Protein AF-0000000069434630 (afdb_homodimer)

Structure (mmCIF, N/CA/C/O backbone):
data_AF-0000000069434630-model_v1
#
loop_
_entity.id
_entity.type
_entity.pdbx_description
1 polymer 'Hypothetical phosphotransferase enzyme'
#
loop_
_atom_site.group_PDB
_atom_site.id
_atom_site.type_symbol
_atom_site.label_atom_id
_atom_site.label_alt_id
_atom_site.label_comp_id
_atom_site.label_asym_id
_atom_site.label_entity_id
_atom_site.label_seq_id
_atom_site.pdbx_PDB_ins_code
_atom_site.Cartn_x
_atom_site.Cartn_y
_atom_site.Cartn_z
_atom_site.occupancy
_atom_site.B_iso_or_equiv
_atom_site.auth_seq_id
_atom_site.auth_comp_id
_atom_site.auth_asym_id
_atom_site.auth_atom_id
_atom_site.pdbx_PDB_model_num
ATOM 1 N N . MET A 1 1 ? -15.68 -26.641 9.094 1 49.06 1 MET A N 1
ATOM 2 C CA . MET A 1 1 ? -14.352 -26.312 9.586 1 49.06 1 MET A CA 1
ATOM 3 C C . MET A 1 1 ? -13.461 -25.812 8.461 1 49.06 1 MET A C 1
ATOM 5 O O . MET A 1 1 ? -12.867 -24.734 8.57 1 49.06 1 MET A O 1
ATOM 9 N N . PHE A 1 2 ? -13.461 -26.578 7.395 1 52.41 2 PHE A N 1
ATOM 10 C CA . PHE A 1 2 ? -12.586 -26.203 6.297 1 52.41 2 PHE A CA 1
ATOM 11 C C . PHE A 1 2 ? -13.07 -24.906 5.648 1 52.41 2 PHE A C 1
ATOM 13 O O . PHE A 1 2 ? -12.258 -24.047 5.293 1 52.41 2 PHE A O 1
ATOM 20 N N . ASP A 1 3 ? -14.383 -24.781 5.559 1 60 3 ASP A N 1
ATOM 21 C CA . ASP A 1 3 ? -14.938 -23.547 5.016 1 60 3 ASP A CA 1
ATOM 22 C C . ASP A 1 3 ? -14.523 -22.328 5.852 1 60 3 ASP A C 1
ATOM 24 O O . ASP A 1 3 ? -14.266 -21.25 5.312 1 60 3 ASP A O 1
ATOM 28 N N . TYR A 1 4 ? -14.43 -22.672 7.027 1 62.97 4 TYR A N 1
ATOM 29 C CA . TYR A 1 4 ? -14.031 -21.594 7.938 1 62.97 4 TYR A CA 1
ATOM 30 C C . TYR A 1 4 ? -12.57 -21.234 7.734 1 62.97 4 TYR A C 1
ATOM 32 O O . TYR A 1 4 ? -12.211 -20.047 7.723 1 62.97 4 TYR A O 1
ATOM 40 N N . ILE A 1 5 ? -11.797 -22.156 7.512 1 62 5 ILE A N 1
ATOM 41 C CA . ILE A 1 5 ? -10.367 -21.922 7.293 1 62 5 ILE A CA 1
ATOM 42 C C . ILE A 1 5 ? -10.172 -21.141 5.996 1 62 5 ILE A C 1
ATOM 44 O O . ILE A 1 5 ? -9.359 -20.219 5.938 1 62 5 ILE A O 1
ATOM 48 N N . LEU A 1 6 ? -10.984 -21.516 5.113 1 60.88 6 LEU A N 1
ATOM 49 C CA . LEU A 1 6 ? -10.914 -20.844 3.814 1 60.88 6 LEU A CA 1
ATOM 50 C C . LEU A 1 6 ? -11.359 -19.391 3.922 1 60.88 6 LEU A C 1
ATOM 52 O O . LEU A 1 6 ? -10.844 -18.531 3.213 1 60.88 6 LEU A O 1
ATOM 56 N N . SER A 1 7 ? -12.211 -19.266 4.766 1 64.5 7 SER A N 1
ATOM 57 C CA . SER A 1 7 ? -12.766 -17.922 4.91 1 64.5 7 SER A CA 1
ATOM 58 C C . SER A 1 7 ? -11.766 -16.984 5.562 1 64.5 7 SER A C 1
ATOM 60 O O . SER A 1 7 ? -11.898 -15.758 5.449 1 64.5 7 SER A O 1
ATOM 62 N N . LEU A 1 8 ? -10.805 -17.562 6.191 1 68.06 8 LEU A N 1
ATOM 63 C CA . LEU A 1 8 ? -9.797 -16.734 6.852 1 68.06 8 LEU A CA 1
ATOM 64 C C . LEU A 1 8 ? -8.938 -16 5.828 1 68.06 8 LEU A C 1
ATOM 66 O O . LEU A 1 8 ? -8.414 -14.922 6.109 1 68.06 8 LEU A O 1
ATOM 70 N N . GLY A 1 9 ? -8.836 -16.5 4.688 1 65.94 9 GLY A N 1
ATOM 71 C CA . GLY A 1 9 ? -8.023 -15.906 3.643 1 65.94 9 GLY A CA 1
ATOM 72 C C . GLY A 1 9 ? -6.531 -16.062 3.873 1 65.94 9 GLY A C 1
ATOM 73 O O . GLY A 1 9 ? -6.109 -16.5 4.945 1 65.94 9 GLY A O 1
ATOM 74 N N . GLY A 1 10 ? -5.684 -15.719 2.969 1 69 10 GLY A N 1
ATOM 75 C CA . GLY A 1 10 ? -4.238 -15.859 3.027 1 69 10 GLY A CA 1
ATOM 76 C C . GLY A 1 10 ? -3.59 -14.938 4.043 1 69 10 GLY A C 1
ATOM 77 O O . GLY A 1 10 ? -2.59 -15.297 4.668 1 69 10 GLY A O 1
ATOM 78 N N . THR A 1 11 ? -4.215 -13.852 4.344 1 80.19 11 THR A N 1
ATOM 79 C CA . THR A 1 11 ? -3.613 -12.852 5.219 1 80.19 11 THR A CA 1
ATOM 80 C C . THR A 1 11 ? -3.691 -13.297 6.676 1 80.19 11 THR A C 1
ATOM 82 O O . THR A 1 11 ? -2.924 -12.828 7.52 1 80.19 11 THR A O 1
ATOM 85 N N . VAL A 1 12 ? -4.641 -14.148 7.02 1 85.12 12 VAL A N 1
ATOM 86 C CA . VAL A 1 12 ? -4.762 -14.625 8.398 1 85.12 12 VAL A CA 1
ATOM 87 C C . VAL A 1 12 ? -4.211 -16.047 8.508 1 85.12 12 VAL A C 1
ATOM 89 O O . VAL A 1 12 ? -3.518 -16.375 9.469 1 85.12 12 VAL A O 1
ATOM 92 N N . PHE A 1 13 ? -4.445 -16.828 7.547 1 82.88 13 PHE A N 1
ATOM 93 C CA . PHE A 1 13 ? -4.09 -18.25 7.598 1 82.88 13 PHE A CA 1
ATOM 94 C C . PHE A 1 13 ? -2.58 -18.422 7.52 1 82.88 13 PHE A C 1
ATOM 96 O O . PHE A 1 13 ? -2.002 -19.203 8.289 1 82.88 13 PHE A O 1
ATOM 103 N N . VAL A 1 14 ? -1.921 -17.797 6.641 1 81.81 14 VAL A N 1
ATOM 104 C CA . VAL A 1 14 ? -0.492 -17.984 6.418 1 81.81 14 VAL A CA 1
ATOM 105 C C . VAL A 1 14 ? 0.288 -17.562 7.664 1 81.81 14 VAL A C 1
ATOM 107 O O . VAL A 1 14 ? 1.153 -18.312 8.141 1 81.81 14 VAL A O 1
ATOM 110 N N . PRO A 1 15 ? -0.015 -16.438 8.211 1 89.88 15 PRO A N 1
ATOM 111 C CA . PRO A 1 15 ? 0.678 -16.062 9.453 1 89.88 15 PRO A CA 1
ATOM 112 C C . PRO A 1 15 ? 0.499 -17.094 10.562 1 89.88 15 PRO A C 1
ATOM 114 O O . PRO A 1 15 ? 1.45 -17.391 11.289 1 89.88 15 PRO A O 1
ATOM 117 N N . ILE A 1 16 ? -0.662 -17.609 10.727 1 89.5 16 ILE A N 1
ATOM 118 C CA . ILE A 1 16 ? -0.917 -18.578 11.773 1 89.5 16 ILE A CA 1
ATOM 119 C C . ILE A 1 16 ? -0.065 -19.828 11.539 1 89.5 16 ILE A C 1
ATOM 121 O O . ILE A 1 16 ? 0.563 -20.344 12.469 1 89.5 16 ILE A O 1
ATOM 125 N N . ILE A 1 17 ? -0.051 -20.281 10.352 1 85.19 17 ILE A N 1
ATOM 126 C CA . ILE A 1 17 ? 0.738 -21.453 10.008 1 85.19 17 ILE A CA 1
ATOM 127 C C . ILE A 1 17 ? 2.221 -21.172 10.242 1 85.19 17 ILE A C 1
ATOM 129 O O . ILE A 1 17 ? 2.953 -22.031 10.742 1 85.19 17 ILE A O 1
ATOM 133 N N . MET A 1 18 ? 2.646 -20.016 9.891 1 88.38 18 MET A N 1
ATOM 134 C CA . MET A 1 18 ? 4.051 -19.656 10.07 1 88.38 18 MET A CA 1
ATOM 135 C C . MET A 1 18 ? 4.418 -19.609 11.555 1 88.38 18 MET A C 1
ATOM 137 O O . MET A 1 18 ? 5.527 -19.984 11.938 1 88.38 18 MET A O 1
ATOM 141 N N . ILE A 1 19 ? 3.516 -19.109 12.352 1 93.62 19 ILE A N 1
ATOM 142 C CA . ILE A 1 19 ? 3.754 -19.094 13.789 1 93.62 19 ILE A CA 1
ATOM 143 C C . ILE A 1 19 ? 3.889 -20.516 14.312 1 93.62 19 ILE A C 1
ATOM 145 O O . ILE A 1 19 ? 4.805 -20.828 15.078 1 93.62 19 ILE A O 1
ATOM 149 N N . ILE A 1 20 ? 3.02 -21.391 13.883 1 91.88 20 ILE A N 1
ATOM 150 C CA . ILE A 1 20 ? 3.043 -22.781 14.305 1 91.88 20 ILE A CA 1
ATOM 151 C C . ILE A 1 20 ? 4.348 -23.438 13.859 1 91.88 20 ILE A C 1
ATOM 153 O O . ILE A 1 20 ? 5.008 -24.125 14.641 1 91.88 20 ILE A O 1
ATOM 157 N N . ILE A 1 21 ? 4.695 -23.219 12.664 1 87.31 21 ILE A N 1
ATOM 158 C CA . ILE A 1 21 ? 5.934 -23.781 12.133 1 87.31 21 ILE A CA 1
ATOM 159 C C . ILE A 1 21 ? 7.121 -23.25 12.938 1 87.31 21 ILE A C 1
ATOM 161 O O . ILE A 1 21 ? 8.039 -24 13.273 1 87.31 21 ILE A O 1
ATOM 165 N N . GLY A 1 22 ? 7.105 -21.938 13.164 1 91.12 22 GLY A N 1
ATOM 166 C CA . GLY A 1 22 ? 8.156 -21.359 13.984 1 91.12 22 GLY A CA 1
ATOM 167 C C . GLY A 1 22 ? 8.273 -22.016 15.352 1 91.12 22 GLY A C 1
ATOM 168 O O . GLY A 1 22 ? 9.383 -22.266 15.828 1 91.12 22 GLY A O 1
ATOM 169 N N . LEU A 1 23 ? 7.16 -22.312 15.969 1 93.88 23 LEU A N 1
ATOM 170 C CA . LEU A 1 23 ? 7.152 -22.938 17.281 1 93.88 23 LEU A CA 1
ATOM 171 C C . LEU A 1 23 ? 7.648 -24.375 17.219 1 93.88 23 LEU A C 1
ATOM 173 O O . LEU A 1 23 ? 8.344 -24.844 18.109 1 93.88 23 LEU A O 1
ATOM 177 N N . ILE A 1 24 ? 7.328 -24.984 16.188 1 89.56 24 ILE A N 1
ATOM 178 C CA . ILE A 1 24 ? 7.797 -26.344 15.984 1 89.56 24 ILE A CA 1
ATOM 179 C C . ILE A 1 24 ? 9.32 -26.359 15.859 1 89.56 24 ILE A C 1
ATOM 181 O O . ILE A 1 24 ? 9.984 -27.25 16.375 1 89.56 24 ILE A O 1
ATOM 185 N N . PHE A 1 25 ? 9.836 -25.359 15.242 1 89.12 25 PHE A N 1
ATOM 186 C CA . PHE A 1 25 ? 11.281 -25.281 15.07 1 89.12 25 PHE A CA 1
ATOM 187 C C . PHE A 1 25 ? 11.945 -24.656 16.297 1 89.12 25 PHE A C 1
ATOM 189 O O . PHE A 1 25 ? 13.117 -24.281 16.25 1 89.12 25 PHE A O 1
ATOM 196 N N . ARG A 1 26 ? 11.148 -24.438 17.359 1 91.06 26 ARG A N 1
ATOM 197 C CA . ARG A 1 26 ? 11.609 -24.031 18.688 1 91.06 26 ARG A CA 1
ATOM 198 C C . ARG A 1 26 ? 12.102 -22.578 18.672 1 91.06 26 ARG A C 1
ATOM 200 O O . ARG A 1 26 ? 13.086 -22.25 19.344 1 91.06 26 ARG A O 1
ATOM 207 N N . ILE A 1 27 ? 11.516 -21.844 17.812 1 92.88 27 ILE A N 1
ATOM 208 C CA . ILE A 1 27 ? 11.719 -20.391 17.891 1 92.88 27 ILE A CA 1
ATOM 209 C C . ILE A 1 27 ? 10.938 -19.828 19.078 1 92.88 27 ILE A C 1
ATOM 211 O O . ILE A 1 27 ? 9.836 -20.297 19.391 1 92.88 27 ILE A O 1
ATOM 215 N N . PRO A 1 28 ? 11.633 -18.891 19.844 1 93.06 28 PRO A N 1
ATOM 216 C CA . PRO A 1 28 ? 10.906 -18.312 20.984 1 93.06 28 PRO A CA 1
ATOM 217 C C . PRO A 1 28 ? 9.539 -17.766 20.578 1 93.06 28 PRO A C 1
ATOM 219 O O . PRO A 1 28 ? 9.383 -17.219 19.484 1 93.06 28 PRO A O 1
ATOM 222 N N . TRP A 1 29 ? 8.672 -17.828 21.453 1 93.81 29 TRP A N 1
ATOM 223 C CA . TRP A 1 29 ? 7.262 -17.578 21.188 1 93.81 29 TRP A CA 1
ATOM 224 C C . TRP A 1 29 ? 7.066 -16.188 20.594 1 93.81 29 TRP A C 1
ATOM 226 O O . TRP A 1 29 ? 6.414 -16.031 19.547 1 93.81 29 TRP A O 1
ATOM 236 N N . LEU A 1 30 ? 7.602 -15.109 21.203 1 93.19 30 LEU A N 1
ATOM 237 C CA . LEU A 1 30 ? 7.418 -13.742 20.719 1 93.19 30 LEU A CA 1
ATOM 238 C C . LEU A 1 30 ? 8.055 -13.57 19.344 1 93.19 30 LEU A C 1
ATOM 240 O O . LEU A 1 30 ? 7.547 -12.805 18.5 1 93.19 30 LEU A O 1
ATOM 244 N N . GLN A 1 31 ? 9.094 -14.234 19.156 1 94.12 31 GLN A N 1
ATOM 245 C CA . GLN A 1 31 ? 9.766 -14.172 17.875 1 94.12 31 GLN A CA 1
ATOM 246 C C . GLN A 1 31 ? 8.953 -14.867 16.797 1 94.12 31 GLN A C 1
ATOM 248 O O . GLN A 1 31 ? 8.914 -14.414 15.641 1 94.12 31 GLN A O 1
ATOM 253 N N . ALA A 1 32 ? 8.383 -15.961 17.172 1 95.5 32 ALA A N 1
ATOM 254 C CA . ALA A 1 32 ? 7.531 -16.688 16.219 1 95.5 32 ALA A CA 1
ATOM 255 C C . ALA A 1 32 ? 6.324 -15.844 15.82 1 95.5 32 ALA A C 1
ATOM 257 O O . ALA A 1 32 ? 5.949 -15.805 14.648 1 95.5 32 ALA A O 1
ATOM 258 N N . VAL A 1 33 ? 5.766 -15.18 16.781 1 96.06 33 VAL A N 1
ATOM 259 C CA . VAL A 1 33 ? 4.613 -14.328 16.516 1 96.06 33 VAL A CA 1
ATOM 260 C C . VAL A 1 33 ? 5.02 -13.172 15.609 1 96.06 33 VAL A C 1
ATOM 262 O O . VAL A 1 33 ? 4.34 -12.875 14.625 1 96.06 33 VAL A O 1
ATOM 265 N N . LYS A 1 34 ? 6.066 -12.562 15.922 1 96.06 34 LYS A N 1
ATOM 266 C CA . LYS A 1 34 ? 6.551 -11.453 15.102 1 96.06 34 LYS A CA 1
ATOM 267 C C . LYS A 1 34 ? 6.82 -11.898 13.672 1 96.06 34 LYS A C 1
ATOM 269 O O . LYS A 1 34 ? 6.426 -11.219 12.719 1 96.06 34 LYS A O 1
ATOM 274 N N . ALA A 1 35 ? 7.5 -12.992 13.562 1 95.25 35 ALA A N 1
ATOM 275 C CA . ALA A 1 35 ? 7.844 -13.523 12.25 1 95.25 35 ALA A CA 1
ATOM 276 C C . ALA A 1 35 ? 6.59 -13.82 11.43 1 95.25 35 ALA A C 1
ATOM 278 O O . ALA A 1 35 ? 6.473 -13.383 10.281 1 95.25 35 ALA A O 1
ATOM 279 N N . GLY A 1 36 ? 5.719 -14.555 12.008 1 94.31 36 GLY A N 1
ATOM 280 C CA . GLY A 1 36 ? 4.484 -14.898 11.32 1 94.31 36 GLY A CA 1
ATOM 281 C C . GLY A 1 36 ? 3.648 -13.688 10.953 1 94.31 36 GLY A C 1
ATOM 282 O O . GLY A 1 36 ? 3.164 -13.578 9.828 1 94.31 36 GLY A O 1
ATOM 283 N N . VAL A 1 37 ? 3.49 -12.789 11.859 1 95.94 37 VAL A N 1
ATOM 284 C CA . VAL A 1 37 ? 2.682 -11.602 11.625 1 95.94 37 VAL A CA 1
ATOM 285 C C . VAL A 1 37 ? 3.355 -10.719 10.578 1 95.94 37 VAL A C 1
ATOM 287 O O . VAL A 1 37 ? 2.682 -10.07 9.773 1 95.94 37 VAL A O 1
ATOM 290 N N . THR A 1 38 ? 4.66 -10.672 10.57 1 95.94 38 THR A N 1
ATOM 291 C CA . THR A 1 38 ? 5.387 -9.891 9.578 1 95.94 38 THR A CA 1
ATOM 292 C C . THR A 1 38 ? 5.121 -10.422 8.172 1 95.94 38 THR A C 1
ATOM 294 O O . THR A 1 38 ? 4.965 -9.648 7.227 1 95.94 38 THR A O 1
ATOM 297 N N . VAL A 1 39 ? 5.086 -11.703 8.094 1 92.25 39 VAL A N 1
ATOM 298 C CA . VAL A 1 39 ? 4.719 -12.312 6.816 1 92.25 39 VAL A CA 1
ATOM 299 C C . VAL A 1 39 ? 3.314 -11.859 6.418 1 92.25 39 VAL A C 1
ATOM 301 O O . VAL A 1 39 ? 3.078 -11.5 5.262 1 92.25 39 VAL A O 1
ATOM 304 N N . GLY A 1 40 ? 2.451 -11.93 7.359 1 92.44 40 GLY A N 1
ATOM 305 C CA . GLY A 1 40 ? 1.099 -11.453 7.113 1 92.44 40 GLY A CA 1
ATOM 306 C C . GLY A 1 40 ? 1.044 -10.008 6.668 1 92.44 40 GLY A C 1
ATOM 307 O O . GLY A 1 40 ? 0.28 -9.656 5.762 1 92.44 40 GLY A O 1
ATOM 308 N N . ILE A 1 41 ? 1.817 -9.148 7.273 1 95.75 41 ILE A N 1
ATOM 309 C CA . ILE A 1 41 ? 1.897 -7.738 6.91 1 95.75 41 ILE A CA 1
ATOM 310 C C . ILE A 1 41 ? 2.357 -7.605 5.461 1 95.75 41 ILE A C 1
ATOM 312 O O . ILE A 1 41 ? 1.858 -6.754 4.723 1 95.75 41 ILE A O 1
ATOM 316 N N . GLY A 1 42 ? 3.311 -8.406 5.125 1 93.19 42 GLY A N 1
ATOM 317 C CA . GLY A 1 42 ? 3.742 -8.422 3.738 1 93.19 42 GLY A CA 1
ATOM 318 C C . GLY A 1 42 ? 2.621 -8.734 2.766 1 93.19 42 GLY A C 1
ATOM 319 O O . GLY A 1 42 ? 2.494 -8.086 1.727 1 93.19 42 GLY A O 1
ATOM 320 N N . PHE A 1 43 ? 1.853 -9.633 3.113 1 89.62 43 PHE A N 1
ATOM 321 C CA . PHE A 1 43 ? 0.734 -10.016 2.262 1 89.62 43 PHE A CA 1
ATOM 322 C C . PHE A 1 43 ? -0.31 -8.906 2.205 1 89.62 43 PHE A C 1
ATOM 324 O O . PHE A 1 43 ? -0.915 -8.672 1.156 1 89.62 43 PHE A O 1
ATOM 331 N N . VAL A 1 44 ? -0.57 -8.305 3.301 1 92.94 44 VAL A N 1
ATOM 332 C CA . VAL A 1 44 ? -1.484 -7.172 3.33 1 92.94 44 VAL A CA 1
ATOM 333 C C . VAL A 1 44 ? -0.963 -6.062 2.416 1 92.94 44 VAL A C 1
ATOM 335 O O . VAL A 1 44 ? -1.712 -5.52 1.602 1 92.94 44 VAL A O 1
ATOM 338 N N . GLY A 1 45 ? 0.276 -5.742 2.6 1 93.94 45 GLY A N 1
ATOM 339 C CA . GLY A 1 45 ? 0.886 -4.73 1.752 1 93.94 45 GLY A CA 1
ATOM 340 C C . GLY A 1 45 ? 0.828 -5.074 0.276 1 93.94 45 GLY A C 1
ATOM 341 O O . GLY A 1 45 ? 0.482 -4.227 -0.551 1 93.94 45 GLY A O 1
ATOM 342 N N . MET A 1 46 ? 1.158 -6.258 -0.057 1 91.19 46 MET A N 1
ATOM 343 C CA . MET A 1 46 ? 1.084 -6.719 -1.44 1 91.19 46 MET A CA 1
ATOM 344 C C . MET A 1 46 ? -0.334 -6.582 -1.984 1 91.19 46 MET A C 1
ATOM 346 O O . MET A 1 46 ? -0.528 -6.164 -3.127 1 91.19 46 MET A O 1
ATOM 350 N N . GLY A 1 47 ? -1.256 -6.996 -1.183 1 90.88 47 GLY A N 1
ATOM 351 C CA . GLY A 1 47 ? -2.648 -6.855 -1.577 1 90.88 47 GLY A CA 1
ATOM 352 C C . GLY A 1 47 ? -3.037 -5.426 -1.899 1 90.88 47 GLY A C 1
ATOM 353 O O . GLY A 1 47 ? -3.787 -5.18 -2.846 1 90.88 47 GLY A O 1
ATOM 354 N N . LEU A 1 48 ? -2.576 -4.508 -1.129 1 92.81 48 LEU A N 1
ATOM 355 C CA . LEU A 1 48 ? -2.852 -3.096 -1.37 1 92.81 48 LEU A CA 1
ATOM 356 C C . LEU A 1 48 ? -2.318 -2.662 -2.732 1 92.81 48 LEU A C 1
ATOM 358 O O . LEU A 1 48 ? -2.996 -1.943 -3.469 1 92.81 48 LEU A O 1
ATOM 362 N N . VAL A 1 49 ? -1.154 -3.1 -3.029 1 93.12 49 VAL A N 1
ATOM 363 C CA . VAL A 1 49 ? -0.535 -2.705 -4.293 1 93.12 49 VAL A CA 1
ATOM 364 C C . VAL A 1 49 ? -1.268 -3.367 -5.457 1 93.12 49 VAL A C 1
ATOM 366 O O . VAL A 1 49 ? -1.425 -2.766 -6.52 1 93.12 49 VAL A O 1
ATOM 369 N N . ILE A 1 50 ? -1.702 -4.602 -5.293 1 90.75 50 ILE A N 1
ATOM 370 C CA . ILE A 1 50 ? -2.441 -5.316 -6.328 1 90.75 50 ILE A CA 1
ATOM 371 C C . ILE A 1 50 ? -3.746 -4.582 -6.633 1 90.75 50 ILE A C 1
ATOM 373 O O . ILE A 1 50 ? -4.074 -4.344 -7.797 1 90.75 50 ILE A O 1
ATOM 377 N N . VAL A 1 51 ? -4.441 -4.242 -5.609 1 89.94 51 VAL A N 1
ATOM 378 C CA . VAL A 1 51 ? -5.711 -3.541 -5.785 1 89.94 51 VAL A CA 1
ATOM 379 C C . VAL A 1 51 ? -5.465 -2.188 -6.449 1 89.94 51 VAL A C 1
ATOM 381 O O . VAL A 1 51 ? -6.234 -1.768 -7.32 1 89.94 51 VAL A O 1
ATOM 384 N N . MET A 1 52 ? -4.484 -1.517 -6.039 1 92.44 52 MET A N 1
ATOM 385 C CA . MET A 1 52 ? -4.137 -0.247 -6.668 1 92.44 52 MET A CA 1
ATOM 386 C C . MET A 1 52 ? -3.846 -0.44 -8.156 1 92.44 52 MET A C 1
ATOM 388 O O . MET A 1 52 ? -4.281 0.358 -8.984 1 92.44 52 MET A O 1
ATOM 392 N N . ALA A 1 53 ? -3.074 -1.441 -8.469 1 91.75 53 ALA A N 1
ATOM 393 C CA . ALA A 1 53 ? -2.752 -1.726 -9.859 1 91.75 53 ALA A CA 1
ATOM 394 C C . ALA A 1 53 ? -4.02 -1.977 -10.68 1 91.75 53 ALA A C 1
ATOM 396 O O . ALA A 1 53 ? -4.18 -1.429 -11.766 1 91.75 53 ALA A O 1
ATOM 397 N N . ILE A 1 54 ? -4.871 -2.762 -10.172 1 91.38 54 ILE A N 1
ATOM 398 C CA . ILE A 1 54 ? -6.109 -3.1 -10.859 1 91.38 54 ILE A CA 1
ATOM 399 C C . ILE A 1 54 ? -6.945 -1.84 -11.07 1 91.38 54 ILE A C 1
ATOM 401 O O . ILE A 1 54 ? -7.383 -1.557 -12.188 1 91.38 54 ILE A O 1
ATOM 405 N N . ASP A 1 55 ? -7.105 -1.033 -10.07 1 90.19 55 ASP A N 1
ATOM 406 C CA . ASP A 1 55 ? -7.945 0.158 -10.125 1 90.19 55 ASP A CA 1
ATOM 407 C C . ASP A 1 55 ? -7.348 1.209 -11.062 1 90.19 55 ASP A C 1
ATOM 409 O O . ASP A 1 55 ? -8.078 1.924 -11.75 1 90.19 55 ASP A O 1
ATOM 413 N N . SER A 1 56 ? -6.133 1.295 -11.062 1 91.5 56 SER A N 1
ATOM 414 C CA . SER A 1 56 ? -5.469 2.365 -11.805 1 91.5 56 SER A CA 1
ATOM 415 C C . SER A 1 56 ? -5.27 1.987 -13.266 1 91.5 56 SER A C 1
ATOM 417 O O . SER A 1 56 ? -5.277 2.854 -14.141 1 91.5 56 SER A O 1
ATOM 419 N N . LEU A 1 57 ? -5.082 0.76 -13.57 1 92.56 57 LEU A N 1
ATOM 420 C CA . LEU A 1 57 ? -4.684 0.374 -14.922 1 92.56 57 LEU A CA 1
ATOM 421 C C . LEU A 1 57 ? -5.879 -0.15 -15.711 1 92.56 57 LEU A C 1
ATOM 423 O O . LEU A 1 57 ? -5.828 -0.23 -16.938 1 92.56 57 LEU A O 1
ATOM 427 N N . SER A 1 58 ? -6.941 -0.535 -15.023 1 91.06 58 SER A N 1
ATOM 428 C CA . SER A 1 58 ? -8.094 -1.093 -15.719 1 91.06 58 SER A CA 1
ATOM 429 C C . SER A 1 58 ? -8.703 -0.079 -16.688 1 91.06 58 SER A C 1
ATOM 431 O O . SER A 1 58 ? -9 -0.406 -17.828 1 91.06 58 SER A O 1
ATOM 433 N N . PRO A 1 59 ? -8.914 1.192 -16.219 1 90.81 59 PRO A N 1
ATOM 434 C CA . PRO A 1 59 ? -9.523 2.164 -17.141 1 90.81 59 PRO A CA 1
ATOM 435 C C . PRO A 1 59 ? -8.695 2.396 -18.391 1 90.81 59 PRO A C 1
ATOM 437 O O . PRO A 1 59 ? -9.211 2.281 -19.516 1 90.81 59 PRO A O 1
ATOM 440 N N . PRO A 1 60 ? -7.461 2.689 -18.281 1 90.94 60 PRO A N 1
ATOM 441 C CA . PRO A 1 60 ? -6.691 2.852 -19.516 1 90.94 60 PRO A CA 1
ATOM 442 C C . PRO A 1 60 ? -6.664 1.58 -20.359 1 90.94 60 PRO A C 1
ATOM 444 O O . PRO A 1 60 ? -6.609 1.655 -21.594 1 90.94 60 PRO A O 1
ATOM 447 N N . ILE A 1 61 ? -6.633 0.438 -19.828 1 90.81 61 ILE A N 1
ATOM 448 C CA . ILE A 1 61 ? -6.672 -0.823 -20.562 1 90.81 61 ILE A CA 1
ATOM 449 C C . ILE A 1 61 ? -7.953 -0.907 -21.375 1 90.81 61 ILE A C 1
ATOM 451 O O . ILE A 1 61 ? -7.93 -1.33 -22.531 1 90.81 61 ILE A O 1
ATOM 455 N N . LYS A 1 62 ? -9.07 -0.543 -20.797 1 91 62 LYS A N 1
ATOM 456 C CA . LYS A 1 62 ? -10.344 -0.556 -21.516 1 91 62 LYS A CA 1
ATOM 457 C C . LYS A 1 62 ? -10.32 0.389 -22.703 1 91 62 LYS A C 1
ATOM 459 O O . LYS A 1 62 ? -10.867 0.072 -23.766 1 91 62 LYS A O 1
ATOM 464 N N . VAL A 1 63 ? -9.742 1.515 -22.547 1 91.12 63 VAL A N 1
ATOM 465 C CA . VAL A 1 63 ? -9.617 2.461 -23.656 1 91.12 63 VAL A CA 1
ATOM 466 C C . VAL A 1 63 ? -8.758 1.851 -24.766 1 91.12 63 VAL A C 1
ATOM 468 O O . VAL A 1 63 ? -9.062 2.004 -25.953 1 91.12 63 VAL A O 1
ATOM 471 N N . MET A 1 64 ? -7.727 1.226 -24.391 1 87.5 64 MET A N 1
ATOM 472 C CA . MET A 1 64 ? -6.859 0.583 -25.375 1 87.5 64 MET A CA 1
ATOM 473 C C . MET A 1 64 ? -7.609 -0.506 -26.125 1 87.5 64 MET A C 1
ATOM 475 O O . MET A 1 64 ? -7.41 -0.682 -27.328 1 87.5 64 MET A O 1
ATOM 479 N N . ILE A 1 65 ? -8.398 -1.253 -25.453 1 89.62 65 ILE A N 1
ATOM 480 C CA . ILE A 1 65 ? -9.203 -2.309 -26.062 1 89.62 65 ILE A CA 1
ATOM 481 C C . ILE A 1 65 ? -10.102 -1.712 -27.141 1 89.62 65 ILE A C 1
ATOM 483 O O . ILE A 1 65 ? -10.227 -2.271 -28.234 1 89.62 65 ILE A O 1
ATOM 487 N N . GLU A 1 66 ? -10.703 -0.603 -26.812 1 88.81 66 GLU A N 1
ATOM 488 C CA . GLU A 1 66 ? -11.57 0.084 -27.766 1 88.81 66 GLU A CA 1
ATOM 489 C C . GLU A 1 66 ? -10.766 0.631 -28.938 1 88.81 66 GLU A C 1
ATOM 491 O O . GLU A 1 66 ? -11.188 0.518 -30.094 1 88.81 66 GLU A O 1
ATOM 496 N N . ARG A 1 67 ? -9.719 1.155 -28.703 1 85.31 67 ARG A N 1
ATOM 497 C CA . ARG A 1 67 ? -8.883 1.76 -29.734 1 85.31 67 ARG A CA 1
ATOM 498 C C . ARG A 1 67 ? -8.336 0.7 -30.688 1 85.31 67 ARG A C 1
ATOM 500 O O . ARG A 1 67 ? -8.148 0.96 -31.875 1 85.31 67 ARG A O 1
ATOM 507 N N . PHE A 1 68 ? -8.047 -0.455 -30.094 1 81.69 68 PHE A N 1
ATOM 508 C CA . PHE A 1 68 ? -7.488 -1.532 -30.891 1 81.69 68 PHE A CA 1
ATOM 509 C C . PHE A 1 68 ? -8.594 -2.328 -31.578 1 81.69 68 PHE A C 1
ATOM 511 O O . PHE A 1 68 ? -8.32 -3.203 -32.406 1 81.69 68 PHE A O 1
ATOM 518 N N . GLY A 1 69 ? -9.836 -2.033 -31.266 1 82.69 69 GLY A N 1
ATOM 519 C CA . GLY A 1 69 ? -10.977 -2.68 -31.891 1 82.69 69 GLY A CA 1
ATOM 520 C C . GLY A 1 69 ? -11.094 -4.152 -31.531 1 82.69 69 GLY A C 1
ATOM 521 O O . GLY A 1 69 ? -11.398 -4.977 -32.406 1 82.69 69 GLY A O 1
ATOM 522 N N . LEU A 1 70 ? -10.773 -4.449 -30.297 1 85.31 70 LEU A N 1
ATOM 523 C CA . LEU A 1 70 ? -10.859 -5.84 -29.859 1 85.31 70 LEU A CA 1
ATOM 524 C C . LEU A 1 70 ? -12.312 -6.258 -29.656 1 85.31 70 LEU A C 1
ATOM 526 O O . LEU A 1 70 ? -13.062 -5.57 -28.953 1 85.31 70 LEU A O 1
ATOM 530 N N . THR A 1 71 ? -12.805 -7.309 -30.328 1 83.81 71 THR A N 1
ATOM 531 C CA . THR A 1 71 ? -14.18 -7.793 -30.219 1 83.81 71 THR A CA 1
ATOM 532 C C . THR A 1 71 ? -14.203 -9.234 -29.719 1 83.81 71 THR A C 1
ATOM 534 O O . THR A 1 71 ? -14.906 -10.078 -30.281 1 83.81 71 THR A O 1
ATOM 537 N N . LEU A 1 72 ? -13.477 -9.469 -28.844 1 83.69 72 LEU A N 1
ATOM 538 C CA . LEU A 1 72 ? -13.398 -10.805 -28.266 1 83.69 72 LEU A CA 1
ATOM 539 C C . LEU A 1 72 ? -14.5 -11.008 -27.219 1 83.69 72 LEU A C 1
ATOM 541 O O . LEU A 1 72 ? -14.898 -10.055 -26.547 1 83.69 72 LEU A O 1
ATOM 545 N N . HIS A 1 73 ? -14.977 -12.273 -27.031 1 87.25 73 HIS A N 1
ATOM 546 C CA . HIS A 1 73 ? -16.234 -12.477 -26.344 1 87.25 73 HIS A CA 1
ATOM 547 C C . HIS A 1 73 ? -16.031 -13.289 -25.062 1 87.25 73 HIS A C 1
ATOM 549 O O . HIS A 1 73 ? -16.984 -13.484 -24.297 1 87.25 73 HIS A O 1
ATOM 555 N N . VAL A 1 74 ? -14.898 -13.867 -24.875 1 93.5 74 VAL A N 1
ATOM 556 C CA . VAL A 1 74 ? -14.625 -14.57 -23.641 1 93.5 74 VAL A CA 1
ATOM 557 C C . VAL A 1 74 ? -13.984 -13.617 -22.625 1 93.5 74 VAL A C 1
ATOM 559 O O . VAL A 1 74 ? -12.875 -13.125 -22.844 1 93.5 74 VAL A O 1
ATOM 562 N N . PHE A 1 75 ? -14.641 -13.469 -21.516 1 92.5 75 PHE A N 1
ATOM 563 C CA . PHE A 1 75 ? -14.234 -12.422 -20.594 1 92.5 75 PHE A CA 1
ATOM 564 C C . PHE A 1 75 ? -13.297 -12.984 -19.516 1 92.5 75 PHE A C 1
ATOM 566 O O . PHE A 1 75 ? -13.602 -14 -18.891 1 92.5 75 PHE A O 1
ATOM 573 N N . ASP A 1 76 ? -12.18 -12.359 -19.344 1 95.31 76 ASP A N 1
ATOM 574 C CA . ASP A 1 76 ? -11.242 -12.641 -18.266 1 95.31 76 ASP A CA 1
ATOM 575 C C . ASP A 1 76 ? -11.719 -12.039 -16.953 1 95.31 76 ASP A C 1
ATOM 577 O O . ASP A 1 76 ? -11.68 -10.82 -16.766 1 95.31 76 ASP A O 1
ATOM 581 N N . VAL A 1 77 ? -12.094 -12.977 -16.016 1 92.88 77 VAL A N 1
ATOM 582 C CA . VAL A 1 77 ? -12.688 -12.492 -14.773 1 92.88 77 VAL A CA 1
ATOM 583 C C . VAL A 1 77 ? -11.602 -12.289 -13.719 1 92.88 77 VAL A C 1
ATOM 585 O O . VAL A 1 77 ? -11.844 -11.68 -12.68 1 92.88 77 VAL A O 1
ATOM 588 N N . GLY A 1 78 ? -10.398 -12.82 -13.984 1 93 78 GLY A N 1
ATOM 589 C CA . GLY A 1 78 ? -9.289 -12.594 -13.07 1 93 78 GLY A CA 1
ATOM 590 C C . GLY A 1 78 ? -9.055 -13.758 -12.125 1 93 78 GLY A C 1
ATOM 591 O O . GLY A 1 78 ? -9.914 -14.625 -11.969 1 93 78 GLY A O 1
ATOM 592 N N . ALA A 1 79 ? -7.922 -13.711 -11.414 1 90.31 79 ALA A N 1
ATOM 593 C CA . ALA A 1 79 ? -7.488 -14.797 -10.539 1 90.31 79 ALA A CA 1
ATOM 594 C C . ALA A 1 79 ? -8.336 -14.844 -9.273 1 90.31 79 ALA A C 1
ATOM 596 O O . ALA A 1 79 ? -8.586 -15.93 -8.727 1 90.31 79 ALA A O 1
ATOM 597 N N . GLY A 1 80 ? -8.805 -13.766 -8.805 1 86.44 80 GLY A N 1
ATOM 598 C CA . GLY A 1 80 ? -9.641 -13.734 -7.621 1 86.44 80 GLY A CA 1
ATOM 599 C C . GLY A 1 80 ? -10.914 -14.547 -7.77 1 86.44 80 GLY A C 1
ATOM 600 O O . GLY A 1 80 ? -11.094 -15.562 -7.09 1 86.44 80 GLY A O 1
ATOM 601 N N . PRO A 1 81 ? -11.695 -14.133 -8.648 1 88.31 81 PRO A N 1
ATOM 602 C CA . PRO A 1 81 ? -12.906 -14.914 -8.93 1 88.31 81 PRO A CA 1
ATOM 603 C C . PRO A 1 81 ? -12.594 -16.359 -9.328 1 88.31 81 PRO A C 1
ATOM 605 O O . PRO A 1 81 ? -13.344 -17.266 -8.969 1 88.31 81 PRO A O 1
ATOM 608 N N . ALA A 1 82 ? -11.516 -16.516 -10.023 1 93.5 82 ALA A N 1
ATOM 609 C CA . ALA A 1 82 ? -11.156 -17.859 -10.469 1 93.5 82 ALA A CA 1
ATOM 610 C C . ALA A 1 82 ? -10.883 -18.781 -9.273 1 93.5 82 ALA A C 1
ATOM 612 O O . ALA A 1 82 ? -11.219 -19.969 -9.305 1 93.5 82 ALA A O 1
ATOM 613 N N . SER A 1 83 ? -10.219 -18.266 -8.289 1 91.19 83 SER A N 1
ATOM 614 C CA . SER A 1 83 ? -9.969 -19.062 -7.094 1 91.19 83 SER A CA 1
ATOM 615 C C . SER A 1 83 ? -11.266 -19.484 -6.422 1 91.19 83 SER A C 1
ATOM 617 O O . SER A 1 83 ? -11.414 -20.625 -5.988 1 91.19 83 SER A O 1
ATOM 619 N N . GLY A 1 84 ? -12.242 -18.562 -6.363 1 87.06 84 GLY A N 1
ATOM 620 C CA . GLY A 1 84 ? -13.547 -18.891 -5.824 1 87.06 84 GLY A CA 1
ATOM 621 C C . GLY A 1 84 ? -14.25 -20 -6.594 1 87.06 84 GLY A C 1
ATOM 622 O O . GLY A 1 84 ? -14.82 -20.922 -5.992 1 87.06 84 GLY A O 1
ATOM 623 N N . VAL A 1 85 ? -14.164 -19.938 -7.828 1 91.94 85 VAL A N 1
ATOM 624 C CA . VAL A 1 85 ? -14.773 -20.938 -8.695 1 91.94 85 VAL A CA 1
ATOM 625 C C . VAL A 1 85 ? -14.117 -22.297 -8.469 1 91.94 85 VAL A C 1
ATOM 627 O O . VAL A 1 85 ? -14.805 -23.312 -8.375 1 91.94 85 VAL A O 1
ATOM 630 N N . GLY A 1 86 ? -12.82 -22.281 -8.391 1 92.75 86 GLY A N 1
ATOM 631 C CA . GLY A 1 86 ? -12.102 -23.516 -8.156 1 92.75 86 GLY A CA 1
ATOM 632 C C . GLY A 1 86 ? -12.492 -24.203 -6.863 1 92.75 86 GLY A C 1
ATOM 633 O O . GLY A 1 86 ? -12.719 -25.422 -6.84 1 92.75 86 GLY A O 1
ATOM 634 N N . TYR A 1 87 ? -12.625 -23.5 -5.844 1 89.88 87 TYR A N 1
ATOM 635 C CA . TYR A 1 87 ? -12.898 -24.062 -4.527 1 89.88 87 TYR A CA 1
ATOM 636 C C . TYR A 1 87 ? -14.367 -24.438 -4.395 1 89.88 87 TYR A C 1
ATOM 638 O O . TYR A 1 87 ? -14.734 -25.219 -3.508 1 89.88 87 TYR A O 1
ATOM 646 N N . ALA A 1 88 ? -15.211 -23.875 -5.262 1 88.81 88 ALA A N 1
ATOM 647 C CA . ALA A 1 88 ? -16.641 -24.156 -5.188 1 88.81 88 ALA A CA 1
ATOM 648 C C . ALA A 1 88 ? -16.984 -25.469 -5.891 1 88.81 88 ALA A C 1
ATOM 650 O O . ALA A 1 88 ? -18.125 -25.922 -5.84 1 88.81 88 ALA A O 1
ATOM 651 N N . THR A 1 89 ? -16.094 -26.141 -6.414 1 92 89 THR A N 1
ATOM 652 C CA . THR A 1 89 ? -16.328 -27.406 -7.094 1 92 89 THR A CA 1
ATOM 653 C C . THR A 1 89 ? -16.203 -28.578 -6.117 1 92 89 THR A C 1
ATOM 655 O O . THR A 1 89 ? -15.758 -28.406 -4.984 1 92 89 THR A O 1
ATOM 658 N N . ALA A 1 90 ? -16.672 -29.75 -6.551 1 91.31 90 ALA A N 1
ATOM 659 C CA . ALA A 1 90 ? -16.547 -30.953 -5.723 1 91.31 90 ALA A CA 1
ATOM 660 C C . ALA A 1 90 ? -15.086 -31.25 -5.418 1 91.31 90 ALA A C 1
ATOM 662 O O . ALA A 1 90 ? -14.742 -31.641 -4.297 1 91.31 90 ALA A O 1
ATOM 663 N N . ILE A 1 91 ? -14.273 -31.125 -6.391 1 93.88 91 ILE A N 1
ATOM 664 C CA . ILE A 1 91 ? -12.844 -31.375 -6.203 1 93.88 91 ILE A CA 1
ATOM 665 C C . ILE A 1 91 ? -12.234 -30.281 -5.348 1 93.88 91 ILE A C 1
ATOM 667 O O . ILE A 1 91 ? -11.359 -30.531 -4.52 1 93.88 91 ILE A O 1
ATOM 671 N N . GLY A 1 92 ? -12.648 -29.078 -5.555 1 91.88 92 GLY A N 1
ATOM 672 C CA . GLY A 1 92 ? -12.195 -27.969 -4.723 1 91.88 92 GLY A CA 1
ATOM 673 C C . GLY A 1 92 ? -12.453 -28.188 -3.242 1 91.88 92 GLY A C 1
ATOM 674 O O . GLY A 1 92 ? -11.648 -27.797 -2.398 1 91.88 92 GLY A O 1
ATOM 675 N N . ALA A 1 93 ? -13.516 -28.859 -2.945 1 86.31 93 ALA A N 1
ATOM 676 C CA . ALA A 1 93 ? -13.906 -29.094 -1.558 1 86.31 93 ALA A CA 1
ATOM 677 C C . ALA A 1 93 ? -12.953 -30.078 -0.885 1 86.31 93 ALA A C 1
ATOM 679 O O . ALA A 1 93 ? -12.789 -30.062 0.337 1 86.31 93 ALA A O 1
ATOM 680 N N . MET A 1 94 ? -12.305 -30.859 -1.642 1 90.56 94 MET A N 1
ATOM 681 C CA . MET A 1 94 ? -11.469 -31.891 -1.021 1 90.56 94 MET A CA 1
ATOM 682 C C . MET A 1 94 ? -9.992 -31.656 -1.344 1 90.56 94 MET A C 1
ATOM 684 O O . MET A 1 94 ? -9.133 -32.406 -0.915 1 90.56 94 MET A O 1
ATOM 688 N N . ILE A 1 95 ? -9.703 -30.609 -2.014 1 92.75 95 ILE A N 1
ATOM 689 C CA . ILE A 1 95 ? -8.383 -30.453 -2.617 1 92.75 95 ILE A CA 1
ATOM 690 C C . ILE A 1 95 ? -7.34 -30.25 -1.523 1 92.75 95 ILE A C 1
ATOM 692 O O . ILE A 1 95 ? -6.223 -30.766 -1.62 1 92.75 95 ILE A O 1
ATOM 696 N N . ILE A 1 96 ? -7.629 -29.578 -0.483 1 88.19 96 ILE A N 1
ATOM 697 C CA . ILE A 1 96 ? -6.668 -29.188 0.542 1 88.19 96 ILE A CA 1
ATOM 698 C C . ILE A 1 96 ? -6.152 -30.438 1.268 1 88.19 96 ILE A C 1
ATOM 700 O O . ILE A 1 96 ? -4.949 -30.703 1.274 1 88.19 96 ILE A O 1
ATOM 704 N N . PRO A 1 97 ? -7.031 -31.219 1.889 1 89.25 97 PRO A N 1
ATOM 705 C CA . PRO A 1 97 ? -6.5 -32.406 2.547 1 89.25 97 PRO A CA 1
ATOM 706 C C . PRO A 1 97 ? -5.82 -33.375 1.572 1 89.25 97 PRO A C 1
ATOM 708 O O . PRO A 1 97 ? -4.828 -34 1.925 1 89.25 97 PRO A O 1
ATOM 711 N N . VAL A 1 98 ? -6.297 -33.5 0.357 1 93.88 98 VAL A N 1
ATOM 712 C CA . VAL A 1 98 ? -5.742 -34.438 -0.624 1 93.88 98 VAL A CA 1
ATOM 713 C C . VAL A 1 98 ? -4.312 -34.031 -0.966 1 93.88 98 VAL A C 1
ATOM 715 O O . VAL A 1 98 ? -3.402 -34.844 -0.948 1 93.88 98 VAL A O 1
ATOM 718 N N . ILE A 1 99 ? -4.133 -32.781 -1.274 1 94.56 99 ILE A N 1
ATOM 719 C CA . ILE A 1 99 ? -2.809 -32.312 -1.68 1 94.56 99 ILE A CA 1
ATOM 720 C C . ILE A 1 99 ? -1.88 -32.281 -0.469 1 94.56 99 ILE A C 1
ATOM 722 O O . ILE A 1 99 ? -0.686 -32.562 -0.586 1 94.56 99 ILE A O 1
ATOM 726 N N . PHE A 1 100 ? -2.416 -31.906 0.666 1 89.62 100 PHE A N 1
ATOM 727 C CA . PHE A 1 100 ? -1.605 -31.922 1.877 1 89.62 100 PHE A CA 1
ATOM 728 C C . PHE A 1 100 ? -1.059 -33.312 2.154 1 89.62 100 PHE A C 1
ATOM 730 O O . PHE A 1 100 ? 0.127 -33.469 2.449 1 89.62 100 PHE A O 1
ATOM 737 N N . LEU A 1 101 ? -1.89 -34.281 2.086 1 92.62 101 LEU A N 1
ATOM 738 C CA . LEU A 1 101 ? -1.476 -35.656 2.311 1 92.62 101 LEU A CA 1
ATOM 739 C C . LEU A 1 101 ? -0.475 -36.125 1.249 1 92.62 101 LEU A C 1
ATOM 741 O O . LEU A 1 101 ? 0.486 -36.812 1.555 1 92.62 101 LEU A O 1
ATOM 745 N N . LEU A 1 102 ? -0.735 -35.75 0.023 1 96.25 102 LEU A N 1
ATOM 746 C CA . LEU A 1 102 ? 0.232 -36.031 -1.032 1 96.25 102 LEU A CA 1
ATOM 747 C C . LEU A 1 102 ? 1.599 -35.438 -0.687 1 96.25 102 LEU A C 1
ATOM 749 O O . LEU A 1 102 ? 2.619 -36.125 -0.825 1 96.25 102 LEU A O 1
ATOM 753 N N . ASN A 1 103 ? 1.614 -34.219 -0.272 1 95.69 103 ASN A N 1
ATOM 754 C CA . ASN A 1 103 ? 2.857 -33.531 0.042 1 95.69 103 ASN A CA 1
ATOM 755 C C . ASN A 1 103 ? 3.607 -34.188 1.184 1 95.69 103 ASN A C 1
ATOM 757 O O . ASN A 1 103 ? 4.812 -34.438 1.089 1 95.69 103 ASN A O 1
ATOM 761 N N . VAL A 1 104 ? 2.9 -34.5 2.225 1 90.88 104 VAL A N 1
ATOM 762 C CA . VAL A 1 104 ? 3.502 -35.188 3.359 1 90.88 104 VAL A CA 1
ATOM 763 C C . VAL A 1 104 ? 4.055 -36.531 2.906 1 90.88 104 VAL A C 1
ATOM 765 O O . VAL A 1 104 ? 5.172 -36.906 3.273 1 90.88 104 VAL A O 1
ATOM 768 N N . GLY A 1 105 ? 3.289 -37.25 2.17 1 94 105 GLY A N 1
ATOM 769 C CA . GLY A 1 105 ? 3.74 -38.531 1.643 1 94 105 GLY A CA 1
ATOM 770 C C . GLY A 1 105 ? 5.012 -38.406 0.82 1 94 105 GLY A C 1
ATOM 771 O O . GLY A 1 105 ? 5.938 -39.219 0.988 1 94 105 GLY A O 1
ATOM 772 N N . MET A 1 106 ? 5.062 -37.438 -0.063 1 95.44 106 MET A N 1
ATOM 773 C CA . MET A 1 106 ? 6.23 -37.25 -0.917 1 95.44 106 MET A CA 1
ATOM 774 C C . MET A 1 106 ? 7.438 -36.812 -0.097 1 95.44 106 MET A C 1
ATOM 776 O O . MET A 1 106 ? 8.578 -37.156 -0.431 1 95.44 106 MET A O 1
ATOM 780 N N . LEU A 1 107 ? 7.203 -36.094 0.928 1 91.31 107 LEU A N 1
ATOM 781 C CA . LEU A 1 107 ? 8.289 -35.656 1.8 1 91.31 107 LEU A CA 1
ATOM 782 C C . LEU A 1 107 ? 8.891 -36.812 2.555 1 91.31 107 LEU A C 1
ATOM 784 O O . LEU A 1 107 ? 10.109 -36.969 2.629 1 91.31 107 LEU A O 1
ATOM 788 N N . VAL A 1 108 ? 8.016 -37.656 3.096 1 89.19 108 VAL A N 1
ATOM 789 C CA . VAL A 1 108 ? 8.453 -38.781 3.896 1 89.19 108 VAL A CA 1
ATOM 790 C C . VAL A 1 108 ? 9.211 -39.781 3.016 1 89.19 108 VAL A C 1
ATOM 792 O O . VAL A 1 108 ? 10.188 -40.375 3.455 1 89.19 108 VAL A O 1
ATOM 795 N N . THR A 1 109 ? 8.82 -39.875 1.779 1 92.19 109 THR A N 1
ATOM 796 C CA . THR A 1 109 ? 9.453 -40.812 0.865 1 92.19 109 THR A CA 1
ATOM 797 C C . THR A 1 109 ? 10.625 -40.156 0.135 1 92.19 109 THR A C 1
ATOM 799 O O . THR A 1 109 ? 11.195 -40.719 -0.791 1 92.19 109 THR A O 1
ATOM 802 N N . ARG A 1 110 ? 10.922 -38.969 0.407 1 91.75 110 ARG A N 1
ATOM 803 C CA . ARG A 1 110 ? 12.047 -38.219 -0.124 1 91.75 110 ARG A CA 1
ATOM 804 C C . ARG A 1 110 ? 11.914 -38.031 -1.63 1 91.75 110 ARG A C 1
ATOM 806 O O . ARG A 1 110 ? 12.914 -38.031 -2.354 1 91.75 110 ARG A O 1
ATOM 813 N N . LEU A 1 111 ? 10.641 -37.938 -2.012 1 94.19 111 LEU A N 1
ATOM 814 C CA . LEU A 1 111 ? 10.391 -37.656 -3.424 1 94.19 111 LEU A CA 1
ATOM 815 C C . LEU A 1 111 ? 10.375 -36.156 -3.688 1 94.19 111 LEU A C 1
ATOM 817 O O . LEU A 1 111 ? 10.461 -35.719 -4.84 1 94.19 111 LEU A O 1
ATOM 821 N N . THR A 1 112 ? 10.234 -35.375 -2.629 1 94.69 112 THR A N 1
ATOM 822 C CA . THR A 1 112 ? 10.328 -33.938 -2.709 1 94.69 112 THR A CA 1
ATOM 823 C C . THR A 1 112 ? 11.008 -33.375 -1.462 1 94.69 112 THR A C 1
ATOM 825 O O . THR A 1 112 ? 11.102 -34.062 -0.44 1 94.69 112 THR A O 1
ATOM 828 N N . LYS A 1 113 ? 11.57 -32.219 -1.62 1 93.69 113 LYS A N 1
ATOM 829 C CA . LYS A 1 113 ? 12.141 -31.469 -0.5 1 93.69 113 LYS A CA 1
ATOM 830 C C . LYS A 1 113 ? 11.258 -30.281 -0.109 1 93.69 113 LYS A C 1
ATOM 832 O O . LYS A 1 113 ? 11.539 -29.594 0.864 1 93.69 113 LYS A O 1
ATOM 837 N N . THR A 1 114 ? 10.156 -30.094 -0.748 1 94.44 114 THR A N 1
ATOM 838 C CA . THR A 1 114 ? 9.344 -28.891 -0.581 1 94.44 114 THR A CA 1
ATOM 839 C C . THR A 1 114 ? 8.094 -29.188 0.246 1 94.44 114 THR A C 1
ATOM 841 O O . THR A 1 114 ? 7.348 -30.125 -0.069 1 94.44 114 THR A O 1
ATOM 844 N N . MET A 1 115 ? 7.977 -28.531 1.275 1 91.06 115 MET A N 1
ATOM 845 C CA . MET A 1 115 ? 6.699 -28.469 1.98 1 91.06 115 MET A CA 1
ATOM 846 C C . MET A 1 115 ? 5.879 -27.266 1.527 1 91.06 115 MET A C 1
ATOM 848 O O . MET A 1 115 ? 6.172 -26.141 1.903 1 91.06 115 MET A O 1
ATOM 852 N N . ASN A 1 116 ? 4.801 -27.5 0.826 1 93.19 116 ASN A N 1
ATOM 853 C CA . ASN A 1 116 ? 3.963 -26.438 0.286 1 93.19 116 ASN A CA 1
ATOM 854 C C . ASN A 1 116 ? 2.992 -25.906 1.335 1 93.19 116 ASN A C 1
ATOM 856 O O . ASN A 1 116 ? 1.914 -26.469 1.534 1 93.19 116 ASN A O 1
ATOM 860 N N . VAL A 1 117 ? 3.324 -24.797 1.843 1 81.38 117 VAL A N 1
ATOM 861 C CA . VAL A 1 117 ? 2.52 -24.25 2.93 1 81.38 117 VAL A CA 1
ATOM 862 C C . VAL A 1 117 ? 1.518 -23.234 2.371 1 81.38 117 VAL A C 1
ATOM 864 O O . VAL A 1 117 ? 0.649 -22.75 3.098 1 81.38 117 VAL A O 1
ATOM 867 N N . ASP A 1 118 ? 1.661 -22.922 1.146 1 81 118 ASP A N 1
ATOM 868 C CA . ASP A 1 118 ? 0.745 -22 0.495 1 81 118 ASP A CA 1
ATOM 869 C C . ASP A 1 118 ? -0.562 -22.688 0.114 1 81 118 ASP A C 1
ATOM 871 O O . ASP A 1 118 ? -0.893 -22.797 -1.069 1 81 118 ASP A O 1
ATOM 875 N N . ILE A 1 119 ? -1.319 -22.938 0.995 1 81 119 ILE A N 1
ATOM 876 C CA . ILE A 1 119 ? -2.518 -23.766 0.838 1 81 119 ILE A CA 1
ATOM 877 C C . ILE A 1 119 ? -3.564 -23 0.031 1 81 119 ILE A C 1
ATOM 879 O O . ILE A 1 119 ? -4.312 -23.594 -0.746 1 81 119 ILE A O 1
ATOM 883 N N . TYR A 1 120 ? -3.615 -21.703 0.109 1 80.25 120 TYR A N 1
ATOM 884 C CA . TYR A 1 120 ? -4.582 -20.891 -0.611 1 80.25 120 TYR A CA 1
ATOM 885 C C . TYR A 1 120 ? -4.492 -21.125 -2.113 1 80.25 120 TYR A C 1
ATOM 887 O O . TYR A 1 120 ? -5.508 -21.109 -2.814 1 80.25 120 TYR A O 1
ATOM 895 N N . ASN A 1 121 ? -3.377 -21.422 -2.613 1 89.25 121 ASN A N 1
ATOM 896 C CA . ASN A 1 121 ? -3.193 -21.5 -4.059 1 89.25 121 ASN A CA 1
ATOM 897 C C . ASN A 1 121 ? -3.418 -22.922 -4.574 1 89.25 121 ASN A C 1
ATOM 899 O O . ASN A 1 121 ? -3.125 -23.219 -5.734 1 89.25 121 ASN A O 1
ATOM 903 N N . TYR A 1 122 ? -4.055 -23.703 -3.734 1 92.81 122 TYR A N 1
ATOM 904 C CA . TYR A 1 122 ? -4.375 -25.047 -4.191 1 92.81 122 TYR A CA 1
ATOM 905 C C . TYR A 1 122 ? -5.531 -25.031 -5.184 1 92.81 122 TYR A C 1
ATOM 907 O O . TYR A 1 122 ? -5.812 -26.031 -5.84 1 92.81 122 TYR A O 1
ATOM 915 N N . TRP A 1 123 ? -6.09 -23.844 -5.383 1 92.81 123 TRP A N 1
ATOM 916 C CA . TRP A 1 123 ? -7.191 -23.734 -6.336 1 92.81 123 TRP A CA 1
ATOM 917 C C . TRP A 1 123 ? -6.719 -24.016 -7.754 1 92.81 123 TRP A C 1
ATOM 919 O O . TRP A 1 123 ? -7.5 -24.469 -8.594 1 92.81 123 TRP A O 1
ATOM 929 N N . HIS A 1 124 ? -5.441 -23.828 -8.086 1 96.38 124 HIS A N 1
ATOM 930 C CA . HIS A 1 124 ? -4.918 -24.188 -9.398 1 96.38 124 HIS A CA 1
ATOM 931 C C . HIS A 1 124 ? -5.074 -25.672 -9.672 1 96.38 124 HIS A C 1
ATOM 933 O O . HIS A 1 124 ? -5.445 -26.078 -10.773 1 96.38 124 HIS A O 1
ATOM 939 N N . TYR A 1 125 ? -4.805 -26.422 -8.68 1 97.75 125 TYR A N 1
ATOM 940 C CA . TYR A 1 125 ? -4.918 -27.875 -8.797 1 97.75 125 TYR A CA 1
ATOM 941 C C . TYR A 1 125 ? -6.375 -28.297 -8.898 1 97.75 125 TYR A C 1
ATOM 943 O O . TYR A 1 125 ? -6.711 -29.203 -9.664 1 97.75 125 TYR A O 1
ATOM 951 N N . ALA A 1 126 ? -7.16 -27.594 -8.148 1 96.75 126 ALA A N 1
ATOM 952 C CA . ALA A 1 126 ? -8.594 -27.891 -8.172 1 96.75 126 ALA A CA 1
ATOM 953 C C . ALA A 1 126 ? -9.18 -27.641 -9.555 1 96.75 126 ALA A C 1
ATOM 955 O O . ALA A 1 126 ? -10.008 -28.406 -10.039 1 96.75 126 ALA A O 1
ATOM 956 N N . ILE A 1 127 ? -8.797 -26.609 -10.172 1 97.38 127 ILE A N 1
ATOM 957 C CA . ILE A 1 127 ? -9.305 -26.266 -11.5 1 97.38 127 ILE A CA 1
ATOM 958 C C . ILE A 1 127 ? -8.852 -27.312 -12.508 1 97.38 127 ILE A C 1
ATOM 960 O O . ILE A 1 127 ? -9.641 -27.781 -13.328 1 97.38 127 ILE A O 1
ATOM 964 N N . THR A 1 128 ? -7.602 -27.688 -12.445 1 98.06 128 THR A N 1
ATOM 965 C CA . THR A 1 128 ? -7.094 -28.734 -13.336 1 98.06 128 THR A CA 1
ATOM 966 C C . THR A 1 128 ? -7.891 -30.031 -13.164 1 98.06 128 THR A C 1
ATOM 968 O O . THR A 1 128 ? -8.336 -30.609 -14.148 1 98.06 128 THR A O 1
ATOM 971 N N . GLY A 1 129 ? -8.07 -30.422 -11.961 1 98.12 129 GLY A N 1
ATOM 972 C CA . GLY A 1 129 ? -8.82 -31.625 -11.688 1 98.12 129 GLY A CA 1
ATOM 973 C C . GLY A 1 129 ? -10.258 -31.562 -12.172 1 98.12 129 GLY A C 1
ATOM 974 O O . GLY A 1 129 ? -10.789 -32.531 -12.703 1 98.12 129 GLY A O 1
ATOM 975 N N . THR A 1 130 ? -10.898 -30.422 -11.977 1 97.88 130 THR A N 1
ATOM 976 C CA . THR A 1 130 ? -12.297 -30.281 -12.359 1 97.88 130 THR A CA 1
ATOM 977 C C . THR A 1 130 ? -12.445 -30.281 -13.883 1 97.88 130 THR A C 1
ATOM 979 O O . THR A 1 130 ? -13.414 -30.828 -14.414 1 97.88 130 THR A O 1
ATOM 982 N N . VAL A 1 131 ? -11.555 -29.672 -14.586 1 97.94 131 VAL A N 1
ATOM 983 C CA . VAL A 1 131 ? -11.578 -29.719 -16.047 1 97.94 131 VAL A CA 1
ATOM 984 C C . VAL A 1 131 ? -11.469 -31.156 -16.531 1 97.94 131 VAL A C 1
ATOM 986 O O . VAL A 1 131 ? -12.203 -31.578 -17.422 1 97.94 131 VAL A O 1
ATOM 989 N N . VAL A 1 132 ? -10.578 -31.938 -15.922 1 98.06 132 VAL A N 1
ATOM 990 C CA . VAL A 1 132 ? -10.43 -33.344 -16.25 1 98.06 132 VAL A CA 1
ATOM 991 C C . VAL A 1 132 ? -11.742 -34.062 -15.992 1 98.06 132 VAL A C 1
ATOM 993 O O . VAL A 1 132 ? -12.188 -34.875 -16.812 1 98.06 132 VAL A O 1
ATOM 996 N N . GLN A 1 133 ? -12.297 -33.781 -14.859 1 97.62 133 GLN A N 1
ATOM 997 C CA . GLN A 1 133 ? -13.57 -34.406 -14.5 1 97.62 133 GLN A CA 1
ATOM 998 C C . GLN A 1 133 ? -14.641 -34.094 -15.539 1 97.62 133 GLN A C 1
ATOM 1000 O O . GLN A 1 133 ? -15.398 -34.969 -15.945 1 97.62 133 GLN A O 1
ATOM 1005 N N . LEU A 1 134 ? -14.695 -32.906 -15.953 1 96.69 134 LEU A N 1
ATOM 1006 C CA . LEU A 1 134 ? -15.719 -32.469 -16.906 1 96.69 134 LEU A CA 1
ATOM 1007 C C . LEU A 1 134 ? -15.469 -33.094 -18.281 1 96.69 134 LEU A C 1
ATOM 1009 O O . LEU A 1 134 ? -16.406 -33.438 -19 1 96.69 134 LEU A O 1
ATOM 1013 N N . MET A 1 135 ? -14.258 -33.219 -18.672 1 96.62 135 MET A N 1
ATOM 1014 C CA . MET A 1 135 ? -13.906 -33.75 -19.984 1 96.62 135 MET A CA 1
ATOM 1015 C C . MET A 1 135 ? -14.141 -35.281 -20.016 1 96.62 135 MET A C 1
ATOM 1017 O O . MET A 1 135 ? -14.461 -35.812 -21.078 1 96.62 135 MET A O 1
ATOM 1021 N N . THR A 1 136 ? -14.016 -35.938 -18.891 1 96.44 136 THR A N 1
ATOM 1022 C CA . THR A 1 136 ? -14.039 -37.406 -18.875 1 96.44 136 THR A CA 1
ATOM 1023 C C . THR A 1 136 ? -15.328 -37.906 -18.25 1 96.44 136 THR A C 1
ATOM 1025 O O . THR A 1 136 ? -15.695 -39.062 -18.438 1 96.44 136 THR A O 1
ATOM 1028 N N . GLY A 1 137 ? -15.938 -37.094 -17.375 1 95.06 137 GLY A N 1
ATOM 1029 C CA . GLY A 1 137 ? -17.125 -37.5 -16.641 1 95.06 137 GLY A CA 1
ATOM 1030 C C . GLY A 1 137 ? -16.812 -38.25 -15.367 1 95.06 137 GLY A C 1
ATOM 1031 O O . GLY A 1 137 ? -17.719 -38.719 -14.664 1 95.06 137 GLY A O 1
ATOM 1032 N N . SER A 1 138 ? -15.562 -38.344 -15.023 1 96.94 138 SER A N 1
ATOM 1033 C CA . SER A 1 138 ? -15.148 -39.156 -13.883 1 96.94 138 SER A CA 1
ATOM 1034 C C . SER A 1 138 ? -14.508 -38.281 -12.797 1 96.94 138 SER A C 1
ATOM 1036 O O . SER A 1 138 ? -13.531 -37.594 -13.055 1 96.94 138 SER A O 1
ATOM 1038 N N . LEU A 1 139 ? -15.062 -38.406 -11.633 1 96.56 139 LEU A N 1
ATOM 1039 C CA . LEU A 1 139 ? -14.523 -37.688 -10.477 1 96.56 139 LEU A CA 1
ATOM 1040 C C . LEU A 1 139 ? -13.148 -38.25 -10.094 1 96.56 139 LEU A C 1
ATOM 1042 O O . LEU A 1 139 ? -12.258 -37.5 -9.695 1 96.56 139 LEU A O 1
ATOM 1046 N N . ILE A 1 140 ? -13 -39.5 -10.195 1 96.5 140 ILE A N 1
ATOM 1047 C CA . ILE A 1 140 ? -11.742 -40.156 -9.844 1 96.5 140 ILE A CA 1
ATOM 1048 C C . ILE A 1 140 ? -10.625 -39.656 -10.766 1 96.5 140 ILE A C 1
ATOM 1050 O O . ILE A 1 140 ? -9.523 -39.344 -10.305 1 96.5 140 ILE A O 1
ATOM 1054 N N . TYR A 1 141 ? -10.922 -39.594 -12.109 1 97.5 141 TYR A N 1
ATOM 1055 C CA . TYR A 1 141 ? -9.93 -39.094 -13.047 1 97.5 141 TYR A CA 1
ATOM 1056 C C . TYR A 1 141 ? -9.602 -37.625 -12.719 1 97.5 141 TYR A C 1
ATOM 1058 O O . TYR A 1 141 ? -8.453 -37.188 -12.852 1 97.5 141 TYR A O 1
ATOM 1066 N N . GLY A 1 142 ? -10.594 -36.875 -12.258 1 97.94 142 GLY A N 1
ATOM 1067 C CA . GLY A 1 142 ? -10.375 -35.5 -11.867 1 97.94 142 GLY A CA 1
ATOM 1068 C C . GLY A 1 142 ? -9.438 -35.344 -10.688 1 97.94 142 GLY A C 1
ATOM 1069 O O . GLY A 1 142 ? -8.5 -34.562 -10.727 1 97.94 142 GLY A O 1
ATOM 1070 N N . VAL A 1 143 ? -9.703 -36.094 -9.656 1 97.44 143 VAL A N 1
ATOM 1071 C CA . VAL A 1 143 ? -8.867 -36.062 -8.461 1 97.44 143 VAL A CA 1
ATOM 1072 C C . VAL A 1 143 ? -7.438 -36.469 -8.812 1 97.44 143 VAL A C 1
ATOM 1074 O O . VAL A 1 143 ? -6.477 -35.844 -8.367 1 97.44 143 VAL A O 1
ATOM 1077 N N . LEU A 1 144 ? -7.312 -37.469 -9.617 1 97.69 144 LEU A N 1
ATOM 1078 C CA . LEU A 1 144 ? -5.996 -37.938 -10.055 1 97.69 144 LEU A CA 1
ATOM 1079 C C . LEU A 1 144 ? -5.293 -36.844 -10.859 1 97.69 144 LEU A C 1
ATOM 1081 O O . LEU A 1 144 ? -4.078 -36.656 -10.758 1 97.69 144 LEU A O 1
ATOM 1085 N N . GLY A 1 145 ? -6.047 -36.188 -11.734 1 98.19 145 GLY A N 1
ATOM 1086 C CA . GLY A 1 145 ? -5.48 -35.062 -12.469 1 98.19 145 GLY A CA 1
ATOM 1087 C C . GLY A 1 145 ? -4.949 -33.969 -11.57 1 98.19 145 GLY A C 1
ATOM 1088 O O . GLY A 1 145 ? -3.867 -33.406 -11.805 1 98.19 145 GLY A O 1
ATOM 1089 N N . ALA A 1 146 ? -5.707 -33.625 -10.523 1 98.25 146 ALA A N 1
ATOM 1090 C CA . ALA A 1 146 ? -5.277 -32.625 -9.547 1 98.25 146 ALA A CA 1
ATOM 1091 C C . ALA A 1 146 ? -4 -33.062 -8.844 1 98.25 146 ALA A C 1
ATOM 1093 O O . ALA A 1 146 ? -3.086 -32.25 -8.641 1 98.25 146 ALA A O 1
ATOM 1094 N N . ILE A 1 147 ? -3.955 -34.25 -8.445 1 98.25 147 ILE A N 1
ATOM 1095 C CA . ILE A 1 147 ? -2.801 -34.844 -7.766 1 98.25 147 ILE A CA 1
ATOM 1096 C C . ILE A 1 147 ? -1.576 -34.781 -8.672 1 98.25 147 ILE A C 1
ATOM 1098 O O . ILE A 1 147 ? -0.483 -34.406 -8.227 1 98.25 147 ILE A O 1
ATOM 1102 N N . CYS A 1 148 ? -1.724 -35.125 -9.938 1 98.44 148 CYS A N 1
ATOM 1103 C CA . CYS A 1 148 ? -0.623 -35.094 -10.891 1 98.44 148 CYS A CA 1
ATOM 1104 C C . CYS A 1 148 ? -0.104 -33.656 -11.055 1 98.44 148 CYS A C 1
ATOM 1106 O O . CYS A 1 148 ? 1.107 -33.438 -11.109 1 98.44 148 CYS A O 1
ATOM 1108 N N . HIS A 1 149 ? -1.023 -32.688 -11.164 1 98.38 149 HIS A N 1
ATOM 1109 C CA . HIS A 1 149 ? -0.62 -31.297 -11.258 1 98.38 149 HIS A CA 1
ATOM 1110 C C . HIS A 1 149 ? 0.171 -30.859 -10.031 1 98.38 149 HIS A C 1
ATOM 1112 O O . HIS A 1 149 ? 1.21 -30.203 -10.148 1 98.38 149 HIS A O 1
ATOM 1118 N N . ALA A 1 150 ? -0.285 -31.234 -8.891 1 98.19 150 ALA A N 1
ATOM 1119 C CA . ALA A 1 150 ? 0.385 -30.875 -7.637 1 98.19 150 ALA A CA 1
ATOM 1120 C C . ALA A 1 150 ? 1.763 -31.531 -7.551 1 98.19 150 ALA A C 1
ATOM 1122 O O . ALA A 1 150 ? 2.732 -30.891 -7.137 1 98.19 150 ALA A O 1
ATOM 1123 N N . ALA A 1 151 ? 1.854 -32.75 -7.918 1 98.12 151 ALA A N 1
ATOM 1124 C CA . ALA A 1 151 ? 3.121 -33.5 -7.875 1 98.12 151 ALA A CA 1
ATOM 1125 C C . ALA A 1 151 ? 4.148 -32.844 -8.812 1 98.12 151 ALA A C 1
ATOM 1127 O O . ALA A 1 151 ? 5.32 -32.719 -8.453 1 98.12 151 ALA A O 1
ATOM 1128 N N . LEU A 1 152 ? 3.697 -32.531 -9.977 1 98.06 152 LEU A N 1
ATOM 1129 C CA . LEU A 1 152 ? 4.586 -31.875 -10.914 1 98.06 152 LEU A CA 1
ATOM 1130 C C . LEU A 1 152 ? 5.043 -30.516 -10.367 1 98.06 152 LEU A C 1
ATOM 1132 O O . LEU A 1 152 ? 6.203 -30.141 -10.523 1 98.06 152 LEU A O 1
ATOM 1136 N N . SER A 1 153 ? 4.129 -29.812 -9.742 1 97.75 153 SER A N 1
ATOM 1137 C CA . SER A 1 153 ? 4.449 -28.516 -9.172 1 97.75 153 SER A CA 1
ATOM 1138 C C . SER A 1 153 ? 5.508 -28.641 -8.078 1 97.75 153 SER A C 1
ATOM 1140 O O . SER A 1 153 ? 6.426 -27.812 -8.008 1 97.75 153 SER A O 1
ATOM 1142 N N . LEU A 1 154 ? 5.375 -29.609 -7.242 1 97 154 LEU A N 1
ATOM 1143 C CA . LEU A 1 154 ? 6.348 -29.828 -6.18 1 97 154 LEU A CA 1
ATOM 1144 C C . LEU A 1 154 ? 7.723 -30.141 -6.758 1 97 154 LEU A C 1
ATOM 1146 O O . LEU A 1 154 ? 8.742 -29.656 -6.254 1 97 154 LEU A O 1
ATOM 1150 N N . LYS A 1 155 ? 7.738 -30.875 -7.758 1 97.12 155 LYS A N 1
ATOM 1151 C CA . LYS A 1 155 ? 9.016 -31.25 -8.352 1 97.12 155 LYS A CA 1
ATOM 1152 C C . LYS A 1 155 ? 9.664 -30.062 -9.062 1 97.12 155 LYS A C 1
ATOM 1154 O O . LYS A 1 155 ? 10.883 -29.906 -9.023 1 97.12 155 LYS A O 1
ATOM 1159 N N . MET A 1 156 ? 8.875 -29.312 -9.758 1 97.25 156 MET A N 1
ATOM 1160 C CA . MET A 1 156 ? 9.414 -28.109 -10.375 1 97.25 156 MET A CA 1
ATOM 1161 C C . MET A 1 156 ? 9.977 -27.156 -9.312 1 97.25 156 MET A C 1
ATOM 1163 O O . MET A 1 156 ? 10.977 -26.484 -9.547 1 97.25 156 MET A O 1
ATOM 1167 N N . ALA A 1 157 ? 9.266 -27.141 -8.195 1 96.75 157 ALA A N 1
ATOM 1168 C CA . ALA A 1 157 ? 9.734 -26.312 -7.082 1 96.75 157 ALA A CA 1
ATOM 1169 C C . ALA A 1 157 ? 11.109 -26.766 -6.598 1 96.75 157 ALA A C 1
ATOM 1171 O O . ALA A 1 157 ? 11.984 -25.938 -6.34 1 96.75 157 ALA A O 1
ATOM 1172 N N . ASP A 1 158 ? 11.305 -28.047 -6.488 1 95.94 158 ASP A N 1
ATOM 1173 C CA . ASP A 1 158 ? 12.594 -28.609 -6.102 1 95.94 158 ASP A CA 1
ATOM 1174 C C . ASP A 1 158 ? 13.672 -28.25 -7.129 1 95.94 158 ASP A C 1
ATOM 1176 O O . ASP A 1 158 ? 14.773 -27.828 -6.766 1 95.94 158 ASP A O 1
ATOM 1180 N N . TRP A 1 159 ? 13.25 -28.469 -8.328 1 96.31 159 TRP A N 1
ATOM 1181 C CA . TRP A 1 159 ? 14.195 -28.328 -9.438 1 96.31 159 TRP A CA 1
ATOM 1182 C C . TRP A 1 159 ? 14.703 -26.891 -9.539 1 96.31 159 TRP A C 1
ATOM 1184 O O . TRP A 1 159 ? 15.852 -26.672 -9.938 1 96.31 159 TRP A O 1
ATOM 1194 N N . THR A 1 160 ? 13.945 -25.906 -9.18 1 96.44 160 THR A N 1
ATOM 1195 C CA . THR A 1 160 ? 14.289 -24.516 -9.383 1 96.44 160 THR A CA 1
ATOM 1196 C C . THR A 1 160 ? 14.641 -23.844 -8.055 1 96.44 160 THR A C 1
ATOM 1198 O O . THR A 1 160 ? 14.922 -22.641 -8.016 1 96.44 160 THR A O 1
ATOM 1201 N N . ALA A 1 161 ? 14.711 -24.531 -6.977 1 95.12 161 ALA A N 1
ATOM 1202 C CA . ALA A 1 161 ? 14.82 -23.984 -5.625 1 95.12 161 ALA A CA 1
ATOM 1203 C C . ALA A 1 161 ? 16.047 -23.094 -5.492 1 95.12 161 ALA A C 1
ATOM 1205 O O . ALA A 1 161 ? 15.961 -21.969 -4.973 1 95.12 161 ALA A O 1
ATOM 1206 N N . LYS A 1 162 ? 17.172 -23.5 -5.969 1 94.19 162 LYS A N 1
ATOM 1207 C CA . LYS A 1 162 ? 18.422 -22.75 -5.809 1 94.19 162 LYS A CA 1
ATOM 1208 C C . LYS A 1 162 ? 18.359 -21.422 -6.562 1 94.19 162 LYS A C 1
ATOM 1210 O O . LYS A 1 162 ? 18.812 -20.391 -6.051 1 94.19 162 LYS A O 1
ATOM 1215 N N . ARG A 1 163 ? 17.828 -21.484 -7.734 1 94.38 163 ARG A N 1
ATOM 1216 C CA . ARG A 1 163 ? 17.703 -20.25 -8.508 1 94.38 163 ARG A CA 1
ATOM 1217 C C . ARG A 1 163 ? 16.719 -19.281 -7.848 1 94.38 163 ARG A C 1
ATOM 1219 O O . ARG A 1 163 ? 16.938 -18.078 -7.852 1 94.38 163 ARG A O 1
ATOM 1226 N N . VAL A 1 164 ? 15.656 -19.844 -7.336 1 95.19 164 VAL A N 1
ATOM 1227 C CA . VAL A 1 164 ? 14.664 -19.031 -6.633 1 95.19 164 VAL A CA 1
ATOM 1228 C C . VAL A 1 164 ? 15.312 -18.359 -5.422 1 95.19 164 VAL A C 1
ATOM 1230 O O . VAL A 1 164 ? 15.148 -17.156 -5.211 1 95.19 164 VAL A O 1
ATOM 1233 N N . GLN A 1 165 ? 16.062 -19.094 -4.656 1 93.81 165 GLN A N 1
ATOM 1234 C CA . GLN A 1 165 ? 16.703 -18.609 -3.441 1 93.81 165 GLN A CA 1
ATOM 1235 C C . GLN A 1 165 ? 17.734 -17.531 -3.766 1 93.81 165 GLN A C 1
ATOM 1237 O O . GLN A 1 165 ? 17.875 -16.547 -3.033 1 93.81 165 GLN A O 1
ATOM 1242 N N . ASN A 1 166 ? 18.391 -17.672 -4.891 1 92.44 166 ASN A N 1
ATOM 1243 C CA . ASN A 1 166 ? 19.375 -16.672 -5.312 1 92.44 166 ASN A CA 1
ATOM 1244 C C . ASN A 1 166 ? 18.719 -15.375 -5.746 1 92.44 166 ASN A C 1
ATOM 1246 O O . ASN A 1 166 ? 19.203 -14.289 -5.422 1 92.44 166 ASN A O 1
ATOM 1250 N N . ILE A 1 167 ? 17.672 -15.516 -6.457 1 90.06 167 ILE A N 1
ATOM 1251 C CA . ILE A 1 167 ? 16.969 -14.352 -6.992 1 90.06 167 ILE A CA 1
ATOM 1252 C C . ILE A 1 167 ? 16.266 -13.602 -5.859 1 90.06 167 ILE A C 1
ATOM 1254 O O . ILE A 1 167 ? 16.281 -12.367 -5.824 1 90.06 167 ILE A O 1
ATOM 1258 N N . VAL A 1 168 ? 15.656 -14.297 -4.973 1 88.5 168 VAL A N 1
ATOM 1259 C CA . VAL A 1 168 ? 14.898 -13.703 -3.875 1 88.5 168 VAL A CA 1
ATOM 1260 C C . VAL A 1 168 ? 15.852 -13.273 -2.764 1 88.5 168 VAL A C 1
ATOM 1262 O O . VAL A 1 168 ? 15.57 -12.32 -2.033 1 88.5 168 VAL A O 1
ATOM 1265 N N . GLY A 1 169 ? 16.953 -13.977 -2.6 1 87.94 169 GLY A N 1
ATOM 1266 C CA . GLY A 1 169 ? 17.922 -13.695 -1.543 1 87.94 169 GLY A CA 1
ATOM 1267 C C . GLY A 1 169 ? 17.531 -14.32 -0.212 1 87.94 169 GLY A C 1
ATOM 1268 O O . GLY A 1 169 ? 17.75 -13.711 0.842 1 87.94 169 GLY A O 1
ATOM 1269 N N . LEU A 1 170 ? 16.859 -15.43 -0.279 1 88.5 170 LEU A N 1
ATOM 1270 C CA . LEU A 1 170 ? 16.422 -16.156 0.905 1 88.5 170 LEU A CA 1
ATOM 1271 C C . LEU A 1 170 ? 16.609 -17.672 0.718 1 88.5 170 LEU A C 1
ATOM 1273 O O . LEU A 1 170 ? 16.094 -18.25 -0.236 1 88.5 170 LEU A O 1
ATOM 1277 N N . GLU A 1 171 ? 17.25 -18.188 1.663 1 90.44 171 GLU A N 1
ATOM 1278 C CA . GLU A 1 171 ? 17.5 -19.625 1.579 1 90.44 171 GLU A CA 1
ATOM 1279 C C . GLU A 1 171 ? 16.312 -20.406 2.129 1 90.44 171 GLU A C 1
ATOM 1281 O O . GLU A 1 171 ? 15.523 -19.891 2.912 1 90.44 171 GLU A O 1
ATOM 1286 N N . GLY A 1 172 ? 16.188 -21.578 1.578 1 89.56 172 GLY A N 1
ATOM 1287 C CA . GLY A 1 172 ? 15.25 -22.516 2.172 1 89.56 172 GLY A CA 1
ATOM 1288 C C . GLY A 1 172 ? 13.836 -22.375 1.649 1 89.56 172 GLY A C 1
ATOM 1289 O O . GLY A 1 172 ? 12.883 -22.859 2.268 1 89.56 172 GLY A O 1
ATOM 1290 N N . ILE A 1 173 ? 13.711 -21.672 0.54 1 92.31 173 ILE A N 1
ATOM 1291 C CA . ILE A 1 173 ? 12.359 -21.5 0.005 1 92.31 173 ILE A CA 1
ATOM 1292 C C . ILE A 1 173 ? 12.281 -22.109 -1.393 1 92.31 173 ILE A C 1
ATOM 1294 O O . ILE A 1 173 ? 13.305 -22.344 -2.033 1 92.31 173 ILE A O 1
ATOM 1298 N N . SER A 1 174 ? 11.141 -22.391 -1.812 1 95.44 174 SER A N 1
ATOM 1299 C CA . SER A 1 174 ? 10.836 -22.891 -3.152 1 95.44 174 SER A CA 1
ATOM 1300 C C . SER A 1 174 ? 9.445 -22.438 -3.6 1 95.44 174 SER A C 1
ATOM 1302 O O . SER A 1 174 ? 8.688 -21.859 -2.814 1 95.44 174 SER A O 1
ATOM 1304 N N . ILE A 1 175 ? 9.117 -22.594 -4.938 1 96.31 175 ILE A N 1
ATOM 1305 C CA . ILE A 1 175 ? 7.859 -22.078 -5.473 1 96.31 175 ILE A CA 1
ATOM 1306 C C . ILE A 1 175 ? 7.055 -23.219 -6.094 1 96.31 175 ILE A C 1
ATOM 1308 O O . ILE A 1 175 ? 7.168 -23.484 -7.293 1 96.31 175 ILE A O 1
ATOM 1312 N N . PRO A 1 176 ? 6.152 -23.75 -5.348 1 96.62 176 PRO A N 1
ATOM 1313 C CA . PRO A 1 176 ? 5.324 -24.828 -5.887 1 96.62 176 PRO A CA 1
ATOM 1314 C C . PRO A 1 176 ? 3.975 -24.344 -6.406 1 96.62 176 PRO A C 1
ATOM 1316 O O . PRO A 1 176 ? 3.092 -25.141 -6.707 1 96.62 176 PRO A O 1
ATOM 1319 N N . GLN A 1 177 ? 3.738 -23.031 -6.5 1 94.19 177 GLN A N 1
ATOM 1320 C CA . GLN A 1 177 ? 2.467 -22.469 -6.949 1 94.19 177 GLN A CA 1
ATOM 1321 C C . GLN A 1 177 ? 2.076 -23.016 -8.32 1 94.19 177 GLN A C 1
ATOM 1323 O O . GLN A 1 177 ? 2.914 -23.094 -9.219 1 94.19 177 GLN A O 1
ATOM 1328 N N . GLY A 1 178 ? 0.836 -23.328 -8.508 1 94.56 178 GLY A N 1
ATOM 1329 C CA . GLY A 1 178 ? 0.349 -24.141 -9.609 1 94.56 178 GLY A CA 1
ATOM 1330 C C . GLY A 1 178 ? 0.624 -23.531 -10.969 1 94.56 178 GLY A C 1
ATOM 1331 O O . GLY A 1 178 ? 1.035 -24.219 -11.898 1 94.56 178 GLY A O 1
ATOM 1332 N N . TYR A 1 179 ? 0.348 -22.266 -11.117 1 95.62 179 TYR A N 1
ATOM 1333 C CA . TYR A 1 179 ? 0.614 -21.641 -12.414 1 95.62 179 TYR A CA 1
ATOM 1334 C C . TYR A 1 179 ? 2.111 -21.453 -12.625 1 95.62 179 TYR A C 1
ATOM 1336 O O . TYR A 1 179 ? 2.646 -21.828 -13.672 1 95.62 179 TYR A O 1
ATOM 1344 N N . GLY A 1 180 ? 2.744 -20.844 -11.68 1 95.69 180 GLY A N 1
ATOM 1345 C CA . GLY A 1 180 ? 4.168 -20.562 -11.797 1 95.69 180 GLY A CA 1
ATOM 1346 C C . GLY A 1 180 ? 4.992 -21.797 -12.125 1 95.69 180 GLY A C 1
ATOM 1347 O O . GLY A 1 180 ? 5.828 -21.766 -13.023 1 95.69 180 GLY A O 1
ATOM 1348 N N . SER A 1 181 ? 4.758 -22.828 -11.406 1 96.38 181 SER A N 1
ATOM 1349 C CA . SER A 1 181 ? 5.5 -24.062 -11.602 1 96.38 181 SER A CA 1
ATOM 1350 C C . SER A 1 181 ? 5.23 -24.672 -12.977 1 96.38 181 SER A C 1
ATOM 1352 O O . SER A 1 181 ? 6.105 -25.297 -13.57 1 96.38 181 SER A O 1
ATOM 1354 N N . SER A 1 182 ? 4.035 -24.469 -13.461 1 97.56 182 SER A N 1
ATOM 1355 C CA . SER A 1 182 ? 3.648 -25.062 -14.742 1 97.56 182 SER A CA 1
ATOM 1356 C C . SER A 1 182 ? 4.383 -24.391 -15.898 1 97.56 182 SER A C 1
ATOM 1358 O O . SER A 1 182 ? 4.477 -24.953 -16.984 1 97.56 182 SER A O 1
ATOM 1360 N N . SER A 1 183 ? 4.883 -23.219 -15.703 1 97.69 183 SER A N 1
ATOM 1361 C CA . SER A 1 183 ? 5.555 -22.484 -16.766 1 97.69 183 SER A CA 1
ATOM 1362 C C . SER A 1 183 ? 7.047 -22.797 -16.812 1 97.69 183 SER A C 1
ATOM 1364 O O . SER A 1 183 ? 7.738 -22.438 -17.766 1 97.69 183 SER A O 1
ATOM 1366 N N . VAL A 1 184 ? 7.551 -23.5 -15.836 1 97.75 184 VAL A N 1
ATOM 1367 C CA . VAL A 1 184 ? 8.977 -23.719 -15.625 1 97.75 184 VAL A CA 1
ATOM 1368 C C . VAL A 1 184 ? 9.562 -24.484 -16.812 1 97.75 184 VAL A C 1
ATOM 1370 O O . VAL A 1 184 ? 10.586 -24.094 -17.375 1 97.75 184 VAL A O 1
ATOM 1373 N N . PRO A 1 185 ? 8.93 -25.641 -17.234 1 97.44 185 PRO A N 1
ATOM 1374 C CA . PRO A 1 185 ? 9.531 -26.391 -18.328 1 97.44 185 PRO A CA 1
ATOM 1375 C C . PRO A 1 185 ? 9.703 -25.562 -19.594 1 97.44 185 PRO A C 1
ATOM 1377 O O . PRO A 1 185 ? 10.727 -25.672 -20.281 1 97.44 185 PRO A O 1
ATOM 1380 N N . LEU A 1 186 ? 8.758 -24.734 -19.922 1 98 186 LEU A N 1
ATOM 1381 C CA . LEU A 1 186 ? 8.867 -23.875 -21.094 1 98 186 LEU A CA 1
ATOM 1382 C C . LEU A 1 186 ? 10.039 -22.906 -20.969 1 98 186 LEU A C 1
ATOM 1384 O O . LEU A 1 186 ? 10.82 -22.734 -21.906 1 98 186 LEU A O 1
ATOM 1388 N N . PHE A 1 187 ? 10.133 -22.266 -19.828 1 98 187 PHE A N 1
ATOM 1389 C CA . PHE A 1 187 ? 11.172 -21.281 -19.641 1 98 187 PHE A CA 1
ATOM 1390 C C . PHE A 1 187 ? 12.555 -21.922 -19.641 1 98 187 PHE A C 1
ATOM 1392 O O . PHE A 1 187 ? 13.523 -21.328 -20.109 1 98 187 PHE A O 1
ATOM 1399 N N . VAL A 1 188 ? 12.664 -23.141 -19.109 1 96.81 188 VAL A N 1
ATOM 1400 C CA . VAL A 1 188 ? 13.938 -23.859 -19.141 1 96.81 188 VAL A CA 1
ATOM 1401 C C . VAL A 1 188 ? 14.305 -24.188 -20.578 1 96.81 188 VAL A C 1
ATOM 1403 O O . VAL A 1 188 ? 15.461 -24.047 -20.984 1 96.81 188 VAL A O 1
ATOM 1406 N N . LEU A 1 189 ? 13.32 -24.656 -21.297 1 97.56 189 LEU A N 1
ATOM 1407 C CA . LEU A 1 189 ? 13.547 -24.953 -22.703 1 97.56 189 LEU A CA 1
ATOM 1408 C C . LEU A 1 189 ? 14.008 -23.703 -23.453 1 97.56 189 LEU A C 1
ATOM 1410 O O . LEU A 1 189 ? 14.969 -23.75 -24.219 1 97.56 189 LEU A O 1
ATOM 1414 N N . LEU A 1 190 ? 13.328 -22.578 -23.266 1 97.5 190 LEU A N 1
ATOM 1415 C CA . LEU A 1 190 ? 13.672 -21.344 -23.922 1 97.5 190 LEU A CA 1
ATOM 1416 C C . LEU A 1 190 ? 15.055 -20.844 -23.484 1 97.5 190 LEU A C 1
ATOM 1418 O O . LEU A 1 190 ? 15.797 -20.281 -24.297 1 97.5 190 LEU A O 1
ATOM 1422 N N . ASP A 1 191 ? 15.312 -21.031 -22.25 1 95.88 191 ASP A N 1
ATOM 1423 C CA . ASP A 1 191 ? 16.625 -20.672 -21.734 1 95.88 191 ASP A CA 1
ATOM 1424 C C . ASP A 1 191 ? 17.734 -21.422 -22.484 1 95.88 191 ASP A C 1
ATOM 1426 O O . ASP A 1 191 ? 18.766 -20.844 -22.844 1 95.88 191 ASP A O 1
ATOM 1430 N N . ALA A 1 192 ? 17.547 -22.703 -22.703 1 94.88 192 ALA A N 1
ATOM 1431 C CA . ALA A 1 192 ? 18.5 -23.531 -23.453 1 94.88 192 ALA A CA 1
ATOM 1432 C C . ALA A 1 192 ? 18.641 -23.062 -24.891 1 94.88 192 ALA A C 1
ATOM 1434 O O . ALA A 1 192 ? 19.734 -23.078 -25.453 1 94.88 192 ALA A O 1
ATOM 1435 N N . ILE A 1 193 ? 17.547 -22.625 -25.453 1 96.62 193 ILE A N 1
ATOM 1436 C CA . ILE A 1 193 ? 17.547 -22.125 -26.828 1 96.62 193 ILE A CA 1
ATOM 1437 C C . ILE A 1 193 ? 18.312 -20.812 -26.891 1 96.62 193 ILE A C 1
ATOM 1439 O O . ILE A 1 193 ? 19.125 -20.609 -27.797 1 96.62 193 ILE A O 1
ATOM 1443 N N . TYR A 1 194 ? 18 -19.922 -25.938 1 95.19 194 TYR A N 1
ATOM 1444 C CA . TYR A 1 194 ? 18.656 -18.609 -25.922 1 95.19 194 TYR A CA 1
ATOM 1445 C C . TYR A 1 194 ? 20.156 -18.75 -25.781 1 95.19 194 TYR A C 1
ATOM 1447 O O . TYR A 1 194 ? 20.922 -17.922 -26.297 1 95.19 194 TYR A O 1
ATOM 1455 N N . GLU A 1 195 ? 20.656 -19.797 -25.109 1 91.56 195 GLU A N 1
ATOM 1456 C CA . GLU A 1 195 ? 22.078 -20.031 -24.922 1 91.56 195 GLU A CA 1
ATOM 1457 C C . GLU A 1 195 ? 22.766 -20.406 -26.234 1 91.56 195 GLU A C 1
ATOM 1459 O O . GLU A 1 195 ? 23.984 -20.281 -26.375 1 91.56 195 GLU A O 1
ATOM 1464 N N . LYS A 1 196 ? 21.953 -20.797 -27.156 1 94 196 LYS A N 1
ATOM 1465 C CA . LYS A 1 196 ? 22.5 -21.188 -28.453 1 94 196 LYS A CA 1
ATOM 1466 C C . LYS A 1 196 ? 22.453 -20.031 -29.453 1 94 196 LYS A C 1
ATOM 1468 O O . LYS A 1 196 ? 23.031 -20.094 -30.531 1 94 196 LYS A O 1
ATOM 1473 N N . ILE A 1 197 ? 21.859 -18.969 -29.109 1 92.81 197 ILE A N 1
ATOM 1474 C CA . ILE A 1 197 ? 21.797 -17.781 -29.938 1 92.81 197 ILE A CA 1
ATOM 1475 C C . ILE A 1 197 ? 22.969 -16.844 -29.625 1 92.81 197 ILE A C 1
ATOM 1477 O O . ILE A 1 197 ? 23.141 -16.438 -28.469 1 92.81 197 ILE A O 1
ATOM 1481 N N . PRO A 1 198 ? 23.812 -16.469 -30.594 1 87 198 PRO A N 1
ATOM 1482 C CA . PRO A 1 198 ? 25.078 -15.734 -30.375 1 87 198 PRO A CA 1
ATOM 1483 C C . PRO A 1 198 ? 24.859 -14.398 -29.672 1 87 198 PRO A C 1
ATOM 1485 O O . PRO A 1 198 ? 25.609 -14.055 -28.75 1 87 198 PRO A O 1
ATOM 1488 N N . PHE A 1 199 ? 23.828 -13.609 -29.969 1 84.62 199 PHE A N 1
ATOM 1489 C CA . PHE A 1 199 ? 23.656 -12.289 -29.375 1 84.62 199 PHE A CA 1
ATOM 1490 C C . PHE A 1 199 ? 23.062 -12.391 -27.969 1 84.62 199 PHE A C 1
ATOM 1492 O O . PHE A 1 199 ? 23.141 -11.445 -27.188 1 84.62 199 PHE A O 1
ATOM 1499 N N . MET A 1 200 ? 22.641 -13.523 -27.453 1 86.75 200 MET A N 1
ATOM 1500 C CA . MET A 1 200 ? 22.016 -13.711 -26.156 1 86.75 200 MET A CA 1
ATOM 1501 C C . MET A 1 200 ? 22.891 -14.57 -25.25 1 86.75 200 MET A C 1
ATOM 1503 O O . MET A 1 200 ? 22.734 -14.547 -24.031 1 86.75 200 MET A O 1
ATOM 1507 N N . LYS A 1 201 ? 23.766 -15.102 -25.938 1 81.44 201 LYS A N 1
ATOM 1508 C CA . LYS A 1 201 ? 24.594 -16.047 -25.203 1 81.44 201 LYS A CA 1
ATOM 1509 C C . LYS A 1 201 ? 25.453 -15.328 -24.172 1 81.44 201 LYS A C 1
ATOM 1511 O O . LYS A 1 201 ? 26.172 -14.375 -24.484 1 81.44 201 LYS A O 1
ATOM 1516 N N . GLY A 1 202 ? 25.375 -15.711 -22.938 1 75.31 202 GLY A N 1
ATOM 1517 C CA . GLY A 1 202 ? 26.219 -15.242 -21.844 1 75.31 202 GLY A CA 1
ATOM 1518 C C . GLY A 1 202 ? 25.891 -13.828 -21.391 1 75.31 202 GLY A C 1
ATOM 1519 O O . GLY A 1 202 ? 26.609 -13.242 -20.594 1 75.31 202 GLY A O 1
ATOM 1520 N N . ARG A 1 203 ? 25.047 -13.195 -21.938 1 72.94 203 ARG A N 1
ATOM 1521 C CA . ARG A 1 203 ? 24.75 -11.82 -21.562 1 72.94 203 ARG A CA 1
ATOM 1522 C C . ARG A 1 203 ? 23.578 -11.766 -20.578 1 72.94 203 ARG A C 1
ATOM 1524 O O . ARG A 1 203 ? 22.578 -12.477 -20.75 1 72.94 203 ARG A O 1
ATOM 1531 N N . ASN A 1 204 ? 23.844 -11.305 -19.469 1 79.19 204 ASN A N 1
ATOM 1532 C CA . ASN A 1 204 ? 22.797 -11.062 -18.484 1 79.19 204 ASN A CA 1
ATOM 1533 C C . ASN A 1 204 ? 22.562 -9.57 -18.266 1 79.19 204 ASN A C 1
ATOM 1535 O O . ASN A 1 204 ? 23.328 -8.922 -17.547 1 79.19 204 ASN A O 1
ATOM 1539 N N . ILE A 1 205 ? 21.594 -9.156 -19.031 1 81.12 205 ILE A N 1
ATOM 1540 C CA . ILE A 1 205 ? 21.25 -7.742 -18.922 1 81.12 205 ILE A CA 1
ATOM 1541 C C . ILE A 1 205 ? 20.062 -7.574 -17.984 1 81.12 205 ILE A C 1
ATOM 1543 O O . ILE A 1 205 ? 18.906 -7.703 -18.391 1 81.12 205 ILE A O 1
ATOM 1547 N N . ASP A 1 206 ? 20.375 -7.309 -16.766 1 78.44 206 ASP A N 1
ATOM 1548 C CA . ASP A 1 206 ? 19.297 -7.043 -15.82 1 78.44 206 ASP A CA 1
ATOM 1549 C C . ASP A 1 206 ? 19.234 -5.559 -15.469 1 78.44 206 ASP A C 1
ATOM 1551 O O . ASP A 1 206 ? 20.062 -4.77 -15.914 1 78.44 206 ASP A O 1
ATOM 1555 N N . ALA A 1 207 ? 18.156 -5.203 -14.836 1 71.19 207 ALA A N 1
ATOM 1556 C CA . ALA A 1 207 ? 17.922 -3.807 -14.492 1 71.19 207 ALA A CA 1
ATOM 1557 C C . ALA A 1 207 ? 19.094 -3.217 -13.727 1 71.19 207 ALA A C 1
ATOM 1559 O O . ALA A 1 207 ? 19.453 -2.053 -13.922 1 71.19 207 ALA A O 1
ATOM 1560 N N . GLN A 1 208 ? 19.672 -3.977 -12.922 1 74.56 208 GLN A N 1
ATOM 1561 C CA . GLN A 1 208 ? 20.812 -3.514 -12.141 1 74.56 208 GLN A CA 1
ATOM 1562 C C . GLN A 1 208 ? 22.016 -3.236 -13.031 1 74.56 208 GLN A C 1
ATOM 1564 O O . GLN A 1 208 ? 22.75 -2.262 -12.82 1 74.56 208 GLN A O 1
ATOM 1569 N N . GLU A 1 209 ? 22.172 -4.086 -13.953 1 75 209 GLU A N 1
ATOM 1570 C CA . GLU A 1 209 ? 23.266 -3.891 -14.906 1 75 209 GLU A CA 1
ATOM 1571 C C . GLU A 1 209 ? 23.031 -2.645 -15.75 1 75 209 GLU A C 1
ATOM 1573 O O . GLU A 1 209 ? 23.984 -1.929 -16.078 1 75 209 GLU A O 1
ATOM 1578 N N . ILE A 1 210 ? 21.906 -2.441 -16.062 1 74.75 210 ILE A N 1
ATOM 1579 C CA . ILE A 1 210 ? 21.578 -1.242 -16.828 1 74.75 210 ILE A CA 1
ATOM 1580 C C . ILE A 1 210 ? 21.875 -0 -15.984 1 74.75 210 ILE A C 1
ATOM 1582 O O . ILE A 1 210 ? 22.406 0.988 -16.484 1 74.75 210 ILE A O 1
ATOM 1586 N N . GLN A 1 211 ? 21.422 -0.101 -14.758 1 76.88 211 GLN A N 1
ATOM 1587 C CA . GLN A 1 211 ? 21.672 1.023 -13.859 1 76.88 211 GLN A CA 1
ATOM 1588 C C . GLN A 1 211 ? 23.172 1.28 -13.695 1 76.88 211 GLN A C 1
ATOM 1590 O O . GLN A 1 211 ? 23.609 2.434 -13.656 1 76.88 211 GLN A O 1
ATOM 1595 N N . LYS A 1 212 ? 23.953 0.277 -13.586 1 74.38 212 LYS A N 1
ATOM 1596 C CA . LYS A 1 212 ? 25.406 0.4 -13.461 1 74.38 212 LYS A CA 1
ATOM 1597 C C . LYS A 1 212 ? 26.016 1.011 -14.719 1 74.38 212 LYS A C 1
ATOM 1599 O O . LYS A 1 212 ? 26.938 1.822 -14.633 1 74.38 212 LYS A O 1
ATOM 1604 N N . ARG A 1 213 ? 25.5 0.654 -15.875 1 74.62 213 ARG A N 1
ATOM 1605 C CA . ARG A 1 213 ? 26.094 1.071 -17.141 1 74.62 213 ARG A CA 1
ATOM 1606 C C . ARG A 1 213 ? 25.547 2.424 -17.578 1 74.62 213 ARG A C 1
ATOM 1608 O O . ARG A 1 213 ? 26.281 3.252 -18.125 1 74.62 213 ARG A O 1
ATOM 1615 N N . TYR A 1 214 ? 24.297 2.635 -17.312 1 76.44 214 TYR A N 1
ATOM 1616 C CA . TYR A 1 214 ? 23.641 3.816 -17.859 1 76.44 214 TYR A CA 1
ATOM 1617 C C . TYR A 1 214 ? 23.125 4.727 -16.766 1 76.44 214 TYR A C 1
ATOM 1619 O O . TYR A 1 214 ? 22.344 5.648 -17.016 1 76.44 214 TYR A O 1
ATOM 1627 N N . GLY A 1 215 ? 23.484 4.379 -15.664 1 78.44 215 GLY A N 1
ATOM 1628 C CA . GLY A 1 215 ? 23.188 5.254 -14.539 1 78.44 215 GLY A CA 1
ATOM 1629 C C . GLY A 1 215 ? 21.734 5.234 -14.125 1 78.44 215 GLY A C 1
ATOM 1630 O O . GLY A 1 215 ? 21.141 4.164 -13.945 1 78.44 215 GLY A O 1
ATOM 1631 N N . MET A 1 216 ? 21.109 6.395 -14.055 1 83.81 216 MET A N 1
ATOM 1632 C CA . MET A 1 216 ? 19.781 6.551 -13.461 1 83.81 216 MET A CA 1
ATOM 1633 C C . MET A 1 216 ? 18.703 6.008 -14.398 1 83.81 216 MET A C 1
ATOM 1635 O O . MET A 1 216 ? 17.562 5.789 -13.977 1 83.81 216 MET A O 1
ATOM 1639 N N . VAL A 1 217 ? 19.094 5.645 -15.578 1 82.75 217 VAL A N 1
ATOM 1640 C CA . VAL A 1 217 ? 18.125 5.133 -16.547 1 82.75 217 VAL A CA 1
ATOM 1641 C C . VAL A 1 217 ? 17.625 3.754 -16.109 1 82.75 217 VAL A C 1
ATOM 1643 O O . VAL A 1 217 ? 16.5 3.365 -16.406 1 82.75 217 VAL A O 1
ATOM 1646 N N . GLY A 1 218 ? 18.469 3.111 -15.352 1 82.44 218 GLY A N 1
ATOM 1647 C CA . GLY A 1 218 ? 18.125 1.781 -14.875 1 82.44 218 GLY A CA 1
ATOM 1648 C C . GLY A 1 218 ? 17.406 1.796 -13.539 1 82.44 218 GLY A C 1
ATOM 1649 O O . GLY A 1 218 ? 17.016 0.746 -13.023 1 82.44 218 GLY A O 1
ATOM 1650 N N . ASP A 1 219 ? 17.125 2.996 -13.031 1 91.5 219 ASP A N 1
ATOM 1651 C CA . ASP A 1 219 ? 16.438 3.121 -11.742 1 91.5 219 ASP A CA 1
ATOM 1652 C C . ASP A 1 219 ? 14.961 2.781 -11.867 1 91.5 219 ASP A C 1
ATOM 1654 O O . ASP A 1 219 ? 14.289 3.225 -12.805 1 91.5 219 ASP A O 1
ATOM 1658 N N . PRO A 1 220 ? 14.477 1.97 -10.938 1 91.19 220 PRO A N 1
ATOM 1659 C CA . PRO A 1 220 ? 13.078 1.543 -11.016 1 91.19 220 PRO A CA 1
ATOM 1660 C C . PRO A 1 220 ? 12.109 2.717 -11.102 1 91.19 220 PRO A C 1
ATOM 1662 O O . PRO A 1 220 ? 11.07 2.615 -11.758 1 91.19 220 PRO A O 1
ATOM 1665 N N . VAL A 1 221 ? 12.414 3.779 -10.492 1 95.06 221 VAL A N 1
ATOM 1666 C CA . VAL A 1 221 ? 11.547 4.953 -10.523 1 95.06 221 VAL A CA 1
ATOM 1667 C C . VAL A 1 221 ? 11.508 5.527 -11.938 1 95.06 221 VAL A C 1
ATOM 1669 O O . VAL A 1 221 ? 10.43 5.852 -12.445 1 95.06 221 VAL A O 1
ATOM 1672 N N . ILE A 1 222 ? 12.641 5.684 -12.555 1 94.5 222 ILE A N 1
ATOM 1673 C CA . ILE A 1 222 ? 12.727 6.242 -13.898 1 94.5 222 ILE A CA 1
ATOM 1674 C C . ILE A 1 222 ? 12.055 5.301 -14.898 1 94.5 222 ILE A C 1
ATOM 1676 O O . ILE A 1 222 ? 11.328 5.742 -15.789 1 94.5 222 ILE A O 1
ATOM 1680 N N . ILE A 1 223 ? 12.328 4.012 -14.766 1 91.44 223 ILE A N 1
ATOM 1681 C CA . ILE A 1 223 ? 11.688 3.023 -15.625 1 91.44 223 ILE A CA 1
ATOM 1682 C C . ILE A 1 223 ? 10.172 3.139 -15.492 1 91.44 223 ILE A C 1
ATOM 1684 O O . ILE A 1 223 ? 9.453 3.109 -16.5 1 91.44 223 ILE A O 1
ATOM 1688 N N . GLY A 1 224 ? 9.703 3.246 -14.242 1 93.88 224 GLY A N 1
ATOM 1689 C CA . GLY A 1 224 ? 8.281 3.393 -14.008 1 93.88 224 GLY A CA 1
ATOM 1690 C C . GLY A 1 224 ? 7.688 4.629 -14.656 1 93.88 224 GLY A C 1
ATOM 1691 O O . GLY A 1 224 ? 6.594 4.578 -15.219 1 93.88 224 GLY A O 1
ATOM 1692 N N . VAL A 1 225 ? 8.406 5.707 -14.594 1 95.62 225 VAL A N 1
ATOM 1693 C CA . VAL A 1 225 ? 7.957 6.953 -15.203 1 95.62 225 VAL A CA 1
ATOM 1694 C C . VAL A 1 225 ? 7.801 6.766 -16.703 1 95.62 225 VAL A C 1
ATOM 1696 O O . VAL A 1 225 ? 6.797 7.176 -17.297 1 95.62 225 VAL A O 1
ATOM 1699 N N . VAL A 1 226 ? 8.75 6.18 -17.344 1 94.31 226 VAL A N 1
ATOM 1700 C CA . VAL A 1 226 ? 8.742 5.973 -18.781 1 94.31 226 VAL A CA 1
ATOM 1701 C C . VAL A 1 226 ? 7.59 5.047 -19.156 1 94.31 226 VAL A C 1
ATOM 1703 O O . VAL A 1 226 ? 6.852 5.324 -20.109 1 94.31 226 VAL A O 1
ATOM 1706 N N . LEU A 1 227 ? 7.438 3.979 -18.422 1 92.75 227 LEU A N 1
ATOM 1707 C CA . LEU A 1 227 ? 6.355 3.039 -18.703 1 92.75 227 LEU A CA 1
ATOM 1708 C C . LEU A 1 227 ? 4.996 3.701 -18.516 1 92.75 227 LEU A C 1
ATOM 1710 O O . LEU A 1 227 ? 4.074 3.473 -19.297 1 92.75 227 LEU A O 1
ATOM 1714 N N . GLY A 1 228 ? 4.906 4.453 -17.422 1 94.5 228 GLY A N 1
ATOM 1715 C CA . GLY A 1 228 ? 3.668 5.188 -17.188 1 94.5 228 GLY A CA 1
ATOM 1716 C C . GLY A 1 228 ? 3.33 6.145 -18.328 1 94.5 228 GLY A C 1
ATOM 1717 O O . GLY A 1 228 ? 2.164 6.285 -18.688 1 94.5 228 GLY A O 1
ATOM 1718 N N . LEU A 1 229 ? 4.324 6.805 -18.844 1 95.06 229 LEU A N 1
ATOM 1719 C CA . LEU A 1 229 ? 4.125 7.703 -19.984 1 95.06 229 LEU A CA 1
ATOM 1720 C C . LEU A 1 229 ? 3.631 6.934 -21.203 1 95.06 229 LEU A C 1
ATOM 1722 O O . LEU A 1 229 ? 2.715 7.383 -21.891 1 95.06 229 LEU A O 1
ATOM 1726 N N . ILE A 1 230 ? 4.188 5.84 -21.438 1 91.88 230 ILE A N 1
ATOM 1727 C CA . ILE A 1 230 ? 3.791 5.008 -22.562 1 91.88 230 ILE A CA 1
ATOM 1728 C C . ILE A 1 230 ? 2.33 4.594 -22.422 1 91.88 230 ILE A C 1
ATOM 1730 O O . ILE A 1 230 ? 1.554 4.676 -23.375 1 91.88 230 ILE A O 1
ATOM 1734 N N . PHE A 1 231 ? 1.934 4.219 -21.25 1 90.75 231 PHE A N 1
ATOM 1735 C CA . PHE A 1 231 ? 0.557 3.816 -20.984 1 90.75 231 PHE A CA 1
ATOM 1736 C C . PHE A 1 231 ? -0.396 4.988 -21.188 1 90.75 231 PHE A C 1
ATOM 1738 O O . PHE A 1 231 ? -1.47 4.828 -21.781 1 90.75 231 PHE A O 1
ATOM 1745 N N . GLY A 1 232 ? 0.023 6.094 -20.578 1 92.12 232 GLY A N 1
ATOM 1746 C CA . GLY A 1 232 ? -0.82 7.27 -20.719 1 92.12 232 GLY A CA 1
ATOM 1747 C C . GLY A 1 232 ? -1.036 7.691 -22.156 1 92.12 232 GLY A C 1
ATOM 1748 O O . GLY A 1 232 ? -2.164 7.988 -22.562 1 92.12 232 GLY A O 1
ATOM 1749 N N . LEU A 1 233 ? -0.011 7.664 -22.953 1 92.31 233 LEU A N 1
ATOM 1750 C CA . LEU A 1 233 ? -0.1 8.039 -24.359 1 92.31 233 LEU A CA 1
ATOM 1751 C C . LEU A 1 233 ? -0.902 7.008 -25.156 1 92.31 233 LEU A C 1
ATOM 1753 O O 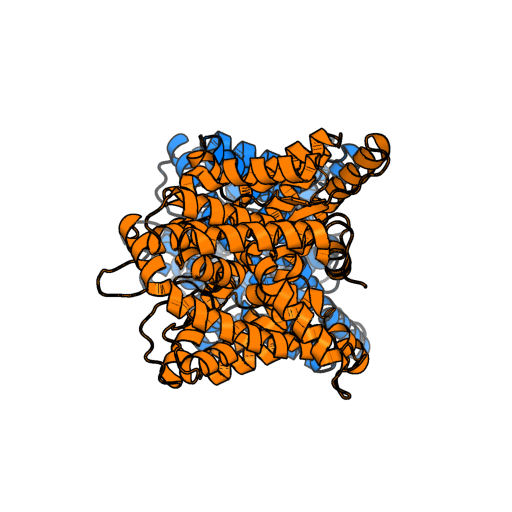. LEU A 1 233 ? -1.714 7.363 -26 1 92.31 233 LEU A O 1
ATOM 1757 N N . ALA A 1 234 ? -0.716 5.809 -24.875 1 88.44 234 ALA A N 1
ATOM 1758 C CA . ALA A 1 234 ? -1.446 4.738 -25.562 1 88.44 234 ALA A CA 1
ATOM 1759 C C . ALA A 1 234 ? -2.941 4.828 -25.266 1 88.44 234 ALA A C 1
ATOM 1761 O O . ALA A 1 234 ? -3.766 4.5 -26.125 1 88.44 234 ALA A O 1
ATOM 1762 N N . ALA A 1 235 ? -3.246 5.266 -24.109 1 90.88 235 ALA A N 1
ATOM 1763 C CA . ALA A 1 235 ? -4.648 5.379 -23.719 1 90.88 235 ALA A CA 1
ATOM 1764 C C . ALA A 1 235 ? -5.223 6.734 -24.125 1 90.88 235 ALA A C 1
ATOM 1766 O O . ALA A 1 235 ? -6.41 6.996 -23.938 1 90.88 235 ALA A O 1
ATOM 1767 N N . GLY A 1 236 ? -4.383 7.609 -24.688 1 90.25 236 GLY A N 1
ATOM 1768 C CA . GLY A 1 236 ? -4.84 8.914 -25.125 1 90.25 236 GLY A CA 1
ATOM 1769 C C . GLY A 1 236 ? -5.168 9.852 -23.984 1 90.25 236 GLY A C 1
ATOM 1770 O O . GLY A 1 236 ? -6.059 10.695 -24.109 1 90.25 236 GLY A O 1
ATOM 1771 N N . GLU A 1 237 ? -4.473 9.703 -22.938 1 90.38 237 GLU A N 1
ATOM 1772 C CA . GLU A 1 237 ? -4.73 10.531 -21.766 1 90.38 237 GLU A CA 1
ATOM 1773 C C . GLU A 1 237 ? -4.145 11.93 -21.938 1 90.38 237 GLU A C 1
ATOM 1775 O O . GLU A 1 237 ? -3.148 12.109 -22.656 1 90.38 237 GLU A O 1
ATOM 1780 N N . GLY A 1 238 ? -4.852 12.961 -21.344 1 90.69 238 GLY A N 1
ATOM 1781 C CA . GLY A 1 238 ? -4.281 14.297 -21.266 1 90.69 238 GLY A CA 1
ATOM 1782 C C . GLY A 1 238 ? -3.15 14.398 -20.266 1 90.69 238 GLY A C 1
ATOM 1783 O O . GLY A 1 238 ? -2.604 13.383 -19.828 1 90.69 238 GLY A O 1
ATOM 1784 N N . PHE A 1 239 ? -2.768 15.594 -19.922 1 91.56 239 PHE A N 1
ATOM 1785 C CA . PHE A 1 239 ? -1.646 15.828 -19.016 1 91.56 239 PHE A CA 1
ATOM 1786 C C . PHE A 1 239 ? -1.907 15.211 -17.656 1 91.56 239 PHE A C 1
ATOM 1788 O O . PHE A 1 239 ? -1.054 14.5 -17.109 1 91.56 239 PHE A O 1
ATOM 1795 N N . LYS A 1 240 ? -3.076 15.477 -17.078 1 89.88 240 LYS A N 1
ATOM 1796 C CA . LYS A 1 240 ? -3.41 14.969 -15.758 1 89.88 240 LYS A CA 1
ATOM 1797 C C . LYS A 1 240 ? -3.393 13.445 -15.734 1 89.88 240 LYS A C 1
ATOM 1799 O O . LYS A 1 240 ? -2.816 12.836 -14.828 1 89.88 240 LYS A O 1
ATOM 1804 N N . GLY A 1 241 ? -4.051 12.883 -16.703 1 90.88 241 GLY A N 1
ATOM 1805 C CA . GLY A 1 241 ? -4.094 11.43 -16.781 1 90.88 241 GLY A CA 1
ATOM 1806 C C . GLY A 1 241 ? -2.725 10.805 -16.969 1 90.88 241 GLY A C 1
ATOM 1807 O O . GLY A 1 241 ? -2.414 9.789 -16.344 1 90.88 241 GLY A O 1
ATOM 1808 N N . CYS A 1 242 ? -1.94 11.391 -17.781 1 93.69 242 CYS A N 1
ATOM 1809 C CA . CYS A 1 242 ? -0.596 10.875 -18.031 1 93.69 242 CYS A CA 1
ATOM 1810 C C . CYS A 1 242 ? 0.273 11.008 -16.781 1 93.69 242 CYS A C 1
ATOM 1812 O O . CYS A 1 242 ? 0.981 10.062 -16.422 1 93.69 242 CYS A O 1
ATOM 1814 N N . ALA A 1 243 ? 0.223 12.172 -16.172 1 93.56 243 ALA A N 1
ATOM 1815 C CA . ALA A 1 243 ? 1.023 12.398 -14.969 1 93.56 243 ALA A CA 1
ATOM 1816 C C . ALA A 1 243 ? 0.63 11.438 -13.852 1 93.56 243 ALA A C 1
ATOM 1818 O O . ALA A 1 243 ? 1.493 10.906 -13.148 1 93.56 243 ALA A O 1
ATOM 1819 N N . THR A 1 244 ? -0.599 11.195 -13.727 1 93.12 244 THR A N 1
ATOM 1820 C CA . THR A 1 244 ? -1.101 10.281 -12.703 1 93.12 244 THR A CA 1
ATOM 1821 C C . THR A 1 244 ? -0.619 8.859 -12.969 1 93.12 244 THR A C 1
ATOM 1823 O O . THR A 1 244 ? -0.181 8.164 -12.047 1 93.12 244 THR A O 1
ATOM 1826 N N . LEU A 1 245 ? -0.705 8.492 -14.188 1 94 245 LEU A N 1
ATOM 1827 C CA . LEU A 1 245 ? -0.275 7.141 -14.539 1 94 245 LEU A CA 1
ATOM 1828 C C . LEU A 1 245 ? 1.233 6.988 -14.375 1 94 245 LEU A C 1
ATOM 1830 O O . LEU A 1 245 ? 1.717 5.918 -14 1 94 245 LEU A O 1
ATOM 1834 N N . MET A 1 246 ? 1.948 8.047 -14.695 1 95.88 246 MET A N 1
ATOM 1835 C CA . MET A 1 246 ? 3.396 8.016 -14.516 1 95.88 246 MET A CA 1
ATOM 1836 C C . MET A 1 246 ? 3.758 7.77 -13.055 1 95.88 246 MET A C 1
ATOM 1838 O O . MET A 1 246 ? 4.586 6.91 -12.75 1 95.88 246 MET A O 1
ATOM 1842 N N . ILE A 1 247 ? 3.135 8.43 -12.172 1 95.38 247 ILE A N 1
ATOM 1843 C CA . ILE A 1 247 ? 3.432 8.289 -10.75 1 95.38 247 ILE A CA 1
ATOM 1844 C C . ILE A 1 247 ? 2.938 6.938 -10.25 1 95.38 247 ILE A C 1
ATOM 1846 O O . ILE A 1 247 ? 3.615 6.273 -9.461 1 95.38 247 ILE A O 1
ATOM 1850 N N . THR A 1 248 ? 1.815 6.523 -10.695 1 95.12 248 THR A N 1
ATOM 1851 C CA . THR A 1 248 ? 1.213 5.281 -10.234 1 95.12 248 THR A CA 1
ATOM 1852 C C . THR A 1 248 ? 2.047 4.078 -10.672 1 95.12 248 THR A C 1
ATOM 1854 O O . THR A 1 248 ? 2.273 3.154 -9.891 1 95.12 248 THR A O 1
ATOM 1857 N N . VAL A 1 249 ? 2.416 4.102 -11.898 1 94.88 249 VAL A N 1
ATOM 1858 C CA . VAL A 1 249 ? 3.221 2.99 -12.398 1 94.88 249 VAL A CA 1
ATOM 1859 C C . VAL A 1 249 ? 4.574 2.977 -11.695 1 94.88 249 VAL A C 1
ATOM 1861 O O . VAL A 1 249 ? 5.086 1.911 -11.336 1 94.88 249 VAL A O 1
ATOM 1864 N N . ALA A 1 250 ? 5.133 4.121 -11.523 1 96.62 250 ALA A N 1
ATOM 1865 C CA . ALA A 1 250 ? 6.363 4.199 -10.742 1 96.62 250 ALA A CA 1
ATOM 1866 C C . ALA A 1 250 ? 6.148 3.66 -9.328 1 96.62 250 ALA A C 1
ATOM 1868 O O . ALA A 1 250 ? 7.027 3.004 -8.766 1 96.62 250 ALA A O 1
ATOM 1869 N N . ALA A 1 251 ? 5.055 3.967 -8.766 1 96.81 251 ALA A N 1
ATOM 1870 C CA . ALA A 1 251 ? 4.727 3.479 -7.43 1 96.81 251 ALA A CA 1
ATOM 1871 C C . ALA A 1 251 ? 4.648 1.954 -7.406 1 96.81 251 ALA A C 1
ATOM 1873 O O . ALA A 1 251 ? 5.113 1.316 -6.457 1 96.81 251 ALA A O 1
ATOM 1874 N N . ILE A 1 252 ? 4.047 1.399 -8.398 1 94.25 252 ILE A N 1
ATOM 1875 C CA . ILE A 1 252 ? 3.959 -0.054 -8.492 1 94.25 252 ILE A CA 1
ATOM 1876 C C . ILE A 1 252 ? 5.363 -0.655 -8.508 1 94.25 252 ILE A C 1
ATOM 1878 O O . ILE A 1 252 ? 5.633 -1.63 -7.805 1 94.25 252 ILE A O 1
ATOM 1882 N N . MET A 1 253 ? 6.27 -0.026 -9.25 1 93.06 253 MET A N 1
ATOM 1883 C CA . MET A 1 253 ? 7.641 -0.507 -9.422 1 93.06 253 MET A CA 1
ATOM 1884 C C . MET A 1 253 ? 8.391 -0.498 -8.086 1 93.06 253 MET A C 1
ATOM 1886 O O . MET A 1 253 ? 9.258 -1.339 -7.855 1 93.06 253 MET A O 1
ATOM 1890 N N . VAL A 1 254 ? 8.023 0.384 -7.254 1 95.19 254 VAL A N 1
ATOM 1891 C CA . VAL A 1 254 ? 8.805 0.567 -6.031 1 95.19 254 VAL A CA 1
ATOM 1892 C C . VAL A 1 254 ? 8.109 -0.143 -4.871 1 95.19 254 VAL A C 1
ATOM 1894 O O . VAL A 1 254 ? 8.773 -0.749 -4.023 1 95.19 254 VAL A O 1
ATOM 1897 N N . LEU A 1 255 ? 6.848 -0.083 -4.789 1 95.69 255 LEU A N 1
ATOM 1898 C CA . LEU A 1 255 ? 6.102 -0.573 -3.635 1 95.69 255 LEU A CA 1
ATOM 1899 C C . LEU A 1 255 ? 6.043 -2.096 -3.633 1 95.69 255 LEU A C 1
ATOM 1901 O O . LEU A 1 255 ? 6.113 -2.723 -2.572 1 95.69 255 LEU A O 1
ATOM 1905 N N . PHE A 1 256 ? 5.926 -2.738 -4.727 1 91.81 256 PHE A N 1
ATOM 1906 C CA . PHE A 1 256 ? 5.844 -4.195 -4.77 1 91.81 256 PHE A CA 1
ATOM 1907 C C . PHE A 1 256 ? 7.066 -4.824 -4.113 1 91.81 256 PHE A C 1
ATOM 1909 O O . PHE A 1 256 ? 6.941 -5.594 -3.16 1 91.81 256 PHE A O 1
ATOM 1916 N N . PRO A 1 257 ? 8.25 -4.461 -4.602 1 91.25 257 PRO A N 1
ATOM 1917 C CA . PRO A 1 257 ? 9.445 -5.043 -3.982 1 91.25 257 PRO A CA 1
ATOM 1918 C C . PRO A 1 257 ? 9.531 -4.762 -2.484 1 91.25 257 PRO A C 1
ATOM 1920 O O . PRO A 1 257 ? 9.984 -5.609 -1.716 1 91.25 257 PRO A O 1
ATOM 1923 N N . ARG A 1 258 ? 9.086 -3.65 -2.119 1 93.88 258 ARG A N 1
ATOM 1924 C CA . ARG A 1 258 ? 9.156 -3.291 -0.708 1 93.88 258 ARG A CA 1
ATOM 1925 C C . ARG A 1 258 ? 8.219 -4.16 0.127 1 93.88 258 ARG A C 1
ATOM 1927 O O . ARG A 1 258 ? 8.539 -4.508 1.266 1 93.88 258 ARG A O 1
ATOM 1934 N N . MET A 1 259 ? 7.094 -4.422 -0.374 1 93.69 259 MET A N 1
ATOM 1935 C CA . MET A 1 259 ? 6.164 -5.289 0.342 1 93.69 259 MET A CA 1
ATOM 1936 C C . MET A 1 259 ? 6.695 -6.719 0.401 1 93.69 259 MET A C 1
ATOM 1938 O O . MET A 1 259 ? 6.516 -7.414 1.404 1 93.69 259 MET A O 1
ATOM 1942 N N . ILE A 1 260 ? 7.293 -7.145 -0.663 1 90 260 ILE A N 1
ATOM 1943 C CA . ILE A 1 260 ? 7.859 -8.492 -0.712 1 90 260 ILE A CA 1
ATOM 1944 C C . ILE A 1 260 ? 8.992 -8.617 0.304 1 90 260 ILE A C 1
ATOM 1946 O O . ILE A 1 260 ? 9.172 -9.672 0.918 1 90 260 ILE A O 1
ATOM 1950 N N . ARG A 1 261 ? 9.75 -7.566 0.422 1 91.94 261 ARG A N 1
ATOM 1951 C CA . ARG A 1 261 ? 10.82 -7.562 1.411 1 91.94 261 ARG A CA 1
ATOM 1952 C C . ARG A 1 261 ? 10.281 -7.832 2.811 1 91.94 261 ARG A C 1
ATOM 1954 O O . ARG A 1 261 ? 10.945 -8.469 3.629 1 91.94 261 ARG A O 1
ATOM 1961 N N . LEU A 1 262 ? 9.164 -7.391 3.066 1 92.88 262 LEU A N 1
ATOM 1962 C CA . LEU A 1 262 ? 8.539 -7.656 4.359 1 92.88 262 LEU A CA 1
ATOM 1963 C C . LEU A 1 262 ? 8.258 -9.148 4.531 1 92.88 262 LEU A C 1
ATOM 1965 O O . LEU A 1 262 ? 8.438 -9.695 5.621 1 92.88 262 LEU A O 1
ATOM 1969 N N . ILE A 1 263 ? 7.797 -9.742 3.502 1 89.5 263 ILE A N 1
ATOM 1970 C CA . ILE A 1 263 ? 7.551 -11.18 3.551 1 89.5 263 ILE A CA 1
ATOM 1971 C C . ILE A 1 263 ? 8.859 -11.922 3.83 1 89.5 263 ILE A C 1
ATOM 1973 O O . ILE A 1 263 ? 8.914 -12.789 4.703 1 89.5 263 ILE A O 1
ATOM 1977 N N . VAL A 1 264 ? 9.906 -11.508 3.146 1 89.12 264 VAL A N 1
ATOM 1978 C CA . VAL A 1 264 ? 11.211 -12.141 3.303 1 89.12 264 VAL A CA 1
ATOM 1979 C C . VAL A 1 264 ? 11.719 -11.93 4.727 1 89.12 264 VAL A C 1
ATOM 1981 O O . VAL A 1 264 ? 12.258 -12.852 5.344 1 89.12 264 VAL A O 1
ATOM 1984 N N . GLU A 1 265 ? 11.539 -10.734 5.191 1 92.56 265 GLU A N 1
ATOM 1985 C CA . GLU A 1 265 ? 11.953 -10.422 6.559 1 92.56 265 GLU A CA 1
ATOM 1986 C C . GLU A 1 265 ? 11.227 -11.312 7.57 1 92.56 265 GLU A C 1
ATOM 1988 O O . GLU A 1 265 ? 11.82 -11.734 8.562 1 92.56 265 GLU A O 1
ATOM 1993 N N . GLY A 1 266 ? 10.031 -11.555 7.355 1 92.88 266 GLY A N 1
ATOM 1994 C CA . GLY A 1 266 ? 9.266 -12.422 8.234 1 92.88 266 GLY A CA 1
ATOM 1995 C C . GLY A 1 266 ? 9.68 -13.883 8.148 1 92.88 266 GLY A C 1
ATOM 1996 O O . GLY A 1 266 ? 9.648 -14.602 9.148 1 92.88 266 GLY A O 1
ATOM 1997 N N . LEU A 1 267 ? 10.117 -14.289 7.016 1 89.81 267 LEU A N 1
ATOM 1998 C CA . LEU A 1 267 ? 10.43 -15.695 6.77 1 89.81 267 LEU A CA 1
ATOM 1999 C C . LEU A 1 267 ? 11.836 -16.031 7.258 1 89.81 267 LEU A C 1
ATOM 2001 O O . LEU A 1 267 ? 12.141 -17.203 7.516 1 89.81 267 LEU A O 1
ATOM 2005 N N . MET A 1 268 ? 12.656 -15.023 7.375 1 91.62 268 MET A N 1
ATOM 2006 C CA . MET A 1 268 ? 14.07 -15.242 7.664 1 91.62 268 MET A CA 1
ATOM 2007 C C . MET A 1 268 ? 14.242 -16.016 8.969 1 91.62 268 MET A C 1
ATOM 2009 O O . MET A 1 268 ? 14.93 -17.047 9.008 1 91.62 268 MET A O 1
ATOM 2013 N N . PRO A 1 269 ? 13.602 -15.578 10.031 1 91.88 269 PRO A N 1
ATOM 2014 C CA . PRO A 1 269 ? 13.773 -16.328 11.273 1 91.88 269 PRO A CA 1
ATOM 2015 C C . PRO A 1 269 ? 13.219 -17.75 11.188 1 91.88 269 PRO A C 1
ATOM 2017 O O . PRO A 1 269 ? 13.758 -18.672 11.82 1 91.88 269 PRO A O 1
ATOM 2020 N N . ILE A 1 270 ? 12.219 -17.922 10.5 1 88.94 270 ILE A N 1
ATOM 2021 C CA . ILE A 1 270 ? 11.609 -19.234 10.336 1 88.94 270 ILE A CA 1
ATOM 2022 C C . ILE A 1 270 ? 12.531 -20.141 9.523 1 88.94 270 ILE A C 1
ATOM 2024 O O . ILE A 1 270 ? 12.734 -21.312 9.875 1 88.94 270 ILE A O 1
ATOM 2028 N N . SER A 1 271 ? 13.031 -19.594 8.469 1 84.44 271 SER A N 1
ATOM 2029 C CA . SER A 1 271 ? 13.961 -20.344 7.625 1 84.44 271 SER A CA 1
ATOM 2030 C C . SER A 1 271 ? 15.211 -20.734 8.406 1 84.44 271 SER A C 1
ATOM 2032 O O . SER A 1 271 ? 15.727 -21.844 8.25 1 84.44 271 SER A O 1
ATOM 2034 N N . ASP A 1 272 ? 15.695 -19.844 9.18 1 88 272 ASP A N 1
ATOM 2035 C CA . ASP A 1 272 ? 16.859 -20.125 10.023 1 88 272 ASP A CA 1
ATOM 2036 C C . ASP A 1 272 ? 16.547 -21.203 11.055 1 88 272 ASP A C 1
ATOM 2038 O O . ASP A 1 272 ? 17.375 -22.078 11.328 1 88 272 ASP A O 1
ATOM 2042 N N . GLY A 1 273 ? 15.398 -21.078 11.641 1 86.81 273 GLY A N 1
ATOM 2043 C CA . GLY A 1 273 ? 14.961 -22.109 12.578 1 86.81 273 GLY A CA 1
ATOM 2044 C C . GLY A 1 273 ? 14.836 -23.484 11.938 1 86.81 273 GLY A C 1
ATOM 2045 O O . GLY A 1 273 ? 15.203 -24.484 12.547 1 86.81 273 GLY A O 1
ATOM 2046 N N . ALA A 1 274 ? 14.305 -23.516 10.781 1 82.25 274 ALA A N 1
ATOM 2047 C CA . ALA A 1 274 ? 14.172 -24.766 10.039 1 82.25 274 ALA A CA 1
ATOM 2048 C C . ALA A 1 274 ? 15.539 -25.375 9.758 1 82.25 274 ALA A C 1
ATOM 2050 O O . ALA A 1 274 ? 15.727 -26.594 9.922 1 82.25 274 ALA A O 1
ATOM 2051 N N . ARG A 1 275 ? 16.422 -24.594 9.289 1 83 275 ARG A N 1
ATOM 2052 C CA . ARG A 1 275 ? 17.766 -25.062 9.008 1 83 275 ARG A CA 1
ATOM 2053 C C . ARG A 1 275 ? 18.391 -25.688 10.242 1 83 275 ARG A C 1
ATOM 2055 O O . ARG A 1 275 ? 18.969 -26.781 10.164 1 83 275 ARG A O 1
ATOM 2062 N N . LYS A 1 276 ? 18.266 -25.031 11.305 1 85.06 276 LYS A N 1
ATOM 2063 C CA . LYS A 1 276 ? 18.828 -25.531 12.555 1 85.06 276 LYS A CA 1
ATOM 2064 C C . LYS A 1 276 ? 18.156 -26.828 12.992 1 85.06 276 LYS A C 1
ATOM 2066 O O . LYS A 1 276 ? 18.828 -27.766 13.445 1 85.06 276 LYS A O 1
ATOM 2071 N N . PHE A 1 277 ? 16.938 -26.828 12.875 1 85.06 277 PHE A N 1
ATOM 2072 C CA . PHE A 1 277 ? 16.172 -27.984 13.273 1 85.06 277 PHE A CA 1
ATOM 2073 C C . PHE A 1 277 ? 16.547 -29.203 12.445 1 85.06 277 PHE A C 1
ATOM 2075 O O . PHE A 1 277 ? 16.781 -30.281 12.992 1 85.06 277 PHE A O 1
ATOM 2082 N N . PHE A 1 278 ? 16.609 -29.125 11.188 1 79.44 278 PHE A N 1
ATOM 2083 C CA . PHE A 1 278 ? 16.891 -30.25 10.297 1 79.44 278 PHE A CA 1
ATOM 2084 C C . PHE A 1 278 ? 18.344 -30.672 10.398 1 79.44 278 PHE A C 1
ATOM 2086 O O . PHE A 1 278 ? 18.656 -31.859 10.266 1 79.44 278 PHE A O 1
ATOM 2093 N N . GLN A 1 279 ? 19.188 -29.75 10.57 1 81.5 279 GLN A N 1
ATOM 2094 C CA . GLN A 1 279 ? 20.578 -30.094 10.797 1 81.5 279 GLN A CA 1
ATOM 2095 C C . GLN A 1 279 ? 20.75 -30.938 12.047 1 81.5 279 GLN A C 1
ATOM 2097 O O . GLN A 1 279 ? 21.547 -31.875 12.07 1 81.5 279 GLN A O 1
ATOM 2102 N N . LYS A 1 280 ? 20.016 -30.641 12.961 1 82.88 280 LYS A N 1
ATOM 2103 C CA . LYS A 1 280 ? 20.125 -31.312 14.25 1 82.88 280 LYS A CA 1
ATOM 2104 C C . LYS A 1 280 ? 19.438 -32.656 14.227 1 82.88 280 LYS A C 1
ATOM 2106 O O . LYS A 1 280 ? 19.953 -33.625 14.789 1 82.88 280 LYS A O 1
ATOM 2111 N N . HIS A 1 281 ? 18.359 -32.75 13.625 1 82.12 281 HIS A N 1
ATOM 2112 C CA . HIS A 1 281 ? 17.516 -33.906 13.828 1 82.12 281 HIS A CA 1
ATOM 2113 C C . HIS A 1 281 ? 17.516 -34.812 12.594 1 82.12 281 HIS A C 1
ATOM 2115 O O . HIS A 1 281 ? 17.125 -35.969 12.672 1 82.12 281 HIS A O 1
ATOM 2121 N N . PHE A 1 282 ? 17.75 -34.344 11.453 1 76.06 282 PHE A N 1
ATOM 2122 C CA . PHE A 1 282 ? 17.609 -35.156 10.242 1 76.06 282 PHE A CA 1
ATOM 2123 C C . PHE A 1 282 ? 18.906 -35.156 9.445 1 76.06 282 PHE A C 1
ATOM 2125 O O . PHE A 1 282 ? 18.891 -35.094 8.211 1 76.06 282 PHE A O 1
ATOM 2132 N N . LYS A 1 283 ? 19.953 -35.375 10.141 1 76.88 283 LYS A N 1
ATOM 2133 C CA . LYS A 1 283 ? 21.281 -35.562 9.578 1 76.88 283 LYS A CA 1
ATOM 2134 C C . LYS A 1 283 ? 21.516 -34.594 8.406 1 76.88 283 LYS A C 1
ATOM 2136 O O . LYS A 1 283 ? 21.969 -35.031 7.344 1 76.88 283 LYS A O 1
ATOM 2141 N N . GLY A 1 284 ? 20.875 -33.562 8.414 1 70.81 284 GLY A N 1
ATOM 2142 C CA . GLY A 1 284 ? 21.203 -32.5 7.461 1 70.81 284 GLY A CA 1
ATOM 2143 C C . GLY A 1 284 ? 20.312 -32.531 6.227 1 70.81 284 GLY A C 1
ATOM 2144 O O . GLY A 1 284 ? 20.703 -32.031 5.172 1 70.81 284 GLY A O 1
ATOM 2145 N N . ARG A 1 285 ? 19.203 -33.25 6.379 1 82.38 285 ARG A N 1
ATOM 2146 C CA . ARG A 1 285 ? 18.25 -33.188 5.277 1 82.38 285 ARG A CA 1
ATOM 2147 C C . ARG A 1 285 ? 17.781 -31.766 5.02 1 82.38 285 ARG A C 1
ATOM 2149 O O . ARG A 1 285 ? 17.562 -31 5.961 1 82.38 285 ARG A O 1
ATOM 2156 N N . GLU A 1 286 ? 17.734 -31.453 3.725 1 85.62 286 GLU A N 1
ATOM 2157 C CA . GLU A 1 286 ? 17.297 -30.109 3.332 1 85.62 286 GLU A CA 1
ATOM 2158 C C . GLU A 1 286 ? 15.812 -30.094 3.002 1 85.62 286 GLU A C 1
ATOM 2160 O O . GLU A 1 286 ? 15.328 -30.938 2.25 1 85.62 286 GLU A O 1
ATOM 2165 N N . VAL A 1 287 ? 15.062 -29.312 3.611 1 88.25 287 VAL A N 1
ATOM 2166 C CA . VAL A 1 287 ? 13.648 -29.125 3.334 1 88.25 287 VAL A CA 1
ATOM 2167 C C . VAL A 1 287 ? 13.383 -27.656 3.004 1 88.25 287 VAL A C 1
ATOM 2169 O O . VAL A 1 287 ? 13.938 -26.75 3.646 1 88.25 287 VAL A O 1
ATOM 2172 N N . PHE A 1 288 ? 12.641 -27.453 1.954 1 92.75 288 PHE A N 1
ATOM 2173 C CA . PHE A 1 288 ? 12.289 -26.109 1.529 1 92.75 288 PHE A CA 1
ATOM 2174 C C . PHE A 1 288 ? 10.875 -25.75 1.955 1 92.75 288 PHE A C 1
ATOM 2176 O O . PHE A 1 288 ? 9.992 -26.609 1.965 1 92.75 288 PHE A O 1
ATOM 2183 N N . ILE A 1 289 ? 10.688 -24.531 2.277 1 89.62 289 ILE A N 1
ATOM 2184 C CA . ILE A 1 289 ? 9.352 -24 2.51 1 89.62 289 ILE A CA 1
ATOM 2185 C C . ILE A 1 289 ? 8.758 -23.5 1.193 1 89.62 289 ILE A C 1
ATOM 2187 O O . ILE A 1 289 ? 9.289 -22.562 0.581 1 89.62 289 ILE A O 1
ATOM 2191 N N . GLY A 1 290 ? 7.715 -24.172 0.789 1 93.5 290 GLY A N 1
ATOM 2192 C CA . GLY A 1 290 ? 7.062 -23.828 -0.461 1 93.5 290 GLY A CA 1
ATOM 2193 C C . GLY A 1 290 ? 6.145 -22.625 -0.333 1 93.5 290 GLY A C 1
ATOM 2194 O O . GLY A 1 290 ? 5.207 -22.641 0.471 1 93.5 290 GLY A O 1
ATOM 2195 N N . LEU A 1 291 ? 6.395 -21.625 -1.231 1 90.56 291 LEU A N 1
ATOM 2196 C CA . LEU A 1 291 ? 5.668 -20.359 -1.139 1 90.56 291 LEU A CA 1
ATOM 2197 C C . LEU A 1 291 ? 5.016 -20.016 -2.473 1 90.56 291 LEU A C 1
ATOM 2199 O O . LEU A 1 291 ? 5.168 -20.734 -3.453 1 90.56 291 LEU A O 1
ATOM 2203 N N . ASP A 1 292 ? 4.277 -18.844 -2.439 1 89.19 292 ASP A N 1
ATOM 2204 C CA . ASP A 1 292 ? 3.658 -18.25 -3.621 1 89.19 292 ASP A CA 1
ATOM 2205 C C . ASP A 1 292 ? 4.699 -17.547 -4.492 1 89.19 292 ASP A C 1
ATOM 2207 O O . ASP A 1 292 ? 5.746 -17.125 -3.998 1 89.19 292 ASP A O 1
ATOM 2211 N N . THR A 1 293 ? 4.402 -17.484 -5.816 1 91.94 293 THR A N 1
ATOM 2212 C CA . THR A 1 293 ? 5.281 -16.812 -6.758 1 91.94 293 THR A CA 1
ATOM 2213 C C . THR A 1 293 ? 5.445 -15.336 -6.379 1 91.94 293 THR A C 1
ATOM 2215 O O . THR A 1 293 ? 6.387 -14.68 -6.816 1 91.94 293 THR A O 1
ATOM 2218 N N . ALA A 1 294 ? 4.59 -14.859 -5.582 1 88.44 294 ALA A N 1
ATOM 2219 C CA . ALA A 1 294 ? 4.59 -13.453 -5.184 1 88.44 294 ALA A CA 1
ATOM 2220 C C . ALA A 1 294 ? 5.941 -13.055 -4.594 1 88.44 294 ALA A C 1
ATOM 2222 O O . ALA A 1 294 ? 6.387 -11.914 -4.762 1 88.44 294 ALA A O 1
ATOM 2223 N N . VAL A 1 295 ? 6.641 -13.938 -3.961 1 88.06 295 VAL A N 1
ATOM 2224 C CA . VAL A 1 295 ? 7.898 -13.625 -3.293 1 88.06 295 VAL A CA 1
ATOM 2225 C C . VAL A 1 295 ? 8.977 -13.336 -4.332 1 88.06 295 VAL A C 1
ATOM 2227 O O . VAL A 1 295 ? 10.008 -12.742 -4.016 1 88.06 295 VAL A O 1
ATOM 2230 N N . THR A 1 296 ? 8.719 -13.703 -5.562 1 90.19 296 THR A N 1
ATOM 2231 C CA . THR A 1 296 ? 9.695 -13.477 -6.617 1 90.19 296 THR A CA 1
ATOM 2232 C C . THR A 1 296 ? 9.445 -12.141 -7.309 1 90.19 296 THR A C 1
ATOM 2234 O O . THR A 1 296 ? 10.258 -11.68 -8.109 1 90.19 296 THR A O 1
ATOM 2237 N N . LEU A 1 297 ? 8.359 -11.469 -6.98 1 90.81 297 LEU A N 1
ATOM 2238 C CA . LEU A 1 297 ? 7.977 -10.203 -7.605 1 90.81 297 LEU A CA 1
ATOM 2239 C C . LEU A 1 297 ? 8.883 -9.07 -7.137 1 90.81 297 LEU A C 1
ATOM 2241 O O . LEU A 1 297 ? 8.812 -7.957 -7.664 1 90.81 297 LEU A O 1
ATOM 2245 N N . GLY A 1 298 ? 9.742 -9.375 -6.27 1 87.56 298 GLY A N 1
ATOM 2246 C CA . GLY A 1 298 ? 10.641 -8.352 -5.746 1 87.56 298 GLY A CA 1
ATOM 2247 C C . GLY A 1 298 ? 11.719 -7.941 -6.734 1 87.56 298 GLY A C 1
ATOM 2248 O O . GLY A 1 298 ? 12.336 -6.891 -6.578 1 87.56 298 GLY A O 1
ATOM 2249 N N . HIS A 1 299 ? 11.898 -8.719 -7.695 1 89.56 299 HIS A N 1
ATOM 2250 C CA . HIS A 1 299 ? 12.914 -8.398 -8.695 1 89.56 299 HIS A CA 1
ATOM 2251 C C . HIS A 1 299 ? 12.414 -7.348 -9.672 1 89.56 299 HIS A C 1
ATOM 2253 O O . HIS A 1 299 ? 11.344 -7.512 -10.273 1 89.56 299 HIS A O 1
ATOM 2259 N N . PRO A 1 300 ? 13.18 -6.285 -9.898 1 87.94 300 PRO A N 1
ATOM 2260 C CA . PRO A 1 300 ? 12.711 -5.188 -10.75 1 87.94 300 PRO A CA 1
ATOM 2261 C C . PRO A 1 300 ? 12.398 -5.641 -12.172 1 87.94 300 PRO A C 1
ATOM 2263 O O . PRO A 1 300 ? 11.461 -5.125 -12.797 1 87.94 300 PRO A O 1
ATOM 2266 N N . THR A 1 301 ? 13.125 -6.617 -12.648 1 91.94 301 THR A N 1
ATOM 2267 C CA . THR A 1 301 ? 12.898 -7.125 -14 1 91.94 301 THR A CA 1
ATOM 2268 C C . THR A 1 301 ? 11.492 -7.707 -14.125 1 91.94 301 THR A C 1
ATOM 2270 O O . THR A 1 301 ? 10.828 -7.523 -15.156 1 91.94 301 THR A O 1
ATOM 2273 N N . THR A 1 302 ? 11.039 -8.359 -13.125 1 94.12 302 THR A N 1
ATOM 2274 C CA . THR A 1 302 ? 9.734 -9 -13.164 1 94.12 302 THR A CA 1
ATOM 2275 C C . THR A 1 302 ? 8.625 -7.961 -13.32 1 94.12 302 THR A C 1
ATOM 2277 O O . THR A 1 302 ? 7.727 -8.117 -14.148 1 94.12 302 THR A O 1
ATOM 2280 N N . ILE A 1 303 ? 8.656 -6.934 -12.602 1 92.06 303 ILE A N 1
ATOM 2281 C CA . ILE A 1 303 ? 7.613 -5.91 -12.609 1 92.06 303 ILE A CA 1
ATOM 2282 C C . ILE A 1 303 ? 7.68 -5.117 -13.914 1 92.06 303 ILE A C 1
ATOM 2284 O O . ILE A 1 303 ? 6.66 -4.914 -14.578 1 92.06 303 ILE A O 1
ATOM 2288 N N . ALA A 1 304 ? 8.891 -4.738 -14.289 1 91.31 304 ALA A N 1
ATOM 2289 C CA . ALA A 1 304 ? 9.062 -3.939 -15.5 1 91.31 304 ALA A CA 1
ATOM 2290 C C . ALA A 1 304 ? 8.562 -4.695 -16.719 1 91.31 304 ALA A C 1
ATOM 2292 O O . ALA A 1 304 ? 7.773 -4.164 -17.516 1 91.31 304 ALA A O 1
ATOM 2293 N N . VAL A 1 305 ? 9.023 -5.902 -16.844 1 93.88 305 VAL A N 1
ATOM 2294 C CA . VAL A 1 305 ? 8.633 -6.707 -18 1 93.88 305 VAL A CA 1
ATOM 2295 C C . VAL A 1 305 ? 7.145 -7.031 -17.922 1 93.88 305 VAL A C 1
ATOM 2297 O O . VAL A 1 305 ? 6.449 -7.02 -18.938 1 93.88 305 VAL A O 1
ATOM 2300 N N . GLY A 1 306 ? 6.695 -7.348 -16.734 1 94.38 306 GLY A N 1
ATOM 2301 C CA . GLY A 1 306 ? 5.277 -7.617 -16.562 1 94.38 306 GLY A CA 1
ATOM 2302 C C . GLY A 1 306 ? 4.391 -6.477 -17.031 1 94.38 306 GLY A C 1
ATOM 2303 O O . GLY A 1 306 ? 3.367 -6.699 -17.672 1 94.38 306 GLY A O 1
ATOM 2304 N N . LEU A 1 307 ? 4.766 -5.305 -16.719 1 91.94 307 LEU A N 1
ATOM 2305 C CA . LEU A 1 307 ? 3.982 -4.137 -17.094 1 91.94 307 LEU A CA 1
ATOM 2306 C C . LEU A 1 307 ? 4.082 -3.887 -18.594 1 91.94 307 LEU A C 1
ATOM 2308 O O . LEU A 1 307 ? 3.098 -3.496 -19.234 1 91.94 307 LEU A O 1
ATOM 2312 N N . LEU A 1 308 ? 5.223 -4.117 -19.125 1 92.19 308 LEU A N 1
ATOM 2313 C CA . LEU A 1 308 ? 5.41 -3.959 -20.562 1 92.19 308 LEU A CA 1
ATOM 2314 C C . LEU A 1 308 ? 4.566 -4.965 -21.328 1 92.19 308 LEU A C 1
ATOM 2316 O O . LEU A 1 308 ? 4.156 -4.699 -22.469 1 92.19 308 LEU A O 1
ATOM 2320 N N . LEU A 1 309 ? 4.293 -6.031 -20.75 1 94.5 309 LEU A N 1
ATOM 2321 C CA . LEU A 1 309 ? 3.541 -7.098 -21.391 1 94.5 309 LEU A CA 1
ATOM 2322 C C . LEU A 1 309 ? 2.068 -6.727 -21.531 1 94.5 309 LEU A C 1
ATOM 2324 O O . LEU A 1 309 ? 1.331 -7.348 -22.297 1 94.5 309 LEU A O 1
ATOM 2328 N N . ILE A 1 310 ? 1.621 -5.73 -20.797 1 93 310 ILE A N 1
ATOM 2329 C CA . ILE A 1 310 ? 0.205 -5.379 -20.797 1 93 310 ILE A CA 1
ATOM 2330 C C . ILE A 1 310 ? -0.219 -4.961 -22.203 1 93 310 ILE A C 1
ATOM 2332 O O . ILE A 1 310 ? -1.081 -5.598 -22.812 1 93 310 ILE A O 1
ATOM 2336 N N . PRO A 1 311 ? 0.409 -3.949 -22.781 1 90.75 311 PRO A N 1
ATOM 2337 C CA . PRO A 1 311 ? 0.019 -3.607 -24.156 1 90.75 311 PRO A CA 1
ATOM 2338 C C . PRO A 1 311 ? 0.35 -4.715 -25.156 1 90.75 311 PRO A C 1
ATOM 2340 O O . PRO A 1 311 ? -0.381 -4.906 -26.141 1 90.75 311 PRO A O 1
ATOM 2343 N N . ILE A 1 312 ? 1.379 -5.441 -24.969 1 92.88 312 ILE A N 1
ATOM 2344 C CA . ILE A 1 312 ? 1.778 -6.516 -25.859 1 92.88 312 ILE A CA 1
ATOM 2345 C C . ILE A 1 312 ? 0.71 -7.609 -25.875 1 92.88 312 ILE A C 1
ATOM 2347 O O . ILE A 1 312 ? 0.367 -8.148 -26.922 1 92.88 312 ILE A O 1
ATOM 2351 N N . MET A 1 313 ? 0.253 -7.91 -24.688 1 93.94 313 MET A N 1
ATOM 2352 C CA . MET A 1 313 ? -0.778 -8.938 -24.578 1 93.94 313 MET A CA 1
ATOM 2353 C C . MET A 1 313 ? -2.051 -8.516 -25.297 1 93.94 313 MET A C 1
ATOM 2355 O O . MET A 1 313 ? -2.738 -9.352 -25.891 1 93.94 313 MET A O 1
ATOM 2359 N N . LEU A 1 314 ? -2.395 -7.25 -25.25 1 92.62 314 LEU A N 1
ATOM 2360 C CA . LEU A 1 314 ? -3.572 -6.758 -25.953 1 92.62 314 LEU A CA 1
ATOM 2361 C C . LEU A 1 314 ? -3.4 -6.895 -27.469 1 92.62 314 LEU A C 1
ATOM 2363 O O . LEU A 1 314 ? -4.332 -7.289 -28.172 1 92.62 314 LEU A O 1
ATOM 2367 N N . ILE A 1 315 ? -2.252 -6.574 -27.906 1 92.31 315 ILE A N 1
ATOM 2368 C CA . ILE A 1 315 ? -1.959 -6.723 -29.328 1 92.31 315 ILE A CA 1
ATOM 2369 C C . ILE A 1 315 ? -2.004 -8.203 -29.719 1 92.31 315 ILE A C 1
ATOM 2371 O O . ILE A 1 315 ? -2.605 -8.562 -30.719 1 92.31 315 ILE A O 1
ATOM 2375 N N . LEU A 1 316 ? -1.411 -9.039 -28.891 1 94.44 316 LEU A N 1
ATOM 2376 C CA . LEU A 1 316 ? -1.417 -10.477 -29.141 1 94.44 316 LEU A CA 1
ATOM 2377 C C . LEU A 1 316 ? -2.842 -11.016 -29.188 1 94.44 316 LEU A C 1
ATOM 2379 O O . LEU A 1 316 ? -3.176 -11.844 -30.031 1 94.44 316 LEU A O 1
ATOM 2383 N N . ALA A 1 317 ? -3.604 -10.602 -28.234 1 94.75 317 ALA A N 1
ATOM 2384 C CA . ALA A 1 317 ? -4.98 -11.078 -28.156 1 94.75 317 ALA A CA 1
ATOM 2385 C C . ALA A 1 317 ? -5.758 -10.734 -29.422 1 94.75 317 ALA A C 1
ATOM 2387 O O . ALA A 1 317 ? -6.66 -11.469 -29.812 1 94.75 317 ALA A O 1
ATOM 2388 N N . SER A 1 318 ? -5.398 -9.672 -30.047 1 91.12 318 SER A N 1
ATOM 2389 C CA . SER A 1 318 ? -6.109 -9.195 -31.234 1 91.12 318 SER A CA 1
ATOM 2390 C C . SER A 1 318 ? -5.664 -9.945 -32.5 1 91.12 318 SER A C 1
ATOM 2392 O O . SER A 1 318 ? -6.453 -10.141 -33.406 1 91.12 318 SER A O 1
ATOM 2394 N N . ILE A 1 319 ? -4.453 -10.398 -32.531 1 93.5 319 ILE A N 1
ATOM 2395 C CA . ILE A 1 319 ? -3.947 -10.906 -33.812 1 93.5 319 ILE A CA 1
ATOM 2396 C C . ILE A 1 319 ? -3.795 -12.422 -33.719 1 93.5 319 ILE A C 1
ATOM 2398 O O . ILE A 1 319 ? -3.666 -13.094 -34.75 1 93.5 319 ILE A O 1
ATOM 2402 N N . LEU A 1 320 ? -3.713 -12.984 -32.562 1 95.12 320 LEU A N 1
ATOM 2403 C CA . LEU A 1 320 ? -3.447 -14.406 -32.406 1 95.12 320 LEU A CA 1
ATOM 2404 C C . LEU A 1 320 ? -4.629 -15.242 -32.875 1 95.12 320 LEU A C 1
ATOM 2406 O O . LEU A 1 320 ? -5.719 -15.172 -32.312 1 95.12 320 LEU A O 1
ATOM 2410 N N . PRO A 1 321 ? -4.336 -16.016 -33.906 1 95 321 PRO A N 1
ATOM 2411 C CA . PRO A 1 321 ? -5.418 -16.891 -34.375 1 95 321 PRO A CA 1
ATOM 2412 C C . PRO A 1 321 ? -5.824 -17.922 -33.344 1 95 321 PRO A C 1
ATOM 2414 O O . PRO A 1 321 ? -4.965 -18.562 -32.719 1 95 321 PRO A O 1
ATOM 2417 N N . GLY A 1 322 ? -7.109 -18.031 -33.125 1 94.62 322 GLY A N 1
ATOM 2418 C CA . GLY A 1 322 ? -7.609 -19.031 -32.219 1 94.62 322 GLY A CA 1
ATOM 2419 C C . GLY A 1 322 ? -7.969 -18.453 -30.844 1 94.62 322 GLY A C 1
ATOM 2420 O O . GLY A 1 322 ? -8.695 -19.078 -30.078 1 94.62 322 GLY A O 1
ATOM 2421 N N . ASN A 1 323 ? -7.457 -17.297 -30.562 1 96.75 323 ASN A N 1
ATOM 2422 C CA . ASN A 1 323 ? -7.746 -16.656 -29.281 1 96.75 323 ASN A CA 1
ATOM 2423 C C . ASN A 1 323 ? -9.156 -16.078 -29.25 1 96.75 323 ASN A C 1
ATOM 2425 O O . ASN A 1 323 ? -9.586 -15.438 -30.219 1 96.75 323 ASN A O 1
ATOM 2429 N N . LYS A 1 324 ? -9.82 -16.297 -28.203 1 96.31 324 LYS A N 1
ATOM 2430 C CA . LYS A 1 324 ? -11.148 -15.711 -28.016 1 96.31 324 LYS A CA 1
ATOM 2431 C C . LYS A 1 324 ? -11.211 -14.906 -26.719 1 96.31 324 LYS A C 1
ATOM 2433 O O . LYS A 1 324 ? -12.219 -14.242 -26.438 1 96.31 324 LYS A O 1
ATOM 2438 N N . VAL A 1 325 ? -10.141 -14.977 -26 1 96.38 325 VAL A N 1
ATOM 2439 C CA . VAL A 1 325 ? -10.125 -14.352 -24.688 1 96.38 325 VAL A CA 1
ATOM 2440 C C . VAL A 1 325 ? -9.82 -12.859 -24.812 1 96.38 325 VAL A C 1
ATOM 2442 O O . VAL A 1 325 ? -8.883 -12.477 -25.516 1 96.38 325 VAL A O 1
ATOM 2445 N N . LEU A 1 326 ? -10.602 -12.102 -24.219 1 94.38 326 LEU A N 1
ATOM 2446 C CA . LEU A 1 326 ? -10.305 -10.688 -24 1 94.38 326 LEU A CA 1
ATOM 2447 C C . LEU A 1 326 ? -9.617 -10.484 -22.656 1 94.38 326 LEU A C 1
ATOM 2449 O O . LEU A 1 326 ? -10.273 -10.484 -21.609 1 94.38 326 LEU A O 1
ATOM 2453 N N . PRO A 1 327 ? -8.234 -10.289 -22.688 1 93.62 327 PRO A N 1
ATOM 2454 C CA . PRO A 1 327 ? -7.559 -10.039 -21.406 1 93.62 327 PRO A CA 1
ATOM 2455 C C . PRO A 1 327 ? -8.031 -8.758 -20.734 1 93.62 327 PRO A C 1
ATOM 2457 O O . PRO A 1 327 ? -8.086 -7.699 -21.359 1 93.62 327 PRO A O 1
ATOM 2460 N N . LEU A 1 328 ? -8.414 -8.867 -19.5 1 92.19 328 LEU A N 1
ATOM 2461 C CA . LEU A 1 328 ? -9 -7.723 -18.828 1 92.19 328 LEU A CA 1
ATOM 2462 C C . LEU A 1 328 ? -8.609 -7.707 -17.344 1 92.19 328 LEU A C 1
ATOM 2464 O O . LEU A 1 328 ? -7.543 -7.188 -17 1 92.19 328 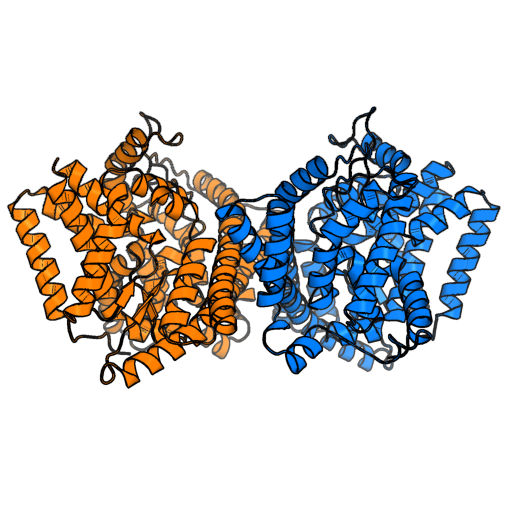LEU A O 1
ATOM 2468 N N . ALA A 1 329 ? -9.234 -8.539 -16.516 1 90.31 329 ALA A N 1
ATOM 2469 C CA . ALA A 1 329 ? -9.117 -8.469 -15.055 1 90.31 329 ALA A CA 1
ATOM 2470 C C . ALA A 1 329 ? -7.727 -8.898 -14.602 1 90.31 329 ALA A C 1
ATOM 2472 O O . ALA A 1 329 ? -7.219 -8.398 -13.594 1 90.31 329 ALA A O 1
ATOM 2473 N N . ASP A 1 330 ? -7.035 -9.75 -15.281 1 94.56 330 ASP A N 1
ATOM 2474 C CA . ASP A 1 330 ? -5.719 -10.258 -14.898 1 94.56 330 ASP A CA 1
ATOM 2475 C C . ASP A 1 330 ? -4.609 -9.383 -15.469 1 94.56 330 ASP A C 1
ATOM 2477 O O . ASP A 1 330 ? -3.453 -9.477 -15.047 1 94.56 330 ASP A O 1
ATOM 2481 N N . LEU A 1 331 ? -4.883 -8.562 -16.344 1 92.81 331 LEU A N 1
ATOM 2482 C CA . LEU A 1 331 ? -3.854 -7.824 -17.062 1 92.81 331 LEU A CA 1
ATOM 2483 C C . LEU A 1 331 ? -3.098 -6.887 -16.125 1 92.81 331 LEU A C 1
ATOM 2485 O O . LEU A 1 331 ? -1.875 -6.758 -16.234 1 92.81 331 LEU A O 1
ATOM 2489 N N . PRO A 1 332 ? -3.781 -6.262 -15.211 1 91.69 332 PRO A N 1
ATOM 2490 C CA . PRO A 1 332 ? -3.047 -5.375 -14.305 1 91.69 332 PRO A CA 1
ATOM 2491 C C . PRO A 1 332 ? -2.021 -6.117 -13.453 1 91.69 332 PRO A C 1
ATOM 2493 O O . PRO A 1 332 ? -1.093 -5.504 -12.922 1 91.69 332 PRO A O 1
ATOM 2496 N N . VAL A 1 333 ? -2.178 -7.375 -13.312 1 90.81 333 VAL A N 1
ATOM 2497 C CA . VAL A 1 333 ? -1.244 -8.164 -12.516 1 90.81 333 VAL A CA 1
ATOM 2498 C C . VAL A 1 333 ? -0.449 -9.094 -13.422 1 90.81 333 VAL A C 1
ATOM 2500 O O . VAL A 1 333 ? -0.087 -10.203 -13.023 1 90.81 333 VAL A O 1
ATOM 2503 N N . ALA A 1 334 ? -0.123 -8.656 -14.578 1 93.44 334 ALA A N 1
ATOM 2504 C CA . ALA A 1 334 ? 0.614 -9.398 -15.602 1 93.44 334 ALA A CA 1
ATOM 2505 C C . ALA A 1 334 ? 1.968 -9.859 -15.07 1 93.44 334 ALA A C 1
ATOM 2507 O O . ALA A 1 334 ? 2.457 -10.93 -15.445 1 93.44 334 ALA A O 1
ATOM 2508 N N . PRO A 1 335 ? 2.621 -9.141 -14.188 1 93.81 335 PRO A N 1
ATOM 2509 C CA . PRO A 1 335 ? 3.918 -9.578 -13.664 1 93.81 335 PRO A CA 1
ATOM 2510 C C . PRO A 1 335 ? 3.861 -10.961 -13.023 1 93.81 335 PRO A C 1
ATOM 2512 O O . PRO A 1 335 ? 4.848 -11.695 -13.047 1 93.81 335 PRO A O 1
ATOM 2515 N N . PHE A 1 336 ? 2.807 -11.391 -12.57 1 93.81 336 PHE A N 1
ATOM 2516 C CA . PHE A 1 336 ? 2.664 -12.695 -11.922 1 93.81 336 PHE A CA 1
ATOM 2517 C C . PHE A 1 336 ? 2.861 -13.82 -12.922 1 93.81 336 PHE A C 1
ATOM 2519 O O . PHE A 1 336 ? 3.189 -14.945 -12.539 1 93.81 336 PHE A O 1
ATOM 2526 N N . PHE A 1 337 ? 2.721 -13.531 -14.18 1 95.81 337 PHE A N 1
ATOM 2527 C CA . PHE A 1 337 ? 2.752 -14.578 -15.188 1 95.81 337 PHE A CA 1
ATOM 2528 C C . PHE A 1 337 ? 4.176 -14.82 -15.68 1 95.81 337 PHE A C 1
ATOM 2530 O O . PHE A 1 337 ? 4.441 -15.797 -16.375 1 95.81 337 PHE A O 1
ATOM 2537 N N . ILE A 1 338 ? 5.086 -14 -15.188 1 95.81 338 ILE A N 1
ATOM 2538 C CA . ILE A 1 338 ? 6.441 -14.18 -15.703 1 95.81 338 ILE A CA 1
ATOM 2539 C C . ILE A 1 338 ? 7.426 -14.281 -14.539 1 95.81 338 ILE A C 1
ATOM 2541 O O . ILE A 1 338 ? 8.625 -14.07 -14.711 1 95.81 338 ILE A O 1
ATOM 2545 N N . CYS A 1 339 ? 6.945 -14.5 -13.352 1 95.62 339 CYS A N 1
ATOM 2546 C CA . CYS A 1 339 ? 7.781 -14.625 -12.164 1 95.62 339 CYS A CA 1
ATOM 2547 C C . CYS A 1 339 ? 8.875 -15.664 -12.367 1 95.62 339 CYS A C 1
ATOM 2549 O O . CYS A 1 339 ? 10.055 -15.383 -12.156 1 95.62 339 CYS A O 1
ATOM 2551 N N . MET A 1 340 ? 8.5 -16.828 -12.828 1 97.25 340 MET A N 1
ATOM 2552 C CA . MET A 1 340 ? 9.469 -17.906 -12.953 1 97.25 340 MET A CA 1
ATOM 2553 C C . MET A 1 340 ? 10.367 -17.703 -14.172 1 97.25 340 MET A C 1
ATOM 2555 O O . MET A 1 340 ? 11.453 -18.266 -14.258 1 97.25 340 MET A O 1
ATOM 2559 N N . ALA A 1 341 ? 9.914 -16.891 -15.141 1 97.44 341 ALA A N 1
ATOM 2560 C CA . ALA A 1 341 ? 10.812 -16.516 -16.234 1 97.44 341 ALA A CA 1
ATOM 2561 C C . ALA A 1 341 ? 12.016 -15.742 -15.719 1 97.44 341 ALA A C 1
ATOM 2563 O O . ALA A 1 341 ? 13.156 -16.016 -16.109 1 97.44 341 ALA A O 1
ATOM 2564 N N . THR A 1 342 ? 11.727 -14.789 -14.867 1 95.5 342 THR A N 1
ATOM 2565 C CA . THR A 1 342 ? 12.797 -13.992 -14.273 1 95.5 342 THR A CA 1
ATOM 2566 C C . THR A 1 342 ? 13.766 -14.883 -13.508 1 95.5 342 THR A C 1
ATOM 2568 O O . THR A 1 342 ? 14.984 -14.695 -13.586 1 95.5 342 THR A O 1
ATOM 2571 N N . VAL A 1 343 ? 13.227 -15.828 -12.789 1 95.69 343 VAL A N 1
ATOM 2572 C CA . VAL A 1 343 ? 14.031 -16.75 -12 1 95.69 343 VAL A CA 1
ATOM 2573 C C . VAL A 1 343 ? 14.906 -17.594 -12.922 1 95.69 343 VAL A C 1
ATOM 2575 O O . VAL A 1 343 ? 16.125 -17.688 -12.727 1 95.69 343 VAL A O 1
ATOM 2578 N N . ILE A 1 344 ? 14.32 -18.156 -13.906 1 96.75 344 ILE A N 1
ATOM 2579 C CA . ILE A 1 344 ? 15.016 -19.094 -14.781 1 96.75 344 ILE A CA 1
ATOM 2580 C C . ILE A 1 344 ? 16.047 -18.359 -15.617 1 96.75 344 ILE A C 1
ATOM 2582 O O . ILE A 1 344 ? 17.141 -18.891 -15.867 1 96.75 344 ILE A O 1
ATOM 2586 N N . HIS A 1 345 ? 15.75 -17.141 -16.016 1 95.38 345 HIS A N 1
ATOM 2587 C CA . HIS A 1 345 ? 16.656 -16.375 -16.859 1 95.38 345 HIS A CA 1
ATOM 2588 C C . HIS A 1 345 ? 17.578 -15.5 -16.016 1 95.38 345 HIS A C 1
ATOM 2590 O O . HIS A 1 345 ? 18.281 -14.633 -16.547 1 95.38 345 HIS A O 1
ATOM 2596 N N . ARG A 1 346 ? 17.672 -15.672 -14.789 1 93.81 346 ARG A N 1
ATOM 2597 C CA . ARG A 1 346 ? 18.594 -15.047 -13.852 1 93.81 346 ARG A CA 1
ATOM 2598 C C . ARG A 1 346 ? 18.5 -13.523 -13.93 1 93.81 346 ARG A C 1
ATOM 2600 O O . ARG A 1 346 ? 19.531 -12.836 -13.953 1 93.81 346 ARG A O 1
ATOM 2607 N N . GLY A 1 347 ? 17.25 -13.109 -14.273 1 91.81 347 GLY A N 1
ATOM 2608 C CA . GLY A 1 347 ? 17 -11.68 -14.195 1 91.81 347 GLY A CA 1
ATOM 2609 C C . GLY A 1 347 ? 17.25 -10.961 -15.508 1 91.81 347 GLY A C 1
ATOM 2610 O O . GLY A 1 347 ? 17.156 -9.734 -15.586 1 91.81 347 GLY A O 1
ATOM 2611 N N . ASP A 1 348 ? 17.516 -11.664 -16.531 1 93.88 348 ASP A N 1
ATOM 2612 C CA . ASP A 1 348 ? 17.812 -11.039 -17.812 1 93.88 348 ASP A CA 1
ATOM 2613 C C . ASP A 1 348 ? 16.547 -10.414 -18.422 1 93.88 348 ASP A C 1
ATOM 2615 O O . ASP A 1 348 ? 15.531 -11.094 -18.578 1 93.88 348 ASP A O 1
ATOM 2619 N N . LEU A 1 349 ? 16.719 -9.203 -18.766 1 92.31 349 LEU A N 1
ATOM 2620 C CA . LEU A 1 349 ? 15.562 -8.43 -19.219 1 92.31 349 LEU A CA 1
ATOM 2621 C C . LEU A 1 349 ? 15.062 -8.93 -20.562 1 92.31 349 LEU A C 1
ATOM 2623 O O . LEU A 1 349 ? 13.859 -9.141 -20.75 1 92.31 349 LEU A O 1
ATOM 2627 N N . ILE A 1 350 ? 15.922 -9.109 -21.469 1 93.38 350 ILE A N 1
ATOM 2628 C CA . ILE A 1 350 ? 15.562 -9.469 -22.828 1 93.38 350 ILE A CA 1
ATOM 2629 C C . ILE A 1 350 ? 15.008 -10.891 -22.875 1 93.38 350 ILE A C 1
ATOM 2631 O O . ILE A 1 350 ? 13.961 -11.141 -23.484 1 93.38 350 ILE A O 1
ATOM 2635 N N . ARG A 1 351 ? 15.672 -11.805 -22.234 1 96.25 351 ARG A N 1
ATOM 2636 C CA . ARG A 1 351 ? 15.211 -13.188 -22.172 1 96.25 351 ARG A CA 1
ATOM 2637 C C . ARG A 1 351 ? 13.844 -13.281 -21.516 1 96.25 351 ARG A C 1
ATOM 2639 O O . ARG A 1 351 ? 12.969 -14.008 -21.984 1 96.25 351 ARG A O 1
ATOM 2646 N N . THR A 1 352 ? 13.688 -12.523 -20.469 1 96.56 352 THR A N 1
ATOM 2647 C CA . THR A 1 352 ? 12.43 -12.547 -19.734 1 96.56 352 THR A CA 1
ATOM 2648 C C . THR A 1 352 ? 11.297 -11.961 -20.578 1 96.56 352 THR A C 1
ATOM 2650 O O . THR A 1 352 ? 10.18 -12.484 -20.578 1 96.56 352 THR A O 1
ATOM 2653 N N . LEU A 1 353 ? 11.594 -10.914 -21.297 1 95.88 353 LEU A N 1
ATOM 2654 C CA . LEU A 1 353 ? 10.594 -10.297 -22.156 1 95.88 353 LEU A CA 1
ATOM 2655 C C . LEU A 1 353 ? 10.164 -11.25 -23.266 1 95.88 353 LEU A C 1
ATOM 2657 O O . LEU A 1 353 ? 8.969 -11.445 -23.5 1 95.88 353 LEU A O 1
ATOM 2661 N N . LEU A 1 354 ? 11.117 -11.812 -23.938 1 97.06 354 LEU A N 1
ATOM 2662 C CA . LEU A 1 354 ? 10.812 -12.734 -25.031 1 97.06 354 LEU A CA 1
ATOM 2663 C C . LEU A 1 354 ? 10.055 -13.953 -24.516 1 97.06 354 LEU A C 1
ATOM 2665 O O . LEU A 1 354 ? 9.062 -14.367 -25.125 1 97.06 354 LEU A O 1
ATOM 2669 N N . SER A 1 355 ? 10.539 -14.508 -23.438 1 98 355 SER A N 1
ATOM 2670 C CA . SER A 1 355 ? 9.844 -15.633 -22.828 1 98 355 SER A CA 1
ATOM 2671 C C . SER A 1 355 ? 8.438 -15.242 -22.375 1 98 355 SER A C 1
ATOM 2673 O O . SER A 1 355 ? 7.512 -16.062 -22.422 1 98 355 SER A O 1
ATOM 2675 N N . GLY A 1 356 ? 8.312 -14.016 -21.891 1 97.5 356 GLY A N 1
ATOM 2676 C CA . GLY A 1 356 ? 7.008 -13.508 -21.516 1 97.5 356 GLY A CA 1
ATOM 2677 C C . GLY A 1 356 ? 6.023 -13.453 -22.656 1 97.5 356 GLY A C 1
ATOM 2678 O O . GLY A 1 356 ? 4.859 -13.828 -22.516 1 97.5 356 GLY A O 1
ATOM 2679 N N . ILE A 1 357 ? 6.488 -13.016 -23.75 1 97.75 357 ILE A N 1
ATOM 2680 C CA . ILE A 1 357 ? 5.648 -12.953 -24.938 1 97.75 357 ILE A CA 1
ATOM 2681 C C . ILE A 1 357 ? 5.199 -14.359 -25.328 1 97.75 357 ILE A C 1
ATOM 2683 O O . ILE A 1 357 ? 4.016 -14.586 -25.594 1 97.75 357 ILE A O 1
ATOM 2687 N N . ILE A 1 358 ? 6.09 -15.258 -25.312 1 98.12 358 ILE A N 1
ATOM 2688 C CA . ILE A 1 358 ? 5.809 -16.625 -25.75 1 98.12 358 ILE A CA 1
ATOM 2689 C C . ILE A 1 358 ? 4.84 -17.281 -24.781 1 98.12 358 ILE A C 1
ATOM 2691 O O . ILE A 1 358 ? 3.883 -17.938 -25.188 1 98.12 358 ILE A O 1
ATOM 2695 N N . VAL A 1 359 ? 5.078 -17.125 -23.5 1 97.69 359 VAL A N 1
ATOM 2696 C CA . VAL A 1 359 ? 4.223 -17.781 -22.531 1 97.69 359 VAL A CA 1
ATOM 2697 C C . VAL A 1 359 ? 2.814 -17.188 -22.594 1 97.69 359 VAL A C 1
ATOM 2699 O O . VAL A 1 359 ? 1.829 -17.906 -22.406 1 97.69 359 VAL A O 1
ATOM 2702 N N . MET A 1 360 ? 2.695 -15.93 -22.875 1 96.88 360 MET A N 1
ATOM 2703 C CA . MET A 1 360 ? 1.384 -15.289 -22.938 1 96.88 360 MET A CA 1
ATOM 2704 C C . MET A 1 360 ? 0.562 -15.844 -24.094 1 96.88 360 MET A C 1
ATOM 2706 O O . MET A 1 360 ? -0.663 -15.945 -24 1 96.88 360 MET A O 1
ATOM 2710 N N . ILE A 1 361 ? 1.237 -16.188 -25.172 1 97.69 361 ILE A N 1
ATOM 2711 C CA . ILE A 1 361 ? 0.56 -16.828 -26.281 1 97.69 361 ILE A CA 1
ATOM 2712 C C . ILE A 1 361 ? -0.076 -18.141 -25.812 1 97.69 361 ILE A C 1
ATOM 2714 O O . ILE A 1 361 ? -1.244 -18.406 -26.094 1 97.69 361 ILE A O 1
ATOM 2718 N N . THR A 1 362 ? 0.671 -18.906 -25.062 1 97.5 362 THR A N 1
ATOM 2719 C CA . THR A 1 362 ? 0.154 -20.172 -24.562 1 97.5 362 THR A CA 1
ATOM 2720 C C . THR A 1 362 ? -0.993 -19.938 -23.578 1 97.5 362 THR A C 1
ATOM 2722 O O . THR A 1 362 ? -1.982 -20.672 -23.594 1 97.5 362 THR A O 1
ATOM 2725 N N . VAL A 1 363 ? -0.856 -18.906 -22.75 1 97.56 363 VAL A N 1
ATOM 2726 C CA . VAL A 1 363 ? -1.876 -18.594 -21.75 1 97.56 363 VAL A CA 1
ATOM 2727 C C . VAL A 1 363 ? -3.191 -18.266 -22.453 1 97.56 363 VAL A C 1
ATOM 2729 O O . VAL A 1 363 ? -4.25 -18.766 -22.078 1 97.56 363 VAL A O 1
ATOM 2732 N N . LEU A 1 364 ? -3.143 -17.469 -23.5 1 97.12 364 LEU A N 1
ATOM 2733 C CA . LEU A 1 364 ? -4.34 -17.047 -24.219 1 97.12 364 LEU A CA 1
ATOM 2734 C C . LEU A 1 364 ? -5.008 -18.234 -24.891 1 97.12 364 LEU A C 1
ATOM 2736 O O . LEU A 1 364 ? -6.227 -18.391 -24.812 1 97.12 364 LEU A O 1
ATOM 2740 N N . LEU A 1 365 ? -4.258 -19.094 -25.484 1 97.81 365 LEU A N 1
ATOM 2741 C CA . LEU A 1 365 ? -4.801 -20.219 -26.219 1 97.81 365 LEU A CA 1
ATOM 2742 C C . LEU A 1 365 ? -5.402 -21.25 -25.266 1 97.81 365 LEU A C 1
ATOM 2744 O O . LEU A 1 365 ? -6.488 -21.781 -25.516 1 97.81 365 LEU A O 1
ATOM 2748 N N . ILE A 1 366 ? -4.742 -21.516 -24.203 1 97.94 366 ILE A N 1
ATOM 2749 C CA . ILE A 1 366 ? -5.238 -22.516 -23.266 1 97.94 366 ILE A CA 1
ATOM 2750 C C . ILE A 1 366 ? -6.473 -21.969 -22.547 1 97.94 366 ILE A C 1
ATOM 2752 O O . ILE A 1 366 ? -7.449 -22.688 -22.344 1 97.94 366 ILE A O 1
ATOM 2756 N N . ALA A 1 367 ? -6.363 -20.703 -22.109 1 97.56 367 ALA A N 1
ATOM 2757 C CA . ALA A 1 367 ? -7.52 -20.094 -21.469 1 97.56 367 ALA A CA 1
ATOM 2758 C C . ALA A 1 367 ? -8.734 -20.094 -22.391 1 97.56 367 ALA A C 1
ATOM 2760 O O . ALA A 1 367 ? -9.867 -20.25 -21.938 1 97.56 367 ALA A O 1
ATOM 2761 N N . THR A 1 368 ? -8.539 -19.875 -23.688 1 97.19 368 THR A N 1
ATOM 2762 C CA . THR A 1 368 ? -9.609 -19.969 -24.688 1 97.19 368 THR A CA 1
ATOM 2763 C C . THR A 1 368 ? -10.211 -21.375 -24.703 1 97.19 368 THR A C 1
ATOM 2765 O O . THR A 1 368 ? -11.43 -21.531 -24.688 1 97.19 368 THR A O 1
ATOM 2768 N N . GLN A 1 369 ? -9.391 -22.344 -24.719 1 97 369 GLN A N 1
ATOM 2769 C CA . GLN A 1 369 ? -9.852 -23.734 -24.781 1 97 369 GLN A CA 1
ATOM 2770 C C . GLN A 1 369 ? -10.586 -24.125 -23.5 1 97 369 GLN A C 1
ATOM 2772 O O . GLN A 1 369 ? -11.539 -24.906 -23.547 1 97 369 GLN A O 1
ATOM 2777 N N . PHE A 1 370 ? -10.188 -23.594 -22.375 1 97.56 370 PHE A N 1
ATOM 2778 C CA . PHE A 1 370 ? -10.742 -23.984 -21.078 1 97.56 370 PHE A CA 1
ATOM 2779 C C . PHE A 1 370 ? -11.977 -23.141 -20.75 1 97.56 370 PHE A C 1
ATOM 2781 O O . PHE A 1 370 ? -12.688 -23.422 -19.797 1 97.56 370 PHE A O 1
ATOM 2788 N N . ALA A 1 371 ? -12.297 -22.172 -21.547 1 96.75 371 ALA A N 1
ATOM 2789 C CA . ALA A 1 371 ? -13.336 -21.188 -21.25 1 96.75 371 ALA A CA 1
ATOM 2790 C C . ALA A 1 371 ? -14.688 -21.875 -21.047 1 96.75 371 ALA A C 1
ATOM 2792 O O . ALA A 1 371 ? -15.414 -21.578 -20.094 1 96.75 371 ALA A O 1
ATOM 2793 N N . PRO A 1 372 ? -15.047 -22.859 -21.969 1 95.88 372 PRO A N 1
ATOM 2794 C CA . PRO A 1 372 ? -16.344 -23.516 -21.766 1 95.88 372 PRO A CA 1
ATOM 2795 C C . PRO A 1 372 ? -16.406 -24.297 -20.453 1 95.88 372 PRO A C 1
ATOM 2797 O O . PRO A 1 372 ? -17.438 -24.297 -19.766 1 95.88 372 PRO A O 1
ATOM 2800 N N . TYR A 1 373 ? -15.359 -24.922 -20.062 1 96.5 373 TYR A N 1
ATOM 2801 C CA . TYR A 1 373 ? -15.305 -25.688 -18.812 1 96.5 373 TYR A CA 1
ATOM 2802 C C . TYR A 1 373 ? -15.336 -24.766 -17.609 1 96.5 373 TYR A C 1
ATOM 2804 O O . TYR A 1 373 ? -16.047 -25.047 -16.625 1 96.5 373 TYR A O 1
ATOM 2812 N N . PHE A 1 374 ? -14.578 -23.688 -17.688 1 96.94 374 PHE A N 1
ATOM 2813 C CA . PHE A 1 374 ? -14.539 -22.719 -16.594 1 96.94 374 PHE A CA 1
ATOM 2814 C C . PHE A 1 374 ? -15.898 -22.062 -16.406 1 96.94 374 PHE A C 1
ATOM 2816 O O . PHE A 1 374 ? -16.344 -21.844 -15.273 1 96.94 374 PHE A O 1
ATOM 2823 N N . THR A 1 375 ? -16.531 -21.766 -17.5 1 96 375 THR A N 1
ATOM 2824 C CA . THR A 1 375 ? -17.875 -21.188 -17.453 1 96 375 THR A CA 1
ATOM 2825 C C . THR A 1 375 ? -18.859 -22.141 -16.781 1 96 375 THR A C 1
ATOM 2827 O O . THR A 1 375 ? -19.656 -21.719 -15.93 1 96 375 THR A O 1
ATOM 2830 N N . ASP A 1 376 ? -18.766 -23.344 -17.172 1 95 376 ASP A N 1
ATOM 2831 C CA . ASP A 1 376 ? -19.641 -24.359 -16.578 1 95 376 ASP A CA 1
ATOM 2832 C C . ASP A 1 376 ? -19.406 -24.469 -15.07 1 95 376 ASP A C 1
ATOM 2834 O O . ASP A 1 376 ? -20.359 -24.562 -14.297 1 95 376 ASP A O 1
ATOM 2838 N N . MET A 1 377 ? -18.172 -24.469 -14.672 1 95.31 377 MET A N 1
ATOM 2839 C CA . MET A 1 377 ? -17.812 -24.5 -13.258 1 95.31 377 MET A CA 1
ATOM 2840 C C . MET A 1 377 ? -18.438 -23.328 -12.516 1 95.31 377 MET A C 1
ATOM 2842 O O . MET A 1 377 ? -18.984 -23.484 -11.422 1 95.31 377 MET A O 1
ATOM 2846 N N . ALA A 1 378 ? -18.312 -22.172 -13.086 1 94.19 378 ALA A N 1
ATOM 2847 C CA . ALA A 1 378 ? -18.812 -20.938 -12.461 1 94.19 378 ALA A CA 1
ATOM 2848 C C . ALA A 1 378 ? -20.328 -20.953 -12.359 1 94.19 378 ALA A C 1
ATOM 2850 O O . ALA A 1 378 ? -20.891 -20.547 -11.344 1 94.19 378 ALA A O 1
ATOM 2851 N N . LEU A 1 379 ? -21 -21.469 -13.406 1 92.44 379 LEU A N 1
ATOM 2852 C CA . LEU A 1 379 ? -22.453 -21.562 -13.422 1 92.44 379 LEU A CA 1
ATOM 2853 C C . LEU A 1 379 ? -22.938 -22.531 -12.352 1 92.44 379 LEU A C 1
ATOM 2855 O O . LEU A 1 379 ? -23.859 -22.203 -11.586 1 92.44 379 LEU A O 1
ATOM 2859 N N . LYS A 1 380 ? -22.312 -23.594 -12.258 1 90.94 380 LYS A N 1
ATOM 2860 C CA . LYS A 1 380 ? -22.703 -24.609 -11.281 1 90.94 380 LYS A CA 1
ATOM 2861 C C . LYS A 1 380 ? -22.422 -24.156 -9.859 1 90.94 380 LYS A C 1
ATOM 2863 O O . LYS A 1 380 ? -23.109 -24.547 -8.922 1 90.94 380 LYS A O 1
ATOM 2868 N N . GLY A 1 381 ? -21.438 -23.406 -9.773 1 89.31 381 GLY A N 1
ATOM 2869 C CA . GLY A 1 381 ? -21.094 -22.859 -8.469 1 89.31 381 GLY A CA 1
ATOM 2870 C C . GLY A 1 381 ? -21.984 -21.703 -8.055 1 89.31 381 GLY A C 1
ATOM 2871 O O . GLY A 1 381 ? -21.906 -21.219 -6.926 1 89.31 381 GLY A O 1
ATOM 2872 N N . GLY A 1 382 ? -22.75 -21.156 -8.93 1 83.25 382 GLY A N 1
ATOM 2873 C CA . GLY A 1 382 ? -23.703 -20.109 -8.617 1 83.25 382 GLY A CA 1
ATOM 2874 C C . GLY A 1 382 ? -23.078 -18.719 -8.625 1 83.25 382 GLY A C 1
ATOM 2875 O O . GLY A 1 382 ? -23.516 -17.844 -7.871 1 83.25 382 GLY A O 1
ATOM 2876 N N . PHE A 1 383 ? -22.141 -18.516 -9.367 1 86.06 383 PHE A N 1
ATOM 2877 C CA . PHE A 1 383 ? -21.5 -17.203 -9.391 1 86.06 383 PHE A CA 1
ATOM 2878 C C . PHE A 1 383 ? -22.266 -16.25 -10.297 1 86.06 383 PHE A C 1
ATOM 2880 O O . PHE A 1 383 ? -22.625 -16.609 -11.422 1 86.06 383 PHE A O 1
ATOM 2887 N N . SER A 1 384 ? -22.406 -15.031 -9.883 1 78.94 384 SER A N 1
ATOM 2888 C CA . SER A 1 384 ? -23.25 -14.047 -10.555 1 78.94 384 SER A CA 1
ATOM 2889 C C . SER A 1 384 ? -22.594 -13.539 -11.828 1 78.94 384 SER A C 1
ATOM 2891 O O . SER A 1 384 ? -23.281 -13.094 -12.75 1 78.94 384 SER A O 1
ATOM 2893 N N . PHE A 1 385 ? -21.344 -13.641 -11.875 1 78.25 385 PHE A N 1
ATOM 2894 C CA . PHE A 1 385 ? -20.672 -13.094 -13.039 1 78.25 385 PHE A CA 1
ATOM 2895 C C . PHE A 1 385 ? -20.719 -14.062 -14.203 1 78.25 385 PHE A C 1
ATOM 2897 O O . PHE A 1 385 ? -20.297 -13.734 -15.32 1 78.25 385 PHE A O 1
ATOM 2904 N N . ALA A 1 386 ? -21.188 -15.219 -13.922 1 81.06 386 ALA A N 1
ATOM 2905 C CA . ALA A 1 386 ? -21.344 -16.188 -15 1 81.06 386 ALA A CA 1
ATOM 2906 C C . ALA A 1 386 ? -22.766 -16.141 -15.578 1 81.06 386 ALA A C 1
ATOM 2908 O O . ALA A 1 386 ? -23.75 -16.109 -14.836 1 81.06 386 ALA A O 1
ATOM 2909 N N . ALA A 1 387 ? -22.969 -15.883 -16.922 1 79.19 387 ALA A N 1
ATOM 2910 C CA 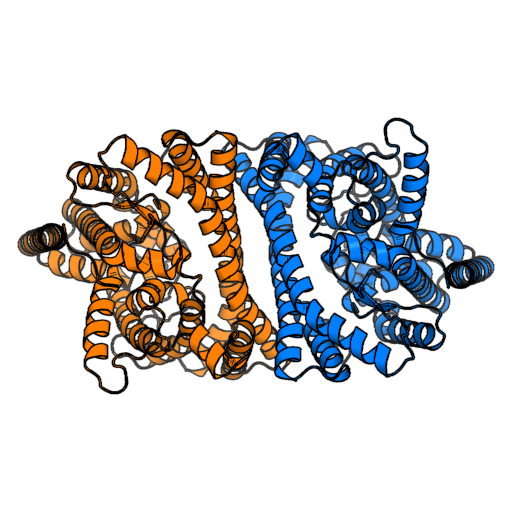. ALA A 1 387 ? -24.25 -15.875 -17.625 1 79.19 387 ALA A CA 1
ATOM 2911 C C . ALA A 1 387 ? -24.312 -16.984 -18.656 1 79.19 387 ALA A C 1
ATOM 2913 O O . ALA A 1 387 ? -23.297 -17.344 -19.25 1 79.19 387 ALA A O 1
ATOM 2914 N N . GLU A 1 388 ? -25.312 -17.469 -18.875 1 73.44 388 GLU A N 1
ATOM 2915 C CA . GLU A 1 388 ? -25.516 -18.625 -19.75 1 73.44 388 GLU A CA 1
ATOM 2916 C C . GLU A 1 388 ? -25.078 -18.312 -21.172 1 73.44 388 GLU A C 1
ATOM 2918 O O . GLU A 1 388 ? -24.547 -19.188 -21.875 1 73.44 388 GLU A O 1
ATOM 2923 N N . ASN A 1 389 ? -25.266 -17.188 -21.562 1 79.12 389 ASN A N 1
ATOM 2924 C CA . ASN A 1 389 ? -24.969 -16.875 -22.953 1 79.12 389 ASN A CA 1
ATOM 2925 C C . ASN A 1 389 ? -23.609 -16.172 -23.078 1 79.12 389 ASN A C 1
ATOM 2927 O O . ASN A 1 389 ? -23.328 -15.57 -24.125 1 79.12 389 ASN A O 1
ATOM 2931 N N . ALA A 1 390 ? -22.844 -16.266 -22.016 1 86.38 390 ALA A N 1
ATOM 2932 C CA . ALA A 1 390 ? -21.531 -15.617 -22.062 1 86.38 390 ALA A CA 1
ATOM 2933 C C . ALA A 1 390 ? -20.453 -16.562 -21.562 1 86.38 390 ALA A C 1
ATOM 2935 O O . ALA A 1 390 ? -20.688 -17.391 -20.672 1 86.38 390 ALA A O 1
ATOM 2936 N N . GLN A 1 391 ? -19.312 -16.516 -22.219 1 93.75 391 GLN A N 1
ATOM 2937 C CA . GLN A 1 391 ? -18.172 -17.328 -21.766 1 93.75 391 GLN A CA 1
ATOM 2938 C C . GLN A 1 391 ? -17.188 -16.484 -20.953 1 93.75 391 GLN A C 1
ATOM 2940 O O . GLN A 1 391 ? -16.953 -15.32 -21.281 1 93.75 391 GLN A O 1
ATOM 2945 N N . ILE A 1 392 ? -16.734 -17.125 -19.875 1 95.38 392 ILE A N 1
ATOM 2946 C CA . ILE A 1 392 ? -15.781 -16.453 -19 1 95.38 392 ILE A CA 1
ATOM 2947 C C . ILE A 1 392 ? -14.57 -17.359 -18.781 1 95.38 392 ILE A C 1
ATOM 2949 O O . ILE A 1 392 ? -14.641 -18.578 -19 1 95.38 392 ILE A O 1
ATOM 2953 N N . THR A 1 393 ? -13.477 -16.797 -18.406 1 96.25 393 THR A N 1
ATOM 2954 C CA . THR A 1 393 ? -12.25 -17.5 -18.031 1 96.25 393 THR A CA 1
ATOM 2955 C C . THR A 1 393 ? -11.367 -16.625 -17.156 1 96.25 393 THR A C 1
ATOM 2957 O O . THR A 1 393 ? -11.836 -15.617 -16.609 1 96.25 393 THR A O 1
ATOM 2960 N N . ALA A 1 394 ? -10.219 -17.078 -16.828 1 96.25 394 ALA A N 1
ATOM 2961 C CA . ALA A 1 394 ? -9.117 -16.328 -16.234 1 96.25 394 ALA A CA 1
ATOM 2962 C C . ALA A 1 394 ? -7.789 -16.688 -16.891 1 96.25 394 ALA A C 1
ATOM 2964 O O . ALA A 1 394 ? -7.59 -17.812 -17.328 1 96.25 394 ALA A O 1
ATOM 2965 N N . LEU A 1 395 ? -6.922 -15.711 -16.953 1 95.81 395 LEU A N 1
ATOM 2966 C CA . LEU A 1 395 ? -5.645 -15.984 -17.609 1 95.81 395 LEU A CA 1
ATOM 2967 C C . LEU A 1 395 ? -4.855 -17.031 -16.828 1 95.81 395 LEU A C 1
ATOM 2969 O O . LEU A 1 395 ? -4.113 -17.828 -17.422 1 95.81 395 LEU A O 1
ATOM 2973 N N . SER A 1 396 ? -4.996 -17.062 -15.547 1 93.12 396 SER A N 1
ATOM 2974 C CA . SER A 1 396 ? -4.281 -18.016 -14.703 1 93.12 396 SER A CA 1
ATOM 2975 C C . SER A 1 396 ? -4.766 -19.438 -14.945 1 93.12 396 SER A C 1
ATOM 2977 O O . SER A 1 396 ? -4.07 -20.406 -14.617 1 93.12 396 SER A O 1
ATOM 2979 N N . VAL A 1 397 ? -5.934 -19.594 -15.461 1 94.56 397 VAL A N 1
ATOM 2980 C CA . VAL A 1 397 ? -6.469 -20.891 -15.844 1 94.56 397 VAL A CA 1
ATOM 2981 C C . VAL A 1 397 ? -5.684 -21.453 -17.031 1 94.56 397 VAL A C 1
ATOM 2983 O O . VAL A 1 397 ? -5.652 -22.656 -17.266 1 94.56 397 VAL A O 1
ATOM 2986 N N . GLY A 1 398 ? -5.062 -20.516 -17.734 1 94.56 398 GLY A N 1
ATOM 2987 C CA . GLY A 1 398 ? -4.25 -20.891 -18.875 1 94.56 398 GLY A CA 1
ATOM 2988 C C . GLY A 1 398 ? -2.889 -21.438 -18.484 1 94.56 398 GLY A C 1
ATOM 2989 O O . GLY A 1 398 ? -1.857 -20.922 -18.922 1 94.56 398 GLY A O 1
ATOM 2990 N N . ASN A 1 399 ? -2.816 -22.531 -17.75 1 95.69 399 ASN A N 1
ATOM 2991 C CA . ASN A 1 399 ? -1.55 -23.109 -17.328 1 95.69 399 ASN A CA 1
ATOM 2992 C C . ASN A 1 399 ? -1.244 -24.406 -18.078 1 95.69 399 ASN A C 1
ATOM 2994 O O . ASN A 1 399 ? -2.152 -25.172 -18.391 1 95.69 399 ASN A O 1
ATOM 2998 N N . MET A 1 400 ? -0.014 -24.656 -18.359 1 97.44 400 MET A N 1
ATOM 2999 C CA . MET A 1 400 ? 0.434 -25.688 -19.297 1 97.44 400 MET A CA 1
ATOM 3000 C C . MET A 1 400 ? 0.306 -27.078 -18.672 1 97.44 400 MET A C 1
ATOM 3002 O O . MET A 1 400 ? 0.042 -28.047 -19.375 1 97.44 400 MET A O 1
ATOM 3006 N N . PHE A 1 401 ? 0.513 -27.219 -17.359 1 98.31 401 PHE A N 1
ATOM 3007 C CA . PHE A 1 401 ? 0.317 -28.516 -16.719 1 98.31 401 PHE A CA 1
ATOM 3008 C C . PHE A 1 401 ? -1.148 -28.922 -16.781 1 98.31 401 PHE A C 1
ATOM 3010 O O . PHE A 1 401 ? -1.465 -30.062 -17.125 1 98.31 401 PHE A O 1
ATOM 3017 N N . GLY A 1 402 ? -2.01 -27.969 -16.453 1 97.62 402 GLY A N 1
ATOM 3018 C CA . GLY A 1 402 ? -3.434 -28.25 -16.531 1 97.62 402 GLY A CA 1
ATOM 3019 C C . GLY A 1 402 ? -3.883 -28.688 -17.906 1 97.62 402 GLY A C 1
ATOM 3020 O O . GLY A 1 402 ? -4.641 -29.656 -18.047 1 97.62 402 GLY A O 1
ATOM 3021 N N . TRP A 1 403 ? -3.445 -28 -18.891 1 98.12 403 TRP A N 1
ATOM 3022 C CA . TRP A 1 403 ? -3.812 -28.297 -20.266 1 98.12 403 TRP A CA 1
ATOM 3023 C C . TRP A 1 403 ? -3.301 -29.656 -20.703 1 98.12 403 TRP A C 1
ATOM 3025 O O . TRP A 1 403 ? -4.055 -30.469 -21.25 1 98.12 403 TRP A O 1
ATOM 3035 N N . SER A 1 404 ? -2.021 -29.953 -20.469 1 98.19 404 SER A N 1
ATOM 3036 C CA . SER A 1 404 ? -1.428 -31.219 -20.906 1 98.19 404 SER A CA 1
ATOM 3037 C C . SER A 1 404 ? -2.066 -32.406 -20.203 1 98.19 404 SER A C 1
ATOM 3039 O O . SER A 1 404 ? -2.371 -33.438 -20.828 1 98.19 404 SER A O 1
ATOM 3041 N N . ILE A 1 405 ? -2.297 -32.281 -18.953 1 98.31 405 ILE A N 1
ATOM 3042 C CA . ILE A 1 405 ? -2.891 -33.344 -18.156 1 98.31 405 ILE A CA 1
ATOM 3043 C C . ILE A 1 405 ? -4.32 -33.594 -18.625 1 98.31 405 ILE A C 1
ATOM 3045 O O . ILE A 1 405 ? -4.695 -34.75 -18.875 1 98.31 405 ILE A O 1
ATOM 3049 N N . SER A 1 406 ? -5.09 -32.531 -18.766 1 97.81 406 SER A N 1
ATOM 3050 C CA . SER A 1 406 ? -6.496 -32.656 -19.141 1 97.81 406 SER A CA 1
ATOM 3051 C C . SER A 1 406 ? -6.637 -33.25 -20.547 1 97.81 406 SER A C 1
ATOM 3053 O O . SER A 1 406 ? -7.484 -34.125 -20.781 1 97.81 406 SER A O 1
ATOM 3055 N N . GLU A 1 407 ? -5.812 -32.812 -21.516 1 97.44 407 GLU A N 1
ATOM 3056 C CA . GLU A 1 407 ? -5.883 -33.312 -22.891 1 97.44 407 GLU A CA 1
ATOM 3057 C C . GLU A 1 407 ? -5.535 -34.781 -22.969 1 97.44 407 GLU A C 1
ATOM 3059 O O . GLU A 1 407 ? -6.188 -35.531 -23.688 1 97.44 407 GLU A O 1
ATOM 3064 N N . LEU A 1 408 ? -4.555 -35.156 -22.266 1 97.81 408 LEU A N 1
ATOM 3065 C CA . LEU A 1 408 ? -4.137 -36.562 -22.312 1 97.81 408 LEU A CA 1
ATOM 3066 C C . LEU A 1 408 ? -5.148 -37.469 -21.594 1 97.81 408 LEU A C 1
ATOM 3068 O O . LEU A 1 408 ? -5.477 -38.531 -22.094 1 97.81 408 LEU A O 1
ATOM 3072 N N . MET A 1 409 ? -5.652 -37 -20.516 1 97.25 409 MET A N 1
ATOM 3073 C CA . MET A 1 409 ? -6.57 -37.812 -19.734 1 97.25 409 MET A CA 1
ATOM 3074 C C . MET A 1 409 ? -7.934 -37.906 -20.406 1 97.25 409 MET A C 1
ATOM 3076 O O . MET A 1 409 ? -8.703 -38.844 -20.156 1 97.25 409 MET A O 1
ATOM 3080 N N . SER A 1 410 ? -8.156 -36.938 -21.234 1 95.5 410 SER A N 1
ATOM 3081 C CA . SER A 1 410 ? -9.414 -36.938 -21.984 1 95.5 410 SER A CA 1
ATOM 3082 C C . SER A 1 410 ? -9.469 -38.156 -22.922 1 95.5 410 SER A C 1
ATOM 3084 O O . SER A 1 410 ? -10.539 -38.5 -23.406 1 95.5 410 SER A O 1
ATOM 3086 N N . LEU A 1 411 ? -8.359 -38.844 -23.156 1 95.88 411 LEU A N 1
ATOM 3087 C CA . LEU A 1 411 ? -8.281 -40 -24.016 1 95.88 411 LEU A CA 1
ATOM 3088 C C . LEU A 1 411 ? -8.742 -41.25 -23.281 1 95.88 411 LEU A C 1
ATOM 3090 O O . LEU A 1 411 ? -8.68 -42.375 -23.828 1 95.88 411 LEU A O 1
ATOM 3094 N N . GLY A 1 412 ? -9.188 -41.156 -22.078 1 93.94 412 GLY A N 1
ATOM 3095 C CA . GLY A 1 412 ? -9.719 -42.281 -21.328 1 93.94 412 GLY A CA 1
ATOM 3096 C C . GLY A 1 412 ? -8.688 -42.938 -20.438 1 93.94 412 GLY A C 1
ATOM 3097 O O . GLY A 1 412 ? -7.746 -42.281 -19.969 1 93.94 412 GLY A O 1
ATOM 3098 N N . MET A 1 413 ? -8.906 -44.125 -20.188 1 95.12 413 MET A N 1
ATOM 3099 C CA . MET A 1 413 ? -8.062 -44.906 -19.266 1 95.12 413 MET A CA 1
ATOM 3100 C C . MET A 1 413 ? -6.617 -44.906 -19.75 1 95.12 413 MET A C 1
ATOM 3102 O O . MET A 1 413 ? -5.684 -44.812 -18.953 1 95.12 413 MET A O 1
ATOM 3106 N N . ILE A 1 414 ? -6.453 -45.062 -21.062 1 96.06 414 ILE A N 1
ATOM 3107 C CA . ILE A 1 414 ? -5.109 -45.094 -21.625 1 96.06 414 ILE A CA 1
ATOM 3108 C C . ILE A 1 414 ? -4.414 -43.75 -21.328 1 96.06 414 ILE A C 1
ATOM 3110 O O . ILE A 1 414 ? -3.244 -43.719 -20.938 1 96.06 414 ILE A O 1
ATOM 3114 N N . GLY A 1 415 ? -5.121 -42.625 -21.531 1 97.06 415 GLY A N 1
ATOM 3115 C CA . GLY A 1 415 ? -4.566 -41.312 -21.219 1 97.06 415 GLY A CA 1
ATOM 3116 C C . GLY A 1 415 ? -4.195 -41.156 -19.766 1 97.06 415 GLY A C 1
ATOM 3117 O O . GLY A 1 415 ? -3.162 -40.562 -19.438 1 97.06 415 GLY A O 1
ATOM 3118 N N . VAL A 1 416 ? -5.023 -41.688 -18.922 1 96.62 416 VAL A N 1
ATOM 3119 C CA . VAL A 1 416 ? -4.793 -41.594 -17.484 1 96.62 416 VAL A CA 1
ATOM 3120 C C . VAL A 1 416 ? -3.516 -42.344 -17.109 1 96.62 416 VAL A C 1
ATOM 3122 O O . VAL A 1 416 ? -2.68 -41.844 -16.359 1 96.62 416 VAL A O 1
ATOM 3125 N N . VAL A 1 417 ? -3.391 -43.562 -17.641 1 96.94 417 VAL A N 1
ATOM 3126 C CA . VAL A 1 417 ? -2.213 -44.375 -17.359 1 96.94 417 VAL A CA 1
ATOM 3127 C C . VAL A 1 417 ? -0.963 -43.656 -17.891 1 96.94 417 VAL A C 1
ATOM 3129 O O . VAL A 1 417 ? 0.078 -43.656 -17.219 1 96.94 417 VAL A O 1
ATOM 3132 N N . ILE A 1 418 ? -1.069 -43.094 -19.016 1 97.5 418 ILE A N 1
ATOM 3133 C CA . ILE A 1 418 ? 0.057 -42.406 -19.625 1 97.5 418 ILE A CA 1
ATOM 3134 C C . ILE A 1 418 ? 0.451 -41.219 -18.75 1 97.5 418 ILE A C 1
ATOM 3136 O O . ILE A 1 418 ? 1.634 -41 -18.469 1 97.5 418 ILE A O 1
ATOM 3140 N N . VAL A 1 419 ? -0.502 -40.406 -18.297 1 97.88 419 VAL A N 1
ATOM 3141 C CA . VAL A 1 419 ? -0.23 -39.219 -17.5 1 97.88 419 VAL A CA 1
ATOM 3142 C C . VAL A 1 419 ? 0.399 -39.594 -16.172 1 97.88 419 VAL A C 1
ATOM 3144 O O . VAL A 1 419 ? 1.412 -39.031 -15.758 1 97.88 419 VAL A O 1
ATOM 3147 N N . VAL A 1 420 ? -0.223 -40.5 -15.484 1 97.19 420 VAL A N 1
ATOM 3148 C CA . VAL A 1 420 ? 0.3 -40.969 -14.195 1 97.19 420 VAL A CA 1
ATOM 3149 C C . VAL A 1 420 ? 1.709 -41.531 -14.375 1 97.19 420 VAL A C 1
ATOM 3151 O O . VAL A 1 420 ? 2.596 -41.25 -13.562 1 97.19 420 VAL A O 1
ATOM 3154 N N . GLY A 1 421 ? 1.901 -42.281 -15.461 1 97.31 421 GLY A N 1
ATOM 3155 C CA . GLY A 1 421 ? 3.219 -42.812 -15.766 1 97.31 421 GLY A CA 1
ATOM 3156 C C . GLY A 1 421 ? 4.246 -41.75 -16.047 1 97.31 421 GLY A C 1
ATOM 3157 O O . GLY A 1 421 ? 5.375 -41.812 -15.555 1 97.31 421 GLY A O 1
ATOM 3158 N N . ILE A 1 422 ? 3.918 -40.781 -16.859 1 97.5 422 ILE A N 1
ATOM 3159 C CA . ILE A 1 422 ? 4.82 -39.688 -17.188 1 97.5 422 ILE A CA 1
ATOM 3160 C C . ILE A 1 422 ? 5.176 -38.906 -15.922 1 97.5 422 ILE A C 1
ATOM 3162 O O . ILE A 1 422 ? 6.344 -38.594 -15.695 1 97.5 422 ILE A O 1
ATOM 3166 N N . VAL A 1 423 ? 4.164 -38.562 -15.102 1 97.56 423 VAL A N 1
ATOM 3167 C CA . VAL A 1 423 ? 4.375 -37.781 -13.883 1 97.56 423 VAL A CA 1
ATOM 3168 C C . VAL A 1 423 ? 5.281 -38.562 -12.93 1 97.56 423 VAL A C 1
ATOM 3170 O O . VAL A 1 423 ? 6.234 -38.031 -12.375 1 97.56 423 VAL A O 1
ATOM 3173 N N . ALA A 1 424 ? 4.973 -39.812 -12.758 1 96.38 424 ALA A N 1
ATOM 3174 C CA . ALA A 1 424 ? 5.82 -40.656 -11.914 1 96.38 424 ALA A CA 1
ATOM 3175 C C . ALA A 1 424 ? 7.25 -40.688 -12.445 1 96.38 424 ALA A C 1
ATOM 3177 O O . ALA A 1 424 ? 8.211 -40.656 -11.664 1 96.38 424 ALA A O 1
ATOM 3178 N N . SER A 1 425 ? 7.41 -40.844 -13.727 1 96.44 425 SER A N 1
ATOM 3179 C CA . SER A 1 425 ? 8.734 -40.875 -14.344 1 96.44 425 SER A CA 1
ATOM 3180 C C . SER A 1 425 ? 9.484 -39.562 -14.109 1 96.44 425 SER A C 1
ATOM 3182 O O . SER A 1 425 ? 10.68 -39.562 -13.82 1 96.44 425 SER A O 1
ATOM 3184 N N . ILE A 1 426 ? 8.797 -38.5 -14.258 1 95.62 426 ILE A N 1
ATOM 3185 C CA . ILE A 1 426 ? 9.414 -37.188 -14.055 1 95.62 426 ILE A CA 1
ATOM 3186 C C . ILE A 1 426 ? 9.867 -37.062 -12.602 1 95.62 426 ILE A C 1
ATOM 3188 O O . ILE A 1 426 ? 10.961 -36.562 -12.32 1 95.62 426 ILE A O 1
ATOM 3192 N N . ILE A 1 427 ? 9.055 -37.438 -11.672 1 95.25 427 ILE A N 1
ATOM 3193 C CA . ILE A 1 427 ? 9.359 -37.375 -10.242 1 95.25 427 ILE A CA 1
ATOM 3194 C C . ILE A 1 427 ? 10.609 -38.188 -9.945 1 95.25 427 ILE A C 1
ATOM 3196 O O . ILE A 1 427 ? 11.492 -37.75 -9.203 1 95.25 427 ILE A O 1
ATOM 3200 N N . LEU A 1 428 ? 10.703 -39.312 -10.578 1 92.94 428 LEU A N 1
ATOM 3201 C CA . LEU A 1 428 ? 11.82 -40.219 -10.312 1 92.94 428 LEU A CA 1
ATOM 3202 C C . LEU A 1 428 ? 13.086 -39.719 -11.008 1 92.94 428 LEU A C 1
ATOM 3204 O O . LEU A 1 428 ? 14.18 -39.781 -10.43 1 92.94 428 LEU A O 1
ATOM 3208 N N . VAL A 1 429 ? 12.93 -39.25 -12.172 1 91.81 429 VAL A N 1
ATOM 3209 C CA . VAL A 1 429 ? 14.086 -38.781 -12.945 1 91.81 429 VAL A CA 1
ATOM 3210 C C . VAL A 1 429 ? 14.672 -37.531 -12.32 1 91.81 429 VAL A C 1
ATOM 3212 O O . VAL A 1 429 ? 15.891 -37.375 -12.266 1 91.81 429 VAL A O 1
ATOM 3215 N N . LEU A 1 430 ? 13.781 -36.656 -11.844 1 90.75 430 LEU A N 1
ATOM 3216 C CA . LEU A 1 430 ? 14.234 -35.375 -11.32 1 90.75 430 LEU A CA 1
ATOM 3217 C C . LEU A 1 430 ? 14.469 -35.438 -9.82 1 90.75 430 LEU A C 1
ATOM 3219 O O . LEU A 1 430 ? 14.648 -34.406 -9.156 1 90.75 430 LEU A O 1
ATOM 3223 N N . ARG A 1 431 ? 14.484 -36.594 -9.289 1 86.5 431 ARG A N 1
ATOM 3224 C CA . ARG A 1 431 ? 14.57 -36.781 -7.848 1 86.5 431 ARG A CA 1
ATOM 3225 C C . ARG A 1 431 ? 15.852 -36.156 -7.293 1 86.5 431 ARG A C 1
ATOM 3227 O O . ARG A 1 431 ? 15.836 -35.531 -6.23 1 86.5 431 ARG A O 1
ATOM 3234 N N . LYS A 1 432 ? 16.984 -36.25 -7.996 1 82.81 432 LYS A N 1
ATOM 3235 C CA . LYS A 1 432 ? 18.25 -35.781 -7.484 1 82.81 432 LYS A CA 1
ATOM 3236 C C . LYS A 1 432 ? 18.828 -34.688 -8.367 1 82.81 432 LYS A C 1
ATOM 3238 O O . LYS A 1 432 ? 20.016 -34.344 -8.273 1 82.81 432 LYS A O 1
ATOM 3243 N N . ARG A 1 433 ? 17.922 -34.156 -9.195 1 84.44 433 ARG A N 1
ATOM 3244 C CA . ARG A 1 433 ? 18.438 -33.156 -10.133 1 84.44 433 ARG A CA 1
ATOM 3245 C C . ARG A 1 433 ? 18.016 -31.766 -9.711 1 84.44 433 ARG A C 1
ATOM 3247 O O . ARG A 1 433 ? 16.922 -31.562 -9.172 1 84.44 433 ARG A O 1
ATOM 3254 N N . GLU A 1 434 ? 18.953 -30.812 -9.898 1 87.19 434 GLU A N 1
ATOM 3255 C CA . GLU A 1 434 ? 18.719 -29.391 -9.688 1 87.19 434 GLU A CA 1
ATOM 3256 C C . GLU A 1 434 ? 19.25 -28.562 -10.859 1 87.19 434 GLU A C 1
ATOM 3258 O O . GLU A 1 434 ? 20.234 -28.938 -11.492 1 87.19 434 GLU A O 1
ATOM 3263 N N . LEU A 1 435 ? 18.453 -27.5 -11.156 1 88.94 435 LEU A N 1
ATOM 3264 C CA . LEU A 1 435 ? 18.938 -26.609 -12.211 1 88.94 435 LEU A CA 1
ATOM 3265 C C . LEU A 1 435 ? 20.25 -25.953 -11.82 1 88.94 435 LEU A C 1
ATOM 3267 O O . LEU A 1 435 ? 20.391 -25.469 -10.695 1 88.94 435 LEU A O 1
ATOM 3271 N N . PRO A 1 436 ? 21.219 -26.078 -12.68 1 78.12 436 PRO A N 1
ATOM 3272 C CA . PRO A 1 436 ? 22.516 -25.453 -12.375 1 78.12 436 PRO A CA 1
ATOM 3273 C C . PRO A 1 436 ? 22.422 -23.938 -12.258 1 78.12 436 PRO A C 1
ATOM 3275 O O . PRO A 1 436 ? 21.578 -23.312 -12.914 1 78.12 436 PRO A O 1
ATOM 3278 N N . GLU A 1 437 ? 23.281 -23.281 -11.422 1 74.38 437 GLU A N 1
ATOM 3279 C CA . GLU A 1 437 ? 23.312 -21.844 -11.203 1 74.38 437 GLU A CA 1
ATOM 3280 C C . GLU A 1 437 ? 23.891 -21.125 -12.422 1 74.38 437 GLU A C 1
ATOM 3282 O O . GLU A 1 437 ? 24.828 -21.625 -13.062 1 74.38 437 GLU A O 1
ATOM 3287 N N . MET B 1 1 ? -7.641 27.5 -14.406 1 48.94 1 MET B N 1
ATOM 3288 C CA . MET B 1 1 ? -6.262 27.078 -14.211 1 48.94 1 MET B CA 1
ATOM 3289 C C . MET B 1 1 ? -6.059 26.531 -12.805 1 48.94 1 MET B C 1
ATOM 3291 O O . MET B 1 1 ? -5.57 25.406 -12.641 1 48.94 1 MET B O 1
ATOM 3295 N N . PHE B 1 2 ? -6.504 27.328 -11.852 1 52.56 2 PHE B N 1
ATOM 3296 C CA . PHE B 1 2 ? -6.285 26.891 -10.477 1 52.56 2 PHE B CA 1
ATOM 3297 C C . PHE B 1 2 ? -7.117 25.656 -10.164 1 52.56 2 PHE B C 1
ATOM 3299 O O . PHE B 1 2 ? -6.645 24.75 -9.484 1 52.56 2 PHE B O 1
ATOM 3306 N N . ASP B 1 3 ? -8.32 25.641 -10.711 1 60.28 3 ASP B N 1
ATOM 3307 C CA . ASP B 1 3 ? -9.156 24.453 -10.523 1 60.28 3 ASP B CA 1
ATOM 3308 C C . ASP B 1 3 ? -8.484 23.203 -11.086 1 60.28 3 ASP B C 1
ATOM 3310 O O . ASP B 1 3 ? -8.602 22.125 -10.508 1 60.28 3 ASP B O 1
ATOM 3314 N N . TYR B 1 4 ? -7.828 23.5 -12.07 1 63.25 4 TYR B N 1
ATOM 3315 C CA . TYR B 1 4 ? -7.129 22.391 -12.695 1 63.25 4 TYR B CA 1
ATOM 3316 C C . TYR B 1 4 ? -5.965 21.906 -11.828 1 63.25 4 TYR B C 1
ATOM 3318 O O . TYR B 1 4 ? -5.754 20.703 -11.672 1 63.25 4 TYR B O 1
ATOM 3326 N N . ILE B 1 5 ? -5.324 22.781 -11.25 1 62.34 5 ILE B N 1
ATOM 3327 C CA . ILE B 1 5 ? -4.199 22.453 -10.391 1 62.34 5 ILE B CA 1
ATOM 3328 C C . ILE B 1 5 ? -4.699 21.688 -9.164 1 62.34 5 ILE B C 1
ATOM 3330 O O . ILE B 1 5 ? -4.082 20.703 -8.75 1 62.34 5 ILE B O 1
ATOM 3334 N N . LEU B 1 6 ? -5.805 22.141 -8.773 1 61.28 6 LEU B N 1
ATOM 3335 C CA . LEU B 1 6 ? -6.406 21.484 -7.609 1 61.28 6 LEU B CA 1
ATOM 3336 C C . LEU B 1 6 ? -6.859 20.078 -7.945 1 61.28 6 LEU B C 1
ATOM 3338 O O . LEU B 1 6 ? -6.805 19.188 -7.094 1 61.28 6 LEU B O 1
ATOM 3342 N N . SER B 1 7 ? -7.207 19.984 -9.094 1 65 7 SER B N 1
ATOM 3343 C CA . SER B 1 7 ? -7.73 18.688 -9.508 1 65 7 SER B CA 1
ATOM 3344 C C . SER B 1 7 ? -6.613 17.656 -9.625 1 65 7 SER B C 1
ATOM 3346 O O . SER B 1 7 ? -6.875 16.453 -9.609 1 65 7 SER B O 1
ATOM 3348 N N . LEU B 1 8 ? -5.43 18.141 -9.711 1 68.31 8 LEU B N 1
ATOM 3349 C CA . LEU B 1 8 ? -4.297 17.234 -9.836 1 68.31 8 LEU B CA 1
ATOM 3350 C C . LEU B 1 8 ? -4.078 16.453 -8.539 1 68.31 8 LEU B C 1
ATOM 3352 O O . LEU B 1 8 ? -3.564 15.336 -8.562 1 68.31 8 LEU B O 1
ATOM 3356 N N . GLY B 1 9 ? -4.492 16.984 -7.473 1 66.31 9 GLY B N 1
ATOM 3357 C CA . GLY B 1 9 ? -4.316 16.344 -6.184 1 66.31 9 GLY B CA 1
ATOM 3358 C C . GLY B 1 9 ? -2.885 16.391 -5.68 1 66.31 9 GLY B C 1
ATOM 3359 O O . GLY B 1 9 ? -1.977 16.781 -6.418 1 66.31 9 GLY B O 1
ATOM 3360 N N . GLY B 1 10 ? -2.582 15.992 -4.484 1 69.62 10 GLY B N 1
ATOM 3361 C CA . GLY B 1 10 ? -1.273 16.031 -3.852 1 69.62 10 GLY B CA 1
ATOM 3362 C C . GLY B 1 10 ? -0.291 15.047 -4.457 1 69.62 10 GLY B C 1
ATOM 3363 O O . GLY B 1 10 ? 0.909 15.32 -4.523 1 69.62 10 GLY B O 1
ATOM 3364 N N . THR B 1 11 ? -0.771 14.008 -5.051 1 80.69 11 THR B N 1
ATOM 3365 C CA . THR B 1 11 ? 0.104 12.961 -5.559 1 80.69 11 THR B CA 1
ATOM 3366 C C . THR B 1 11 ? 0.754 13.383 -6.871 1 80.69 11 THR B C 1
ATOM 3368 O O . THR B 1 11 ? 1.795 12.844 -7.258 1 80.69 11 THR B O 1
ATOM 3371 N N . VAL B 1 12 ? 0.141 14.297 -7.602 1 85.5 12 VAL B N 1
ATOM 3372 C CA . VAL B 1 12 ? 0.716 14.758 -8.859 1 85.5 12 VAL B CA 1
ATOM 3373 C C . VAL B 1 12 ? 1.35 16.125 -8.672 1 85.5 12 VAL B C 1
ATOM 3375 O O . VAL B 1 12 ? 2.439 16.391 -9.188 1 85.5 12 VAL B O 1
ATOM 3378 N N . PHE B 1 13 ? 0.739 16.953 -7.926 1 83 13 PHE B N 1
ATOM 3379 C CA . PHE B 1 13 ? 1.172 18.328 -7.781 1 83 13 PHE B CA 1
ATOM 3380 C C . PHE B 1 13 ? 2.473 18.406 -6.992 1 83 13 PHE B C 1
ATOM 3382 O O . PHE B 1 13 ? 3.395 19.125 -7.375 1 83 13 PHE B O 1
ATOM 3389 N N . VAL B 1 14 ? 2.594 17.75 -5.918 1 81.88 14 VAL B N 1
ATOM 3390 C CA . VAL B 1 14 ? 3.756 17.844 -5.043 1 81.88 14 VAL B CA 1
ATOM 3391 C C . VAL B 1 14 ? 5 17.359 -5.777 1 81.88 14 VAL B C 1
ATOM 3393 O O . VAL B 1 14 ? 6.035 18.016 -5.773 1 81.88 14 VAL B O 1
ATOM 3396 N N . PRO B 1 15 ? 4.914 16.234 -6.43 1 90 15 PRO B N 1
ATOM 3397 C CA . PRO B 1 15 ? 6.082 15.789 -7.199 1 90 15 PRO B CA 1
ATOM 3398 C C . PRO B 1 15 ? 6.523 16.812 -8.242 1 90 15 PRO B C 1
ATOM 3400 O O . PRO B 1 15 ? 7.723 17.031 -8.422 1 90 15 PRO B O 1
ATOM 3403 N N . ILE B 1 16 ? 5.617 17.406 -8.922 1 89.56 16 ILE B N 1
ATOM 3404 C CA . ILE B 1 16 ? 5.957 18.391 -9.945 1 89.56 16 ILE B CA 1
ATOM 3405 C C . ILE B 1 16 ? 6.68 19.578 -9.312 1 89.56 16 ILE B C 1
ATOM 3407 O O . ILE B 1 16 ? 7.707 20.031 -9.828 1 89.56 16 ILE B O 1
ATOM 3411 N N . ILE B 1 17 ? 6.168 20.031 -8.25 1 85.12 17 ILE B N 1
ATOM 3412 C CA . ILE B 1 17 ? 6.777 21.156 -7.551 1 85.12 17 ILE B CA 1
ATOM 3413 C C . ILE B 1 17 ? 8.172 20.766 -7.062 1 85.12 17 ILE B C 1
ATOM 3415 O O . ILE B 1 17 ? 9.109 21.562 -7.137 1 85.12 17 ILE B O 1
ATOM 3419 N N . MET B 1 18 ? 8.305 19.578 -6.586 1 88.38 18 MET B N 1
ATOM 3420 C CA . MET B 1 18 ? 9.594 19.125 -6.086 1 88.38 18 MET B CA 1
ATOM 3421 C C . MET B 1 18 ? 10.617 19.031 -7.219 1 88.38 18 MET B C 1
ATOM 3423 O O . MET B 1 18 ? 11.797 19.328 -7.02 1 88.38 18 MET B O 1
ATOM 3427 N N . ILE B 1 19 ? 10.172 18.594 -8.352 1 93.69 19 ILE B N 1
ATOM 3428 C CA . ILE B 1 19 ? 11.055 18.531 -9.508 1 93.69 19 ILE B CA 1
ATOM 3429 C C . ILE B 1 19 ? 11.523 19.938 -9.875 1 93.69 19 ILE B C 1
ATOM 3431 O O . ILE B 1 19 ? 12.711 20.156 -10.109 1 93.69 19 ILE B O 1
ATOM 3435 N N . ILE B 1 20 ? 10.609 20.859 -9.883 1 91.94 20 ILE B N 1
ATOM 3436 C CA . ILE B 1 20 ? 10.93 22.25 -10.227 1 91.94 20 ILE B CA 1
ATOM 3437 C C . ILE B 1 20 ? 11.914 22.812 -9.203 1 91.94 20 ILE B C 1
ATOM 3439 O O . ILE B 1 20 ? 12.906 23.438 -9.57 1 91.94 20 ILE B O 1
ATOM 3443 N N . ILE B 1 21 ? 11.641 22.594 -7.984 1 87.38 21 ILE B N 1
ATOM 3444 C CA . ILE B 1 21 ? 12.523 23.078 -6.922 1 87.38 21 ILE B CA 1
ATOM 3445 C C . ILE B 1 21 ? 13.906 22.453 -7.078 1 87.38 21 ILE B C 1
ATOM 3447 O O . ILE B 1 21 ? 14.922 23.125 -6.926 1 87.38 21 ILE B O 1
ATOM 3451 N N . GLY B 1 22 ? 13.906 21.141 -7.32 1 91.12 22 GLY B N 1
ATOM 3452 C CA . GLY B 1 22 ? 15.18 20.469 -7.551 1 91.12 22 GLY B CA 1
ATOM 3453 C C . GLY B 1 22 ? 15.977 21.094 -8.688 1 91.12 22 GLY B C 1
ATOM 3454 O O . GLY B 1 22 ? 17.188 21.266 -8.578 1 91.12 22 GLY B O 1
ATOM 3455 N N . LEU B 1 23 ? 15.312 21.469 -9.75 1 93.94 23 LEU B N 1
ATOM 3456 C CA . LEU B 1 23 ? 15.969 22.062 -10.898 1 93.94 23 LEU B CA 1
ATOM 3457 C C . LEU B 1 23 ? 16.469 23.469 -10.57 1 93.94 23 LEU B C 1
ATOM 3459 O O . LEU B 1 23 ? 17.547 23.875 -11.023 1 93.94 23 LEU B O 1
ATOM 3463 N N . ILE B 1 24 ? 15.75 24.109 -9.805 1 89.5 24 ILE B N 1
ATOM 3464 C CA . ILE B 1 24 ? 16.156 25.438 -9.375 1 89.5 24 ILE B CA 1
ATOM 3465 C C . ILE B 1 24 ? 17.438 25.344 -8.547 1 89.5 24 ILE B C 1
ATOM 3467 O O . ILE B 1 24 ? 18.328 26.188 -8.664 1 89.5 24 ILE B O 1
ATOM 3471 N N . PHE B 1 25 ? 17.547 24.328 -7.777 1 89.25 25 PHE B N 1
ATOM 3472 C CA . PHE B 1 25 ? 18.719 24.141 -6.938 1 89.25 25 PHE B CA 1
ATOM 3473 C C . PHE B 1 25 ? 19.828 23.453 -7.719 1 89.25 25 PHE B C 1
ATOM 3475 O O . PHE B 1 25 ? 20.828 23.016 -7.133 1 89.25 25 PHE B O 1
ATOM 3482 N N . ARG B 1 26 ? 19.594 23.234 -9.023 1 91.25 26 ARG B N 1
ATOM 3483 C CA . ARG B 1 26 ? 20.594 22.766 -9.977 1 91.25 26 ARG B CA 1
ATOM 3484 C C . ARG B 1 26 ? 20.922 21.297 -9.758 1 91.25 26 ARG B C 1
ATOM 3486 O O . ARG B 1 26 ? 22.078 20.891 -9.883 1 91.25 26 ARG B O 1
ATOM 3493 N N . ILE B 1 27 ? 19.969 20.625 -9.312 1 92.81 27 ILE B N 1
ATOM 3494 C CA . ILE B 1 27 ? 20.078 19.172 -9.312 1 92.81 27 ILE B CA 1
ATOM 3495 C C . ILE B 1 27 ? 19.922 18.641 -10.734 1 92.81 27 ILE B C 1
ATOM 3497 O O . ILE B 1 27 ? 19.141 19.172 -11.516 1 92.81 27 ILE B O 1
ATOM 3501 N N . PRO B 1 28 ? 20.828 17.656 -11.094 1 93.19 28 PRO B N 1
ATOM 3502 C CA . PRO B 1 28 ? 20.688 17.109 -12.445 1 93.19 28 PRO B CA 1
ATOM 3503 C C . PRO B 1 28 ? 19.25 16.672 -12.75 1 93.19 28 PRO B C 1
ATOM 3505 O O . PRO B 1 28 ? 18.562 16.156 -11.867 1 93.19 28 PRO B O 1
ATOM 3508 N N . TRP B 1 29 ? 18.922 16.781 -13.922 1 93.88 29 TRP B N 1
ATOM 3509 C CA . TRP B 1 29 ? 17.531 16.625 -14.367 1 93.88 29 TRP B CA 1
ATOM 3510 C C . TRP B 1 29 ? 16.984 15.266 -13.961 1 93.88 29 TRP B C 1
ATOM 3512 O O . TRP B 1 29 ? 15.906 15.18 -13.359 1 93.88 29 TRP B O 1
ATOM 3522 N N . LEU B 1 30 ? 17.672 14.141 -14.258 1 93.25 30 LEU B N 1
ATOM 3523 C CA . LEU B 1 30 ? 17.172 12.805 -13.945 1 93.25 30 LEU B CA 1
ATOM 3524 C C . LEU B 1 30 ? 17.062 12.609 -12.438 1 93.25 30 LEU B C 1
ATOM 3526 O O . LEU B 1 30 ? 16.172 11.906 -11.969 1 93.25 30 LEU B O 1
ATOM 3530 N N . GLN B 1 31 ? 17.938 13.203 -11.789 1 94.19 31 GLN B N 1
ATOM 3531 C CA . GLN B 1 31 ? 17.922 13.117 -10.328 1 94.19 31 GLN B CA 1
ATOM 3532 C C . GLN B 1 31 ? 16.734 13.891 -9.75 1 94.19 31 GLN B C 1
ATOM 3534 O O . GLN B 1 31 ? 16.125 13.461 -8.773 1 94.19 31 GLN B O 1
ATOM 3539 N N . ALA B 1 32 ? 16.5 15.008 -10.328 1 95.62 32 ALA B N 1
ATOM 3540 C CA . ALA B 1 32 ? 15.359 15.805 -9.891 1 95.62 32 ALA B CA 1
ATOM 3541 C C . ALA B 1 32 ? 14.047 15.062 -10.125 1 95.62 32 ALA B C 1
ATOM 3543 O O . ALA B 1 32 ? 13.156 15.07 -9.266 1 95.62 32 ALA B O 1
ATOM 3544 N N . VAL B 1 33 ? 13.969 14.438 -11.258 1 96.06 33 VAL B N 1
ATOM 3545 C CA . VAL B 1 33 ? 12.766 13.672 -11.586 1 96.06 33 VAL B CA 1
ATOM 3546 C C . VAL B 1 33 ? 12.617 12.5 -10.617 1 96.06 33 VAL B C 1
ATOM 3548 O O . VAL B 1 33 ? 11.531 12.273 -10.078 1 96.06 33 VAL B O 1
ATOM 3551 N N . LYS B 1 34 ? 13.641 11.812 -10.406 1 96.06 34 LYS B N 1
ATOM 3552 C CA . LYS B 1 34 ? 13.602 10.68 -9.477 1 96.06 34 LYS B CA 1
ATOM 3553 C C . LYS B 1 34 ? 13.188 11.133 -8.078 1 96.06 34 LYS B C 1
ATOM 3555 O O . LYS B 1 34 ? 12.344 10.5 -7.441 1 96.06 34 LYS B O 1
ATOM 3560 N N . ALA B 1 35 ? 13.805 12.18 -7.648 1 95.25 35 ALA B N 1
ATOM 3561 C CA . ALA B 1 35 ? 13.523 12.703 -6.312 1 95.25 35 ALA B CA 1
ATOM 3562 C C . ALA B 1 35 ? 12.055 13.102 -6.184 1 95.25 35 ALA B C 1
ATOM 3564 O O . ALA B 1 35 ? 11.375 12.688 -5.238 1 95.25 35 ALA B O 1
ATOM 3565 N N . GLY B 1 36 ? 11.617 13.883 -7.094 1 94.31 36 GLY B N 1
ATOM 3566 C CA . GLY B 1 36 ? 10.227 14.328 -7.066 1 94.31 36 GLY B CA 1
ATOM 3567 C C . GLY B 1 36 ? 9.234 13.18 -7.16 1 94.31 36 GLY B C 1
ATOM 3568 O O . GLY B 1 36 ? 8.266 13.133 -6.402 1 94.31 36 GLY B O 1
ATOM 3569 N N . VAL B 1 37 ? 9.469 12.289 -8.047 1 96 37 VAL B N 1
ATOM 3570 C CA . VAL B 1 37 ? 8.562 11.156 -8.25 1 96 37 VAL B CA 1
ATOM 3571 C C . VAL B 1 37 ? 8.594 10.25 -7.023 1 96 37 VAL B C 1
ATOM 3573 O O . VAL B 1 37 ? 7.574 9.672 -6.645 1 96 37 VAL B O 1
ATOM 3576 N N . THR B 1 38 ? 9.734 10.117 -6.406 1 95.94 38 THR B N 1
ATOM 3577 C CA . THR B 1 38 ? 9.844 9.305 -5.199 1 95.94 38 THR B CA 1
ATOM 3578 C C . THR B 1 38 ? 8.977 9.883 -4.078 1 95.94 38 THR B C 1
ATOM 3580 O O . THR B 1 38 ? 8.344 9.133 -3.338 1 95.94 38 THR B O 1
ATOM 3583 N N . VAL B 1 39 ? 9 11.156 -4.004 1 92.31 39 VAL B N 1
ATOM 3584 C CA . VAL B 1 39 ? 8.117 11.805 -3.041 1 92.31 39 VAL B CA 1
ATOM 3585 C C . VAL B 1 39 ? 6.664 11.469 -3.365 1 92.31 39 VAL B C 1
ATOM 3587 O O . VAL B 1 39 ? 5.879 11.141 -2.469 1 92.31 39 VAL B O 1
ATOM 3590 N N . GLY B 1 40 ? 6.355 11.578 -4.609 1 92.5 40 GLY B N 1
ATOM 3591 C CA . GLY B 1 40 ? 5.02 11.203 -5.043 1 92.5 40 GLY B CA 1
ATOM 3592 C C . GLY B 1 40 ? 4.656 9.773 -4.703 1 92.5 40 GLY B C 1
ATOM 3593 O O . GLY B 1 40 ? 3.531 9.492 -4.281 1 92.5 40 GLY B O 1
ATOM 3594 N N . ILE B 1 41 ? 5.566 8.859 -4.887 1 95.81 41 ILE B N 1
ATOM 3595 C CA . ILE B 1 41 ? 5.367 7.449 -4.555 1 95.81 41 ILE B CA 1
ATOM 3596 C C . ILE B 1 41 ? 5.074 7.305 -3.062 1 95.81 41 ILE B C 1
ATOM 3598 O O . ILE B 1 41 ? 4.223 6.508 -2.664 1 95.81 41 ILE B O 1
ATOM 3602 N N . GLY B 1 42 ? 5.812 8.039 -2.301 1 93.25 42 GLY B N 1
ATOM 3603 C CA . GLY B 1 42 ? 5.535 8.047 -0.874 1 93.25 42 GLY B CA 1
ATOM 3604 C C . GLY B 1 42 ? 4.109 8.461 -0.546 1 93.25 42 GLY B C 1
ATOM 3605 O O . GLY B 1 42 ? 3.459 7.836 0.297 1 93.25 42 GLY B O 1
ATOM 3606 N N . PHE B 1 43 ? 3.658 9.406 -1.195 1 89.69 43 PHE B N 1
ATOM 3607 C CA . PHE B 1 43 ? 2.299 9.883 -0.97 1 89.69 43 PHE B CA 1
ATOM 3608 C C . PHE B 1 43 ? 1.277 8.852 -1.435 1 89.69 43 PHE B C 1
ATOM 3610 O O . PHE B 1 43 ? 0.232 8.68 -0.804 1 89.69 43 PHE B O 1
ATOM 3617 N N . VAL B 1 44 ? 1.532 8.258 -2.535 1 93.06 44 VAL B N 1
ATOM 3618 C CA . VAL B 1 44 ? 0.663 7.184 -3.016 1 93.06 44 VAL B CA 1
ATOM 3619 C C . VAL B 1 44 ? 0.606 6.062 -1.981 1 93.06 44 VAL B C 1
ATOM 3621 O O . VAL B 1 44 ? -0.476 5.586 -1.63 1 93.06 44 VAL B O 1
ATOM 3624 N N . GLY B 1 45 ? 1.76 5.641 -1.557 1 94 45 GLY B N 1
ATOM 3625 C CA . GLY B 1 45 ? 1.819 4.605 -0.538 1 94 45 GLY B CA 1
ATOM 3626 C C . GLY B 1 45 ? 1.094 4.98 0.74 1 94 45 GLY B C 1
ATOM 3627 O O . GLY B 1 45 ? 0.336 4.18 1.289 1 94 45 GLY B O 1
ATOM 3628 N N . MET B 1 46 ? 1.317 6.148 1.212 1 91.19 46 MET B N 1
ATOM 3629 C CA . MET B 1 46 ? 0.628 6.641 2.4 1 91.19 46 MET B CA 1
ATOM 3630 C C . MET B 1 46 ? -0.884 6.613 2.205 1 91.19 46 MET B C 1
ATOM 3632 O O . MET B 1 46 ? -1.625 6.227 3.111 1 91.19 46 MET B O 1
ATOM 3636 N N . GLY B 1 47 ? -1.287 7.074 1.068 1 90.81 47 GLY B N 1
ATOM 3637 C CA . GLY B 1 47 ? -2.707 7.043 0.754 1 90.81 47 GLY B CA 1
ATOM 3638 C C . GLY B 1 47 ? -3.301 5.648 0.827 1 90.81 47 GLY B C 1
ATOM 3639 O O . GLY B 1 47 ? -4.426 5.473 1.302 1 90.81 47 GLY B O 1
ATOM 3640 N N . LEU B 1 48 ? -2.6 4.68 0.352 1 92.81 48 LEU B N 1
ATOM 3641 C CA . LEU B 1 48 ? -3.055 3.297 0.41 1 92.81 48 LEU B CA 1
ATOM 3642 C C . LEU B 1 48 ? -3.266 2.854 1.854 1 92.81 48 LEU B C 1
ATOM 3644 O O . LEU B 1 48 ? -4.262 2.197 2.168 1 92.81 48 LEU B O 1
ATOM 3648 N N . VAL B 1 49 ? -2.354 3.209 2.674 1 93.12 49 VAL B N 1
ATOM 3649 C CA . VAL B 1 49 ? -2.438 2.795 4.07 1 93.12 49 VAL B CA 1
ATOM 3650 C C . VAL B 1 49 ? -3.586 3.527 4.758 1 93.12 49 VAL B C 1
ATOM 3652 O O . VAL B 1 49 ? -4.273 2.957 5.613 1 93.12 49 VAL B O 1
ATOM 3655 N N . ILE B 1 50 ? -3.803 4.793 4.438 1 90.69 50 ILE B N 1
ATOM 3656 C CA . ILE B 1 50 ? -4.891 5.574 5.012 1 90.69 50 ILE B CA 1
ATOM 3657 C C . ILE B 1 50 ? -6.23 4.941 4.645 1 90.69 50 ILE B C 1
ATOM 3659 O O . ILE B 1 50 ? -7.09 4.746 5.508 1 90.69 50 ILE B O 1
ATOM 3663 N N . VAL B 1 51 ? -6.375 4.629 3.406 1 89.81 51 VAL B N 1
ATOM 3664 C CA . VAL B 1 51 ? -7.621 4.02 2.949 1 89.81 51 VAL B CA 1
ATOM 3665 C C . VAL B 1 51 ? -7.816 2.666 3.625 1 89.81 51 VAL B C 1
ATOM 3667 O O . VAL B 1 51 ? -8.93 2.318 4.02 1 89.81 51 VAL B O 1
ATOM 3670 N N . MET B 1 52 ? -6.809 1.923 3.721 1 92.38 52 MET B N 1
ATOM 3671 C CA . MET B 1 52 ? -6.891 0.645 4.422 1 92.38 52 MET B CA 1
ATOM 3672 C C . MET B 1 52 ? -7.332 0.847 5.867 1 92.38 52 MET B C 1
ATOM 3674 O O . MET B 1 52 ? -8.164 0.098 6.379 1 92.38 52 MET B O 1
ATOM 3678 N N . ALA B 1 53 ? -6.73 1.792 6.523 1 91.69 53 ALA B N 1
ATOM 3679 C CA . ALA B 1 53 ? -7.094 2.078 7.91 1 91.69 53 ALA B CA 1
ATOM 3680 C C . ALA B 1 53 ? -8.57 2.432 8.031 1 91.69 53 ALA B C 1
ATOM 3682 O O . ALA B 1 53 ? -9.273 1.918 8.906 1 91.69 53 ALA B O 1
ATOM 3683 N N . ILE B 1 54 ? -9.023 3.271 7.188 1 91.38 54 ILE B N 1
ATOM 3684 C CA . ILE B 1 54 ? -10.414 3.707 7.215 1 91.38 54 ILE B CA 1
ATOM 3685 C C . ILE B 1 54 ? -11.336 2.51 6.98 1 91.38 54 ILE B C 1
ATOM 3687 O O . ILE B 1 54 ? -12.266 2.277 7.754 1 91.38 54 ILE B O 1
ATOM 3691 N N . ASP B 1 55 ? -11.062 1.688 6.012 1 90.06 55 ASP B N 1
ATOM 3692 C CA . ASP B 1 55 ? -11.914 0.561 5.645 1 90.06 55 ASP B CA 1
ATOM 3693 C C . ASP B 1 55 ? -11.898 -0.511 6.734 1 90.06 55 ASP B C 1
ATOM 3695 O O . ASP B 1 55 ? -12.922 -1.161 6.98 1 90.06 55 ASP B O 1
ATOM 3699 N N . SER B 1 56 ? -10.836 -0.679 7.309 1 91.25 56 SER B N 1
ATOM 3700 C CA . SER B 1 56 ? -10.68 -1.778 8.258 1 91.25 56 SER B CA 1
ATOM 3701 C C . SER B 1 56 ? -11.18 -1.386 9.648 1 91.25 56 SER B C 1
ATOM 3703 O O . SER B 1 56 ? -11.656 -2.232 10.398 1 91.25 56 SER B O 1
ATOM 3705 N N . LEU B 1 57 ? -11.078 -0.169 10.031 1 92.5 57 LEU B N 1
ATOM 3706 C CA . LEU B 1 57 ? -11.344 0.216 11.414 1 92.5 57 LEU B CA 1
ATOM 3707 C C . LEU B 1 57 ? -12.727 0.835 11.547 1 92.5 57 LEU B C 1
ATOM 3709 O O . LEU B 1 57 ? -13.266 0.936 12.656 1 92.5 57 LEU B O 1
ATOM 3713 N N . SER B 1 58 ? -13.305 1.276 10.438 1 91 58 SER B N 1
ATOM 3714 C CA . SER B 1 58 ? -14.609 1.926 10.508 1 91 58 SER B CA 1
ATOM 3715 C C . SER B 1 58 ? -15.672 0.974 11.055 1 91 58 SER B C 1
ATOM 3717 O O . SER B 1 58 ? -16.453 1.344 11.93 1 91 58 SER B O 1
ATOM 3719 N N . PRO B 1 59 ? -15.719 -0.286 10.531 1 90.69 59 PRO B N 1
ATOM 3720 C CA . PRO B 1 59 ? -16.766 -1.193 11.031 1 90.69 59 PRO B CA 1
ATOM 3721 C C . PRO B 1 59 ? -16.641 -1.46 12.531 1 90.69 59 PRO B C 1
ATOM 3723 O O . PRO B 1 59 ? -17.609 -1.288 13.266 1 90.69 59 PRO B O 1
ATOM 3726 N N . PRO B 1 60 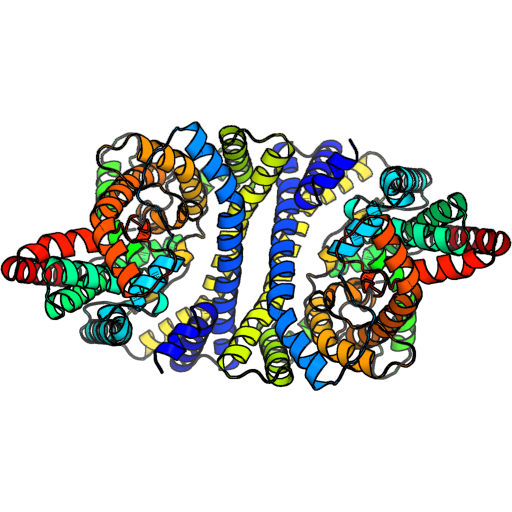? -15.523 -1.839 13.008 1 90.75 60 PRO B N 1
ATOM 3727 C CA . PRO B 1 60 ? -15.445 -2.027 14.461 1 90.75 60 PRO B CA 1
ATOM 3728 C C . PRO B 1 60 ? -15.742 -0.747 15.234 1 90.75 60 PRO B C 1
ATOM 3730 O O . PRO B 1 60 ? -16.281 -0.803 16.344 1 90.75 60 PRO B O 1
ATOM 3733 N N . ILE B 1 61 ? -15.383 0.38 14.805 1 90.69 61 ILE B N 1
ATOM 3734 C CA . ILE B 1 61 ? -15.672 1.655 15.445 1 90.69 61 ILE B CA 1
ATOM 3735 C C . ILE B 1 61 ? -17.188 1.841 15.562 1 90.69 61 ILE B C 1
ATOM 3737 O O . ILE B 1 61 ? -17.688 2.281 16.594 1 90.69 61 ILE B O 1
ATOM 3741 N N . LYS B 1 62 ? -17.922 1.54 14.516 1 90.94 62 LYS B N 1
ATOM 3742 C CA . LYS B 1 62 ? -19.375 1.652 14.531 1 90.94 62 LYS B CA 1
ATOM 3743 C C . LYS B 1 62 ? -19.984 0.732 15.586 1 90.94 62 LYS B C 1
ATOM 3745 O O . LYS B 1 62 ? -20.938 1.105 16.266 1 90.94 62 LYS B O 1
ATOM 3750 N N . VAL B 1 63 ? -19.484 -0.428 15.703 1 90.88 63 VAL B N 1
ATOM 3751 C CA . VAL B 1 63 ? -19.953 -1.36 16.719 1 90.88 63 VAL B CA 1
ATOM 3752 C C . VAL B 1 63 ? -19.688 -0.787 18.109 1 90.88 63 VAL B C 1
ATOM 3754 O O . VAL B 1 63 ? -20.531 -0.896 19 1 90.88 63 VAL B O 1
ATOM 3757 N N . MET B 1 64 ? -18.562 -0.244 18.281 1 87.38 64 MET B N 1
ATOM 3758 C CA . MET B 1 64 ? -18.234 0.356 19.562 1 87.38 64 MET B CA 1
ATOM 3759 C C . MET B 1 64 ? -19.172 1.509 19.891 1 87.38 64 MET B C 1
ATOM 3761 O O . MET B 1 64 ? -19.547 1.694 21.047 1 87.38 64 MET B O 1
ATOM 3765 N N . ILE B 1 65 ? -19.484 2.291 18.938 1 89.56 65 ILE B N 1
ATOM 3766 C CA . ILE B 1 65 ? -20.406 3.406 19.109 1 89.56 65 ILE B CA 1
ATOM 3767 C C . ILE B 1 65 ? -21.75 2.893 19.625 1 89.56 65 ILE B C 1
ATOM 3769 O O . ILE B 1 65 ? -22.344 3.48 20.531 1 89.56 65 ILE B O 1
ATOM 3773 N N . GLU B 1 66 ? -22.203 1.82 19.016 1 88.56 66 GLU B N 1
ATOM 3774 C CA . GLU B 1 66 ? -23.469 1.211 19.438 1 88.56 66 GLU B CA 1
ATOM 3775 C C . GLU B 1 66 ? -23.359 0.634 20.859 1 88.56 66 GLU B C 1
ATOM 3777 O O . GLU B 1 66 ? -24.266 0.797 21.672 1 88.56 66 GLU B O 1
ATOM 3782 N N . ARG B 1 67 ? -22.359 0.038 21.125 1 85.19 67 ARG B N 1
ATOM 3783 C CA . ARG B 1 67 ? -22.156 -0.601 22.422 1 85.19 67 ARG B CA 1
ATOM 3784 C C . ARG B 1 67 ? -22.047 0.437 23.547 1 85.19 67 ARG B C 1
ATOM 3786 O O . ARG B 1 67 ? -22.469 0.186 24.672 1 85.19 67 ARG B O 1
ATOM 3793 N N . PHE B 1 68 ? -21.438 1.562 23.172 1 81.62 68 PHE B N 1
ATOM 3794 C CA . PHE B 1 68 ? -21.25 2.613 24.172 1 81.62 68 PHE B CA 1
ATOM 3795 C C . PHE B 1 68 ? -22.484 3.498 24.25 1 81.62 68 PHE B C 1
ATOM 3797 O O . PHE B 1 68 ? -22.578 4.367 25.125 1 81.62 68 PHE B O 1
ATOM 3804 N N . GLY B 1 69 ? -23.453 3.273 23.391 1 82.56 69 GLY B N 1
ATOM 3805 C CA . GLY B 1 69 ? -24.703 4.008 23.406 1 82.56 69 GLY B CA 1
ATOM 3806 C C . GLY B 1 69 ? -24.547 5.477 23.062 1 82.56 69 GLY B C 1
ATOM 3807 O O . GLY B 1 69 ? -25.172 6.34 23.688 1 82.56 69 GLY B O 1
ATOM 3808 N N . LEU B 1 70 ? -23.656 5.73 22.125 1 85.31 70 LEU B N 1
ATOM 3809 C CA . LEU B 1 70 ? -23.422 7.117 21.719 1 85.31 70 LEU B CA 1
ATOM 3810 C C . LEU B 1 70 ? -24.562 7.629 20.859 1 85.31 70 LEU B C 1
ATOM 3812 O O . LEU B 1 70 ? -24.953 6.988 19.875 1 85.31 70 LEU B O 1
ATOM 3816 N N . THR B 1 71 ? -25.25 8.727 21.234 1 83.62 71 THR B N 1
ATOM 3817 C CA . THR B 1 71 ? -26.375 9.305 20.5 1 83.62 71 THR B CA 1
ATOM 3818 C C . THR B 1 71 ? -26.047 10.734 20.062 1 83.62 71 THR B C 1
ATOM 3820 O O . THR B 1 71 ? -26.891 11.625 20.188 1 83.62 71 THR B O 1
ATOM 3823 N N . LEU B 1 72 ? -24.969 10.898 19.672 1 83.38 72 LEU B N 1
ATOM 3824 C CA . LEU B 1 72 ? -24.531 12.219 19.219 1 83.38 72 LEU B CA 1
ATOM 3825 C C . LEU B 1 72 ? -24.984 12.477 17.797 1 83.38 72 LEU B C 1
ATOM 3827 O O . LEU B 1 72 ? -25.078 11.539 16.984 1 83.38 72 LEU B O 1
ATOM 3831 N N . HIS B 1 73 ? -25.234 13.766 17.422 1 86.94 73 HIS B N 1
ATOM 3832 C CA . HIS B 1 73 ? -25.984 14.039 16.203 1 86.94 73 HIS B CA 1
ATOM 3833 C C . HIS B 1 73 ? -25.156 14.82 15.195 1 86.94 73 HIS B C 1
ATOM 3835 O O . HIS B 1 73 ? -25.594 15.062 14.07 1 86.94 73 HIS B O 1
ATOM 3841 N N . VAL B 1 74 ? -24.031 15.32 15.586 1 93.44 74 VAL B N 1
ATOM 3842 C CA . VAL B 1 74 ? -23.156 15.984 14.633 1 93.44 74 VAL B CA 1
ATOM 3843 C C . VAL B 1 74 ? -22.188 14.969 14.031 1 93.44 74 VAL B C 1
ATOM 3845 O O . VAL B 1 74 ? -21.344 14.406 14.734 1 93.44 74 VAL B O 1
ATOM 3848 N N . PHE B 1 75 ? -22.25 14.852 12.734 1 92.44 75 PHE B N 1
ATOM 3849 C CA . PHE B 1 75 ? -21.531 13.766 12.086 1 92.44 75 PHE B CA 1
ATOM 3850 C C . PHE B 1 75 ? -20.156 14.242 11.609 1 92.44 75 PHE B C 1
ATOM 3852 O O . PHE B 1 75 ? -20.047 15.266 10.93 1 92.44 75 PHE B O 1
ATOM 3859 N N . ASP B 1 76 ? -19.141 13.531 11.961 1 95.25 76 ASP B N 1
ATOM 3860 C CA . ASP B 1 76 ? -17.781 13.727 11.469 1 95.25 76 ASP B CA 1
ATOM 3861 C C . ASP B 1 76 ? -17.625 13.141 10.07 1 95.25 76 ASP B C 1
ATOM 3863 O O . ASP B 1 76 ? -17.578 11.922 9.898 1 95.25 76 ASP B O 1
ATOM 3867 N N . VAL B 1 77 ? -17.438 14.086 9.086 1 92.88 77 VAL B N 1
ATOM 3868 C CA . VAL B 1 77 ? -17.406 13.625 7.699 1 92.88 77 VAL B CA 1
ATOM 3869 C C . VAL B 1 77 ? -15.977 13.328 7.285 1 92.88 77 VAL B C 1
ATOM 3871 O O . VAL B 1 77 ? -15.742 12.719 6.238 1 92.88 77 VAL B O 1
ATOM 3874 N N . GLY B 1 78 ? -15 13.766 8.102 1 93 78 GLY B N 1
ATOM 3875 C CA . GLY B 1 78 ? -13.617 13.445 7.816 1 93 78 GLY B CA 1
ATOM 3876 C C . GLY B 1 78 ? -12.875 14.57 7.121 1 93 78 GLY B C 1
ATOM 3877 O O . GLY B 1 78 ? -13.5 15.5 6.594 1 93 78 GLY B O 1
ATOM 3878 N N . ALA B 1 79 ? -11.547 14.43 7.023 1 90.38 79 ALA B N 1
ATOM 3879 C CA . ALA B 1 79 ? -10.672 15.469 6.477 1 90.38 79 ALA B CA 1
ATOM 3880 C C . ALA B 1 79 ? -10.82 15.562 4.957 1 90.38 79 ALA B C 1
ATOM 3882 O O . ALA B 1 79 ? -10.703 16.641 4.383 1 90.38 79 ALA B O 1
ATOM 3883 N N . GLY B 1 80 ? -11.086 14.492 4.305 1 86.44 80 GLY B N 1
ATOM 3884 C CA . GLY B 1 80 ? -11.266 14.508 2.861 1 86.44 80 GLY B CA 1
ATOM 3885 C C . GLY B 1 80 ? -12.398 15.414 2.41 1 86.44 80 GLY B C 1
ATOM 3886 O O . GLY B 1 80 ? -12.164 16.422 1.747 1 86.44 80 GLY B O 1
ATOM 3887 N N . PRO B 1 81 ? -13.523 15.086 2.801 1 88.19 81 PRO B N 1
ATOM 3888 C CA . PRO B 1 81 ? -14.656 15.953 2.5 1 88.19 81 PRO B CA 1
ATOM 3889 C C . PRO B 1 81 ? -14.469 17.375 3.029 1 88.19 81 PRO B C 1
ATOM 3891 O O . PRO B 1 81 ? -14.891 18.344 2.383 1 88.19 81 PRO B O 1
ATOM 3894 N N . ALA B 1 82 ? -13.836 17.484 4.16 1 93.5 82 ALA B N 1
ATOM 3895 C CA . ALA B 1 82 ? -13.633 18.797 4.746 1 93.5 82 ALA B CA 1
ATOM 3896 C C . ALA B 1 82 ? -12.766 19.672 3.848 1 93.5 82 ALA B C 1
ATOM 3898 O O . ALA B 1 82 ? -12.992 20.875 3.74 1 93.5 82 ALA B O 1
ATOM 3899 N N . SER B 1 83 ? -11.758 19.078 3.273 1 91.19 83 SER B N 1
ATOM 3900 C CA . SER B 1 83 ? -10.906 19.844 2.361 1 91.19 83 SER B CA 1
ATOM 3901 C C . SER B 1 83 ? -11.703 20.344 1.156 1 91.19 83 SER B C 1
ATOM 3903 O O . SER B 1 83 ? -11.539 21.484 0.727 1 91.19 83 SER B O 1
ATOM 3905 N N . GLY B 1 84 ? -12.594 19.5 0.63 1 87 84 GLY B N 1
ATOM 3906 C CA . GLY B 1 84 ? -13.469 19.922 -0.459 1 87 84 GLY B CA 1
ATOM 3907 C C . GLY B 1 84 ? -14.367 21.078 -0.093 1 87 84 GLY B C 1
ATOM 3908 O O . GLY B 1 84 ? -14.516 22.031 -0.872 1 87 84 GLY B O 1
ATOM 3909 N N . VAL B 1 85 ? -14.875 21.031 1.036 1 91.94 85 VAL B N 1
ATOM 3910 C CA . VAL B 1 85 ? -15.758 22.094 1.529 1 91.94 85 VAL B CA 1
ATOM 3911 C C . VAL B 1 85 ? -14.969 23.391 1.667 1 91.94 85 VAL B C 1
ATOM 3913 O O . VAL B 1 85 ? -15.453 24.453 1.279 1 91.94 85 VAL B O 1
ATOM 3916 N N . GLY B 1 86 ? -13.805 23.281 2.211 1 92.69 86 GLY B N 1
ATOM 3917 C CA . GLY B 1 86 ? -12.969 24.469 2.375 1 92.69 86 GLY B CA 1
ATOM 3918 C C . GLY B 1 86 ? -12.648 25.156 1.062 1 92.69 86 GLY B C 1
ATOM 3919 O O . GLY B 1 86 ? -12.75 26.375 0.954 1 92.69 86 GLY B O 1
ATOM 3920 N N . TYR B 1 87 ? -12.336 24.438 0.09 1 89.88 87 TYR B N 1
ATOM 3921 C CA . TYR B 1 87 ? -11.906 24.984 -1.188 1 89.88 87 TYR B CA 1
ATOM 3922 C C . TYR B 1 87 ? -13.109 25.484 -1.995 1 89.88 87 TYR B C 1
ATOM 3924 O O . TYR B 1 87 ? -12.953 26.266 -2.928 1 89.88 87 TYR B O 1
ATOM 3932 N N . ALA B 1 88 ? -14.297 25 -1.646 1 88.81 88 ALA B N 1
ATOM 3933 C CA . ALA B 1 88 ? -15.5 25.375 -2.387 1 88.81 88 ALA B CA 1
ATOM 3934 C C . ALA B 1 88 ? -16.031 26.719 -1.905 1 88.81 88 ALA B C 1
ATOM 3936 O O . ALA B 1 88 ? -16.984 27.25 -2.486 1 88.81 88 ALA B O 1
ATOM 3937 N N . THR B 1 89 ? -15.453 27.344 -1 1 92 89 THR B N 1
ATOM 3938 C CA . THR B 1 89 ? -15.883 28.625 -0.486 1 92 89 THR B CA 1
ATOM 3939 C C . THR B 1 89 ? -15.234 29.766 -1.267 1 92 89 THR B C 1
ATOM 3941 O O . THR B 1 89 ? -14.312 29.547 -2.055 1 92 89 THR B O 1
ATOM 3944 N N . ALA B 1 90 ? -15.766 30.984 -1.085 1 91.31 90 ALA B N 1
ATOM 3945 C CA . ALA B 1 90 ? -15.18 32.156 -1.729 1 91.31 90 ALA B CA 1
ATOM 3946 C C . ALA B 1 90 ? -13.727 32.344 -1.3 1 91.31 90 ALA B C 1
ATOM 3948 O O . ALA B 1 90 ? -12.867 32.688 -2.119 1 91.31 90 ALA B O 1
ATOM 3949 N N . ILE B 1 91 ? -13.477 32.188 -0.061 1 93.94 91 ILE B N 1
ATOM 3950 C CA . ILE B 1 91 ? -12.117 32.312 0.455 1 93.94 91 ILE B CA 1
ATOM 3951 C C . ILE B 1 91 ? -11.258 31.156 -0.032 1 93.94 91 ILE B C 1
ATOM 3953 O O . ILE B 1 91 ? -10.078 31.344 -0.34 1 93.94 91 ILE B O 1
ATOM 3957 N N . GLY B 1 92 ? -11.805 29.984 -0.069 1 91.88 92 GLY B N 1
ATOM 3958 C CA . GLY B 1 92 ? -11.102 28.844 -0.612 1 91.88 92 GLY B CA 1
ATOM 3959 C C . GLY B 1 92 ? -10.609 29.062 -2.031 1 91.88 92 GLY B C 1
ATOM 3960 O O . GLY B 1 92 ? -9.531 28.578 -2.402 1 91.88 92 GLY B O 1
ATOM 3961 N N . ALA B 1 93 ? -11.352 29.797 -2.783 1 86.44 93 ALA B N 1
ATOM 3962 C CA . ALA B 1 93 ? -11.023 30.031 -4.184 1 86.44 93 ALA B CA 1
ATOM 3963 C C . ALA B 1 93 ? -9.797 30.938 -4.309 1 86.44 93 ALA B C 1
ATOM 3965 O O . ALA B 1 93 ? -9.078 30.891 -5.309 1 86.44 93 ALA B O 1
ATOM 3966 N N . MET B 1 94 ? -9.523 31.688 -3.312 1 90.56 94 MET B N 1
ATOM 3967 C CA . MET B 1 94 ? -8.422 32.625 -3.441 1 90.56 94 MET B CA 1
ATOM 3968 C C . MET B 1 94 ? -7.297 32.312 -2.469 1 90.56 94 MET B C 1
ATOM 3970 O O . MET B 1 94 ? -6.277 33 -2.428 1 90.56 94 MET B O 1
ATOM 3974 N N . ILE B 1 95 ? -7.438 31.234 -1.761 1 92.69 95 ILE B N 1
ATOM 3975 C CA . ILE B 1 95 ? -6.574 31 -0.608 1 92.69 95 ILE B CA 1
ATOM 3976 C C . ILE B 1 95 ? -5.152 30.703 -1.081 1 92.69 95 ILE B C 1
ATOM 3978 O O . ILE B 1 95 ? -4.18 31.141 -0.457 1 92.69 95 ILE B O 1
ATOM 3982 N N . ILE B 1 96 ? -4.961 30.031 -2.148 1 88.19 96 ILE B N 1
ATOM 3983 C CA . ILE B 1 96 ? -3.66 29.547 -2.605 1 88.19 96 ILE B CA 1
ATOM 3984 C C . ILE B 1 96 ? -2.773 30.734 -2.975 1 88.19 96 ILE B C 1
ATOM 3986 O O . ILE B 1 96 ? -1.692 30.922 -2.408 1 88.19 96 ILE B O 1
ATOM 3990 N N . PRO B 1 97 ? -3.193 31.594 -3.924 1 89.25 97 PRO B N 1
ATOM 3991 C CA . PRO B 1 97 ? -2.326 32.719 -4.23 1 89.25 97 PRO B CA 1
ATOM 3992 C C . PRO B 1 97 ? -2.123 33.656 -3.029 1 89.25 97 PRO B C 1
ATOM 3994 O O . PRO B 1 97 ? -1.038 34.219 -2.857 1 89.25 97 PRO B O 1
ATOM 3997 N N . VAL B 1 98 ? -3.117 33.844 -2.186 1 93.81 98 VAL B N 1
ATOM 3998 C CA . VAL B 1 98 ? -3.031 34.75 -1.042 1 93.81 98 VAL B CA 1
ATOM 3999 C C . VAL B 1 98 ? -1.966 34.219 -0.069 1 93.81 98 VAL B C 1
ATOM 4001 O O . VAL B 1 98 ? -1.099 35 0.36 1 93.81 98 VAL B O 1
ATOM 4004 N N . ILE B 1 99 ? -2.039 32.969 0.263 1 94.44 99 ILE B N 1
ATOM 4005 C CA . ILE B 1 99 ? -1.104 32.438 1.24 1 94.44 99 ILE B CA 1
ATOM 4006 C C . ILE B 1 99 ? 0.283 32.312 0.614 1 94.44 99 ILE B C 1
ATOM 4008 O O . ILE B 1 99 ? 1.296 32.5 1.289 1 94.44 99 ILE B O 1
ATOM 4012 N N . PHE B 1 100 ? 0.326 31.969 -0.654 1 89.56 100 PHE B N 1
ATOM 4013 C CA . PHE B 1 100 ? 1.613 31.891 -1.336 1 89.56 100 PHE B CA 1
ATOM 4014 C C . PHE B 1 100 ? 2.326 33.25 -1.292 1 89.56 100 PHE B C 1
ATOM 4016 O O . PHE B 1 100 ? 3.518 33.312 -0.985 1 89.56 100 PHE B O 1
ATOM 4023 N N . LEU B 1 101 ? 1.636 34.281 -1.605 1 92.56 101 LEU B N 1
ATOM 4024 C CA . LEU B 1 101 ? 2.205 35.625 -1.578 1 92.56 101 LEU B CA 1
ATOM 4025 C C . LEU B 1 101 ? 2.609 36.031 -0.161 1 92.56 101 LEU B C 1
ATOM 4027 O O . LEU B 1 101 ? 3.648 36.656 0.04 1 92.56 101 LEU B O 1
ATOM 4031 N N . LEU B 1 102 ? 1.768 35.688 0.788 1 96.19 102 LEU B N 1
ATOM 4032 C CA . LEU B 1 102 ? 2.135 35.906 2.182 1 96.19 102 LEU B CA 1
ATOM 4033 C C . LEU B 1 102 ? 3.455 35.219 2.516 1 96.19 102 LEU B C 1
ATOM 4035 O O . LEU B 1 102 ? 4.332 35.844 3.135 1 96.19 102 LEU B O 1
ATOM 4039 N N . ASN B 1 103 ? 3.584 33.969 2.131 1 95.62 103 ASN B N 1
ATOM 4040 C CA . ASN B 1 103 ? 4.773 33.188 2.43 1 95.62 103 ASN B CA 1
ATOM 4041 C C . ASN B 1 103 ? 6.023 33.812 1.792 1 95.62 103 ASN B C 1
ATOM 4043 O O . ASN B 1 103 ? 7.055 33.938 2.451 1 95.62 103 ASN B O 1
ATOM 4047 N N . VAL B 1 104 ? 5.918 34.125 0.552 1 90.81 104 VAL B N 1
ATOM 4048 C CA . VAL B 1 104 ? 7.035 34.75 -0.149 1 90.81 104 VAL B CA 1
ATOM 4049 C C . VAL B 1 104 ? 7.402 36.062 0.537 1 90.81 104 VAL B C 1
ATOM 4051 O O . VAL B 1 104 ? 8.586 36.344 0.748 1 90.81 104 VAL B O 1
ATOM 4054 N N . GLY B 1 105 ? 6.438 36.844 0.837 1 93.94 105 GLY B N 1
ATOM 4055 C CA . GLY B 1 105 ? 6.676 38.094 1.542 1 93.94 105 GLY B CA 1
ATOM 4056 C C . GLY B 1 105 ? 7.391 37.906 2.865 1 93.94 105 GLY B C 1
ATOM 4057 O O . GLY B 1 105 ? 8.344 38.625 3.17 1 93.94 105 GLY B O 1
ATOM 4058 N N . MET B 1 106 ? 6.941 36.938 3.65 1 95.44 106 MET B N 1
ATOM 4059 C CA . MET B 1 106 ? 7.547 36.688 4.953 1 95.44 106 MET B CA 1
ATOM 4060 C C . MET B 1 106 ? 8.961 36.156 4.797 1 95.44 106 MET B C 1
ATOM 4062 O O . MET B 1 106 ? 9.828 36.406 5.637 1 95.44 106 MET B O 1
ATOM 4066 N N . LEU B 1 107 ? 9.188 35.406 3.766 1 91.31 107 LEU B N 1
ATOM 4067 C CA . LEU B 1 107 ? 10.523 34.875 3.506 1 91.31 107 LEU B CA 1
ATOM 4068 C C . LEU B 1 107 ? 11.492 36 3.146 1 91.31 107 LEU B C 1
ATOM 4070 O O . LEU B 1 107 ? 12.617 36.031 3.662 1 91.31 107 LEU B O 1
ATOM 4074 N N . VAL B 1 108 ? 11.055 36.875 2.271 1 89.19 108 VAL B N 1
ATOM 4075 C CA . VAL B 1 108 ? 11.906 37.969 1.794 1 89.19 108 VAL B CA 1
ATOM 4076 C C . VAL B 1 108 ? 12.219 38.906 2.945 1 89.19 108 VAL B C 1
ATOM 4078 O O . VAL B 1 108 ? 13.336 39.438 3.031 1 89.19 108 VAL B O 1
ATOM 4081 N N . THR B 1 109 ? 11.297 39.062 3.859 1 92.06 109 THR B N 1
ATOM 4082 C CA . THR B 1 109 ? 11.484 39.969 4.98 1 92.06 109 THR B CA 1
ATOM 4083 C C . THR B 1 109 ? 12.117 39.25 6.168 1 92.06 109 THR B C 1
ATOM 4085 O O . THR B 1 109 ? 12.219 39.812 7.262 1 92.06 109 THR B O 1
ATOM 4088 N N . ARG B 1 110 ? 12.414 38.031 6.043 1 91.81 110 ARG B N 1
ATOM 4089 C CA . ARG B 1 110 ? 13.102 37.219 7.035 1 91.81 110 ARG B CA 1
ATOM 4090 C C . ARG B 1 110 ? 12.25 37.062 8.289 1 91.81 110 ARG B C 1
ATOM 4092 O O . ARG B 1 110 ? 12.781 37 9.406 1 91.81 110 ARG B O 1
ATOM 4099 N N . LEU B 1 111 ? 10.938 37.062 8.023 1 94.19 111 LEU B N 1
ATOM 4100 C CA . LEU B 1 111 ? 10.031 36.844 9.141 1 94.19 111 LEU B CA 1
ATOM 4101 C C . LEU B 1 111 ? 9.781 35.344 9.336 1 94.19 111 LEU B C 1
ATOM 4103 O O . LEU B 1 111 ? 9.281 34.938 10.383 1 94.19 111 LEU B O 1
ATOM 4107 N N . THR B 1 112 ? 10.102 34.562 8.32 1 94.69 112 THR B N 1
ATOM 4108 C CA . THR B 1 112 ? 10.047 33.125 8.414 1 94.69 112 THR B CA 1
ATOM 4109 C C . THR B 1 112 ? 11.188 32.469 7.629 1 94.69 112 THR B C 1
ATOM 4111 O O . THR B 1 112 ? 11.812 33.125 6.793 1 94.69 112 THR B O 1
ATOM 4114 N N . LYS B 1 113 ? 11.531 31.297 8.008 1 93.75 113 LYS B N 1
ATOM 4115 C CA . LYS B 1 113 ? 12.516 30.484 7.285 1 93.75 113 LYS B CA 1
ATOM 4116 C C . LYS B 1 113 ? 11.844 29.375 6.5 1 93.75 113 LYS B C 1
ATOM 4118 O O . LYS B 1 113 ? 12.508 28.625 5.77 1 93.75 113 LYS B O 1
ATOM 4123 N N . THR B 1 114 ? 10.555 29.266 6.531 1 94.5 114 THR B N 1
ATOM 4124 C CA . THR B 1 114 ? 9.836 28.125 5.977 1 94.5 114 THR B CA 1
ATOM 4125 C C . THR B 1 114 ? 9.156 28.5 4.66 1 94.5 114 THR B C 1
ATOM 4127 O O . THR B 1 114 ? 8.422 29.484 4.598 1 94.5 114 THR B O 1
ATOM 4130 N N . MET B 1 115 ? 9.492 27.828 3.686 1 91.12 115 MET B N 1
ATOM 4131 C CA . MET B 1 115 ? 8.711 27.844 2.457 1 91.12 115 MET B CA 1
ATOM 4132 C C . MET B 1 115 ? 7.684 26.719 2.443 1 91.12 115 MET B C 1
ATOM 4134 O O . MET B 1 115 ? 8.039 25.562 2.238 1 91.12 115 MET B O 1
ATOM 4138 N N . ASN B 1 116 ? 6.422 27.047 2.557 1 93.12 116 ASN B N 1
ATOM 4139 C CA . ASN B 1 116 ? 5.352 26.062 2.611 1 93.12 116 ASN B CA 1
ATOM 4140 C C . ASN B 1 116 ? 4.961 25.578 1.217 1 93.12 116 ASN B C 1
ATOM 4142 O O . ASN B 1 116 ? 4.152 26.219 0.538 1 93.12 116 ASN B O 1
ATOM 4146 N N . VAL B 1 117 ? 5.414 24.438 0.911 1 81.31 117 VAL B N 1
ATOM 4147 C CA . VAL B 1 117 ? 5.188 23.938 -0.438 1 81.31 117 VAL B CA 1
ATOM 4148 C C . VAL B 1 117 ? 3.971 23.016 -0.446 1 81.31 117 VAL B C 1
ATOM 4150 O O . VAL B 1 117 ? 3.529 22.562 -1.507 1 81.31 117 VAL B O 1
ATOM 4153 N N . ASP B 1 118 ? 3.486 22.703 0.689 1 81.19 118 ASP B N 1
ATOM 4154 C CA . ASP B 1 118 ? 2.307 21.859 0.805 1 81.19 118 ASP B CA 1
ATOM 4155 C C . ASP B 1 118 ? 1.029 22.656 0.536 1 81.19 118 ASP B C 1
ATOM 4157 O O . ASP B 1 118 ? 0.188 22.797 1.424 1 81.19 118 ASP B O 1
ATOM 4161 N N . ILE B 1 119 ? 0.799 22.938 -0.598 1 80.69 119 ILE B N 1
ATOM 4162 C CA . ILE B 1 119 ? -0.266 23.844 -1.014 1 80.69 119 ILE B CA 1
ATOM 4163 C C . ILE B 1 119 ? -1.622 23.172 -0.813 1 80.69 119 ILE B C 1
ATOM 4165 O O . ILE B 1 119 ? -2.607 23.844 -0.476 1 80.69 119 ILE B O 1
ATOM 4169 N N . TYR B 1 120 ? -1.725 21.891 -0.917 1 80.12 120 TYR B N 1
ATOM 4170 C CA . TYR B 1 120 ? -2.975 21.156 -0.756 1 80.12 120 TYR B CA 1
ATOM 4171 C C . TYR B 1 120 ? -3.588 21.422 0.615 1 80.12 120 TYR B C 1
ATOM 4173 O O . TYR B 1 120 ? -4.812 21.5 0.751 1 80.12 120 TYR B O 1
ATOM 4181 N N . ASN B 1 121 ? -2.824 21.641 1.583 1 89.06 121 ASN B N 1
ATOM 4182 C CA . ASN B 1 121 ? -3.344 21.734 2.943 1 89.06 121 ASN B CA 1
ATOM 4183 C C . ASN B 1 121 ? -3.68 23.172 3.316 1 89.06 121 ASN B C 1
ATOM 4185 O O . ASN B 1 121 ? -3.947 23.469 4.484 1 89.06 121 ASN B O 1
ATOM 4189 N N . TYR B 1 122 ? -3.781 24 2.297 1 92.75 122 TYR B N 1
ATOM 4190 C CA . TYR B 1 122 ? -4.18 25.375 2.574 1 92.75 122 TYR B CA 1
ATOM 4191 C C . TYR B 1 122 ? -5.668 25.453 2.898 1 92.75 122 TYR B C 1
ATOM 4193 O O . TYR B 1 122 ? -6.152 26.484 3.365 1 92.75 122 TYR B O 1
ATOM 4201 N N . TRP B 1 123 ? -6.344 24.297 2.785 1 92.75 123 TRP B N 1
ATOM 4202 C CA . TRP B 1 123 ? -7.77 24.281 3.096 1 92.75 123 TRP B CA 1
ATOM 4203 C C . TRP B 1 123 ? -8.008 24.562 4.574 1 92.75 123 TRP B C 1
ATOM 4205 O O . TRP B 1 123 ? -9.062 25.078 4.953 1 92.75 123 TRP B O 1
ATOM 4215 N N . HIS B 1 124 ? -7.055 24.281 5.465 1 96.38 124 HIS B N 1
ATOM 4216 C CA . HIS B 1 124 ? -7.191 24.625 6.875 1 96.38 124 HIS B CA 1
ATOM 4217 C C . HIS B 1 124 ? -7.352 26.125 7.074 1 96.38 124 HIS B C 1
ATOM 4219 O O . HIS B 1 124 ? -8.172 26.562 7.883 1 96.38 124 HIS B O 1
ATOM 4225 N N . TYR B 1 125 ? -6.59 26.828 6.344 1 97.75 125 TYR B N 1
ATOM 4226 C CA . TYR B 1 125 ? -6.645 28.281 6.426 1 97.75 125 TYR B CA 1
ATOM 4227 C C . TYR B 1 125 ? -7.945 28.812 5.832 1 97.75 125 TYR B C 1
ATOM 4229 O O . TYR B 1 125 ? -8.531 29.766 6.359 1 97.75 125 TYR B O 1
ATOM 4237 N N . ALA B 1 126 ? -8.328 28.172 4.781 1 96.69 126 ALA B N 1
ATOM 4238 C CA . ALA B 1 126 ? -9.578 28.562 4.129 1 96.69 126 ALA B CA 1
ATOM 4239 C C . ALA B 1 126 ? -10.766 28.375 5.062 1 96.69 126 ALA B C 1
ATOM 4241 O O . ALA B 1 126 ? -11.664 29.219 5.113 1 96.69 126 ALA B O 1
ATOM 4242 N N . ILE B 1 127 ? -10.789 27.328 5.773 1 97.38 127 ILE B N 1
ATOM 4243 C CA . ILE B 1 127 ? -11.883 27.047 6.695 1 97.38 127 ILE B CA 1
ATOM 4244 C C . ILE B 1 127 ? -11.891 28.078 7.82 1 97.38 127 ILE B C 1
ATOM 4246 O O . ILE B 1 127 ? -12.945 28.609 8.18 1 97.38 127 ILE B O 1
ATOM 4250 N N . THR B 1 128 ? -10.742 28.359 8.359 1 98.12 128 THR B N 1
ATOM 4251 C CA . THR B 1 128 ? -10.648 29.375 9.398 1 98.12 128 THR B CA 1
ATOM 4252 C C . THR B 1 128 ? -11.172 30.719 8.898 1 98.12 128 THR B C 1
ATOM 4254 O O . THR B 1 128 ? -11.992 31.359 9.57 1 98.12 128 THR B O 1
ATOM 4257 N N . GLY B 1 129 ? -10.727 31.109 7.766 1 98.12 129 GLY B N 1
ATOM 4258 C CA . GLY B 1 129 ? -11.18 32.375 7.191 1 98.12 129 GLY B CA 1
ATOM 4259 C C . GLY B 1 129 ? -12.672 32.406 6.938 1 98.12 129 GLY B C 1
ATOM 4260 O O . GLY B 1 129 ? -13.32 33.438 7.18 1 98.12 129 GLY B O 1
ATOM 4261 N N . THR B 1 130 ? -13.227 31.312 6.441 1 97.88 130 THR B N 1
ATOM 4262 C CA . THR B 1 130 ? -14.648 31.266 6.117 1 97.88 130 THR B CA 1
ATOM 4263 C C . THR B 1 130 ? -15.5 31.312 7.387 1 97.88 130 THR B C 1
ATOM 4265 O O . THR B 1 130 ? -16.562 31.922 7.406 1 97.88 130 THR B O 1
ATOM 4268 N N . VAL B 1 131 ? -15.078 30.656 8.414 1 97.94 131 VAL B N 1
ATOM 4269 C CA . VAL B 1 131 ? -15.789 30.719 9.688 1 97.94 131 VAL B CA 1
ATOM 4270 C C . VAL B 1 131 ? -15.82 32.156 10.188 1 97.94 131 VAL B C 1
ATOM 4272 O O . VAL B 1 131 ? -16.859 32.656 10.641 1 97.94 131 VAL B O 1
ATOM 4275 N N . VAL B 1 132 ? -14.703 32.875 10.102 1 98.06 132 VAL B N 1
ATOM 4276 C CA . VAL B 1 132 ? -14.641 34.281 10.484 1 98.06 132 VAL B CA 1
ATOM 4277 C C . VAL B 1 132 ? -15.617 35.094 9.641 1 98.06 132 VAL B C 1
ATOM 4279 O O . VAL B 1 132 ? -16.344 35.938 10.164 1 98.06 132 VAL B O 1
ATOM 4282 N N . GLN B 1 133 ? -15.586 34.812 8.367 1 97.62 133 GLN B N 1
ATOM 4283 C CA . GLN B 1 133 ? -16.484 35.5 7.461 1 97.62 133 GLN B CA 1
ATOM 4284 C C . GLN B 1 133 ? -17.938 35.281 7.859 1 97.62 133 GLN B C 1
ATOM 4286 O O . GLN B 1 133 ? -18.734 36.25 7.867 1 97.62 133 GLN B O 1
ATOM 4291 N N . LEU B 1 134 ? -18.281 34.125 8.18 1 96.69 134 LEU B N 1
ATOM 4292 C CA . LEU B 1 134 ? -19.656 33.781 8.523 1 96.69 134 LEU B CA 1
ATOM 4293 C C . LEU B 1 134 ? -20.031 34.406 9.867 1 96.69 134 LEU B C 1
ATOM 4295 O O . LEU B 1 134 ? -21.188 34.844 10.055 1 96.69 134 LEU B O 1
ATOM 4299 N N . MET B 1 135 ? -19.156 34.438 10.781 1 96.56 135 MET B N 1
ATOM 4300 C CA . MET B 1 135 ? -19.438 35 12.109 1 96.56 135 MET B CA 1
ATOM 4301 C C . MET B 1 135 ? -19.547 36.5 12.062 1 96.56 135 MET B C 1
ATOM 4303 O O . MET B 1 135 ? -20.297 37.125 12.836 1 96.56 135 MET B O 1
ATOM 4307 N N . THR B 1 136 ? -18.859 37.156 11.133 1 96.5 136 THR B N 1
ATOM 4308 C CA . THR B 1 136 ? -18.766 38.625 11.141 1 96.5 136 THR B CA 1
ATOM 4309 C C . THR B 1 136 ? -19.562 39.219 9.984 1 96.5 136 THR B C 1
ATOM 4311 O O . THR B 1 136 ? -19.891 40.406 10 1 96.5 136 THR B O 1
ATOM 4314 N N . GLY B 1 137 ? -19.734 38.438 8.906 1 95.06 137 GLY B N 1
ATOM 4315 C CA . GLY B 1 137 ? -20.406 38.906 7.711 1 95.06 137 GLY B CA 1
ATOM 4316 C C . GLY B 1 137 ? -19.469 39.625 6.754 1 95.06 137 GLY B C 1
ATOM 4317 O O . GLY B 1 137 ? -19.891 40.125 5.711 1 95.06 137 GLY B O 1
ATOM 4318 N N . SER B 1 138 ? -18.188 39.625 7.055 1 96.94 138 SER B N 1
ATOM 4319 C CA . SER B 1 138 ? -17.234 40.375 6.258 1 96.94 138 SER B CA 1
ATOM 4320 C C . SER B 1 138 ? -16.219 39.469 5.594 1 96.94 138 SER B C 1
ATOM 4322 O O . SER B 1 138 ? -15.531 38.688 6.273 1 96.94 138 SER B O 1
ATOM 4324 N N . LEU B 1 139 ? -16.141 39.562 4.301 1 96.56 139 LEU B N 1
ATOM 4325 C CA . LEU B 1 139 ? -15.156 38.812 3.527 1 96.56 139 LEU B CA 1
ATOM 4326 C C . LEU B 1 139 ? -13.742 39.25 3.859 1 96.56 139 LEU B C 1
ATOM 4328 O O . LEU B 1 139 ? -12.82 38.438 3.914 1 96.56 139 LEU B O 1
ATOM 4332 N N . ILE B 1 140 ? -13.562 40.5 4.047 1 96.5 140 ILE B N 1
ATOM 4333 C CA . ILE B 1 140 ? -12.25 41.031 4.348 1 96.5 140 ILE B CA 1
ATOM 4334 C C . ILE B 1 140 ? -11.742 40.5 5.676 1 96.5 140 ILE B C 1
ATOM 4336 O O . ILE B 1 140 ? -10.586 40.094 5.789 1 96.5 140 ILE B O 1
ATOM 4340 N N . TYR B 1 141 ? -12.641 40.469 6.719 1 97.44 141 TYR B N 1
ATOM 4341 C CA . TYR B 1 141 ? -12.258 39.906 8 1 97.44 141 TYR B CA 1
ATOM 4342 C C . TYR B 1 141 ? -11.914 38.406 7.848 1 97.44 141 TYR B C 1
ATOM 4344 O O . TYR B 1 141 ? -11 37.906 8.5 1 97.44 141 TYR B O 1
ATOM 4352 N N . GLY B 1 142 ? -12.633 37.75 6.957 1 97.88 142 GLY B N 1
ATOM 4353 C CA . GLY B 1 142 ? -12.352 36.344 6.691 1 97.88 142 GLY B CA 1
ATOM 4354 C C . GLY B 1 142 ? -10.977 36.125 6.098 1 97.88 142 GLY B C 1
ATOM 4355 O O . GLY B 1 142 ? -10.234 35.25 6.559 1 97.88 142 GLY B O 1
ATOM 4356 N N . VAL B 1 143 ? -10.664 36.844 5.066 1 97.38 143 VAL B N 1
ATOM 4357 C CA . VAL B 1 143 ? -9.367 36.719 4.414 1 97.38 143 VAL B CA 1
ATOM 4358 C C . VAL B 1 143 ? -8.258 37.031 5.41 1 97.38 143 VAL B C 1
ATOM 4360 O O . VAL B 1 143 ? -7.242 36.344 5.457 1 97.38 143 VAL B O 1
ATOM 4363 N N . LEU B 1 144 ? -8.453 38.062 6.199 1 97.62 144 LEU B N 1
ATOM 4364 C CA . LEU B 1 144 ? -7.473 38.406 7.219 1 97.62 144 LEU B CA 1
ATOM 4365 C C . LEU B 1 144 ? -7.316 37.281 8.242 1 97.62 144 LEU B C 1
ATOM 4367 O O . LEU B 1 144 ? -6.211 37.031 8.719 1 97.62 144 LEU B O 1
ATOM 4371 N N . GLY B 1 145 ? -8.43 36.688 8.641 1 98.19 145 GLY B N 1
ATOM 4372 C CA . GLY B 1 145 ? -8.359 35.562 9.531 1 98.19 145 GLY B CA 1
ATOM 4373 C C . GLY B 1 145 ? -7.551 34.406 8.969 1 98.19 145 GLY B C 1
ATOM 4374 O O . GLY B 1 145 ? -6.75 33.781 9.688 1 98.19 145 GLY B O 1
ATOM 4375 N N . ALA B 1 146 ? -7.754 34.094 7.684 1 98.19 146 ALA B N 1
ATOM 4376 C CA . ALA B 1 146 ? -6.984 33.062 7.012 1 98.19 146 ALA B CA 1
ATOM 4377 C C . ALA B 1 146 ? -5.496 33.375 7 1 98.19 146 ALA B C 1
ATOM 4379 O O . ALA B 1 146 ? -4.656 32.531 7.238 1 98.19 146 ALA B O 1
ATOM 4380 N N . ILE B 1 147 ? -5.18 34.594 6.699 1 98.25 147 ILE B N 1
ATOM 4381 C CA . ILE B 1 147 ? -3.801 35.062 6.656 1 98.25 147 ILE B CA 1
ATOM 4382 C C . ILE B 1 147 ? -3.16 34.906 8.031 1 98.25 147 ILE B C 1
ATOM 4384 O O . ILE B 1 147 ? -2.016 34.469 8.148 1 98.25 147 ILE B O 1
ATOM 4388 N N . CYS B 1 148 ? -3.863 35.312 9.086 1 98.44 148 CYS B N 1
ATOM 4389 C CA . CYS B 1 148 ? -3.354 35.219 10.445 1 98.44 148 CYS B CA 1
ATOM 4390 C C . CYS B 1 148 ? -3.078 33.75 10.812 1 98.44 148 CYS B C 1
ATOM 4392 O O . CYS B 1 148 ? -2.057 33.469 11.43 1 98.44 148 CYS B O 1
ATOM 4394 N N . HIS B 1 149 ? -4.008 32.844 10.445 1 98.38 149 HIS B N 1
ATOM 4395 C CA . HIS B 1 149 ? -3.797 31.438 10.695 1 98.38 149 HIS B CA 1
ATOM 4396 C C . HIS B 1 149 ? -2.551 30.922 9.977 1 98.38 149 HIS B C 1
ATOM 4398 O O . HIS B 1 149 ? -1.743 30.203 10.562 1 98.38 149 HIS B O 1
ATOM 4404 N N . ALA B 1 150 ? -2.385 31.312 8.766 1 98.19 150 ALA B N 1
ATOM 4405 C CA . ALA B 1 150 ? -1.23 30.891 7.977 1 98.19 150 ALA B CA 1
ATOM 4406 C C . ALA B 1 150 ? 0.067 31.438 8.57 1 98.19 150 ALA B C 1
ATOM 4408 O O . ALA B 1 150 ? 1.068 30.719 8.648 1 98.19 150 ALA B O 1
ATOM 4409 N N . ALA B 1 151 ? 0.061 32.688 8.953 1 98.12 151 ALA B N 1
ATOM 4410 C CA . ALA B 1 151 ? 1.245 33.312 9.523 1 98.12 151 ALA B CA 1
ATOM 4411 C C . ALA B 1 151 ? 1.66 32.625 10.828 1 98.12 151 ALA B C 1
ATOM 4413 O O . ALA B 1 151 ? 2.848 32.375 11.062 1 98.12 151 ALA B O 1
ATOM 4414 N N . LEU B 1 152 ? 0.691 32.344 11.633 1 98.06 152 LEU B N 1
ATOM 4415 C CA . LEU B 1 152 ? 0.98 31.641 12.875 1 98.06 152 LEU B CA 1
ATOM 4416 C C . LEU B 1 152 ? 1.547 30.25 12.578 1 98.06 152 LEU B C 1
ATOM 4418 O O . LEU B 1 152 ? 2.463 29.797 13.266 1 98.06 152 LEU B O 1
ATOM 4422 N N . SER B 1 153 ? 0.989 29.609 11.586 1 97.69 153 SER B N 1
ATOM 4423 C CA . SER B 1 153 ? 1.445 28.266 11.203 1 97.69 153 SER B CA 1
ATOM 4424 C C . SER B 1 153 ? 2.902 28.297 10.75 1 97.69 153 SER B C 1
ATOM 4426 O O . SER B 1 153 ? 3.682 27.406 11.109 1 97.69 153 SER B O 1
ATOM 4428 N N . LEU B 1 154 ? 3.248 29.25 9.969 1 97 154 LEU B N 1
ATOM 4429 C CA . LEU B 1 154 ? 4.621 29.391 9.492 1 97 154 LEU B CA 1
ATOM 4430 C C . LEU B 1 154 ? 5.578 29.625 10.664 1 97 154 LEU B C 1
ATOM 4432 O O . LEU B 1 154 ? 6.672 29.047 10.695 1 97 154 LEU B O 1
ATOM 4436 N N . LYS B 1 155 ? 5.16 30.359 11.57 1 97.12 155 LYS B N 1
ATOM 4437 C CA . LYS B 1 155 ? 6.027 30.656 12.703 1 97.12 155 LYS B CA 1
ATOM 4438 C C . LYS B 1 155 ? 6.168 29.438 13.617 1 97.12 155 LYS B C 1
ATOM 4440 O O . LYS B 1 155 ? 7.25 29.188 14.164 1 97.12 155 LYS B O 1
ATOM 4445 N N . MET B 1 156 ? 5.094 28.766 13.836 1 97.19 156 MET B N 1
ATOM 4446 C CA . MET B 1 156 ? 5.191 27.531 14.617 1 97.19 156 MET B CA 1
ATOM 4447 C C . MET B 1 156 ? 6.117 26.531 13.93 1 97.19 156 MET B C 1
ATOM 4449 O O . MET B 1 156 ? 6.836 25.781 14.602 1 97.19 156 MET B O 1
ATOM 4453 N N . ALA B 1 157 ? 6.031 26.531 12.609 1 96.75 157 ALA B N 1
ATOM 4454 C CA . ALA B 1 157 ? 6.906 25.656 11.836 1 96.75 157 ALA B CA 1
ATOM 4455 C C . ALA B 1 157 ? 8.375 26 12.07 1 96.75 157 ALA B C 1
ATOM 4457 O O . ALA B 1 157 ? 9.211 25.109 12.242 1 96.75 157 ALA B O 1
ATOM 4458 N N . ASP B 1 158 ? 8.688 27.266 12.086 1 95.94 158 ASP B N 1
ATOM 4459 C CA . ASP B 1 158 ? 10.047 27.719 12.375 1 95.94 158 ASP B CA 1
ATOM 4460 C C . ASP B 1 158 ? 10.477 27.312 13.781 1 95.94 158 ASP B C 1
ATOM 4462 O O . ASP B 1 158 ? 11.586 26.812 13.969 1 95.94 158 ASP B O 1
ATOM 4466 N N . TRP B 1 159 ? 9.547 27.578 14.648 1 96.31 159 TRP B N 1
ATOM 4467 C CA . TRP B 1 159 ? 9.836 27.391 16.062 1 96.31 159 TRP B CA 1
ATOM 4468 C C . TRP B 1 159 ? 10.141 25.922 16.375 1 96.31 159 TRP B C 1
ATOM 4470 O O . TRP B 1 159 ? 10.938 25.625 17.266 1 96.31 159 TRP B O 1
ATOM 4480 N N . THR B 1 160 ? 9.57 25 15.672 1 96.38 160 THR B N 1
ATOM 4481 C CA . THR B 1 160 ? 9.672 23.578 15.984 1 96.38 160 THR B CA 1
ATOM 4482 C C . THR B 1 160 ? 10.562 22.859 14.977 1 96.38 160 THR B C 1
ATOM 4484 O O . THR B 1 160 ? 10.742 21.641 15.047 1 96.38 160 THR B O 1
ATOM 4487 N N . ALA B 1 161 ? 11.188 23.516 14.07 1 95.06 161 ALA B N 1
ATOM 4488 C CA . ALA B 1 161 ? 11.891 22.953 12.922 1 95.06 161 ALA B CA 1
ATOM 4489 C C . ALA B 1 161 ? 12.969 21.969 13.375 1 95.06 161 ALA B C 1
ATOM 4491 O O . ALA B 1 161 ? 13.055 20.859 12.859 1 95.06 161 ALA B O 1
ATOM 4492 N N . LYS B 1 162 ? 13.758 22.312 14.344 1 94.06 162 LYS B N 1
ATOM 4493 C CA . LYS B 1 162 ? 14.867 21.469 14.781 1 94.06 162 LYS B CA 1
ATOM 4494 C C . LYS B 1 162 ? 14.367 20.172 15.391 1 94.06 162 LYS B C 1
ATOM 4496 O O . LYS B 1 162 ? 14.93 19.094 15.133 1 94.06 162 LYS B O 1
ATOM 4501 N N . ARG B 1 163 ? 13.344 20.281 16.172 1 94.31 163 ARG B N 1
ATOM 4502 C CA . ARG B 1 163 ? 12.773 19.078 16.766 1 94.31 163 ARG B CA 1
ATOM 4503 C C . ARG B 1 163 ? 12.164 18.172 15.703 1 94.31 163 ARG B C 1
ATOM 4505 O O . ARG B 1 163 ? 12.273 16.938 15.789 1 94.31 163 ARG B O 1
ATOM 4512 N N . VAL B 1 164 ? 11.508 18.781 14.75 1 95.12 164 VAL B N 1
ATOM 4513 C CA . VAL B 1 164 ? 10.922 18.016 13.648 1 95.12 164 VAL B CA 1
ATOM 4514 C C . VAL B 1 164 ? 12.016 17.281 12.883 1 95.12 164 VAL B C 1
ATOM 4516 O O . VAL B 1 164 ? 11.891 16.094 12.594 1 95.12 164 VAL B O 1
ATOM 4519 N N . GLN B 1 165 ? 13.086 17.969 12.57 1 93.75 165 GLN B N 1
ATOM 4520 C CA . GLN B 1 165 ? 14.195 17.406 11.805 1 93.75 165 GLN B CA 1
ATOM 4521 C C . GLN B 1 165 ? 14.875 16.281 12.562 1 93.75 165 GLN B C 1
ATOM 4523 O O . GLN B 1 165 ? 15.266 15.273 11.961 1 93.75 165 GLN B O 1
ATOM 4528 N N . ASN B 1 166 ? 14.93 16.391 13.867 1 92.38 166 ASN B N 1
ATOM 4529 C CA . ASN B 1 166 ? 15.523 15.336 14.688 1 92.38 166 ASN B CA 1
ATOM 4530 C C . ASN B 1 166 ? 14.641 14.094 14.734 1 92.38 166 ASN B C 1
ATOM 4532 O O . ASN B 1 166 ? 15.141 12.969 14.656 1 92.38 166 ASN B O 1
ATOM 4536 N N . ILE B 1 167 ? 13.398 14.312 14.867 1 89.88 167 ILE B N 1
ATOM 4537 C CA . ILE B 1 167 ? 12.453 13.203 14.984 1 89.88 167 ILE B CA 1
ATOM 4538 C C . ILE B 1 167 ? 12.312 12.492 13.641 1 89.88 167 ILE B C 1
ATOM 4540 O O . ILE B 1 167 ? 12.25 11.266 13.594 1 89.88 167 ILE B O 1
ATOM 4544 N N . VAL B 1 168 ? 12.234 13.211 12.578 1 88.38 168 VAL B N 1
ATOM 4545 C CA . VAL B 1 168 ? 12.047 12.656 11.242 1 88.38 168 VAL B CA 1
ATOM 4546 C C . VAL B 1 168 ? 13.375 12.141 10.711 1 88.38 168 VAL B C 1
ATOM 4548 O O . VAL B 1 168 ? 13.406 11.195 9.914 1 88.38 168 VAL B O 1
ATOM 4551 N N . GLY B 1 169 ? 14.484 12.766 11.094 1 87.75 169 GLY B N 1
ATOM 4552 C CA . GLY B 1 169 ? 15.805 12.398 10.609 1 87.75 169 GLY B CA 1
ATOM 4553 C C . GLY B 1 169 ? 16.141 13.016 9.266 1 87.75 169 GLY B C 1
ATOM 4554 O O . GLY B 1 169 ? 16.781 12.383 8.422 1 87.75 169 GLY B O 1
ATOM 4555 N N . LEU B 1 170 ? 15.594 14.18 9.023 1 88.38 170 LEU B N 1
ATOM 4556 C CA . LEU B 1 170 ? 15.82 14.914 7.789 1 88.38 170 LEU B CA 1
ATOM 4557 C C . LEU B 1 170 ? 16 16.406 8.07 1 88.38 170 LEU B C 1
ATOM 4559 O O . LEU B 1 170 ? 15.141 17.047 8.672 1 88.38 170 LEU B O 1
ATOM 4563 N N . GLU B 1 171 ? 17.062 16.859 7.566 1 90.38 171 GLU B N 1
ATOM 4564 C CA . GLU B 1 171 ? 17.344 18.266 7.781 1 90.38 171 GLU B CA 1
ATOM 4565 C C . GLU B 1 171 ? 16.625 19.141 6.754 1 90.38 171 GLU B C 1
ATOM 4567 O O . GLU B 1 171 ? 16.25 18.656 5.68 1 90.38 171 GLU B O 1
ATOM 4572 N N . GLY B 1 172 ? 16.344 20.312 7.195 1 89.69 172 GLY B N 1
ATOM 4573 C CA . GLY B 1 172 ? 15.875 21.312 6.25 1 89.69 172 GLY B CA 1
ATOM 4574 C C . GLY B 1 172 ? 14.375 21.281 6.031 1 89.69 172 GLY B C 1
ATOM 4575 O O . GLY B 1 172 ? 13.867 21.828 5.043 1 89.69 172 GLY B O 1
ATOM 4576 N N . ILE B 1 173 ? 13.68 20.609 6.93 1 92.31 173 ILE B N 1
ATOM 4577 C CA . ILE B 1 173 ? 12.234 20.547 6.758 1 92.31 173 ILE B CA 1
ATOM 4578 C C . ILE B 1 173 ? 11.539 21.172 7.961 1 92.31 173 ILE B C 1
ATOM 4580 O O . ILE B 1 173 ? 12.148 21.359 9.016 1 92.31 173 ILE B O 1
ATOM 4584 N N . SER B 1 174 ? 10.359 21.562 7.793 1 95.38 174 SER B N 1
ATOM 4585 C CA . SER B 1 174 ? 9.492 22.094 8.836 1 95.38 174 SER B CA 1
ATOM 4586 C C . SER B 1 174 ? 8.031 21.75 8.562 1 95.38 174 SER B C 1
ATOM 4588 O O . SER B 1 174 ? 7.695 21.219 7.5 1 95.38 174 SER B O 1
ATOM 4590 N N . ILE B 1 175 ? 7.117 21.938 9.586 1 96.31 175 ILE B N 1
ATOM 4591 C CA . ILE B 1 175 ? 5.723 21.531 9.445 1 96.31 175 ILE B CA 1
ATOM 4592 C C . ILE B 1 175 ? 4.805 22.734 9.633 1 96.31 175 ILE B C 1
ATOM 4594 O O . ILE B 1 175 ? 4.363 23.016 10.742 1 96.31 175 ILE B O 1
ATOM 4598 N N . PRO B 1 176 ? 4.402 23.328 8.555 1 96.62 176 PRO B N 1
ATOM 4599 C CA . PRO B 1 176 ? 3.498 24.469 8.656 1 96.62 176 PRO B CA 1
ATOM 4600 C C . PRO B 1 176 ? 2.033 24.094 8.469 1 96.62 176 PRO B C 1
ATOM 4602 O O . PRO B 1 176 ? 1.174 24.969 8.328 1 96.62 176 PRO B O 1
ATOM 4605 N N . GLN B 1 177 ? 1.686 22.781 8.414 1 94.25 177 GLN B N 1
ATOM 4606 C CA . GLN B 1 177 ? 0.317 22.328 8.195 1 94.25 177 GLN B CA 1
ATOM 4607 C C . GLN B 1 177 ? -0.634 22.922 9.227 1 94.25 177 GLN B C 1
ATOM 4609 O O . GLN B 1 177 ? -0.321 22.969 10.422 1 94.25 177 GLN B O 1
ATOM 4614 N N . GLY B 1 178 ? -1.784 23.344 8.805 1 94.62 178 GLY B N 1
ATOM 4615 C CA . GLY B 1 178 ? -2.678 24.203 9.562 1 94.62 178 GLY B CA 1
ATOM 4616 C C . GLY B 1 178 ? -3.123 23.594 10.883 1 94.62 178 GLY B C 1
ATOM 4617 O O . GLY B 1 178 ? -3.146 24.266 11.914 1 94.62 178 GLY B O 1
ATOM 4618 N N . TYR B 1 179 ? -3.531 22.344 10.852 1 95.69 179 TYR B N 1
ATOM 4619 C CA . TYR B 1 179 ? -3.955 21.734 12.109 1 95.69 179 TYR B CA 1
ATOM 4620 C C . TYR B 1 179 ? -2.758 21.438 13 1 95.69 179 TYR B C 1
ATOM 4622 O O . TYR B 1 179 ? -2.756 21.797 14.188 1 95.69 179 TYR B O 1
ATOM 4630 N N . GLY B 1 180 ? -1.786 20.781 12.461 1 95.75 180 GLY B N 1
ATOM 4631 C CA . GLY B 1 180 ? -0.616 20.406 13.234 1 95.75 180 GLY B CA 1
ATOM 4632 C C . GLY B 1 180 ? 0.041 21.578 13.938 1 95.75 180 GLY B C 1
ATOM 4633 O O . GLY B 1 180 ? 0.345 21.516 15.125 1 95.75 180 GLY B O 1
ATOM 4634 N N . SER B 1 181 ? 0.248 22.625 13.211 1 96.38 181 SER B N 1
ATOM 4635 C CA . SER B 1 181 ? 0.894 23.812 13.758 1 96.38 181 SER B CA 1
ATOM 4636 C C . SER B 1 181 ? 0.042 24.438 14.852 1 96.38 181 SER B C 1
ATOM 4638 O O . SER B 1 181 ? 0.574 25.016 15.805 1 96.38 181 SER B O 1
ATOM 4640 N N . SER B 1 182 ? -1.25 24.344 14.711 1 97.62 182 SER B N 1
ATOM 4641 C CA . SER B 1 182 ? -2.158 24.969 15.664 1 97.62 182 SER B CA 1
ATOM 4642 C C . SER B 1 182 ? -2.113 24.266 17.016 1 97.62 182 SER B C 1
ATOM 4644 O O . SER B 1 182 ? -2.512 24.844 18.031 1 97.62 182 SER B O 1
ATOM 4646 N N . SER B 1 183 ? -1.659 23.062 17.047 1 97.69 183 SER B N 1
ATOM 4647 C CA . SER B 1 183 ? -1.631 22.297 18.297 1 97.69 183 SER B CA 1
ATOM 4648 C C . SER B 1 183 ? -0.316 22.5 19.047 1 97.69 183 SER B C 1
ATOM 4650 O O . SER B 1 183 ? -0.185 22.109 20.203 1 97.69 183 SER B O 1
ATOM 4652 N N . VAL B 1 184 ? 0.634 23.156 18.438 1 97.75 184 VAL B N 1
ATOM 4653 C CA . VAL B 1 184 ? 2.002 23.266 18.938 1 97.75 184 VAL B CA 1
ATOM 4654 C C . VAL B 1 184 ? 2.008 24.016 20.266 1 97.75 184 VAL B C 1
ATOM 4656 O O . VAL B 1 184 ? 2.607 23.562 21.25 1 97.75 184 VAL B O 1
ATOM 4659 N N . PRO B 1 185 ? 1.338 25.219 20.375 1 97.44 185 PRO B N 1
ATOM 4660 C CA . PRO B 1 185 ? 1.392 25.953 21.641 1 97.44 185 PRO B CA 1
ATOM 4661 C C . PRO B 1 185 ? 0.885 25.125 22.828 1 97.44 185 PRO B C 1
ATOM 4663 O O . PRO B 1 185 ? 1.463 25.172 23.906 1 97.44 185 PRO B O 1
ATOM 4666 N N . LEU B 1 186 ? -0.158 24.375 22.641 1 97.94 186 LEU B N 1
ATOM 4667 C CA . LEU B 1 186 ? -0.686 23.516 23.703 1 97.94 186 LEU B CA 1
ATOM 4668 C C . LEU B 1 186 ? 0.343 22.484 24.141 1 97.94 186 LEU B C 1
ATOM 4670 O O . LEU B 1 186 ? 0.563 22.266 25.328 1 97.94 186 LEU B O 1
ATOM 4674 N N . PHE B 1 187 ? 0.911 21.812 23.156 1 98 187 PHE B N 1
ATOM 4675 C CA . PHE B 1 187 ? 1.847 20.75 23.469 1 98 187 PHE B CA 1
ATOM 4676 C C . PHE B 1 187 ? 3.098 21.297 24.141 1 98 187 PHE B C 1
ATOM 4678 O O . PHE B 1 187 ? 3.688 20.641 25 1 98 187 PHE B O 1
ATOM 4685 N N . VAL B 1 188 ? 3.541 22.484 23.75 1 96.81 188 VAL B N 1
ATOM 4686 C CA . VAL B 1 188 ? 4.691 23.109 24.391 1 96.81 188 VAL B CA 1
ATOM 4687 C C . VAL B 1 188 ? 4.355 23.453 25.844 1 96.81 188 VAL B C 1
ATOM 4689 O O . VAL B 1 188 ? 5.176 23.234 26.734 1 96.81 188 VAL B O 1
ATOM 4692 N N . LEU B 1 189 ? 3.186 24 26.016 1 97.5 189 LEU B N 1
ATOM 4693 C CA . LEU B 1 189 ? 2.736 24.297 27.375 1 97.5 189 LEU B CA 1
ATOM 4694 C C . LEU B 1 189 ? 2.691 23.031 28.219 1 97.5 189 LEU B C 1
ATOM 4696 O O . LEU B 1 189 ? 3.18 23.031 29.359 1 97.5 189 LEU B O 1
ATOM 4700 N N . LEU B 1 190 ? 2.111 21.969 27.703 1 97.44 190 LEU B N 1
ATOM 4701 C CA . LEU B 1 190 ? 2.008 20.703 28.438 1 97.44 190 LEU B CA 1
ATOM 4702 C C . LEU B 1 190 ? 3.389 20.109 28.688 1 97.44 190 LEU B C 1
ATOM 4704 O O . LEU B 1 190 ? 3.623 19.516 29.75 1 97.44 190 LEU B O 1
ATOM 4708 N N . ASP B 1 191 ? 4.223 20.25 27.719 1 95.88 191 ASP B N 1
ATOM 4709 C CA . ASP B 1 191 ? 5.594 19.797 27.906 1 95.88 191 ASP B CA 1
ATOM 4710 C C . ASP B 1 191 ? 6.258 20.469 29.094 1 95.88 191 ASP B C 1
ATOM 4712 O O . ASP B 1 191 ? 6.949 19.828 29.875 1 95.88 191 ASP B O 1
ATOM 4716 N N . ALA B 1 192 ? 6.086 21.781 29.234 1 94.81 192 ALA B N 1
ATOM 4717 C CA . ALA B 1 192 ? 6.629 22.547 30.344 1 94.81 192 ALA B CA 1
ATOM 4718 C C . ALA B 1 192 ? 6.027 22.094 31.672 1 94.81 192 ALA B C 1
ATOM 4720 O O . ALA B 1 192 ? 6.719 22.047 32.688 1 94.81 192 ALA B O 1
ATOM 4721 N N . ILE B 1 193 ? 4.773 21.75 31.641 1 96.56 193 ILE B N 1
ATOM 4722 C CA . ILE B 1 193 ? 4.086 21.281 32.844 1 96.56 193 ILE B CA 1
ATOM 4723 C C . ILE B 1 193 ? 4.625 19.906 33.25 1 96.56 193 ILE B C 1
ATOM 4725 O O . ILE B 1 193 ? 4.891 19.672 34.438 1 96.56 193 ILE B O 1
ATOM 4729 N N . TYR B 1 194 ? 4.746 19.031 32.25 1 95.06 194 TYR B N 1
ATOM 4730 C CA . TYR B 1 194 ? 5.223 17.672 32.531 1 95.06 194 TYR B CA 1
ATOM 4731 C C . TYR B 1 194 ? 6.629 17.703 33.094 1 95.06 194 TYR B C 1
ATOM 4733 O O . TYR B 1 194 ? 6.988 16.844 33.906 1 95.06 194 TYR B O 1
ATOM 4741 N N . GLU B 1 195 ? 7.449 18.703 32.781 1 91.44 195 GLU B N 1
ATOM 4742 C CA . GLU B 1 195 ? 8.812 18.828 33.281 1 91.44 195 GLU B CA 1
ATOM 4743 C C . GLU B 1 195 ? 8.805 19.172 34.781 1 91.44 195 GLU B C 1
ATOM 4745 O O . GLU B 1 195 ? 9.805 18.969 35.469 1 91.44 195 GLU B O 1
ATOM 4750 N N . LYS B 1 196 ? 7.691 19.656 35.219 1 93.94 196 LYS B N 1
ATOM 4751 C CA . LYS B 1 196 ? 7.578 20.031 36.625 1 93.94 196 LYS B CA 1
ATOM 4752 C C . LYS B 1 196 ? 6.984 18.891 37.438 1 93.94 196 LYS B C 1
ATOM 4754 O O . LYS B 1 196 ? 6.973 18.953 38.688 1 93.94 196 LYS B O 1
ATOM 4759 N N . ILE B 1 197 ? 6.543 17.875 36.844 1 92.75 197 ILE B N 1
ATOM 4760 C CA . ILE B 1 197 ? 6 16.703 37.531 1 92.75 197 ILE B CA 1
ATOM 4761 C C . ILE B 1 197 ? 7.113 15.695 37.781 1 92.75 197 ILE B C 1
ATOM 4763 O O . ILE B 1 197 ? 7.781 15.25 36.844 1 92.75 197 ILE B O 1
ATOM 4767 N N . PRO B 1 198 ? 7.379 15.266 39.062 1 86.81 198 PRO B N 1
ATOM 4768 C CA . PRO B 1 198 ? 8.523 14.445 39.469 1 86.81 198 PRO B CA 1
ATOM 4769 C C . PRO B 1 198 ? 8.586 13.117 38.719 1 86.81 198 PRO B C 1
ATOM 4771 O O . PRO B 1 198 ? 9.656 12.703 38.25 1 86.81 198 PRO B O 1
ATOM 4774 N N . PHE B 1 199 ? 7.484 12.414 38.438 1 84.38 199 PHE B N 1
ATOM 4775 C CA . PHE B 1 199 ? 7.516 11.094 37.812 1 84.38 199 PHE B CA 1
ATOM 4776 C C . PHE B 1 199 ? 7.68 11.211 36.312 1 84.38 199 PHE B C 1
ATOM 4778 O O . PHE B 1 199 ? 8.047 10.25 35.656 1 84.38 199 PHE B O 1
ATOM 4785 N N . MET B 1 200 ? 7.625 12.367 35.688 1 86.31 200 MET B N 1
ATOM 4786 C CA . MET B 1 200 ? 7.711 12.562 34.25 1 86.31 200 MET B CA 1
ATOM 4787 C C . MET B 1 200 ? 8.969 13.344 33.875 1 86.31 200 MET B C 1
ATOM 4789 O O . MET B 1 200 ? 9.414 13.305 32.719 1 86.31 200 MET B O 1
ATOM 4793 N N . LYS B 1 201 ? 9.445 13.836 34.906 1 80.88 201 LYS B N 1
ATOM 4794 C CA . LYS B 1 201 ? 10.602 14.711 34.688 1 80.88 201 LYS B CA 1
ATOM 4795 C C . LYS B 1 201 ? 11.797 13.914 34.156 1 80.88 201 LYS B C 1
ATOM 4797 O O . LYS B 1 201 ? 12.188 12.914 34.75 1 80.88 201 LYS B O 1
ATOM 4802 N N . GLY B 1 202 ? 12.344 14.258 33.031 1 74.94 202 GLY B N 1
ATOM 4803 C CA . GLY B 1 202 ? 13.562 13.719 32.469 1 74.94 202 GLY B CA 1
ATOM 4804 C C . GLY B 1 202 ? 13.391 12.32 31.891 1 74.94 202 GLY B C 1
ATOM 4805 O O . GLY B 1 202 ? 14.367 11.672 31.516 1 74.94 202 GLY B O 1
ATOM 4806 N N . ARG B 1 203 ? 12.344 11.758 31.953 1 72.25 203 ARG B N 1
ATOM 4807 C CA . ARG B 1 203 ? 12.156 10.398 31.453 1 72.25 203 ARG B CA 1
ATOM 4808 C C . ARG B 1 203 ? 11.594 10.414 30.031 1 72.25 203 ARG B C 1
ATOM 4810 O O . ARG B 1 203 ? 10.688 11.188 29.734 1 72.25 203 ARG B O 1
ATOM 4817 N N . ASN B 1 204 ? 12.328 9.93 29.172 1 79.06 204 ASN B N 1
ATOM 4818 C CA . ASN B 1 204 ? 11.852 9.742 27.812 1 79.06 204 ASN B CA 1
ATOM 4819 C C . ASN B 1 204 ? 11.656 8.258 27.484 1 79.06 204 ASN B C 1
ATOM 4821 O O . ASN B 1 204 ? 12.625 7.551 27.203 1 79.06 204 ASN B O 1
ATOM 4825 N N . ILE B 1 205 ? 10.422 7.93 27.688 1 80.69 205 ILE B N 1
ATOM 4826 C CA . ILE B 1 205 ? 10.07 6.543 27.406 1 80.69 205 ILE B CA 1
ATOM 4827 C C . ILE B 1 205 ? 9.484 6.441 26 1 80.69 205 ILE B C 1
ATOM 4829 O O . ILE B 1 205 ? 8.281 6.668 25.797 1 80.69 205 ILE B O 1
ATOM 4833 N N . ASP B 1 206 ? 10.32 6.125 25.078 1 77.81 206 ASP B N 1
ATOM 4834 C CA . ASP B 1 206 ? 9.805 5.922 23.719 1 77.81 206 ASP B CA 1
ATOM 4835 C C . ASP B 1 206 ? 9.812 4.441 23.359 1 77.81 206 ASP B C 1
ATOM 4837 O O . ASP B 1 206 ? 10.266 3.602 24.125 1 77.81 206 ASP B O 1
ATOM 4841 N N . ALA B 1 207 ? 9.133 4.156 22.281 1 70.31 207 ALA B N 1
ATOM 4842 C CA . ALA B 1 207 ? 8.984 2.773 21.844 1 70.31 207 ALA B CA 1
ATOM 4843 C C . ALA B 1 207 ? 10.344 2.088 21.719 1 70.31 207 ALA B C 1
ATOM 4845 O O . ALA B 1 207 ? 10.477 0.905 22.031 1 70.31 207 ALA B O 1
ATOM 4846 N N . GLN B 1 208 ? 11.281 2.787 21.297 1 73.88 208 GLN B N 1
ATOM 4847 C CA . GLN B 1 208 ? 12.617 2.232 21.141 1 73.88 208 GLN B CA 1
ATOM 4848 C C . GLN B 1 208 ? 13.227 1.884 22.5 1 73.88 208 GLN B C 1
ATOM 4850 O O . GLN B 1 208 ? 13.891 0.853 22.641 1 73.88 208 GLN B O 1
ATOM 4855 N N . GLU B 1 209 ? 12.992 2.74 23.391 1 74.38 209 GLU B N 1
ATOM 4856 C CA . GLU B 1 209 ? 13.484 2.479 24.75 1 74.38 209 GLU B CA 1
ATOM 4857 C C . GLU B 1 209 ? 12.797 1.265 25.359 1 74.38 209 GLU B C 1
ATOM 4859 O O . GLU B 1 209 ? 13.422 0.485 26.078 1 74.38 209 GLU B O 1
ATOM 4864 N N . ILE B 1 210 ? 11.641 1.157 25.078 1 74.5 210 ILE B N 1
ATOM 4865 C CA . ILE B 1 210 ? 10.898 -0.001 25.578 1 74.5 210 ILE B CA 1
ATOM 4866 C C . ILE B 1 210 ? 11.469 -1.275 24.953 1 74.5 210 ILE B C 1
ATOM 4868 O O . ILE B 1 210 ? 11.617 -2.291 25.625 1 74.5 210 ILE B O 1
ATOM 4872 N N . GLN B 1 211 ? 11.68 -1.172 23.672 1 76.5 211 GLN B N 1
ATOM 4873 C CA . GLN B 1 211 ? 12.242 -2.326 22.984 1 76.5 211 GLN B CA 1
ATOM 4874 C C . GLN B 1 211 ? 13.609 -2.693 23.547 1 76.5 211 GLN B C 1
ATOM 4876 O O . GLN B 1 211 ? 13.93 -3.875 23.688 1 76.5 211 GLN B O 1
ATOM 4881 N N . LYS B 1 212 ? 14.43 -1.748 23.844 1 74.06 212 LYS B N 1
ATOM 4882 C CA . LYS B 1 212 ? 15.75 -1.977 24.406 1 74.06 212 LYS B CA 1
ATOM 4883 C C . LYS B 1 212 ? 15.648 -2.607 25.797 1 74.06 212 LYS B C 1
ATOM 4885 O O . LYS B 1 212 ? 16.438 -3.484 26.141 1 74.06 212 LYS B O 1
ATOM 4890 N N . ARG B 1 213 ? 14.656 -2.199 26.578 1 74.12 213 ARG B N 1
ATOM 4891 C CA . ARG B 1 213 ? 14.547 -2.637 27.953 1 74.12 213 ARG B CA 1
ATOM 4892 C C . ARG B 1 213 ? 13.766 -3.939 28.062 1 74.12 213 ARG B C 1
ATOM 4894 O O . ARG B 1 213 ? 14.094 -4.812 28.859 1 74.12 213 ARG B O 1
ATOM 4901 N N . TYR B 1 214 ? 12.773 -4.062 27.219 1 75.69 214 TYR B N 1
ATOM 4902 C CA . TYR B 1 214 ? 11.852 -5.184 27.375 1 75.69 214 TYR B CA 1
ATOM 4903 C C . TYR B 1 214 ? 11.867 -6.074 26.125 1 75.69 214 TYR B C 1
ATOM 4905 O O . TYR B 1 214 ? 10.984 -6.922 25.953 1 75.69 214 TYR B O 1
ATOM 4913 N N . GLY B 1 215 ? 12.727 -5.766 25.344 1 77.81 215 GLY B N 1
ATOM 4914 C CA . GLY B 1 215 ? 12.953 -6.637 24.203 1 77.81 215 GLY B CA 1
ATOM 4915 C C . GLY B 1 215 ? 11.867 -6.52 23.141 1 77.81 215 GLY B C 1
ATOM 4916 O O . GLY B 1 215 ? 11.523 -5.414 22.734 1 77.81 215 GLY B O 1
ATOM 4917 N N . MET B 1 216 ? 11.273 -7.625 22.766 1 83.38 216 MET B N 1
ATOM 4918 C CA . MET B 1 216 ? 10.375 -7.695 21.609 1 83.38 216 MET B CA 1
ATOM 4919 C C . MET B 1 216 ? 9.031 -7.051 21.938 1 83.38 216 MET B C 1
ATOM 4921 O O . MET B 1 216 ? 8.25 -6.762 21.031 1 83.38 216 MET B O 1
ATOM 4925 N N . VAL B 1 217 ? 8.836 -6.695 23.172 1 82.19 217 VAL B N 1
ATOM 4926 C CA . VAL B 1 217 ? 7.566 -6.098 23.562 1 82.19 217 VAL B CA 1
ATOM 4927 C C . VAL B 1 217 ? 7.445 -4.699 22.969 1 82.19 217 VAL B C 1
ATOM 4929 O O . VAL B 1 217 ? 6.336 -4.223 22.719 1 82.19 217 VAL B O 1
ATOM 4932 N N . GLY B 1 218 ? 8.586 -4.117 22.719 1 81.88 218 GLY B N 1
ATOM 4933 C CA . GLY B 1 218 ? 8.602 -2.779 22.156 1 81.88 218 GLY B CA 1
ATOM 4934 C C . GLY B 1 218 ? 8.609 -2.77 20.625 1 81.88 218 GLY B C 1
ATOM 4935 O O . GLY B 1 218 ? 8.578 -1.705 20.016 1 81.88 218 GLY B O 1
ATOM 4936 N N . ASP B 1 219 ? 8.5 -3.975 20.031 1 91.31 219 ASP B N 1
ATOM 4937 C CA . ASP B 1 219 ? 8.508 -4.082 18.578 1 91.31 219 ASP B CA 1
ATOM 4938 C C . ASP B 1 219 ? 7.172 -3.635 17.984 1 91.31 219 ASP B C 1
ATOM 4940 O O . ASP B 1 219 ? 6.109 -4.012 18.484 1 91.31 219 ASP B O 1
ATOM 4944 N N . PRO B 1 220 ? 7.25 -2.803 16.953 1 91.06 220 PRO B N 1
ATOM 4945 C CA . PRO B 1 220 ? 6.016 -2.277 16.359 1 91.06 220 PRO B CA 1
ATOM 4946 C C . PRO B 1 220 ? 5.039 -3.379 15.961 1 91.06 220 PRO B C 1
ATOM 4948 O O . PRO B 1 220 ? 3.822 -3.191 16.047 1 91.06 220 PRO B O 1
ATOM 4951 N N . VAL B 1 221 ? 5.523 -4.469 15.555 1 95 221 VAL B N 1
ATOM 4952 C CA . VAL B 1 221 ? 4.664 -5.574 15.148 1 95 221 VAL B CA 1
ATOM 4953 C C . VAL B 1 221 ? 3.918 -6.117 16.359 1 95 221 VAL B C 1
ATOM 4955 O O . VAL B 1 221 ? 2.709 -6.355 16.312 1 95 221 VAL B O 1
ATOM 4958 N N . ILE B 1 222 ? 4.609 -6.34 17.438 1 94.44 222 ILE B N 1
ATOM 4959 C CA . ILE B 1 222 ? 4.012 -6.879 18.656 1 94.44 222 ILE B CA 1
ATOM 4960 C C . ILE B 1 222 ? 3.021 -5.871 19.234 1 94.44 222 ILE B C 1
ATOM 4962 O O . ILE B 1 222 ? 1.93 -6.246 19.672 1 94.44 222 ILE B O 1
ATOM 4966 N N . ILE B 1 223 ? 3.412 -4.609 19.281 1 91.31 223 ILE B N 1
ATOM 4967 C CA . ILE B 1 223 ? 2.512 -3.564 19.734 1 91.31 223 ILE B CA 1
ATOM 4968 C C . ILE B 1 223 ? 1.23 -3.574 18.906 1 91.31 223 ILE B C 1
ATOM 4970 O O . ILE B 1 223 ? 0.128 -3.479 19.453 1 91.31 223 ILE B O 1
ATOM 4974 N N . GLY B 1 224 ? 1.409 -3.67 17.594 1 93.81 224 GLY B N 1
ATOM 4975 C CA . GLY B 1 224 ? 0.257 -3.721 16.703 1 93.81 224 GLY B CA 1
ATOM 4976 C C . GLY B 1 224 ? -0.654 -4.902 16.984 1 93.81 224 GLY B C 1
ATOM 4977 O O . GLY B 1 224 ? -1.879 -4.766 16.953 1 93.81 224 GLY B O 1
ATOM 4978 N N . VAL B 1 225 ? -0.066 -6.031 17.234 1 95.56 225 VAL B N 1
ATOM 4979 C CA . VAL B 1 225 ? -0.84 -7.23 17.531 1 95.56 225 VAL B CA 1
ATOM 4980 C C . VAL B 1 225 ? -1.675 -7.004 18.797 1 95.56 225 VAL B C 1
ATOM 4982 O O . VAL B 1 225 ? -2.863 -7.332 18.828 1 95.56 225 VAL B O 1
ATOM 4985 N N . VAL B 1 226 ? -1.096 -6.477 19.812 1 94.25 226 VAL B N 1
ATOM 4986 C CA . VAL B 1 226 ? -1.776 -6.242 21.094 1 94.25 226 VAL B CA 1
ATOM 4987 C C . VAL B 1 226 ? -2.902 -5.23 20.891 1 94.25 226 VAL B C 1
ATOM 4989 O O . VAL B 1 226 ? -4.02 -5.434 21.375 1 94.25 226 VAL B O 1
ATOM 4992 N N . LEU B 1 227 ? -2.611 -4.164 20.188 1 92.75 227 LEU B N 1
ATOM 4993 C CA . LEU B 1 227 ? -3.623 -3.146 19.938 1 92.75 227 LEU B CA 1
ATOM 4994 C C . LEU B 1 227 ? -4.773 -3.715 19.109 1 92.75 227 LEU B C 1
ATOM 4996 O O . LEU B 1 227 ? -5.941 -3.404 19.375 1 92.75 227 LEU B O 1
ATOM 5000 N N . GLY B 1 228 ? -4.387 -4.48 18.094 1 94.44 228 GLY B N 1
ATOM 5001 C CA . GLY B 1 228 ? -5.418 -5.129 17.297 1 94.44 228 GLY B CA 1
ATOM 5002 C C . GLY B 1 228 ? -6.316 -6.039 18.109 1 94.44 228 GLY B C 1
ATOM 5003 O O . GLY B 1 228 ? -7.527 -6.09 17.891 1 94.44 228 GLY B O 1
ATOM 5004 N N . LEU B 1 229 ? -5.742 -6.758 19.031 1 94.94 229 LEU B N 1
ATOM 5005 C CA . LEU B 1 229 ? -6.516 -7.617 19.922 1 94.94 229 LEU B CA 1
ATOM 5006 C C . LEU B 1 229 ? -7.477 -6.793 20.781 1 94.94 229 LEU B C 1
ATOM 5008 O O . LEU B 1 229 ? -8.641 -7.164 20.953 1 94.94 229 LEU B O 1
ATOM 5012 N N . ILE B 1 230 ? -7.02 -5.738 21.266 1 91.69 230 ILE B N 1
ATOM 5013 C CA . ILE B 1 230 ? -7.844 -4.855 22.094 1 91.69 230 ILE B CA 1
ATOM 5014 C C . ILE B 1 230 ? -9.023 -4.344 21.266 1 91.69 230 ILE B C 1
ATOM 5016 O O . ILE B 1 230 ? -10.164 -4.352 21.75 1 91.69 230 ILE B O 1
ATOM 5020 N N . PHE B 1 231 ? -8.797 -3.965 20.062 1 90.75 231 PHE B N 1
ATOM 5021 C CA . PHE B 1 231 ? -9.852 -3.473 19.188 1 90.75 231 PHE B CA 1
ATOM 5022 C C . PHE B 1 231 ? -10.867 -4.57 18.891 1 90.75 231 PHE B C 1
ATOM 5024 O O . PHE B 1 231 ? -12.078 -4.324 18.906 1 90.75 231 PHE B O 1
ATOM 5031 N N . GLY B 1 232 ? -10.297 -5.711 18.547 1 92.06 232 GLY B N 1
ATOM 5032 C CA . GLY B 1 232 ? -11.18 -6.824 18.234 1 92.06 232 GLY B CA 1
ATOM 5033 C C . GLY B 1 232 ? -12.086 -7.199 19.406 1 92.06 232 GLY B C 1
ATOM 5034 O O . GLY B 1 232 ? -13.281 -7.41 19.219 1 92.06 232 GLY B O 1
ATOM 5035 N N . LEU B 1 233 ? -11.555 -7.234 20.594 1 92.19 233 LEU B N 1
ATOM 5036 C CA . LEU B 1 233 ? -12.328 -7.574 21.781 1 92.19 233 LEU B CA 1
ATOM 5037 C C . LEU B 1 233 ? -13.328 -6.473 22.109 1 92.19 233 LEU B C 1
ATOM 5039 O O . LEU B 1 233 ? -14.477 -6.758 22.469 1 92.19 233 LEU B O 1
ATOM 5043 N N . ALA B 1 234 ? -12.953 -5.293 21.984 1 88.31 234 ALA B N 1
ATOM 5044 C CA . ALA B 1 234 ? -13.836 -4.164 22.266 1 88.31 234 ALA B CA 1
ATOM 5045 C C . ALA B 1 234 ? -15.023 -4.152 21.297 1 88.31 234 ALA B C 1
ATOM 5047 O O . ALA B 1 234 ? -16.125 -3.75 21.672 1 88.31 234 ALA B O 1
ATOM 5048 N N . ALA B 1 235 ? -14.773 -4.598 20.125 1 90.69 235 ALA B N 1
ATOM 5049 C CA . ALA B 1 235 ? -15.828 -4.621 19.109 1 90.69 235 ALA B CA 1
ATOM 5050 C C . ALA B 1 235 ? -16.625 -5.922 19.188 1 90.69 235 ALA B C 1
ATOM 5052 O O . ALA B 1 235 ? -17.594 -6.102 18.453 1 90.69 235 ALA B O 1
ATOM 5053 N N . GLY B 1 236 ? -16.203 -6.844 20.047 1 90.06 236 GLY B N 1
ATOM 5054 C CA . GLY B 1 236 ? -16.922 -8.109 20.203 1 90.06 236 GLY B CA 1
ATOM 5055 C C . GLY B 1 236 ? -16.719 -9.047 19.031 1 90.06 236 GLY B C 1
ATOM 5056 O O . GLY B 1 236 ? -17.625 -9.82 18.703 1 90.06 236 GLY B O 1
ATOM 5057 N N . GLU B 1 237 ? -15.609 -8.961 18.438 1 90.19 237 GLU B N 1
ATOM 5058 C CA . GLU B 1 237 ? -15.336 -9.797 17.266 1 90.19 237 GLU B CA 1
ATOM 5059 C C . GLU B 1 237 ? -15 -11.227 17.688 1 90.19 237 GLU B C 1
ATOM 5061 O O . GLU B 1 237 ? -14.469 -11.453 18.766 1 90.19 237 GLU B O 1
ATOM 5066 N N . GLY B 1 238 ? -15.398 -12.211 16.812 1 90.56 238 GLY B N 1
ATOM 5067 C CA . GLY B 1 238 ? -14.953 -13.578 17 1 90.56 238 GLY B CA 1
ATOM 5068 C C . GLY B 1 238 ? -13.492 -13.789 16.641 1 90.56 238 GLY B C 1
ATOM 5069 O O . GLY B 1 238 ? -12.734 -12.82 16.531 1 90.56 238 GLY B O 1
ATOM 5070 N N . PHE B 1 239 ? -13.086 -15.008 16.5 1 91.38 239 PHE B N 1
ATOM 5071 C CA . PHE B 1 239 ? -11.695 -15.336 16.234 1 91.38 239 PHE B CA 1
ATOM 5072 C C . PHE B 1 239 ? -11.234 -14.727 14.914 1 91.38 239 PHE B C 1
ATOM 5074 O O . PHE B 1 239 ? -10.18 -14.094 14.852 1 91.38 239 PHE B O 1
ATOM 5081 N N . LYS B 1 240 ? -12.016 -14.938 13.859 1 89.69 240 LYS B N 1
ATOM 5082 C CA . LYS B 1 240 ? -11.648 -14.43 12.539 1 89.69 240 LYS B CA 1
ATOM 5083 C C . LYS B 1 240 ? -11.516 -12.914 12.547 1 89.69 240 LYS B C 1
ATOM 5085 O O . LYS B 1 240 ? -10.539 -12.367 12.023 1 89.69 240 LYS B O 1
ATOM 5090 N N . GLY B 1 241 ? -12.5 -12.281 13.102 1 90.62 241 GLY B N 1
ATOM 5091 C CA . GLY B 1 241 ? -12.477 -10.828 13.172 1 90.62 241 GLY B CA 1
ATOM 5092 C C . GLY B 1 241 ? -11.312 -10.297 13.992 1 90.62 241 GLY B C 1
ATOM 5093 O O . GLY B 1 241 ? -10.672 -9.312 13.602 1 90.62 241 GLY B O 1
ATOM 5094 N N . CYS B 1 242 ? -11.055 -10.914 15.07 1 93.56 242 CYS B N 1
ATOM 5095 C CA . CYS B 1 242 ? -9.953 -10.492 15.938 1 93.56 242 CYS B CA 1
ATOM 5096 C C . CYS B 1 242 ? -8.609 -10.703 15.242 1 93.56 242 CYS B C 1
ATOM 5098 O O . CYS B 1 242 ? -7.75 -9.82 15.273 1 93.56 242 CYS B O 1
ATOM 5100 N N . ALA B 1 243 ? -8.445 -11.875 14.648 1 93.44 243 ALA B N 1
ATOM 5101 C CA . ALA B 1 243 ? -7.191 -12.18 13.969 1 93.44 243 ALA B CA 1
ATOM 5102 C C . ALA B 1 243 ? -6.945 -11.211 12.812 1 93.44 243 ALA B C 1
ATOM 5104 O O . ALA B 1 243 ? -5.816 -10.758 12.609 1 93.44 243 ALA B O 1
ATOM 5105 N N . THR B 1 244 ? -7.949 -10.891 12.125 1 93 244 THR B N 1
ATOM 5106 C CA . THR B 1 244 ? -7.844 -9.961 11.008 1 93 244 THR B CA 1
ATOM 5107 C C . THR B 1 244 ? -7.441 -8.57 11.484 1 93 244 THR B C 1
ATOM 5109 O O . THR B 1 244 ? -6.574 -7.93 10.891 1 93 244 THR B O 1
ATOM 5112 N N . LEU B 1 245 ? -8.07 -8.172 12.539 1 93.88 245 LEU B N 1
ATOM 5113 C CA . LEU B 1 245 ? -7.762 -6.852 13.07 1 93.88 245 LEU B CA 1
ATOM 5114 C C . LEU B 1 245 ? -6.348 -6.809 13.641 1 93.88 245 LEU B C 1
ATOM 5116 O O . LEU B 1 245 ? -5.672 -5.781 13.555 1 93.88 245 LEU B O 1
ATOM 5120 N N . MET B 1 246 ? -5.945 -7.91 14.234 1 95.81 246 MET B N 1
ATOM 5121 C CA . MET B 1 246 ? -4.586 -7.984 14.758 1 95.81 246 MET B CA 1
ATOM 5122 C C . MET B 1 246 ? -3.562 -7.793 13.648 1 95.81 246 MET B C 1
ATOM 5124 O O . MET B 1 246 ? -2.631 -7 13.789 1 95.81 246 MET B O 1
ATOM 5128 N N . ILE B 1 247 ? -3.732 -8.43 12.57 1 95.31 247 ILE B N 1
ATOM 5129 C CA . ILE B 1 247 ? -2.793 -8.344 11.461 1 95.31 247 ILE B CA 1
ATOM 5130 C C . ILE B 1 247 ? -2.896 -6.961 10.805 1 95.31 247 ILE B C 1
ATOM 5132 O O . ILE B 1 247 ? -1.881 -6.363 10.445 1 95.31 247 ILE B O 1
ATOM 5136 N N . THR B 1 248 ? -4.062 -6.461 10.672 1 95.06 248 THR B N 1
ATOM 5137 C CA . THR B 1 248 ? -4.289 -5.184 10 1 95.06 248 THR B CA 1
ATOM 5138 C C . THR B 1 248 ? -3.682 -4.039 10.805 1 95.06 248 THR B C 1
ATOM 5140 O O . THR B 1 248 ? -3.047 -3.145 10.234 1 95.06 248 THR B O 1
ATOM 5143 N N . VAL B 1 249 ? -3.934 -4.059 12.055 1 94.81 249 VAL B N 1
ATOM 5144 C CA . VAL B 1 249 ? -3.387 -2.996 12.898 1 94.81 249 VAL B CA 1
ATOM 5145 C C . VAL B 1 249 ? -1.862 -3.09 12.914 1 94.81 249 VAL B C 1
ATOM 5147 O O . VAL B 1 249 ? -1.171 -2.068 12.867 1 94.81 249 VAL B O 1
ATOM 5150 N N . ALA B 1 250 ? -1.376 -4.277 13.008 1 96.56 250 ALA B N 1
ATOM 5151 C CA . ALA B 1 250 ? 0.07 -4.453 12.898 1 96.56 250 ALA B CA 1
ATOM 5152 C C . ALA B 1 250 ? 0.586 -3.928 11.562 1 96.56 250 ALA B C 1
ATOM 5154 O O . ALA B 1 250 ? 1.669 -3.342 11.5 1 96.56 250 ALA B O 1
ATOM 5155 N N . ALA B 1 251 ? -0.131 -4.172 10.547 1 96.75 251 ALA B N 1
ATOM 5156 C CA . ALA B 1 251 ? 0.249 -3.686 9.219 1 96.75 251 ALA B CA 1
ATOM 5157 C C . ALA B 1 251 ? 0.297 -2.162 9.188 1 96.75 251 ALA B C 1
ATOM 5159 O O . ALA B 1 251 ? 1.197 -1.576 8.578 1 96.75 251 ALA B O 1
ATOM 5160 N N . ILE B 1 252 ? -0.657 -1.54 9.789 1 94.25 252 ILE B N 1
ATOM 5161 C CA . ILE B 1 252 ? -0.677 -0.083 9.852 1 94.25 252 ILE B CA 1
ATOM 5162 C C . ILE B 1 252 ? 0.59 0.419 10.547 1 94.25 252 ILE B C 1
ATOM 5164 O O . ILE B 1 252 ? 1.232 1.357 10.07 1 94.25 252 ILE B O 1
ATOM 5168 N N . MET B 1 253 ? 0.99 -0.256 11.617 1 93 253 MET B N 1
ATOM 5169 C CA . MET B 1 253 ? 2.146 0.13 12.422 1 93 253 MET B CA 1
ATOM 5170 C C . MET B 1 253 ? 3.432 0.045 11.602 1 93 253 MET B C 1
ATOM 5172 O O . MET B 1 253 ? 4.363 0.819 11.82 1 93 253 MET B O 1
ATOM 5176 N N . VAL B 1 254 ? 3.445 -0.831 10.688 1 95.12 254 VAL B N 1
ATOM 5177 C CA . VAL B 1 254 ? 4.691 -1.094 9.969 1 95.12 254 VAL B CA 1
ATOM 5178 C C . VAL B 1 254 ? 4.688 -0.357 8.633 1 95.12 254 VAL B C 1
ATOM 5180 O O . VAL B 1 254 ? 5.711 0.184 8.211 1 95.12 254 VAL B O 1
ATOM 5183 N N . LEU B 1 255 ? 3.613 -0.326 7.965 1 95.69 255 LEU B N 1
ATOM 5184 C CA . LEU B 1 255 ? 3.541 0.192 6.602 1 95.69 255 LEU B CA 1
ATOM 5185 C C . LEU B 1 255 ? 3.602 1.715 6.598 1 95.69 255 LEU B C 1
ATOM 5187 O O . LEU B 1 255 ? 4.207 2.312 5.707 1 95.69 255 LEU B O 1
ATOM 5191 N N . PHE B 1 256 ? 3.023 2.381 7.531 1 91.56 256 PHE B N 1
ATOM 5192 C CA . PHE B 1 256 ? 3.039 3.84 7.551 1 91.56 256 PHE B CA 1
ATOM 5193 C C . PHE B 1 256 ? 4.469 4.367 7.566 1 91.56 256 PHE B C 1
ATOM 5195 O O . PHE B 1 256 ? 4.863 5.129 6.684 1 91.56 256 PHE B O 1
ATOM 5202 N N . PRO B 1 257 ? 5.254 3.93 8.539 1 91.19 257 PRO B N 1
ATOM 5203 C CA . PRO B 1 257 ? 6.637 4.41 8.57 1 91.19 257 PRO B CA 1
ATOM 5204 C C . PRO B 1 257 ? 7.398 4.094 7.285 1 91.19 257 PRO B C 1
ATOM 5206 O O . PRO B 1 257 ? 8.227 4.895 6.84 1 91.19 257 PRO B O 1
ATOM 5209 N N . ARG B 1 258 ? 7.102 3.02 6.734 1 93.81 258 ARG B N 1
ATOM 5210 C CA . ARG B 1 258 ? 7.805 2.631 5.516 1 93.81 258 ARG B CA 1
ATOM 5211 C C . ARG B 1 258 ? 7.445 3.551 4.355 1 93.81 258 ARG B C 1
ATOM 5213 O O . ARG B 1 258 ? 8.289 3.855 3.51 1 93.81 258 ARG B O 1
ATOM 5220 N N . MET B 1 259 ? 6.234 3.906 4.266 1 93.62 259 MET B N 1
ATOM 5221 C CA . MET B 1 259 ? 5.824 4.832 3.213 1 93.62 259 MET B CA 1
ATOM 5222 C C . MET B 1 259 ? 6.422 6.215 3.439 1 93.62 259 MET B C 1
ATOM 5224 O O . MET B 1 259 ? 6.789 6.902 2.484 1 93.62 259 MET B O 1
ATOM 5228 N N . ILE B 1 260 ? 6.473 6.617 4.672 1 89.94 260 ILE B N 1
ATOM 5229 C CA . ILE B 1 260 ? 7.043 7.918 5.012 1 89.94 260 ILE B CA 1
ATOM 5230 C C . ILE B 1 260 ? 8.531 7.938 4.656 1 89.94 260 ILE B C 1
ATOM 5232 O O . ILE B 1 260 ? 9.055 8.969 4.223 1 89.94 260 ILE B O 1
ATOM 5236 N N . ARG B 1 261 ? 9.172 6.836 4.887 1 91.94 261 ARG B N 1
ATOM 5237 C CA . ARG B 1 261 ? 10.578 6.738 4.527 1 91.94 261 ARG B CA 1
ATOM 5238 C C . ARG B 1 261 ? 10.781 7.02 3.041 1 91.94 261 ARG B C 1
ATOM 5240 O O . ARG B 1 261 ? 11.805 7.594 2.646 1 91.94 261 ARG B O 1
ATOM 5247 N N . LEU B 1 262 ? 9.898 6.652 2.281 1 92.88 262 LEU B N 1
ATOM 5248 C CA . LEU B 1 262 ? 9.977 6.938 0.853 1 92.88 262 LEU B CA 1
ATOM 5249 C C . LEU B 1 262 ? 9.922 8.438 0.596 1 92.88 262 LEU B C 1
ATOM 5251 O O . LEU B 1 262 ? 10.633 8.953 -0.27 1 92.88 262 LEU B O 1
ATOM 5255 N N . ILE B 1 263 ? 9.078 9.094 1.295 1 89.5 263 ILE B N 1
ATOM 5256 C CA . ILE B 1 263 ? 8.984 10.547 1.161 1 89.5 263 ILE B CA 1
ATOM 5257 C C . ILE B 1 263 ? 10.312 11.188 1.549 1 89.5 263 ILE B C 1
ATOM 5259 O O . ILE B 1 263 ? 10.836 12.031 0.823 1 89.5 263 ILE B O 1
ATOM 5263 N N . VAL B 1 264 ? 10.883 10.703 2.633 1 89.12 264 VAL B N 1
ATOM 5264 C CA . VAL B 1 264 ? 12.148 11.242 3.127 1 89.12 264 VAL B CA 1
ATOM 5265 C C . VAL B 1 264 ? 13.25 10.969 2.109 1 89.12 264 VAL B C 1
ATOM 5267 O O . VAL B 1 264 ? 14.086 11.844 1.842 1 89.12 264 VAL B O 1
ATOM 5270 N N . GLU B 1 265 ? 13.227 9.789 1.593 1 92.56 265 GLU B N 1
ATOM 5271 C CA . GLU B 1 265 ? 14.211 9.422 0.578 1 92.56 265 GLU B CA 1
ATOM 5272 C C . GLU B 1 265 ? 14.117 10.344 -0.637 1 92.56 265 GLU B C 1
ATOM 5274 O O . GLU B 1 265 ? 15.141 10.703 -1.227 1 92.56 265 GLU B O 1
ATOM 5279 N N . GLY B 1 266 ? 12.984 10.68 -1.008 1 92.81 266 GLY B N 1
ATOM 5280 C CA . GLY B 1 266 ? 12.789 11.586 -2.131 1 92.81 266 GLY B CA 1
ATOM 5281 C C . GLY B 1 266 ? 13.211 13.008 -1.831 1 92.81 266 GLY B C 1
ATOM 5282 O O . GLY B 1 266 ? 13.711 13.719 -2.711 1 92.81 266 GLY B O 1
ATOM 5283 N N . LEU B 1 267 ? 13.086 13.398 -0.619 1 89.69 267 LEU B N 1
ATOM 5284 C CA . LEU B 1 267 ? 13.344 14.781 -0.229 1 89.69 267 LEU B CA 1
ATOM 5285 C C . LEU B 1 267 ? 14.836 15.008 0.017 1 89.69 267 LEU B C 1
ATOM 5287 O O . LEU B 1 267 ? 15.312 16.141 -0.045 1 89.69 267 LEU B O 1
ATOM 5291 N N . MET B 1 268 ? 15.547 13.945 0.283 1 91.62 268 MET B N 1
ATOM 5292 C CA . MET B 1 268 ? 16.938 14.062 0.705 1 91.62 268 MET B CA 1
ATOM 5293 C C . MET B 1 268 ? 17.766 14.789 -0.347 1 91.62 268 MET B C 1
ATOM 5295 O O . MET B 1 268 ? 18.453 15.766 -0.036 1 91.62 268 MET B O 1
ATOM 5299 N N . PRO B 1 269 ? 17.672 14.391 -1.585 1 91.94 269 PRO B N 1
ATOM 5300 C CA . PRO B 1 269 ? 18.469 15.109 -2.588 1 91.94 269 PRO B CA 1
ATOM 5301 C C . PRO B 1 269 ? 18.031 16.562 -2.744 1 91.94 269 PRO B C 1
ATOM 5303 O O . PRO B 1 269 ? 18.875 17.422 -3.033 1 91.94 269 PRO B O 1
ATOM 5306 N N . IL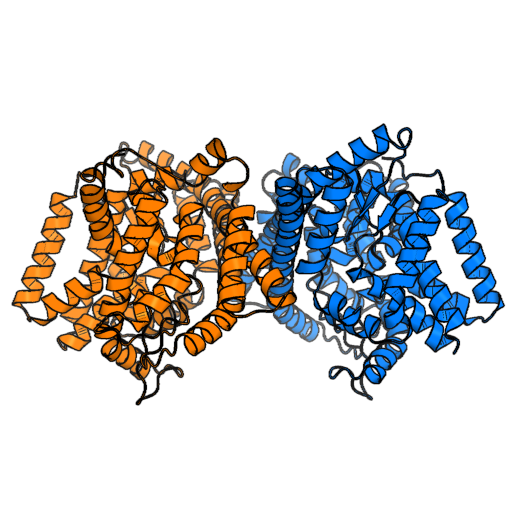E B 1 270 ? 16.844 16.812 -2.611 1 88.94 270 ILE B N 1
ATOM 5307 C CA . ILE B 1 270 ? 16.328 18.172 -2.738 1 88.94 270 ILE B CA 1
ATOM 5308 C C . ILE B 1 270 ? 16.812 19.031 -1.567 1 88.94 270 ILE B C 1
ATOM 5310 O O . ILE B 1 270 ? 17.234 20.172 -1.757 1 88.94 270 ILE B O 1
ATOM 5314 N N . SER B 1 271 ? 16.719 18.453 -0.416 1 84.38 271 SER B N 1
ATOM 5315 C CA . SER B 1 271 ? 17.188 19.141 0.779 1 84.38 271 SER B CA 1
ATOM 5316 C C . SER B 1 271 ? 18.688 19.438 0.694 1 84.38 271 SER B C 1
ATOM 5318 O O . SER B 1 271 ? 19.141 20.516 1.093 1 84.38 271 SER B O 1
ATOM 5320 N N . ASP B 1 272 ? 19.406 18.5 0.217 1 88 272 ASP B N 1
ATOM 5321 C CA . ASP B 1 272 ? 20.844 18.688 0.032 1 88 272 ASP B CA 1
ATOM 5322 C C . ASP B 1 272 ? 21.141 19.766 -1.011 1 88 272 ASP B C 1
ATOM 5324 O O . ASP B 1 272 ? 22.047 20.562 -0.839 1 88 272 ASP B O 1
ATOM 5328 N N . GLY B 1 273 ? 20.406 19.719 -2.062 1 86.81 273 GLY B N 1
ATOM 5329 C CA . GLY B 1 273 ? 20.531 20.75 -3.072 1 86.81 273 GLY B CA 1
ATOM 5330 C C . GLY B 1 273 ? 20.219 22.141 -2.545 1 86.81 273 GLY B C 1
ATOM 5331 O O . GLY B 1 273 ? 20.906 23.109 -2.887 1 86.81 273 GLY B O 1
ATOM 5332 N N . ALA B 1 274 ? 19.203 22.219 -1.775 1 82.19 274 ALA B N 1
ATOM 5333 C CA . ALA B 1 274 ? 18.828 23.5 -1.161 1 82.19 274 ALA B CA 1
ATOM 5334 C C . ALA B 1 274 ? 19.938 24.016 -0.256 1 82.19 274 ALA B C 1
ATOM 5336 O O . ALA B 1 274 ? 20.266 25.203 -0.289 1 82.19 274 ALA B O 1
ATOM 5337 N N . ARG B 1 275 ? 20.438 23.172 0.55 1 83.19 275 ARG B N 1
ATOM 5338 C CA . ARG B 1 275 ? 21.531 23.547 1.447 1 83.19 275 ARG B CA 1
ATOM 5339 C C . ARG B 1 275 ? 22.703 24.109 0.666 1 83.19 275 ARG B C 1
ATOM 5341 O O . ARG B 1 275 ? 23.25 25.156 1.026 1 83.19 275 ARG B O 1
ATOM 5348 N N . LYS B 1 276 ? 23.047 23.453 -0.348 1 85.25 276 LYS B N 1
ATOM 5349 C CA . LYS B 1 276 ? 24.172 23.875 -1.17 1 85.25 276 LYS B CA 1
ATOM 5350 C C . LYS B 1 276 ? 23.875 25.219 -1.848 1 85.25 276 LYS B C 1
ATOM 5352 O O . LYS B 1 276 ? 24.734 26.094 -1.919 1 85.25 276 LYS B O 1
ATOM 5357 N N . PHE B 1 277 ? 22.75 25.297 -2.316 1 84.94 277 PHE B N 1
ATOM 5358 C CA . PHE B 1 277 ? 22.344 26.516 -3.018 1 84.94 277 PHE B CA 1
ATOM 5359 C C . PHE B 1 277 ? 22.375 27.719 -2.084 1 84.94 277 PHE B C 1
ATOM 5361 O O . PHE B 1 277 ? 22.922 28.766 -2.438 1 84.94 277 PHE B O 1
ATOM 5368 N N . PHE B 1 278 ? 21.828 27.641 -0.947 1 79.81 278 PHE B N 1
ATOM 5369 C CA . PHE B 1 278 ? 21.734 28.75 -0.01 1 79.81 278 PHE B CA 1
ATOM 5370 C C . PHE B 1 278 ? 23.094 29.078 0.595 1 79.81 278 PHE B C 1
ATOM 5372 O O . PHE B 1 278 ? 23.391 30.234 0.881 1 79.81 278 PHE B O 1
ATOM 5379 N N . GLN B 1 279 ? 23.844 28.094 0.807 1 81.75 279 GLN B N 1
ATOM 5380 C CA . GLN B 1 279 ? 25.203 28.328 1.271 1 81.75 279 GLN B CA 1
ATOM 5381 C C . GLN B 1 279 ? 26 29.141 0.26 1 81.75 279 GLN B C 1
ATOM 5383 O O . GLN B 1 279 ? 26.781 30.016 0.639 1 81.75 279 GLN B O 1
ATOM 5388 N N . LYS B 1 280 ? 25.75 28.891 -0.877 1 82.88 280 LYS B N 1
ATOM 5389 C CA . LYS B 1 280 ? 26.5 29.531 -1.946 1 82.88 280 LYS B CA 1
ATOM 5390 C C . LYS B 1 280 ? 25.984 30.938 -2.223 1 82.88 280 LYS B C 1
ATOM 5392 O O . LYS B 1 280 ? 26.766 31.859 -2.453 1 82.88 280 LYS B O 1
ATOM 5397 N N . HIS B 1 281 ? 24.75 31.094 -2.209 1 82.31 281 HIS B N 1
ATOM 5398 C CA . HIS B 1 281 ? 24.188 32.312 -2.76 1 82.31 281 HIS B CA 1
ATOM 5399 C C . HIS B 1 281 ? 23.672 33.25 -1.651 1 82.31 281 HIS B C 1
ATOM 5401 O O . HIS B 1 281 ? 23.453 34.438 -1.878 1 82.31 281 HIS B O 1
ATOM 5407 N N . PHE B 1 282 ? 23.328 32.781 -0.546 1 76.5 282 PHE B N 1
ATOM 5408 C CA . PHE B 1 282 ? 22.688 33.594 0.479 1 76.5 282 PHE B CA 1
ATOM 5409 C C . PHE B 1 282 ? 23.453 33.5 1.795 1 76.5 282 PHE B C 1
ATOM 5411 O O . PHE B 1 282 ? 22.844 33.5 2.869 1 76.5 282 PHE B O 1
ATOM 5418 N N . LYS B 1 283 ? 24.703 33.625 1.684 1 77.88 283 LYS B N 1
ATOM 5419 C CA . LYS B 1 283 ? 25.641 33.656 2.807 1 77.88 283 LYS B CA 1
ATOM 5420 C C . LYS B 1 283 ? 25.203 32.719 3.92 1 77.88 283 LYS B C 1
ATOM 5422 O O . LYS B 1 283 ? 25.188 33.094 5.094 1 77.88 283 LYS B O 1
ATOM 5427 N N . GLY B 1 284 ? 24.547 31.75 3.588 1 71.25 284 GLY B N 1
ATOM 5428 C CA . GLY B 1 284 ? 24.281 30.688 4.547 1 71.25 284 GLY B CA 1
ATOM 5429 C C . GLY B 1 284 ? 22.938 30.812 5.227 1 71.25 284 GLY B C 1
ATOM 5430 O O . GLY B 1 284 ? 22.734 30.297 6.328 1 71.25 284 GLY B O 1
ATOM 5431 N N . ARG B 1 285 ? 22.094 31.609 4.59 1 82.69 285 ARG B N 1
ATOM 5432 C CA . ARG B 1 285 ? 20.734 31.672 5.105 1 82.69 285 ARG B CA 1
ATOM 5433 C C . ARG B 1 285 ? 20.094 30.297 5.094 1 82.69 285 ARG B C 1
ATOM 5435 O O . ARG B 1 285 ? 20.281 29.516 4.152 1 82.69 285 ARG B O 1
ATOM 5442 N N . GLU B 1 286 ? 19.422 30 6.211 1 85.81 286 GLU B N 1
ATOM 5443 C CA . GLU B 1 286 ? 18.75 28.719 6.332 1 85.81 286 GLU B CA 1
ATOM 5444 C C . GLU B 1 286 ? 17.281 28.812 5.906 1 85.81 286 GLU B C 1
ATOM 5446 O O . GLU B 1 286 ? 16.562 29.719 6.34 1 85.81 286 GLU B O 1
ATOM 5451 N N . VAL B 1 287 ? 16.859 28.062 5.016 1 88.31 287 VAL B N 1
ATOM 5452 C CA . VAL B 1 287 ? 15.477 27.984 4.578 1 88.31 287 VAL B CA 1
ATOM 5453 C C . VAL B 1 287 ? 14.984 26.547 4.723 1 88.31 287 VAL B C 1
ATOM 5455 O O . VAL B 1 287 ? 15.703 25.594 4.406 1 88.31 287 VAL B O 1
ATOM 5458 N N . PHE B 1 288 ? 13.82 26.422 5.289 1 92.75 288 PHE B N 1
ATOM 5459 C CA . PHE B 1 288 ? 13.211 25.109 5.477 1 92.75 288 PHE B CA 1
ATOM 5460 C C . PHE B 1 288 ? 12.148 24.859 4.422 1 92.75 288 PHE B C 1
ATOM 5462 O O . PHE B 1 288 ? 11.43 25.766 4.012 1 92.75 288 PHE B O 1
ATOM 5469 N N . ILE B 1 289 ? 12.055 23.625 4.023 1 89.62 289 ILE B N 1
ATOM 5470 C CA . ILE B 1 289 ? 10.953 23.188 3.176 1 89.62 289 ILE B CA 1
ATOM 5471 C C . ILE B 1 289 ? 9.773 22.766 4.043 1 89.62 289 ILE B C 1
ATOM 5473 O O . ILE B 1 289 ? 9.883 21.812 4.82 1 89.62 289 ILE B O 1
ATOM 5477 N N . GLY B 1 290 ? 8.711 23.531 3.914 1 93.5 290 GLY B N 1
ATOM 5478 C CA . GLY B 1 290 ? 7.523 23.234 4.699 1 93.5 290 GLY B CA 1
ATOM 5479 C C . GLY B 1 290 ? 6.691 22.109 4.129 1 93.5 290 GLY B C 1
ATOM 5480 O O . GLY B 1 290 ? 6.254 22.172 2.977 1 93.5 290 GLY B O 1
ATOM 5481 N N . LEU B 1 291 ? 6.414 21.109 5.012 1 90.56 291 LEU B N 1
ATOM 5482 C CA . LEU B 1 291 ? 5.73 19.891 4.566 1 90.56 291 LEU B CA 1
ATOM 5483 C C . LEU B 1 291 ? 4.5 19.625 5.422 1 90.56 291 LEU B C 1
ATOM 5485 O O . LEU B 1 291 ? 4.219 20.359 6.371 1 90.56 291 LEU B O 1
ATOM 5489 N N . ASP B 1 292 ? 3.781 18.516 5.023 1 89.19 292 ASP B N 1
ATOM 5490 C CA . ASP B 1 292 ? 2.635 17.984 5.762 1 89.19 292 ASP B CA 1
ATOM 5491 C C . ASP B 1 292 ? 3.084 17.219 7.004 1 89.19 292 ASP B C 1
ATOM 5493 O O . ASP B 1 292 ? 4.207 16.719 7.059 1 89.19 292 ASP B O 1
ATOM 5497 N N . THR B 1 293 ? 2.197 17.219 8.031 1 91.81 293 THR B N 1
ATOM 5498 C CA . THR B 1 293 ? 2.473 16.484 9.258 1 91.81 293 THR B CA 1
ATOM 5499 C C . THR B 1 293 ? 2.688 15 8.969 1 91.81 293 THR B C 1
ATOM 5501 O O . THR B 1 293 ? 3.254 14.273 9.789 1 91.81 293 THR B O 1
ATOM 5504 N N . ALA B 1 294 ? 2.287 14.57 7.855 1 88.5 294 ALA B N 1
ATOM 5505 C CA . ALA B 1 294 ? 2.383 13.164 7.477 1 88.5 294 ALA B CA 1
ATOM 5506 C C . ALA B 1 294 ? 3.818 12.656 7.609 1 88.5 294 ALA B C 1
ATOM 5508 O O . ALA B 1 294 ? 4.043 11.492 7.941 1 88.5 294 ALA B O 1
ATOM 5509 N N . VAL B 1 295 ? 4.797 13.469 7.398 1 88 295 VAL B N 1
ATOM 5510 C CA . VAL B 1 295 ? 6.199 13.062 7.41 1 88 295 VAL B CA 1
ATOM 5511 C C . VAL B 1 295 ? 6.621 12.703 8.836 1 88 295 VAL B C 1
ATOM 5513 O O . VAL B 1 295 ? 7.629 12.031 9.039 1 88 295 VAL B O 1
ATOM 5516 N N . THR B 1 296 ? 5.824 13.117 9.797 1 89.88 296 THR B N 1
ATOM 5517 C CA . THR B 1 296 ? 6.164 12.82 11.188 1 89.88 296 THR B CA 1
ATOM 5518 C C . THR B 1 296 ? 5.512 11.516 11.633 1 89.88 296 THR B C 1
ATOM 5520 O O . THR B 1 296 ? 5.816 11.008 12.719 1 89.88 296 THR B O 1
ATOM 5523 N N . LEU B 1 297 ? 4.668 10.922 10.82 1 90.69 297 LEU B N 1
ATOM 5524 C CA . LEU B 1 297 ? 3.953 9.695 11.148 1 90.69 297 LEU B CA 1
ATOM 5525 C C . LEU B 1 297 ? 4.895 8.492 11.141 1 90.69 297 LEU B C 1
ATOM 5527 O O . LEU B 1 297 ? 4.508 7.395 11.547 1 90.69 297 LEU B O 1
ATOM 5531 N N . GLY B 1 298 ? 6.074 8.727 10.797 1 87.5 298 GLY B N 1
ATOM 5532 C CA . GLY B 1 298 ? 7.043 7.645 10.742 1 87.5 298 GLY B CA 1
ATOM 5533 C C . GLY B 1 298 ? 7.492 7.184 12.117 1 87.5 298 GLY B C 1
ATOM 5534 O O . GLY B 1 298 ? 8.047 6.09 12.258 1 87.5 298 GLY B O 1
ATOM 5535 N N . HIS B 1 299 ? 7.258 7.965 13.062 1 89.38 299 HIS B N 1
ATOM 5536 C CA . HIS B 1 299 ? 7.652 7.598 14.414 1 89.38 299 HIS B CA 1
ATOM 5537 C C . HIS B 1 299 ? 6.672 6.602 15.023 1 89.38 299 HIS B C 1
ATOM 5539 O O . HIS B 1 299 ? 5.461 6.848 15.047 1 89.38 299 HIS B O 1
ATOM 5545 N N . PRO B 1 300 ? 7.172 5.484 15.57 1 87.75 300 PRO B N 1
ATOM 5546 C CA . PRO B 1 300 ? 6.281 4.438 16.078 1 87.75 300 PRO B CA 1
ATOM 5547 C C . PRO B 1 300 ? 5.363 4.941 17.188 1 87.75 300 PRO B C 1
ATOM 5549 O O . PRO B 1 300 ? 4.215 4.504 17.297 1 87.75 300 PRO B O 1
ATOM 5552 N N . THR B 1 301 ? 5.84 5.883 17.969 1 91.75 301 THR B N 1
ATOM 5553 C CA . THR B 1 301 ? 5.039 6.43 19.062 1 91.75 301 THR B CA 1
ATOM 5554 C C . THR B 1 301 ? 3.785 7.113 18.516 1 91.75 301 THR B C 1
ATOM 5556 O O . THR B 1 301 ? 2.707 6.996 19.109 1 91.75 301 THR B O 1
ATOM 5559 N N . THR B 1 302 ? 3.916 7.777 17.438 1 93.88 302 THR B N 1
ATOM 5560 C CA . THR B 1 302 ? 2.795 8.508 16.859 1 93.88 302 THR B CA 1
ATOM 5561 C C . THR B 1 302 ? 1.677 7.555 16.453 1 93.88 302 THR B C 1
ATOM 5563 O O . THR B 1 302 ? 0.507 7.793 16.766 1 93.88 302 THR B O 1
ATOM 5566 N N . ILE B 1 303 ? 1.968 6.516 15.82 1 92 303 ILE B N 1
ATOM 5567 C CA . ILE B 1 303 ? 0.976 5.57 15.32 1 92 303 ILE B CA 1
ATOM 5568 C C . ILE B 1 303 ? 0.359 4.801 16.484 1 92 303 ILE B C 1
ATOM 5570 O O . ILE B 1 303 ? -0.864 4.684 16.578 1 92 303 ILE B O 1
ATOM 5574 N N . ALA B 1 304 ? 1.229 4.34 17.375 1 91.19 304 ALA B N 1
ATOM 5575 C CA . ALA B 1 304 ? 0.746 3.555 18.516 1 91.19 304 ALA B CA 1
ATOM 5576 C C . ALA B 1 304 ? -0.222 4.363 19.359 1 91.19 304 ALA B C 1
ATOM 5578 O O . ALA B 1 304 ? -1.325 3.906 19.672 1 91.19 304 ALA B O 1
ATOM 5579 N N . VAL B 1 305 ? 0.205 5.539 19.719 1 93.81 305 VAL B N 1
ATOM 5580 C CA . VAL B 1 305 ? -0.625 6.391 20.562 1 93.81 305 VAL B CA 1
ATOM 5581 C C . VAL B 1 305 ? -1.875 6.82 19.797 1 93.81 305 VAL B C 1
ATOM 5583 O O . VAL B 1 305 ? -2.971 6.871 20.359 1 93.81 305 VAL B O 1
ATOM 5586 N N . GLY B 1 306 ? -1.675 7.141 18.531 1 94.31 306 GLY B N 1
ATOM 5587 C CA . GLY B 1 306 ? -2.82 7.512 17.719 1 94.31 306 GLY B CA 1
ATOM 5588 C C . GLY B 1 306 ? -3.896 6.441 17.688 1 94.31 306 GLY B C 1
ATOM 5589 O O . GLY B 1 306 ? -5.086 6.75 17.766 1 94.31 306 GLY B O 1
ATOM 5590 N N . LEU B 1 307 ? -3.508 5.246 17.578 1 91.94 307 LEU B N 1
ATOM 5591 C CA . LEU B 1 307 ? -4.461 4.141 17.516 1 91.94 307 LEU B CA 1
ATOM 5592 C C . LEU B 1 307 ? -5.105 3.906 18.875 1 91.94 307 LEU B C 1
ATOM 5594 O O . LEU B 1 307 ? -6.297 3.596 18.953 1 91.94 307 LEU B O 1
ATOM 5598 N N . LEU B 1 308 ? -4.332 4.062 19.875 1 92 308 LEU B N 1
ATOM 5599 C CA . LEU B 1 308 ? -4.863 3.91 21.234 1 92 308 LEU B CA 1
ATOM 5600 C C . LEU B 1 308 ? -5.902 4.988 21.531 1 92 308 LEU B C 1
ATOM 5602 O O . LEU B 1 308 ? -6.82 4.77 22.328 1 92 308 LEU B O 1
ATOM 5606 N N . LEU B 1 309 ? -5.781 6.066 20.906 1 94.44 309 LEU B N 1
ATOM 5607 C CA . LEU B 1 309 ? -6.68 7.191 21.141 1 94.44 309 LEU B CA 1
ATOM 5608 C C . LEU B 1 309 ? -8.055 6.926 20.547 1 94.44 309 LEU B C 1
ATOM 5610 O O . LEU B 1 309 ? -9.023 7.613 20.891 1 94.44 309 LEU B O 1
ATOM 5614 N N . ILE B 1 310 ? -8.172 5.945 19.672 1 93 310 ILE B N 1
ATOM 5615 C CA . ILE B 1 310 ? -9.438 5.695 19 1 93 310 ILE B CA 1
ATOM 5616 C C . ILE B 1 310 ? -10.508 5.328 20.031 1 93 310 ILE B C 1
ATOM 5618 O O . ILE B 1 310 ? -11.508 6.035 20.172 1 93 310 ILE B O 1
ATOM 5622 N N . PRO B 1 311 ? -10.305 4.293 20.812 1 90.62 311 PRO B N 1
ATOM 5623 C CA . PRO B 1 311 ? -11.32 4 21.828 1 90.62 311 PRO B CA 1
ATOM 5624 C C . PRO B 1 311 ? -11.422 5.098 22.891 1 90.62 311 PRO B C 1
ATOM 5626 O O . PRO B 1 311 ? -12.516 5.359 23.406 1 90.62 311 PRO B O 1
ATOM 5629 N N . ILE B 1 312 ? -10.383 5.75 23.219 1 92.81 312 ILE B N 1
ATOM 5630 C CA . ILE B 1 312 ? -10.383 6.809 24.219 1 92.81 312 ILE B CA 1
ATOM 5631 C C . ILE B 1 312 ? -11.25 7.973 23.734 1 92.81 312 ILE B C 1
ATOM 5633 O O . ILE B 1 312 ? -12.016 8.547 24.516 1 92.81 312 ILE B O 1
ATOM 5637 N N . MET B 1 313 ? -11.07 8.289 22.484 1 93.81 313 MET B N 1
ATOM 5638 C CA . MET B 1 313 ? -11.844 9.383 21.922 1 93.81 313 MET B CA 1
ATOM 5639 C C . MET B 1 313 ? -13.336 9.062 21.938 1 93.81 313 MET B C 1
ATOM 5641 O O . MET B 1 313 ? -14.164 9.953 22.156 1 93.81 313 MET B O 1
ATOM 5645 N N . LEU B 1 314 ? -13.711 7.824 21.719 1 92.62 314 LEU B N 1
ATOM 5646 C CA . LEU B 1 314 ? -15.109 7.43 21.766 1 92.62 314 LEU B CA 1
ATOM 5647 C C . LEU B 1 314 ? -15.664 7.574 23.188 1 92.62 314 LEU B C 1
ATOM 5649 O O . LEU B 1 314 ? -16.797 8.039 23.359 1 92.62 314 LEU B O 1
ATOM 5653 N N . ILE B 1 315 ? -14.891 7.188 24.109 1 92.25 315 ILE B N 1
ATOM 5654 C CA . ILE B 1 315 ? -15.297 7.34 25.5 1 92.25 315 ILE B CA 1
ATOM 5655 C C . ILE B 1 315 ? -15.414 8.82 25.844 1 92.25 315 ILE B C 1
ATOM 5657 O O . ILE B 1 315 ? -16.406 9.25 26.453 1 92.25 315 ILE B O 1
ATOM 5661 N N . LEU B 1 316 ? -14.445 9.602 25.422 1 94.38 316 LEU B N 1
ATOM 5662 C CA . LEU B 1 316 ? -14.469 11.039 25.672 1 94.38 316 LEU B CA 1
ATOM 5663 C C . LEU B 1 316 ? -15.703 11.68 25.031 1 94.38 316 LEU B C 1
ATOM 5665 O O . LEU B 1 316 ? -16.344 12.539 25.641 1 94.38 316 LEU B O 1
ATOM 5669 N N . ALA B 1 317 ? -15.945 11.305 23.828 1 94.75 317 ALA B N 1
ATOM 5670 C CA . ALA B 1 317 ? -17.078 11.875 23.109 1 94.75 317 ALA B CA 1
ATOM 5671 C C . ALA B 1 317 ? -18.391 11.609 23.844 1 94.75 317 ALA B C 1
ATOM 5673 O O . ALA B 1 317 ? -19.312 12.414 23.781 1 94.75 317 ALA B O 1
ATOM 5674 N N . SER B 1 318 ? -18.453 10.539 24.547 1 91.06 318 SER B N 1
ATOM 5675 C CA . SER B 1 318 ? -19.672 10.133 25.25 1 91.06 318 SER B CA 1
ATOM 5676 C C . SER B 1 318 ? -19.812 10.875 26.562 1 91.06 318 SER B C 1
ATOM 5678 O O . SER B 1 318 ? -20.938 11.141 27.016 1 91.06 318 SER B O 1
ATOM 5680 N N . ILE B 1 319 ? -18.75 11.242 27.203 1 93.44 319 ILE B N 1
ATOM 5681 C CA . ILE B 1 319 ? -18.859 11.734 28.578 1 93.44 319 ILE B CA 1
ATOM 5682 C C . ILE B 1 319 ? -18.578 13.234 28.609 1 93.44 319 ILE B C 1
ATOM 5684 O O . ILE B 1 319 ? -18.906 13.914 29.594 1 93.44 319 ILE B O 1
ATOM 5688 N N . LEU B 1 320 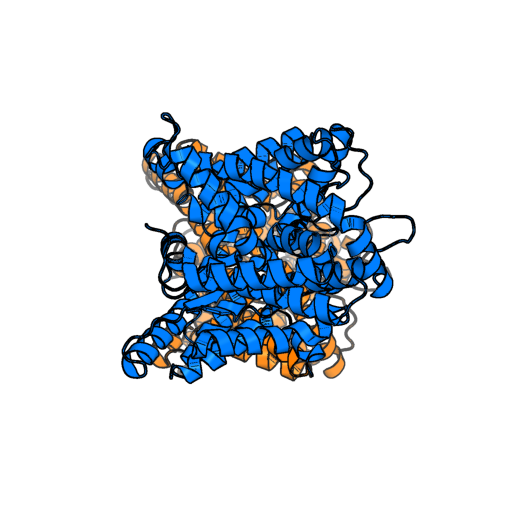? -17.922 13.766 27.641 1 95.12 320 LEU B N 1
ATOM 5689 C CA . LEU B 1 320 ? -17.5 15.164 27.641 1 95.12 320 LEU B CA 1
ATOM 5690 C C . LEU B 1 320 ? -18.703 16.094 27.516 1 95.12 320 LEU B C 1
ATOM 5692 O O . LEU B 1 320 ? -19.406 16.094 26.5 1 95.12 320 LEU B O 1
ATOM 5696 N N . PRO B 1 321 ? -18.891 16.859 28.578 1 94.94 321 PRO B N 1
ATOM 5697 C CA . PRO B 1 321 ? -20 17.812 28.5 1 94.94 321 PRO B CA 1
ATOM 5698 C C . PRO B 1 321 ? -19.781 18.875 27.406 1 94.94 321 PRO B C 1
ATOM 5700 O O . PRO B 1 321 ? -18.688 19.422 27.281 1 94.94 321 PRO B O 1
ATOM 5703 N N . GLY B 1 322 ? -20.812 19.047 26.625 1 94.56 322 GLY B N 1
ATOM 5704 C CA . GLY B 1 322 ? -20.734 20.078 25.594 1 94.56 322 GLY B CA 1
ATOM 5705 C C . GLY B 1 322 ? -20.453 19.5 24.219 1 94.56 322 GLY B C 1
ATOM 5706 O O . GLY B 1 322 ? -20.672 20.172 23.203 1 94.56 322 GLY B O 1
ATOM 5707 N N . ASN B 1 323 ? -19.938 18.297 24.188 1 96.62 323 ASN B N 1
ATOM 5708 C CA . ASN B 1 323 ? -19.641 17.672 22.906 1 96.62 323 ASN B CA 1
ATOM 5709 C C . ASN B 1 323 ? -20.891 17.172 22.203 1 96.62 323 ASN B C 1
ATOM 5711 O O . ASN B 1 323 ? -21.781 16.594 22.828 1 96.62 323 ASN B O 1
ATOM 5715 N N . LYS B 1 324 ? -20.969 17.453 20.953 1 96.31 324 LYS B N 1
ATOM 5716 C CA . LYS B 1 324 ? -22.078 16.953 20.156 1 96.31 324 LYS B CA 1
ATOM 5717 C C . LYS B 1 324 ? -21.578 16.141 18.969 1 96.31 324 LYS B C 1
ATOM 5719 O O . LYS B 1 324 ? -22.375 15.547 18.234 1 96.31 324 LYS B O 1
ATOM 5724 N N . VAL B 1 325 ? -20.312 16.109 18.844 1 96.31 325 VAL B N 1
ATOM 5725 C CA . VAL B 1 325 ? -19.719 15.461 17.672 1 96.31 325 VAL B CA 1
ATOM 5726 C C . VAL B 1 325 ? -19.625 13.953 17.906 1 96.31 325 VAL B C 1
ATOM 5728 O O . VAL B 1 325 ? -19.156 13.516 18.969 1 96.31 325 VAL B O 1
ATOM 5731 N N . LEU B 1 326 ? -20.078 13.234 17 1 94.25 326 LEU B N 1
ATOM 5732 C CA . LEU B 1 326 ? -19.812 11.805 16.922 1 94.25 326 LEU B CA 1
ATOM 5733 C C . LEU B 1 326 ? -18.578 11.531 16.062 1 94.25 326 LEU B C 1
ATOM 5735 O O . LEU B 1 326 ? -18.656 11.562 14.828 1 94.25 326 LEU B O 1
ATOM 5739 N N . PRO B 1 327 ? -17.406 11.227 16.75 1 93.62 327 PRO B N 1
ATOM 5740 C CA . PRO B 1 327 ? -16.219 10.898 15.938 1 93.62 327 PRO B CA 1
ATOM 5741 C C . PRO B 1 327 ? -16.406 9.656 15.078 1 93.62 327 PRO B C 1
ATOM 5743 O O . PRO B 1 327 ? -16.844 8.609 15.586 1 93.62 327 PRO B O 1
ATOM 5746 N N . LEU B 1 328 ? -16.156 9.789 13.828 1 92.19 328 LEU B N 1
ATOM 5747 C CA . LEU B 1 328 ? -16.438 8.688 12.914 1 92.19 328 LEU B CA 1
ATOM 5748 C C . LEU B 1 328 ? -15.383 8.609 11.812 1 92.19 328 LEU B C 1
ATOM 5750 O O . LEU B 1 328 ? -14.32 8.016 12 1 92.19 328 LEU B O 1
ATOM 5754 N N . ALA B 1 329 ? -15.484 9.461 10.781 1 90.25 329 ALA B N 1
ATOM 5755 C CA . ALA B 1 329 ? -14.695 9.359 9.562 1 90.25 329 ALA B CA 1
ATOM 5756 C C . ALA B 1 329 ? -13.227 9.672 9.828 1 90.25 329 ALA B C 1
ATOM 5758 O O . ALA B 1 329 ? -12.336 9.117 9.18 1 90.25 329 ALA B O 1
ATOM 5759 N N . ASP B 1 330 ? -12.883 10.5 10.766 1 94.56 330 ASP B N 1
ATOM 5760 C CA . ASP B 1 330 ? -11.516 10.898 11.07 1 94.56 330 ASP B CA 1
ATOM 5761 C C . ASP B 1 330 ? -10.875 9.961 12.086 1 94.56 330 ASP B C 1
ATOM 5763 O O . ASP B 1 330 ? -9.656 9.969 12.273 1 94.56 330 ASP B O 1
ATOM 5767 N N . LEU B 1 331 ? -11.602 9.195 12.695 1 92.69 331 LEU B N 1
ATOM 5768 C CA . LEU B 1 331 ? -11.102 8.406 13.82 1 92.69 331 LEU B CA 1
ATOM 5769 C C . LEU B 1 331 ? -10.062 7.395 13.359 1 92.69 331 LEU B C 1
ATOM 5771 O O . LEU B 1 331 ? -9.047 7.184 14.023 1 92.69 331 LEU B O 1
ATOM 5775 N N . PRO B 1 332 ? -10.258 6.805 12.211 1 91.75 332 PRO B N 1
ATOM 5776 C CA . PRO B 1 332 ? -9.25 5.844 11.758 1 91.75 332 PRO B CA 1
ATOM 5777 C C . PRO B 1 332 ? -7.887 6.492 11.508 1 91.75 332 PRO B C 1
ATOM 5779 O O . PRO B 1 332 ? -6.863 5.797 11.477 1 91.75 332 PRO B O 1
ATOM 5782 N N . VAL B 1 333 ? -7.852 7.746 11.32 1 90.88 333 VAL B N 1
ATOM 5783 C CA . VAL B 1 333 ? -6.594 8.445 11.078 1 90.88 333 VAL B CA 1
ATOM 5784 C C . VAL B 1 333 ? -6.258 9.336 12.273 1 90.88 333 VAL B C 1
ATOM 5786 O O . VAL B 1 333 ? -5.668 10.406 12.117 1 90.88 333 VAL B O 1
ATOM 5789 N N . ALA B 1 334 ? -6.559 8.891 13.438 1 93.44 334 ALA B N 1
ATOM 5790 C CA . ALA B 1 334 ? -6.34 9.594 14.703 1 93.44 334 ALA B CA 1
ATOM 5791 C C . ALA B 1 334 ? -4.867 9.953 14.883 1 93.44 334 ALA B C 1
ATOM 5793 O O . ALA B 1 334 ? -4.539 10.984 15.469 1 93.44 334 ALA B O 1
ATOM 5794 N N . PRO B 1 335 ? -3.922 9.172 14.391 1 93.81 335 PRO B N 1
ATOM 5795 C CA . PRO B 1 335 ? -2.504 9.5 14.555 1 93.81 335 PRO B CA 1
ATOM 5796 C C . PRO B 1 335 ? -2.154 10.875 13.992 1 93.81 335 PRO B C 1
ATOM 5798 O O . PRO B 1 335 ? -1.244 11.547 14.492 1 93.81 335 PRO B O 1
ATOM 5801 N N . PHE B 1 336 ? -2.836 11.367 13.102 1 93.81 336 PHE B N 1
ATOM 5802 C CA . PHE B 1 336 ? -2.561 12.664 12.492 1 93.81 336 PHE B CA 1
ATOM 5803 C C . PHE B 1 336 ? -2.785 13.797 13.484 1 93.81 336 PHE B C 1
ATOM 5805 O O . PHE B 1 336 ? -2.232 14.883 13.336 1 93.81 336 PHE B O 1
ATOM 5812 N N . PHE B 1 337 ? -3.527 13.539 14.523 1 95.81 337 PHE B N 1
ATOM 5813 C CA . PHE B 1 337 ? -3.904 14.602 15.453 1 95.81 337 PHE B CA 1
ATOM 5814 C C . PHE B 1 337 ? -2.867 14.742 16.562 1 95.81 337 PHE B C 1
ATOM 5816 O O . PHE B 1 337 ? -2.898 15.711 17.328 1 95.81 337 PHE B O 1
ATOM 5823 N N . ILE B 1 338 ? -1.892 13.852 16.531 1 95.75 338 ILE B N 1
ATOM 5824 C CA . ILE B 1 338 ? -0.934 13.945 17.641 1 95.75 338 ILE B CA 1
ATOM 5825 C C . ILE B 1 338 ? 0.488 13.953 17.078 1 95.75 338 ILE B C 1
ATOM 5827 O O . ILE B 1 338 ? 1.443 13.648 17.797 1 95.75 338 ILE B O 1
ATOM 5831 N N . CYS B 1 339 ? 0.64 14.188 15.812 1 95.56 339 CYS B N 1
ATOM 5832 C CA . CYS B 1 339 ? 1.944 14.227 15.164 1 95.56 339 CYS B CA 1
ATOM 5833 C C . CYS B 1 339 ? 2.883 15.188 15.875 1 95.56 339 CYS B C 1
ATOM 5835 O O . CYS B 1 339 ? 4 14.82 16.234 1 95.56 339 CYS B O 1
ATOM 5837 N N . MET B 1 340 ? 2.418 16.391 16.125 1 97.19 340 MET B N 1
ATOM 5838 C CA . MET B 1 340 ? 3.285 17.406 16.719 1 97.19 340 MET B CA 1
ATOM 5839 C C . MET B 1 340 ? 3.48 17.141 18.219 1 97.19 340 MET B C 1
ATOM 5841 O O . MET B 1 340 ? 4.441 17.625 18.812 1 97.19 340 MET B O 1
ATOM 5845 N N . ALA B 1 341 ? 2.57 16.391 18.844 1 97.31 341 ALA B N 1
ATOM 5846 C CA . ALA B 1 341 ? 2.814 15.969 20.219 1 97.31 341 ALA B CA 1
ATOM 5847 C C . ALA B 1 341 ? 4.062 15.094 20.328 1 97.31 341 ALA B C 1
ATOM 5849 O O . ALA B 1 341 ? 4.895 15.297 21.203 1 97.31 341 ALA B O 1
ATOM 5850 N N . THR B 1 342 ? 4.145 14.156 19.406 1 95.38 342 THR B N 1
ATOM 5851 C CA . THR B 1 342 ? 5.309 13.281 19.375 1 95.38 342 THR B CA 1
ATOM 5852 C C . THR B 1 342 ? 6.59 14.086 19.188 1 95.38 342 THR B C 1
ATOM 5854 O O . THR B 1 342 ? 7.605 13.812 19.828 1 95.38 342 THR B O 1
ATOM 5857 N N . VAL B 1 343 ? 6.52 15.055 18.312 1 95.56 343 VAL B N 1
ATOM 5858 C CA . VAL B 1 343 ? 7.672 15.898 18.016 1 95.56 343 VAL B CA 1
ATOM 5859 C C . VAL B 1 343 ? 8.055 16.703 19.266 1 95.56 343 VAL B C 1
ATOM 5861 O O . VAL B 1 343 ? 9.219 1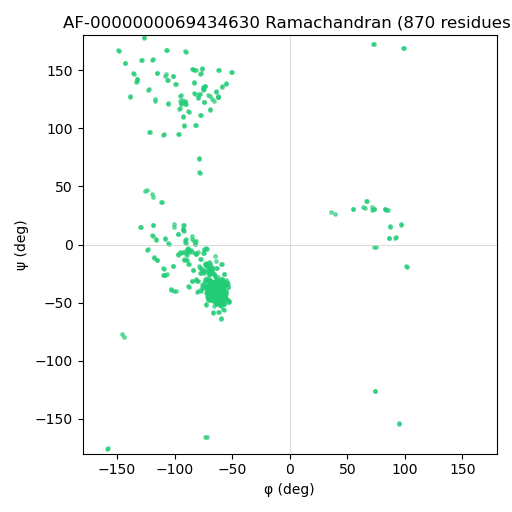6.703 19.672 1 95.56 343 VAL B O 1
ATOM 5864 N N . ILE B 1 344 ? 7.117 17.312 19.875 1 96.69 344 ILE B N 1
ATOM 5865 C CA . ILE B 1 344 ? 7.375 18.234 20.984 1 96.69 344 ILE B CA 1
ATOM 5866 C C . ILE B 1 344 ? 7.828 17.438 22.203 1 96.69 344 ILE B C 1
ATOM 5868 O O . ILE B 1 344 ? 8.703 17.891 22.953 1 96.69 344 ILE B O 1
ATOM 5872 N N . HIS B 1 345 ? 7.289 16.25 22.375 1 95.25 345 HIS B N 1
ATOM 5873 C CA . HIS B 1 345 ? 7.629 15.422 23.531 1 95.25 345 HIS B CA 1
ATOM 5874 C C . HIS B 1 345 ? 8.773 14.469 23.219 1 95.25 345 HIS B C 1
ATOM 5876 O O . HIS B 1 345 ? 9.086 13.578 24.016 1 95.25 345 HIS B O 1
ATOM 5882 N N . ARG B 1 346 ? 9.453 14.625 22.188 1 93.69 346 ARG B N 1
ATOM 5883 C CA . ARG B 1 346 ? 10.664 13.906 21.797 1 93.69 346 ARG B CA 1
ATOM 5884 C C . ARG B 1 346 ? 10.438 12.398 21.797 1 93.69 346 ARG B C 1
ATOM 5886 O O . ARG B 1 346 ? 11.273 11.641 22.281 1 93.69 346 ARG B O 1
ATOM 5893 N N . GLY B 1 347 ? 9.141 12.094 21.484 1 91.69 347 GLY B N 1
ATOM 5894 C CA . GLY B 1 347 ? 8.859 10.68 21.281 1 91.69 347 GLY B CA 1
ATOM 5895 C C . GLY B 1 347 ? 8.406 9.969 22.547 1 91.69 347 GLY B C 1
ATOM 5896 O O . GLY B 1 347 ? 8.188 8.758 22.531 1 91.69 347 GLY B O 1
ATOM 5897 N N . ASP B 1 348 ? 8.211 10.664 23.578 1 93.69 348 ASP B N 1
ATOM 5898 C CA . ASP B 1 348 ? 7.809 10.055 24.844 1 93.69 348 ASP B CA 1
ATOM 5899 C C . ASP B 1 348 ? 6.379 9.523 24.766 1 93.69 348 ASP B C 1
ATOM 5901 O O . ASP B 1 348 ? 5.453 10.273 24.422 1 93.69 348 ASP B O 1
ATOM 5905 N N . LEU B 1 349 ? 6.27 8.305 25.125 1 92.12 349 LEU B N 1
ATOM 5906 C CA . LEU B 1 349 ? 4.992 7.625 24.969 1 92.12 349 LEU B CA 1
ATOM 5907 C C . LEU B 1 349 ? 3.947 8.188 25.922 1 92.12 349 LEU B C 1
ATOM 5909 O O . LEU B 1 349 ? 2.82 8.477 25.516 1 92.12 349 LEU B O 1
ATOM 5913 N N . ILE B 1 350 ? 4.285 8.32 27.109 1 93.19 350 ILE B N 1
ATOM 5914 C CA . ILE B 1 350 ? 3.346 8.727 28.156 1 93.19 350 ILE B CA 1
ATOM 5915 C C . ILE B 1 350 ? 2.939 10.18 27.953 1 93.19 350 ILE B C 1
ATOM 5917 O O . ILE B 1 350 ? 1.753 10.516 28 1 93.19 350 ILE B O 1
ATOM 5921 N N . ARG B 1 351 ? 3.893 11.039 27.719 1 96.12 351 ARG B N 1
ATOM 5922 C CA . ARG B 1 351 ? 3.607 12.445 27.484 1 96.12 351 ARG B CA 1
ATOM 5923 C C . ARG B 1 351 ? 2.73 12.625 26.25 1 96.12 351 ARG B C 1
ATOM 5925 O O . ARG B 1 351 ? 1.79 13.422 26.266 1 96.12 351 ARG B O 1
ATOM 5932 N N . THR B 1 352 ? 3.043 11.859 25.25 1 96.44 352 THR B N 1
ATOM 5933 C CA . THR B 1 352 ? 2.287 11.961 24 1 96.44 352 THR B CA 1
ATOM 5934 C C . THR B 1 352 ? 0.855 11.469 24.203 1 96.44 352 THR B C 1
ATOM 5936 O O . THR B 1 352 ? -0.088 12.062 23.672 1 96.44 352 THR B O 1
ATOM 5939 N N . LEU B 1 353 ? 0.704 10.422 24.953 1 95.75 353 LEU B N 1
ATOM 5940 C CA . LEU B 1 353 ? -0.627 9.883 25.219 1 95.75 353 LEU B CA 1
ATOM 5941 C C . LEU B 1 353 ? -1.463 10.883 26.016 1 95.75 353 LEU B C 1
ATOM 5943 O O . LEU B 1 353 ? -2.607 11.172 25.641 1 95.75 353 LEU B O 1
ATOM 5947 N N . LEU B 1 354 ? -0.908 11.406 27.062 1 97 354 LEU B N 1
ATOM 5948 C CA . LEU B 1 354 ? -1.627 12.359 27.891 1 97 354 LEU B CA 1
ATOM 5949 C C . LEU B 1 354 ? -1.97 13.617 27.109 1 97 354 LEU B C 1
ATOM 5951 O O . LEU B 1 354 ? -3.098 14.109 27.188 1 97 354 LEU B O 1
ATOM 5955 N N . SER B 1 355 ? -0.987 14.117 26.391 1 97.94 355 SER B N 1
ATOM 5956 C CA . SER B 1 355 ? -1.229 15.281 25.547 1 97.94 355 SER B CA 1
ATOM 5957 C C . SER B 1 355 ? -2.273 14.977 24.484 1 97.94 355 SER B C 1
ATOM 5959 O O . SER B 1 355 ? -3.053 15.852 24.094 1 97.94 355 SER B O 1
ATOM 5961 N N . GLY B 1 356 ? -2.24 13.742 23.969 1 97.44 356 GLY B N 1
ATOM 5962 C CA . GLY B 1 356 ? -3.238 13.32 23 1 97.44 356 GLY B CA 1
ATOM 5963 C C . GLY B 1 356 ? -4.652 13.359 23.547 1 97.44 356 GLY B C 1
ATOM 5964 O O . GLY B 1 356 ? -5.574 13.812 22.875 1 97.44 356 GLY B O 1
ATOM 5965 N N . ILE B 1 357 ? -4.801 12.922 24.719 1 97.69 357 ILE B N 1
ATOM 5966 C CA . ILE B 1 357 ? -6.105 12.938 25.359 1 97.69 357 ILE B CA 1
ATOM 5967 C C . ILE B 1 357 ? -6.586 14.383 25.531 1 97.69 357 ILE B C 1
ATOM 5969 O O . ILE B 1 357 ? -7.734 14.703 25.203 1 97.69 357 ILE B O 1
ATOM 5973 N N . ILE B 1 358 ? -5.727 15.219 25.953 1 98.12 358 ILE B N 1
ATOM 5974 C CA . ILE B 1 358 ? -6.082 16.609 26.219 1 98.12 358 ILE B CA 1
ATOM 5975 C C . ILE B 1 358 ? -6.422 17.328 24.922 1 98.12 358 ILE B C 1
ATOM 5977 O O . ILE B 1 358 ? -7.41 18.047 24.844 1 98.12 358 ILE B O 1
ATOM 5981 N N . VAL B 1 359 ? -5.621 17.109 23.906 1 97.69 359 VAL B N 1
ATOM 5982 C CA . VAL B 1 359 ? -5.859 17.812 22.656 1 97.69 359 VAL B CA 1
ATOM 5983 C C . VAL B 1 359 ? -7.168 17.328 22.031 1 97.69 359 VAL B C 1
ATOM 5985 O O . VAL B 1 359 ? -7.891 18.109 21.406 1 97.69 359 VAL B O 1
ATOM 5988 N N . MET B 1 360 ? -7.492 16.078 22.203 1 96.81 360 MET B N 1
ATOM 5989 C CA . MET B 1 360 ? -8.719 15.539 21.625 1 96.81 360 MET B CA 1
ATOM 5990 C C . MET B 1 360 ? -9.945 16.172 22.266 1 96.81 360 MET B C 1
ATOM 5992 O O . MET B 1 360 ? -10.969 16.359 21.594 1 96.81 360 MET B O 1
ATOM 5996 N N . ILE B 1 361 ? -9.844 16.484 23.531 1 97.69 361 ILE B N 1
ATOM 5997 C CA . ILE B 1 361 ? -10.922 17.188 24.203 1 97.69 361 ILE B CA 1
ATOM 5998 C C . ILE B 1 361 ? -11.164 18.531 23.5 1 97.69 361 ILE B C 1
ATOM 6000 O O . ILE B 1 361 ? -12.305 18.891 23.203 1 97.69 361 ILE B O 1
ATOM 6004 N N . THR B 1 362 ? -10.094 19.234 23.219 1 97.5 362 THR B N 1
ATOM 6005 C CA . THR B 1 362 ? -10.227 20.516 22.562 1 97.5 362 THR B CA 1
ATOM 6006 C C . THR B 1 362 ? -10.781 20.359 21.156 1 97.5 362 THR B C 1
ATOM 6008 O O . THR B 1 362 ? -11.602 21.156 20.703 1 97.5 362 THR B O 1
ATOM 6011 N N . VAL B 1 363 ? -10.344 19.297 20.453 1 97.56 363 VAL B N 1
ATOM 6012 C CA . VAL B 1 363 ? -10.789 19.031 19.094 1 97.56 363 VAL B CA 1
ATOM 6013 C C . VAL B 1 363 ? -12.297 18.797 19.078 1 97.56 363 VAL B C 1
ATOM 6015 O O . VAL B 1 363 ? -13.008 19.375 18.25 1 97.56 363 VAL B O 1
ATOM 6018 N N . LEU B 1 364 ? -12.805 18.031 20 1 97.12 364 LEU B N 1
ATOM 6019 C CA . LEU B 1 364 ? -14.227 17.719 20.062 1 97.12 364 LEU B CA 1
ATOM 6020 C C . LEU B 1 364 ? -15.047 18.953 20.359 1 97.12 364 LEU B C 1
ATOM 6022 O O . LEU B 1 364 ? -16.062 19.203 19.719 1 97.12 364 LEU B O 1
ATOM 6026 N N . LEU B 1 365 ? -14.617 19.766 21.266 1 97.81 365 LEU B N 1
ATOM 6027 C CA . LEU B 1 365 ? -15.359 20.953 21.672 1 97.81 365 LEU B CA 1
ATOM 6028 C C . LEU B 1 365 ? -15.359 22 20.578 1 97.81 365 LEU B C 1
ATOM 6030 O O . LEU B 1 365 ? -16.406 22.609 20.281 1 97.81 365 LEU B O 1
ATOM 6034 N N . ILE B 1 366 ? -14.25 22.203 19.953 1 97.94 366 ILE B N 1
ATOM 6035 C CA . ILE B 1 366 ? -14.172 23.219 18.906 1 97.94 366 ILE B CA 1
ATOM 6036 C C . ILE B 1 366 ? -14.953 22.75 17.688 1 97.94 366 ILE B C 1
ATOM 6038 O O . ILE B 1 366 ? -15.664 23.531 17.047 1 97.94 366 ILE B O 1
ATOM 6042 N N . ALA B 1 367 ? -14.75 21.469 17.328 1 97.56 367 ALA B N 1
ATOM 6043 C CA . ALA B 1 367 ? -15.508 20.922 16.203 1 97.56 367 ALA B CA 1
ATOM 6044 C C . ALA B 1 367 ? -17.016 21.047 16.438 1 97.56 367 ALA B C 1
ATOM 6046 O O . ALA B 1 367 ? -17.781 21.266 15.508 1 97.56 367 ALA B O 1
ATOM 6047 N N . THR B 1 368 ? -17.469 20.844 17.672 1 97.19 368 THR B N 1
ATOM 6048 C CA . THR B 1 368 ? -18.859 21.016 18.047 1 97.19 368 THR B CA 1
ATOM 6049 C C . THR B 1 368 ? -19.297 22.453 17.797 1 97.19 368 THR B C 1
ATOM 6051 O O . THR B 1 368 ? -20.359 22.703 17.203 1 97.19 368 THR B O 1
ATOM 6054 N N . GLN B 1 369 ? -18.531 23.375 18.219 1 97 369 GLN B N 1
ATOM 6055 C CA . GLN B 1 369 ? -18.859 24.797 18.078 1 97 369 GLN B CA 1
ATOM 6056 C C . GLN B 1 369 ? -18.875 25.219 16.609 1 97 369 GLN B C 1
ATOM 6058 O O . GLN B 1 369 ? -19.672 26.062 16.219 1 97 369 GLN B O 1
ATOM 6063 N N . PHE B 1 370 ? -18.016 24.641 15.797 1 97.56 370 PHE B N 1
ATOM 6064 C CA . PHE B 1 370 ? -17.859 25.047 14.406 1 97.56 370 PHE B CA 1
ATOM 6065 C C . PHE B 1 370 ? -18.844 24.297 13.516 1 97.56 370 PHE B C 1
ATOM 6067 O O . PHE B 1 370 ? -18.984 24.609 12.336 1 97.56 370 PHE B O 1
ATOM 6074 N N . ALA B 1 371 ? -19.578 23.344 14.047 1 96.75 371 ALA B N 1
ATOM 6075 C CA . ALA B 1 371 ? -20.422 22.453 13.266 1 96.75 371 ALA B CA 1
ATOM 6076 C C . ALA B 1 371 ? -21.453 23.219 12.461 1 96.75 371 ALA B C 1
ATOM 6078 O O . ALA B 1 371 ? -21.656 22.953 11.273 1 96.75 371 ALA B O 1
ATOM 6079 N N . PRO B 1 372 ? -22.156 24.25 13.117 1 95.81 372 PRO B N 1
ATOM 6080 C CA . PRO B 1 372 ? -23.141 24.984 12.328 1 95.81 372 PRO B CA 1
ATOM 6081 C C . PRO B 1 372 ? -22.516 25.75 11.164 1 95.81 372 PRO B C 1
ATOM 6083 O O . PRO B 1 372 ? -23.094 25.812 10.078 1 95.81 372 PRO B O 1
ATOM 6086 N N . TYR B 1 373 ? -21.359 26.297 11.328 1 96.5 373 TYR B N 1
ATOM 6087 C CA . TYR B 1 373 ? -20.672 27.031 10.273 1 96.5 373 TYR B CA 1
ATOM 6088 C C . TYR B 1 373 ? -20.188 26.094 9.18 1 96.5 373 TYR B C 1
ATOM 6090 O O . TYR B 1 373 ? -20.328 26.406 7.988 1 96.5 373 TYR B O 1
ATOM 6098 N N . PHE B 1 374 ? -19.641 24.953 9.578 1 96.94 374 PHE B N 1
ATOM 6099 C CA . PHE B 1 374 ? -19.156 23.969 8.617 1 96.94 374 PHE B CA 1
ATOM 6100 C C . PHE B 1 374 ? -20.312 23.406 7.793 1 96.94 374 PHE B C 1
ATOM 6102 O O . PHE B 1 374 ? -20.172 23.219 6.586 1 96.94 374 PHE B O 1
ATOM 6109 N N . THR B 1 375 ? -21.406 23.188 8.469 1 96 375 THR B N 1
ATOM 6110 C CA . THR B 1 375 ? -22.594 22.703 7.781 1 96 375 THR B CA 1
ATOM 6111 C C . THR B 1 375 ? -23.078 23.703 6.742 1 96 375 THR B C 1
ATOM 6113 O O . THR B 1 375 ? -23.406 23.328 5.613 1 96 375 THR B O 1
ATOM 6116 N N . ASP B 1 376 ? -23.094 24.922 7.145 1 95 376 ASP B N 1
ATOM 6117 C CA . ASP B 1 376 ? -23.5 25.984 6.234 1 95 376 ASP B CA 1
ATOM 6118 C C . ASP B 1 376 ? -22.578 26.047 5.02 1 95 376 ASP B C 1
ATOM 6120 O O . ASP B 1 376 ? -23.047 26.219 3.889 1 95 376 ASP B O 1
ATOM 6124 N N . MET B 1 377 ? -21.312 25.953 5.246 1 95.38 377 MET B N 1
ATOM 6125 C CA . MET B 1 377 ? -20.328 25.938 4.164 1 95.38 377 MET B CA 1
ATOM 6126 C C . MET B 1 377 ? -20.609 24.797 3.197 1 95.38 377 MET B C 1
ATOM 6128 O O . MET B 1 377 ? -20.562 24.969 1.979 1 95.38 377 MET B O 1
ATOM 6132 N N . ALA B 1 378 ? -20.859 23.641 3.738 1 94.19 378 ALA B N 1
ATOM 6133 C CA . ALA B 1 378 ? -21.078 22.438 2.932 1 94.19 378 ALA B CA 1
ATOM 6134 C C . ALA B 1 378 ? -22.375 22.562 2.119 1 94.19 378 ALA B C 1
ATOM 6136 O O . ALA B 1 378 ? -22.406 22.172 0.95 1 94.19 378 ALA B O 1
ATOM 6137 N N . LEU B 1 379 ? -23.406 23.141 2.74 1 92.38 379 LEU B N 1
ATOM 6138 C CA . LEU B 1 379 ? -24.688 23.344 2.061 1 92.38 379 LEU B CA 1
ATOM 6139 C C . LEU B 1 379 ? -24.531 24.328 0.908 1 92.38 379 LEU B C 1
ATOM 6141 O O . LEU B 1 379 ? -25 24.062 -0.204 1 92.38 379 LEU B O 1
ATOM 6145 N N . LYS B 1 380 ? -23.875 25.359 1.135 1 90.94 380 LYS B N 1
ATOM 6146 C CA . LYS B 1 380 ? -23.672 26.391 0.116 1 90.94 380 LYS B CA 1
ATOM 6147 C C . LYS B 1 380 ? -22.781 25.875 -1.011 1 90.94 380 LYS B C 1
ATOM 6149 O O . LYS B 1 380 ? -22.906 26.312 -2.158 1 90.94 380 LYS B O 1
ATOM 6154 N N . GLY B 1 381 ? -21.922 25.062 -0.629 1 89.44 381 GLY B N 1
ATOM 6155 C CA . GLY B 1 381 ? -21.047 24.469 -1.624 1 89.44 381 GLY B CA 1
ATOM 6156 C C . GLY B 1 381 ? -21.719 23.375 -2.432 1 89.44 381 GLY B C 1
ATOM 6157 O O . GLY B 1 381 ? -21.141 22.875 -3.4 1 89.44 381 GLY B O 1
ATOM 6158 N N . GLY B 1 382 ? -22.844 22.922 -2.033 1 83.06 382 GLY B N 1
ATOM 6159 C CA . GLY B 1 382 ? -23.609 21.938 -2.783 1 83.06 382 GLY B CA 1
ATOM 6160 C C . GLY B 1 382 ? -23.172 20.516 -2.523 1 83.06 382 GLY B C 1
ATOM 6161 O O . GLY B 1 382 ? -23.266 19.656 -3.406 1 83.06 382 GLY B O 1
ATOM 6162 N N . PHE B 1 383 ? -22.703 20.234 -1.428 1 86.19 383 PHE B N 1
ATOM 6163 C CA . PHE B 1 383 ? -22.25 18.875 -1.132 1 86.19 383 PHE B CA 1
ATOM 6164 C C . PHE B 1 383 ? -23.422 18 -0.721 1 86.19 383 PHE B C 1
ATOM 6166 O O . PHE B 1 383 ? -24.25 18.391 0.096 1 86.19 383 PHE B O 1
ATOM 6173 N N . SER B 1 384 ? -23.438 16.797 -1.182 1 79.12 384 SER B N 1
ATOM 6174 C CA . SER B 1 384 ? -24.562 15.883 -1.01 1 79.12 384 SER B CA 1
ATOM 6175 C C . SER B 1 384 ? -24.625 15.344 0.414 1 79.12 384 SER B C 1
ATOM 6177 O O . SER B 1 384 ? -25.703 14.961 0.894 1 79.12 384 SER B O 1
ATOM 6179 N N . PHE B 1 385 ? -23.547 15.344 1.048 1 77.69 385 PHE B N 1
ATOM 6180 C CA . PHE B 1 385 ? -23.531 14.758 2.385 1 77.69 385 PHE B CA 1
ATOM 6181 C C . PHE B 1 385 ? -24.062 15.75 3.414 1 77.69 385 PHE B C 1
ATOM 6183 O O . PHE B 1 385 ? -24.234 15.406 4.586 1 77.69 385 PHE B O 1
ATOM 6190 N N . ALA B 1 386 ? -24.266 16.922 2.973 1 81.25 386 ALA B N 1
ATOM 6191 C CA . ALA B 1 386 ? -24.844 17.922 3.861 1 81.25 386 ALA B CA 1
ATOM 6192 C C . ALA B 1 386 ? -26.359 17.984 3.701 1 81.25 386 ALA B C 1
ATOM 6194 O O . ALA B 1 386 ? -26.875 18.031 2.58 1 81.25 386 ALA B O 1
ATOM 6195 N N . ALA B 1 387 ? -27.188 17.75 4.789 1 78.56 387 ALA B N 1
ATOM 6196 C CA . ALA B 1 387 ? -28.641 17.844 4.789 1 78.56 387 ALA B CA 1
ATOM 6197 C C . ALA B 1 387 ? -29.125 18.969 5.695 1 78.56 387 ALA B C 1
ATOM 6199 O O . ALA B 1 387 ? -28.484 19.281 6.703 1 78.56 387 ALA B O 1
ATOM 6200 N N . GLU B 1 388 ? -30.062 19.516 5.402 1 73.06 388 GLU B N 1
ATOM 6201 C CA . GLU B 1 388 ? -30.594 20.688 6.094 1 73.06 388 GLU B CA 1
ATOM 6202 C C . GLU B 1 388 ? -30.891 20.391 7.555 1 73.06 388 GLU B C 1
ATOM 6204 O O . GLU B 1 388 ? -30.703 21.234 8.43 1 73.06 388 GLU B O 1
ATOM 6209 N N . ASN B 1 389 ? -31.328 19.297 7.797 1 78.75 389 ASN B N 1
ATOM 6210 C CA . ASN B 1 389 ? -31.719 19 9.164 1 78.75 389 ASN B CA 1
ATOM 6211 C C . ASN B 1 389 ? -30.656 18.188 9.898 1 78.75 389 ASN B C 1
ATOM 6213 O O . ASN B 1 389 ? -30.938 17.594 10.938 1 78.75 389 ASN B O 1
ATOM 6217 N N . ALA B 1 390 ? -29.469 18.219 9.336 1 86.38 390 ALA B N 1
ATOM 6218 C CA . ALA B 1 390 ? -28.391 17.484 9.977 1 86.38 390 ALA B CA 1
ATOM 6219 C C . ALA B 1 390 ? -27.125 18.344 10.07 1 86.38 390 ALA B C 1
ATOM 6221 O O . ALA B 1 390 ? -26.844 19.141 9.18 1 86.38 390 ALA B O 1
ATOM 6222 N N . GLN B 1 391 ? -26.453 18.234 11.195 1 93.75 391 GLN B N 1
ATOM 6223 C CA . GLN B 1 391 ? -25.188 18.938 11.359 1 93.75 391 GLN B CA 1
ATOM 6224 C C . GLN B 1 391 ? -24 18.016 11.102 1 93.75 391 GLN B C 1
ATOM 6226 O O . GLN B 1 391 ? -24.031 16.844 11.469 1 93.75 391 GLN B O 1
ATOM 6231 N N . ILE B 1 392 ? -23.047 18.625 10.383 1 95.31 392 ILE B N 1
ATOM 6232 C CA . ILE B 1 392 ? -21.844 17.875 10.047 1 95.31 392 ILE B CA 1
ATOM 6233 C C . ILE B 1 392 ? -20.609 18.688 10.438 1 95.31 392 ILE B C 1
ATOM 6235 O O . ILE B 1 392 ? -20.688 19.891 10.625 1 95.31 392 ILE B O 1
ATOM 6239 N N . THR B 1 393 ? -19.516 18.031 10.609 1 96.25 393 THR B N 1
ATOM 6240 C CA . THR B 1 393 ? -18.219 18.641 10.883 1 96.25 393 THR B CA 1
ATOM 6241 C C . THR B 1 393 ? -17.094 17.672 10.508 1 96.25 393 THR B C 1
ATOM 6243 O O . THR B 1 393 ? -17.312 16.703 9.773 1 96.25 393 THR B O 1
ATOM 6246 N N . ALA B 1 394 ? -15.891 18.047 10.766 1 96.25 394 ALA B N 1
ATOM 6247 C CA . ALA B 1 394 ? -14.695 17.203 10.742 1 96.25 394 ALA B CA 1
ATOM 6248 C C . ALA B 1 394 ? -13.82 17.469 11.961 1 96.25 394 ALA B C 1
ATOM 6250 O O . ALA B 1 394 ? -13.758 18.594 12.461 1 96.25 394 ALA B O 1
ATOM 6251 N N . LEU B 1 395 ? -13.156 16.438 12.43 1 95.75 395 LEU B N 1
ATOM 6252 C CA . LEU B 1 395 ? -12.32 16.641 13.609 1 95.75 395 LEU B CA 1
ATOM 6253 C C . LEU B 1 395 ? -11.188 17.609 13.312 1 95.75 395 LEU B C 1
ATOM 6255 O O . LEU B 1 395 ? -10.758 18.359 14.195 1 95.75 395 LEU B O 1
ATOM 6259 N N . SER B 1 396 ? -10.703 17.625 12.117 1 93.12 396 SER B N 1
ATOM 6260 C CA . SER B 1 396 ? -9.602 18.5 11.727 1 93.12 396 SER B CA 1
ATOM 6261 C C . SER B 1 396 ? -10.039 19.969 11.734 1 93.12 396 SER B C 1
ATOM 6263 O O . SER B 1 396 ? -9.195 20.875 11.781 1 93.12 396 SER B O 1
ATOM 6265 N N . VAL B 1 397 ? -11.297 20.219 11.656 1 94.62 397 VAL B N 1
ATOM 6266 C CA . VAL B 1 397 ? -11.852 21.562 11.766 1 94.62 397 VAL B CA 1
ATOM 6267 C C . VAL B 1 397 ? -11.68 22.078 13.195 1 94.62 397 VAL B C 1
ATOM 6269 O O . VAL B 1 397 ? -11.672 23.281 13.43 1 94.62 397 VAL B O 1
ATOM 6272 N N . GLY B 1 398 ? -11.523 21.109 14.094 1 94.69 398 GLY B N 1
ATOM 6273 C CA . GLY B 1 398 ? -11.328 21.453 15.492 1 94.69 398 GLY B CA 1
ATOM 6274 C C . GLY B 1 398 ? -9.906 21.891 15.797 1 94.69 398 GLY B C 1
ATOM 6275 O O . GLY B 1 398 ? -9.234 21.297 16.641 1 94.69 398 GLY B O 1
ATOM 6276 N N . ASN B 1 399 ? -9.414 22.969 15.211 1 95.69 399 ASN B N 1
ATOM 6277 C CA . ASN B 1 399 ? -8.062 23.453 15.453 1 95.69 399 ASN B CA 1
ATOM 6278 C C . ASN B 1 399 ? -8.062 24.719 16.297 1 95.69 399 ASN B C 1
ATOM 6280 O O . ASN B 1 399 ? -8.953 25.562 16.141 1 95.69 399 ASN B O 1
ATOM 6284 N N . MET B 1 400 ? -7.102 24.906 17.109 1 97.38 400 MET B N 1
ATOM 6285 C CA . MET B 1 400 ? -7.078 25.922 18.156 1 97.38 400 MET B CA 1
ATOM 6286 C C . MET B 1 400 ? -6.801 27.297 17.578 1 97.38 400 MET B C 1
ATOM 6288 O O . MET B 1 400 ? -7.297 28.312 18.094 1 97.38 400 MET B O 1
ATOM 6292 N N . PHE B 1 401 ? -5.984 27.391 16.531 1 98.31 401 PHE B N 1
ATOM 6293 C CA . PHE B 1 401 ? -5.762 28.688 15.898 1 98.31 401 PHE B CA 1
ATOM 6294 C C . PHE B 1 401 ? -7.047 29.203 15.258 1 98.31 401 PHE B C 1
ATOM 6296 O O . PHE B 1 401 ? -7.414 30.375 15.445 1 98.31 401 PHE B O 1
ATOM 6303 N N . GLY B 1 402 ? -7.719 28.297 14.555 1 97.62 402 GLY B N 1
ATOM 6304 C CA . GLY B 1 402 ? -8.984 28.688 13.953 1 97.62 402 GLY B CA 1
ATOM 6305 C C . GLY B 1 402 ? -10 29.172 14.961 1 97.62 402 GLY B C 1
ATOM 6306 O O . GLY B 1 402 ? -10.672 30.188 14.742 1 97.62 402 GLY B O 1
ATOM 6307 N N . TRP B 1 403 ? -10.125 28.484 16.016 1 98.12 403 TRP B N 1
ATOM 6308 C CA . TRP B 1 403 ? -11.086 28.812 17.062 1 98.12 403 TRP B CA 1
ATOM 6309 C C . TRP B 1 403 ? -10.742 30.156 17.703 1 98.12 403 TRP B C 1
ATOM 6311 O O . TRP B 1 403 ? -11.602 31.031 17.844 1 98.12 403 TRP B O 1
ATOM 6321 N N . SER B 1 404 ? -9.492 30.359 18.109 1 98.19 404 SER B N 1
ATOM 6322 C CA . SER B 1 404 ? -9.086 31.594 18.797 1 98.19 404 SER B CA 1
ATOM 6323 C C . SER B 1 404 ? -9.227 32.812 17.891 1 98.19 404 SER B C 1
ATOM 6325 O O . SER B 1 404 ? -9.727 33.844 18.328 1 98.19 404 SER B O 1
ATOM 6327 N N . ILE B 1 405 ? -8.852 32.656 16.688 1 98.31 405 ILE B N 1
ATOM 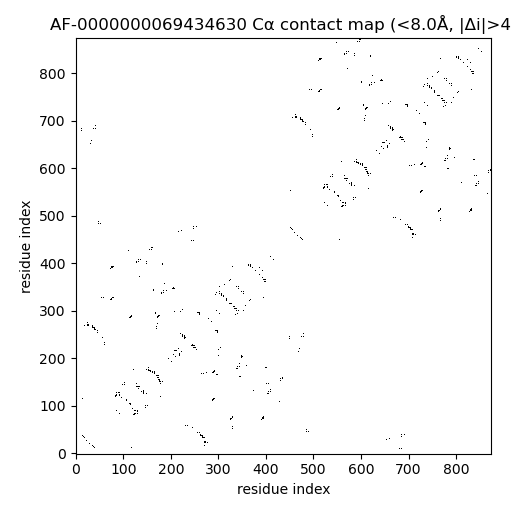6328 C CA . ILE B 1 405 ? -8.914 33.75 15.727 1 98.31 405 ILE B CA 1
ATOM 6329 C C . ILE B 1 405 ? -10.375 34.125 15.469 1 98.31 405 ILE B C 1
ATOM 6331 O O . ILE B 1 405 ? -10.742 35.312 15.531 1 98.31 405 ILE B O 1
ATOM 6335 N N . SER B 1 406 ? -11.195 33.094 15.203 1 97.81 406 SER B N 1
ATOM 6336 C CA . SER B 1 406 ? -12.586 33.375 14.867 1 97.81 406 SER B CA 1
ATOM 6337 C C . SER B 1 406 ? -13.344 33.969 16.047 1 97.81 406 SER B C 1
ATOM 6339 O O . SER B 1 406 ? -14.133 34.906 15.867 1 97.81 406 SER B O 1
ATOM 6341 N N . GLU B 1 407 ? -13.109 33.5 17.281 1 97.44 407 GLU B N 1
ATOM 6342 C CA . GLU B 1 407 ? -13.797 34.031 18.453 1 97.44 407 GLU B CA 1
ATOM 6343 C C . GLU B 1 407 ? -13.414 35.469 18.719 1 97.44 407 GLU B C 1
ATOM 6345 O O . GLU B 1 407 ? -14.273 36.281 19.062 1 97.44 407 GLU B O 1
ATOM 6350 N N . LEU B 1 408 ? -12.195 35.781 18.578 1 97.81 408 LEU B N 1
ATOM 6351 C CA . LEU B 1 408 ? -11.742 37.156 18.844 1 97.81 408 LEU B CA 1
ATOM 6352 C C . LEU B 1 408 ? -12.234 38.094 17.75 1 97.81 408 LEU B C 1
ATOM 6354 O O . LEU B 1 408 ? -12.68 39.188 18.047 1 97.81 408 LEU B O 1
ATOM 6358 N N . MET B 1 409 ? -12.188 37.656 16.547 1 97.25 409 MET B N 1
ATOM 6359 C CA . MET B 1 409 ? -12.562 38.531 15.438 1 97.25 409 MET B CA 1
ATOM 6360 C C . MET B 1 409 ? -14.07 38.719 15.391 1 97.25 409 MET B C 1
ATOM 6362 O O . MET B 1 409 ? -14.562 39.688 14.812 1 97.25 409 MET B O 1
ATOM 6366 N N . SER B 1 410 ? -14.742 37.75 15.992 1 95.44 410 SER B N 1
ATOM 6367 C CA . SER B 1 410 ? -16.188 37.906 16.047 1 95.44 410 SER B CA 1
ATOM 6368 C C . SER B 1 410 ? -16.609 39.094 16.875 1 95.44 410 SER B C 1
ATOM 6370 O O . SER B 1 410 ? -17.75 39.562 16.797 1 95.44 410 SER B O 1
ATOM 6372 N N . LEU B 1 411 ? -15.688 39.719 17.609 1 95.88 411 LEU B N 1
ATOM 6373 C CA . LEU B 1 411 ? -15.945 40.875 18.438 1 95.88 411 LEU B CA 1
ATOM 6374 C C . LEU B 1 411 ? -15.914 42.156 17.594 1 95.88 411 LEU B C 1
ATOM 6376 O O . LEU B 1 411 ? -16.047 43.25 18.125 1 95.88 411 LEU B O 1
ATOM 6380 N N . GLY B 1 412 ? -15.742 42.062 16.328 1 93.88 412 GLY B N 1
ATOM 6381 C CA . GLY B 1 412 ? -15.766 43.219 15.43 1 93.88 412 GLY B CA 1
ATOM 6382 C C . GLY B 1 412 ? -14.398 43.781 15.156 1 93.88 412 GLY B C 1
ATOM 6383 O O . GLY B 1 412 ? -13.391 43.062 15.18 1 93.88 412 GLY B O 1
ATOM 6384 N N . MET B 1 413 ? -14.375 45 14.852 1 95.06 413 MET B N 1
ATOM 6385 C CA . MET B 1 413 ? -13.148 45.688 14.461 1 95.06 413 MET B CA 1
ATOM 6386 C C . MET B 1 413 ? -12.109 45.625 15.578 1 95.06 413 MET B C 1
ATOM 6388 O O . MET B 1 413 ? -10.914 45.438 15.312 1 95.06 413 MET B O 1
ATOM 6392 N N . ILE B 1 414 ? -12.578 45.781 16.797 1 96 414 ILE B N 1
ATOM 6393 C CA . ILE B 1 414 ? -11.672 45.688 17.938 1 96 414 ILE B CA 1
ATOM 6394 C C . ILE B 1 414 ? -11.016 44.312 17.984 1 96 414 ILE B C 1
ATOM 6396 O O . ILE B 1 414 ? -9.805 44.188 18.188 1 96 414 ILE B O 1
ATOM 6400 N N . GLY B 1 415 ? -11.805 43.25 17.797 1 97 415 GLY B N 1
ATOM 6401 C CA . GLY B 1 415 ? -11.258 41.906 17.766 1 97 415 GLY B CA 1
ATOM 6402 C C . GLY B 1 415 ? -10.25 41.688 16.641 1 97 415 GLY B C 1
ATOM 6403 O O . GLY B 1 415 ? -9.242 41 16.844 1 97 415 GLY B O 1
ATOM 6404 N N . VAL B 1 416 ? -10.547 42.25 15.523 1 96.62 416 VAL B N 1
ATOM 6405 C CA . VAL B 1 416 ? -9.664 42.125 14.359 1 96.62 416 VAL B CA 1
ATOM 6406 C C . VAL B 1 416 ? -8.32 42.781 14.664 1 96.62 416 VAL B C 1
ATOM 6408 O O . VAL B 1 416 ? -7.266 42.219 14.391 1 96.62 416 VAL B O 1
ATOM 6411 N N . VAL B 1 417 ? -8.367 43.969 15.203 1 96.88 417 VAL B N 1
ATOM 6412 C CA . VAL B 1 417 ? -7.145 44.719 15.539 1 96.88 417 VAL B CA 1
ATOM 6413 C C . VAL B 1 417 ? -6.348 43.938 16.578 1 96.88 417 VAL B C 1
ATOM 6415 O O . VAL B 1 417 ? -5.121 43.844 16.5 1 96.88 417 VAL B O 1
ATOM 6418 N N . ILE B 1 418 ? -7.023 43.375 17.531 1 97.44 418 ILE B N 1
ATOM 6419 C CA . ILE B 1 418 ? -6.375 42.625 18.578 1 97.44 418 ILE B CA 1
ATOM 6420 C C . ILE B 1 418 ? -5.703 41.375 17.984 1 97.44 418 ILE B C 1
ATOM 6422 O O . ILE B 1 418 ? -4.543 41.094 18.281 1 97.44 418 ILE B O 1
ATOM 6426 N N . VAL B 1 419 ? -6.379 40.656 17.109 1 97.81 419 VAL B N 1
ATOM 6427 C CA . VAL B 1 419 ? -5.848 39.406 16.516 1 97.81 419 VAL B CA 1
ATOM 6428 C C . VAL B 1 419 ? -4.637 39.75 15.648 1 97.81 419 VAL B C 1
ATOM 6430 O O . VAL B 1 419 ? -3.592 39.094 15.758 1 97.81 419 VAL B O 1
ATOM 6433 N N . VAL B 1 420 ? -4.789 40.656 14.758 1 97.06 420 VAL B N 1
ATOM 6434 C CA . VAL B 1 420 ? -3.688 41.062 13.883 1 97.06 420 VAL B CA 1
ATOM 6435 C C . VAL B 1 420 ? -2.496 41.5 14.719 1 97.06 420 VAL B C 1
ATOM 6437 O O . VAL B 1 420 ? -1.349 41.188 14.414 1 97.06 420 VAL B O 1
ATOM 6440 N N . GLY B 1 421 ? -2.787 42.312 15.781 1 97.25 421 GLY B N 1
ATOM 6441 C CA . GLY B 1 421 ? -1.739 42.75 16.688 1 97.25 421 GLY B CA 1
ATOM 6442 C C . GLY B 1 421 ? -1.045 41.594 17.406 1 97.25 421 GLY B C 1
ATOM 6443 O O . GLY B 1 421 ? 0.184 41.562 17.5 1 97.25 421 GLY B O 1
ATOM 6444 N N . ILE B 1 422 ? -1.791 40.656 17.953 1 97.44 422 ILE B N 1
ATOM 6445 C CA . ILE B 1 422 ? -1.235 39.531 18.656 1 97.44 422 ILE B CA 1
ATOM 6446 C C . ILE B 1 422 ? -0.378 38.688 17.688 1 97.44 422 ILE B C 1
ATOM 6448 O O . ILE B 1 422 ? 0.733 38.281 18.031 1 97.44 422 ILE B O 1
ATOM 6452 N N . VAL B 1 423 ? -0.896 38.406 16.484 1 97.5 423 VAL B N 1
ATOM 6453 C CA . VAL B 1 423 ? -0.187 37.625 15.492 1 97.5 423 VAL B CA 1
ATOM 6454 C C . VAL B 1 423 ? 1.116 38.312 15.094 1 97.5 423 VAL B C 1
ATOM 6456 O O . VAL B 1 423 ? 2.174 37.656 15.055 1 97.5 423 VAL B O 1
ATOM 6459 N N . ALA B 1 424 ? 1.02 39.562 14.82 1 96.25 424 ALA B N 1
ATOM 6460 C CA . ALA B 1 424 ? 2.223 40.344 14.5 1 96.25 424 ALA B CA 1
ATOM 6461 C C . ALA B 1 424 ? 3.23 40.281 15.641 1 96.25 424 ALA B C 1
ATOM 6463 O O . ALA B 1 424 ? 4.434 40.125 15.414 1 96.25 424 ALA B O 1
ATOM 6464 N N . SER B 1 425 ? 2.771 40.438 16.844 1 96.31 425 SER B N 1
ATOM 6465 C CA . SER B 1 425 ? 3.641 40.375 18.016 1 96.31 425 SER B CA 1
ATOM 6466 C C . SER B 1 425 ? 4.312 39 18.156 1 96.31 425 SER B C 1
ATOM 6468 O O . SER B 1 425 ? 5.504 38.906 18.453 1 96.31 425 SER B O 1
ATOM 6470 N N . ILE B 1 426 ? 3.57 37.969 17.938 1 95.5 426 ILE B N 1
ATOM 6471 C CA . ILE B 1 426 ? 4.117 36.625 18.016 1 95.5 426 ILE B CA 1
ATOM 6472 C C . ILE B 1 426 ? 5.191 36.438 16.953 1 95.5 426 ILE B C 1
ATOM 6474 O O . ILE B 1 426 ? 6.246 35.875 17.219 1 95.5 426 ILE B O 1
ATOM 6478 N N . ILE B 1 427 ? 4.938 36.875 15.758 1 95.12 427 ILE B N 1
ATOM 6479 C CA . ILE B 1 427 ? 5.879 36.75 14.648 1 95.12 427 ILE B CA 1
ATOM 6480 C C . ILE B 1 427 ? 7.176 37.469 14.992 1 95.12 427 ILE B C 1
ATOM 6482 O O . ILE B 1 427 ? 8.266 36.938 14.758 1 95.12 427 ILE B O 1
ATOM 6486 N N . LEU B 1 428 ? 7.039 38.594 15.617 1 92.88 428 LEU B N 1
ATOM 6487 C CA . LEU B 1 428 ? 8.211 39.406 15.93 1 92.88 428 LEU B CA 1
ATOM 6488 C C . LEU B 1 428 ? 8.961 38.844 17.125 1 92.88 428 LEU B C 1
ATOM 6490 O O . LEU B 1 428 ? 10.195 38.812 17.141 1 92.88 428 LEU B O 1
ATOM 6494 N N . VAL B 1 429 ? 8.234 38.375 18.062 1 91.62 429 VAL B N 1
ATOM 6495 C CA . VAL B 1 429 ? 8.844 37.875 19.297 1 91.62 429 VAL B CA 1
ATOM 6496 C C . VAL B 1 429 ? 9.562 36.562 19 1 91.62 429 VAL B C 1
ATOM 6498 O O . VAL B 1 429 ? 10.648 36.312 19.531 1 91.62 429 VAL B O 1
ATOM 6501 N N . LEU B 1 430 ? 8.945 35.75 18.141 1 90.5 430 LEU B N 1
ATOM 6502 C CA . LEU B 1 430 ? 9.508 34.406 17.859 1 90.5 430 LEU B CA 1
ATOM 6503 C C . LEU B 1 430 ? 10.438 34.469 16.656 1 90.5 430 LEU B C 1
ATOM 6505 O O . LEU B 1 430 ? 10.844 33.406 16.156 1 90.5 430 LEU B O 1
ATOM 6509 N N . ARG B 1 431 ? 10.773 35.594 16.234 1 86.44 431 ARG B N 1
ATOM 6510 C CA . ARG B 1 431 ? 11.555 35.75 15.008 1 86.44 431 ARG B CA 1
ATOM 6511 C C . ARG B 1 431 ? 12.898 35.031 15.117 1 86.44 431 ARG B C 1
ATOM 6513 O O . ARG B 1 431 ? 13.352 34.406 14.164 1 86.44 431 ARG B O 1
ATOM 6520 N N . LYS B 1 432 ? 13.547 35.062 16.266 1 82.81 432 LYS B N 1
ATOM 6521 C CA . LYS B 1 432 ? 14.875 34.5 16.422 1 82.81 432 LYS B CA 1
ATOM 6522 C C . LYS B 1 432 ? 14.875 33.375 17.453 1 82.81 432 LYS B C 1
ATOM 6524 O O . LYS B 1 432 ? 15.938 32.969 17.938 1 82.81 432 LYS B O 1
ATOM 6529 N N . ARG B 1 433 ? 13.648 32.906 17.734 1 84.44 433 ARG B N 1
ATOM 6530 C CA . ARG B 1 433 ? 13.586 31.906 18.766 1 84.44 433 ARG B CA 1
ATOM 6531 C C . ARG B 1 433 ? 13.32 30.531 18.172 1 84.44 433 ARG B C 1
ATOM 6533 O O . ARG B 1 433 ? 12.609 30.406 17.172 1 84.44 433 ARG B O 1
ATOM 6540 N N . GLU B 1 434 ? 14 29.5 18.766 1 87.12 434 GLU B N 1
ATOM 6541 C CA . GLU B 1 434 ? 13.789 28.094 18.438 1 87.12 434 GLU B CA 1
ATOM 6542 C C . GLU B 1 434 ? 13.648 27.25 19.703 1 87.12 434 GLU B C 1
ATOM 6544 O O . GLU B 1 434 ? 14.242 27.562 20.734 1 87.12 434 GLU B O 1
ATOM 6549 N N . LEU B 1 435 ? 12.727 26.266 19.578 1 88.94 435 LEU B N 1
ATOM 6550 C CA . LEU B 1 435 ? 12.586 25.359 20.703 1 88.94 435 LEU B CA 1
ATOM 6551 C C . LEU B 1 435 ? 13.875 24.594 20.953 1 88.94 435 LEU B C 1
ATOM 6553 O O . LEU B 1 435 ? 14.492 24.094 20.016 1 88.94 435 LEU B O 1
ATOM 6557 N N . PRO B 1 436 ? 14.336 24.656 22.188 1 78 436 PRO B N 1
ATOM 6558 C CA . PRO B 1 436 ? 15.562 23.922 22.5 1 78 436 PRO B CA 1
ATOM 6559 C C . PRO B 1 436 ? 15.422 22.422 22.297 1 78 436 PRO B C 1
ATOM 6561 O O . PRO B 1 436 ? 14.328 21.875 22.469 1 78 436 PRO B O 1
ATOM 6564 N N . GLU B 1 437 ? 16.531 21.703 21.938 1 74.19 437 GLU B N 1
ATOM 6565 C CA . GLU B 1 437 ? 16.562 20.266 21.719 1 74.19 437 GLU B CA 1
ATOM 6566 C C . GLU B 1 437 ? 16.406 19.5 23.047 1 74.19 437 GLU B C 1
ATOM 6568 O O . GLU B 1 437 ? 16.906 19.938 24.078 1 74.19 437 GLU B O 1
#

InterPro domains:
  IPR004703 Phosphotransferase system, sugar-specific permease component [PF03611] (4-385)
  IPR013014 Phosphotransferase system, EIIC component, type 2 [PS51104] (2-437)
  IPR013853 Galactitol permease IIC component [PIRSF006304] (1-433)
  IPR013853 Galactitol permease IIC component [PTHR37324] (1-434)
  IPR013853 Galactitol permease IIC component [TIGR00827] (5-410)

Organism: Salmonella typhimurium (strain SL1344) (NCBI:txid216597)

Secondary structure (DSSP, 8-state):
-HHHHHHHHHHHHHHHHHHHHHHHTT--HHHHHHHHHHHHHHHHHHHHHHHHHHHHHHHHHHHHHHHHT----EEE--HHHHHHHHHTSHHHHHHHHHHHHHHHHHHHTTS--EEE--GGGGHHHHHHHHHHHHHHS-HHHHHHHHHHHHHHHHHHHHHHHHHHHHHHT-TTEE---HHHHHTHHHHHHHHHHHTTSTTTTT----HHHHHHHHGGGG-HHHHHHHHHHHHHHHTT--HHHHHHHHHHHHHHHHHHHHHHHHHHHHHHHHHHHHHHHHHHHSTT---EEE--GGGGTTSHHHHHHHHHHHHHHHHHHHH-TT--EE--TTGGGGGGGGHHHHHHTTT-HHHHHHHHHHHHHHHHHHHHHHHHHHHHHHHHTT-TT--TT-EEE-GGG--HHHHHHHHHHTT-HHHHHHHHHHHHHHHHHTTT-----/-HHHHHHH-HHHHHHHHHHHHHHHTT--HHHHHHHHHHHHHHHHHHHHHHHHHHHHHHHHHHHHHHHHT----EEE--HHHHHHHHHTSHHHHHHHHHHHHHHHHHHHTTS--EEE--GGGGHHHHHHHHHHHHHHS-HHHHHHHHHHHHHHHHHHHHHHHHHHHHHHT-TTEE---HHHHHTHHHHHHHHHHHTTSTTTTT----HHHHHHHHGGGG-HHHHHHHHHHHHHHHTT--HHHHHHHHHHHHHHHHHHHHHHHHHHHHHHHHHHHHHHHHHHHSTT---EEE--GGGGTTSHHHHHHHHHHHHHHHHHHHH-TT--EE--TTGGGGGGGGHHHHHHTTT-HHHHHHHHHHHHHHHHHHHHHHHHHHHHHHHHTT-TT--TT-EEE-GGG--HHHHHHHHHHTT-HHHHHHHHHHHHHHHHHTTT-----

Radius of gyration: 29.43 Å; Cα contacts (8 Å, |Δi|>4): 1621; chains: 2; bounding box: 58×91×74 Å

Sequence (874 aa):
MFDYILSLGGTVFVPIIMIIIGLIFRIPWLQAVKAGVTVGIGFVGMGLVIVMAIDSLSPPIKVMIERFGLTLHVFDVGAGPASGVGYATAIGAMIIPVIFLLNVGMLVTRLTKTMNVDIYNYWHYAITGTVVQLMTGSLIYGVLGAICHAALSLKMADWTAKRVQNIVGLEGISIPQGYGSSSVPLFVLLDAIYEKIPFMKGRNIDAQEIQKRYGMVGDPVIIGVVLGLIFGLAAGEGFKGCATLMITVAAIMVLFPRMIRLIVEGLMPISDGARKFFQKHFKGREVFIGLDTAVTLGHPTTIAVGLLLIPIMLILASILPGNKVLPLADLPVAPFFICMATVIHRGDLIRTLLSGIIVMITVLLIATQFAPYFTDMALKGGFSFAAENAQITALSVGNMFGWSISELMSLGMIGVVIVVGIVASIILVLRKRELPEMFDYILSLGGTVFVPIIMIIIGLIFRIPWLQAVKAGVTVGIGFVGMGLVIVMAIDSLSPPIKVMIERFGLTLHVFDVGAGPASGVGYATAIGAMIIPVIFLLNVGMLVTRLTKTMNVDIYNYWHYAITGTVVQLMTGSLIYGVLGAICHAALSLKMADWTAKRVQNIVGLEGISIPQGYGSSSVPLFVLLDAIYEKIPFMKGRNIDAQEIQKRYGMVGDPVIIGVVLGLIFGLAAGEGFKGCATLMITVAAIMVLFPRMIRLIVEGLMPISDGARKFFQKHFKGREVFIGLDTAVTLGHPTTIAVGLLLIPIMLILASILPGNKVLPLADLPVAPFFICMATVIHRGDLIRTLLSGIIVMITVLLIATQFAPYFTDMALKGGFSFAAENAQITALSVGNMFGWSISELMSLGMIGVVIVVGIVASIILVLRKRELPE

Solvent-accessible surface area (backbone atoms only — not comparable to full-atom values): 42203 Å² total; per-residue (Å²): 108,66,68,55,54,58,67,48,39,66,52,43,44,49,17,52,52,42,23,52,51,18,47,72,39,67,38,57,66,70,58,15,46,43,24,11,45,32,30,18,29,12,47,49,44,41,48,54,51,50,52,49,35,41,66,65,42,48,61,45,49,53,45,36,39,60,74,68,63,61,82,53,66,26,41,27,63,9,61,67,58,46,41,54,39,17,43,56,36,80,53,22,68,47,37,62,66,53,51,50,50,50,42,53,52,32,42,76,68,62,55,36,42,46,48,71,68,49,61,79,54,47,27,50,27,17,42,30,8,46,48,26,16,67,66,59,72,32,65,67,60,5,52,50,42,17,50,50,45,49,53,52,10,40,42,42,11,49,27,41,17,67,43,43,19,62,69,60,68,43,72,52,33,25,38,36,29,44,49,52,22,34,48,42,66,57,43,54,52,49,49,58,52,41,59,70,36,79,93,48,37,90,61,68,52,23,48,66,53,39,20,72,74,56,40,67,66,32,33,56,51,46,45,15,34,54,52,12,42,52,50,16,56,67,39,66,44,56,68,68,52,18,51,47,34,14,44,50,40,16,28,53,50,53,48,45,26,55,21,32,49,35,30,50,60,16,42,46,63,42,38,53,28,44,52,54,43,26,45,70,71,46,84,53,52,72,64,25,46,16,33,57,57,65,58,47,47,43,39,65,41,25,45,54,44,18,59,58,40,42,66,51,48,55,52,44,45,65,66,42,84,82,42,37,40,34,84,48,57,38,43,54,55,34,26,68,79,30,31,52,34,26,39,72,46,72,35,14,41,65,61,27,43,55,51,40,55,54,50,49,53,51,17,41,44,42,19,36,68,43,14,67,55,46,28,49,45,25,48,75,53,64,40,84,87,48,49,92,92,49,44,31,33,20,56,68,68,19,26,56,45,43,50,55,50,30,61,39,33,51,64,39,71,66,20,41,53,49,48,55,49,51,50,52,47,48,45,62,67,47,53,86,47,62,62,81,132,109,67,68,56,54,59,67,49,38,64,54,44,45,47,18,53,53,41,23,51,51,17,46,72,39,64,37,57,66,71,56,15,47,43,24,12,44,32,29,17,27,13,47,50,46,41,49,53,52,50,52,48,35,39,68,64,42,47,60,46,49,53,45,36,40,60,75,69,62,61,82,55,68,26,39,28,63,9,62,68,60,44,40,55,39,17,42,56,34,78,52,24,68,47,36,61,67,55,50,49,51,50,42,52,51,31,42,75,69,61,53,37,41,46,48,71,68,50,61,79,52,48,27,50,26,17,41,29,7,45,48,26,15,68,67,59,72,33,66,66,58,5,54,50,42,18,51,49,45,47,54,53,9,39,42,42,10,50,29,42,18,65,42,44,18,63,70,61,70,42,72,53,34,25,39,36,30,45,47,50,22,34,47,41,66,59,43,52,52,48,50,57,52,42,58,70,36,80,91,48,37,90,61,70,53,23,47,66,52,38,21,72,75,58,40,66,65,32,33,55,53,47,44,16,35,54,52,12,40,52,51,16,56,67,41,66,43,56,70,68,52,19,49,47,35,14,43,50,40,16,29,53,51,52,49,46,26,54,20,32,47,34,28,50,61,14,42,47,64,42,42,52,27,44,53,53,44,25,46,69,72,46,83,53,54,73,62,22,46,16,34,57,57,64,58,46,46,43,40,66,42,24,43,54,45,17,57,58,40,41,66,49,48,54,52,44,45,65,67,42,85,81,41,36,40,33,86,48,57,39,43,55,55,34,28,68,79,30,30,52,34,26,36,72,46,73,33,14,42,66,61,25,42,53,50,41,54,54,51,48,52,51,17,40,43,42,19,35,68,43,15,68,55,45,28,50,45,24,48,75,55,65,40,84,89,47,47,92,92,47,44,30,33,22,57,69,68,19,26,56,46,43,51,54,49,32,61,39,33,51,65,39,70,66,20,41,53,48,49,55,49,51,51,51,47,49,46,62,69,46,52,87,47,62,62,79,130

pLDDT: mean 91.13, std 7.28, range [48.94, 98.44]

Nearest PDB structures (foldseek):
  5jdn-assembly1_A  TM=1.876E-01  e=3.015E-01  Methanocaldococcus jannaschii DSM 2661
  4rp8-assembly1_C  TM=6.609E-01  e=1.629E-06  Escherichia coli K-12
  5jdn-assembly1_A  TM=1.880E-01  e=2.308E-01  Methanocaldococcus jannaschii DSM 2661

Foldseek 3Di:
DVVVLVVCPCLRNQLVVQLVLCVVLVNPNVLSNQLSNLLSQLVVLLVVLLVLLLVLQQVLLVLLLVVLVPDFFAEAPADVVLLVLLLLDPLNVCQQVLLQVLQVVCVVVLLAQEDEPPSSLLSLLSLLLLLLCVLAVDNVLSNLLSNLLQLQLRLLFRQLQVLLCVLLVHHQATASRRQLSLLQVVLLVLLVVLCVPVVSNPDFDFLVNCCVVVNCCSPLLNLLLVLLQVSCVSSPHDPVSSVVSSRSSSCSLPSLLVSLVSSRVSCRSSSVSVQVSCVPPVVRRRHHYYDHLSNLCNGSLLSSLQSVCLVVLSVCQRPPPQFRYDDRSHSSVSSSNQSVSCSSSVRGNVSSNVSSSVSSSQLRNQQSVCQVVSLVSCVVSPHPVRDPVGTYGHSSNSGNSSSQLSVQCSVDPVSSVVSVVVSVVSSVVSSPHYDDD/DVVVLLVCPCLRNQLVVQLVLCVVLPNPNVLSNQLSNLLSQLVVLLVVLLVLLLVLQQVLLVLLLVVLVPDFFAEAPAPVVLLVLLLLDPCNVCQQVLLQVLQVVCVVVLLAQEDEPPSSLLSLLSLLLLLLCVLAVDNVLSNLLSNLLQLQLRLLFRQLQVLLCVLLVHHQATASRRQLSLLQVVLLVLLVVLCVPPVSNPDFDFLVNCCVVVNCCSPLLNLLLVLLQVSCVSSPHDPVSSVVSSRSSSCSLPSLLVSLVSSRVSCRSSSVSVQVSCVPPVVRRRHHYHDHLSNLCNGSLLSSLQSVCLSVLSVCQRPPPQFRYDDGSHSSVSSSNQSVSCSSSVRGNVSSNVSSSVSSSQLRNQQSVCQVVSLVSCVVSPHPVRDPVGTYGHSSNSGNSSSQLSVQCSVDPRSSVVSVVVSVVSSVVSSPHYDDD